Protein AF-0000000075500495 (afdb_homodimer)

pLDDT: mean 76.92, std 33.28, range [12.85, 98.94]

Sequence (786 aa):
MLSRLILFIFIFLASHLAGNVRGARKKTERGWGWNQLRRHCGGARPRPSAGRRLRGAQIGCRGGCWAKMAAMKKALPPRLVGLTFFRAVSTSSMGTLPKQVKIVEVGPRDGLQNEKNIVPTPVKIKLIDMLSEGGLSVIEATSFVSPKWVPQMADHTEVLKGIQKFPGINYPVLVPNLKGFETAVAAGAKEVAIFGAASELFTKKNINCSIEESFQRFDATLKAARSANIPVRGYISCVLGCPYEGKISPAKVAEVTKKLYSMGCYEISLGDTIGVGTPGIMKDMLSAVMQEVPPAALAVHCHDTYGQALANTLMALQMGVSVVDSSVAGLGGCPYAQGASGNLATEDLVYMLEGLGIHTGVNLQKVLEAGNFICQALNRKTGSKVAQATCKLMLSRLILFIFIFLASHLAGNVRGARKKTERGWGWNQLRRHCGGARPRPSAGRRLRGAQIGCRGGCWAKMAAMKKALPPRLVGLTFFRAVSTSSMGTLPKQVKIVEVGPRDGLQNEKNIVPTPVKIKLIDMLSEGGLSVIEATSFVSPKWVPQMADHTEVLKGIQKFPGINYPVLVPNLKGFETAVAAGAKEVAIFGAASELFTKKNINCSIEESFQRFDATLKAARSANIPVRGYISCVLGCPYEGKISPAKVAEVTKKLYSMGCYEISLGDTIGVGTPGIMKDMLSAVMQEVPPAALAVHCHDTYGQALANTLMALQMGVSVVDSSVAGLGGCPYAQGASGNLATEDLVYMLEGLGIHTGVNLQKVLEAGNFICQALNRKTGSKVAQATCKL

Solvent-accessible surface area (backbone atoms only — not comparable to full-atom values): 44076 Å² total; per-residue (Å²): 142,87,86,81,82,81,85,80,80,85,76,83,79,82,79,79,83,72,87,69,90,75,76,93,80,88,85,89,78,92,77,86,84,88,84,88,86,91,86,87,94,83,91,81,89,90,78,88,93,82,91,77,93,80,90,89,94,86,87,85,85,88,87,90,86,88,81,86,89,89,91,80,85,70,76,81,80,78,78,77,74,75,73,75,72,75,71,71,70,73,68,66,45,47,42,72,62,54,67,50,40,50,50,38,36,28,22,65,24,61,17,44,49,76,48,88,65,76,73,55,63,70,56,54,26,50,45,53,37,39,40,54,72,14,37,46,48,30,36,32,54,30,31,42,48,57,39,89,81,40,57,60,32,55,56,29,57,61,37,62,60,62,37,73,82,52,89,83,45,46,58,30,30,37,26,82,38,47,69,23,41,52,52,37,45,74,46,63,47,68,29,37,29,39,77,51,51,48,36,56,68,58,30,31,72,71,70,69,39,49,58,69,54,49,51,58,52,44,44,59,34,47,52,52,26,56,74,67,73,32,57,36,35,33,36,31,34,24,46,52,25,36,98,84,74,36,79,43,59,32,64,49,36,21,51,52,50,38,49,47,44,71,70,56,30,68,34,39,32,44,18,22,57,66,7,72,39,21,40,35,51,45,49,53,27,48,57,43,26,50,74,67,40,62,43,90,34,34,29,40,29,35,19,25,19,37,61,26,25,64,32,28,48,51,46,40,25,40,70,48,33,36,33,39,41,24,6,50,30,14,29,42,52,23,94,87,29,69,88,23,48,8,29,25,20,33,55,35,50,53,52,41,34,52,42,54,69,29,45,57,69,57,39,62,69,42,43,48,51,34,25,51,52,52,23,59,75,68,70,49,80,67,65,18,34,37,53,52,42,53,65,72,102,139,88,75,83,79,77,73,78,71,81,73,80,76,76,78,66,87,68,83,72,87,67,85,69,82,70,84,85,77,87,81,90,79,91,82,88,78,85,84,84,82,88,80,86,88,86,86,91,82,92,85,90,93,83,93,86,93,84,92,84,85,87,86,94,85,93,85,78,85,77,79,78,82,76,82,71,80,74,76,79,69,76,71,73,73,72,70,70,67,74,66,66,48,47,44,72,64,53,67,50,39,51,50,36,36,29,23,65,24,62,16,44,49,77,50,87,63,78,71,55,63,69,58,55,26,49,43,53,37,40,40,56,72,13,38,47,47,29,37,31,56,32,32,41,47,59,39,89,81,41,58,61,31,56,56,30,59,61,37,63,60,62,39,72,83,54,90,85,43,45,56,29,30,38,26,82,36,48,68,23,40,52,54,37,46,74,46,64,50,68,30,37,28,39,77,50,49,50,37,56,66,57,31,31,74,72,71,68,39,48,57,71,55,49,51,58,51,42,46,60,33,46,51,53,26,57,74,66,72,32,56,36,36,32,35,30,33,23,47,50,24,36,99,84,74,38,78,43,58,32,63,49,36,22,51,52,49,38,50,47,45,72,69,58,29,69,34,39,31,44,18,20,58,68,7,74,38,20,40,36,50,46,51,52,28,49,58,42,26,49,75,66,39,62,43,89,34,34,29,41,30,33,19,25,18,37,60,28,24,63,32,28,48,51,46,41,24,40,71,48,33,38,32,39,41,25,6,50,30,13,29,42,54,23,94,86,29,68,88,21,47,8,30,26,21,34,56,35,49,52,52,40,36,51,42,54,67,30,44,56,68,55,41,61,68,43,42,47,51,34,26,51,52,52,24,59,75,67,70,50,80,68,63,17,34,37,53,52,43,55,64,72,103

Structure (mmCIF, N/CA/C/O backbone):
data_AF-0000000075500495-model_v1
#
loop_
_entity.id
_entity.type
_entity.pdbx_description
1 polymer 'Hydroxymethylglutaryl-CoA lyase, mitochondrial'
#
loop_
_atom_site.group_PDB
_atom_site.id
_atom_site.type_symbol
_atom_site.label_atom_id
_atom_site.label_alt_id
_atom_site.label_comp_id
_atom_site.label_asym_id
_atom_site.label_entity_id
_atom_site.label_seq_id
_atom_site.pdbx_PDB_ins_code
_atom_site.Cartn_x
_atom_site.Cartn_y
_atom_site.Cartn_z
_atom_site.occupancy
_atom_site.B_iso_or_equiv
_atom_site.auth_seq_id
_atom_site.auth_comp_id
_atom_site.auth_asym_id
_atom_site.auth_atom_id
_atom_site.pdbx_PDB_model_num
ATOM 1 N N . MET A 1 1 ? 46.781 5.895 12.102 1 22.7 1 MET A N 1
ATOM 2 C CA . MET A 1 1 ? 46.969 6.578 10.82 1 22.7 1 MET A CA 1
ATOM 3 C C . MET A 1 1 ? 45.625 6.695 10.078 1 22.7 1 MET A C 1
ATOM 5 O O . MET A 1 1 ? 45.062 5.691 9.641 1 22.7 1 MET A O 1
ATOM 9 N N . LEU A 1 2 ? 44.625 7.656 10.539 1 24.5 2 LEU A N 1
ATOM 10 C CA . LEU A 1 2 ? 43.25 8.094 10.672 1 24.5 2 LEU A CA 1
ATOM 11 C C . LEU A 1 2 ? 42.719 8.617 9.344 1 24.5 2 LEU A C 1
ATOM 13 O O . LEU A 1 2 ? 43.188 9.641 8.836 1 24.5 2 LEU A O 1
ATOM 17 N N . SER A 1 3 ? 42.156 7.742 8.359 1 21.31 3 SER A N 1
ATOM 18 C CA . SER A 1 3 ? 41.656 7.652 6.988 1 21.31 3 SER A CA 1
ATOM 19 C C . SER A 1 3 ? 40.5 8.594 6.754 1 21.31 3 SER A C 1
ATOM 21 O O . SER A 1 3 ? 39.375 8.336 7.223 1 21.31 3 SER A O 1
ATOM 23 N N . ARG A 1 4 ? 40.594 10.047 6.578 1 21.89 4 ARG A N 1
ATOM 24 C CA . ARG A 1 4 ? 39.844 11.289 6.449 1 21.89 4 ARG A CA 1
ATOM 25 C C . ARG A 1 4 ? 39.031 11.305 5.16 1 21.89 4 ARG A C 1
ATOM 27 O O . ARG A 1 4 ? 39.594 11.508 4.074 1 21.89 4 ARG A O 1
ATOM 34 N N . LEU A 1 5 ? 38.125 10.305 4.863 1 22.36 5 LEU A N 1
ATOM 35 C CA . LEU A 1 5 ? 37.375 10.07 3.646 1 22.36 5 LEU A CA 1
ATOM 36 C C . LEU A 1 5 ? 36.5 11.281 3.303 1 22.36 5 LEU A C 1
ATOM 38 O O . LEU A 1 5 ? 35.688 11.703 4.109 1 22.36 5 LEU A O 1
ATOM 42 N N . ILE A 1 6 ? 36.812 12.203 2.223 1 21.78 6 ILE A N 1
ATOM 43 C CA . ILE A 1 6 ? 36.594 13.5 1.591 1 21.78 6 ILE A CA 1
ATOM 44 C C . ILE A 1 6 ? 35.219 13.516 0.917 1 21.78 6 ILE A C 1
ATOM 46 O O . ILE A 1 6 ? 34.969 12.719 0.016 1 21.78 6 ILE A O 1
ATOM 50 N N . LEU A 1 7 ? 34.094 13.961 1.588 1 20.62 7 LEU A N 1
ATOM 51 C CA . LEU A 1 7 ? 32.656 14.094 1.309 1 20.62 7 LEU A CA 1
ATOM 52 C C . LEU A 1 7 ? 32.438 15.023 0.124 1 20.62 7 LEU A C 1
ATOM 54 O O . LEU A 1 7 ? 32.688 16.234 0.215 1 20.62 7 LEU A O 1
ATOM 58 N N . PHE A 1 8 ? 32.812 14.703 -1.204 1 20.95 8 PHE A N 1
ATOM 59 C CA . PHE A 1 8 ? 32.75 15.539 -2.395 1 20.95 8 PHE A CA 1
ATOM 60 C C . PHE A 1 8 ? 31.297 15.945 -2.68 1 20.95 8 PHE A C 1
ATOM 62 O O . PHE A 1 8 ? 30.422 15.094 -2.812 1 20.95 8 PHE A O 1
ATOM 69 N N . ILE A 1 9 ? 30.828 17.172 -2.275 1 20.78 9 ILE A N 1
ATOM 70 C CA . ILE A 1 9 ? 29.594 17.953 -2.418 1 20.78 9 ILE A CA 1
ATOM 71 C C . ILE A 1 9 ? 29.328 18.219 -3.896 1 20.78 9 ILE A C 1
ATOM 73 O O . ILE A 1 9 ? 30.141 18.828 -4.59 1 20.78 9 ILE A O 1
ATOM 77 N N . PHE A 1 10 ? 28.641 17.375 -4.68 1 21.11 10 PHE A N 1
ATOM 78 C CA . PHE A 1 10 ? 28.281 17.375 -6.094 1 21.11 10 PHE A CA 1
ATOM 79 C C . PHE A 1 10 ? 27.547 18.672 -6.453 1 21.11 10 PHE A C 1
ATOM 81 O O . PHE A 1 10 ? 26.453 18.922 -5.949 1 21.11 10 PHE A O 1
ATOM 88 N N . ILE A 1 11 ? 28.234 19.844 -6.773 1 20.44 11 ILE A N 1
ATOM 89 C CA . ILE A 1 11 ? 27.875 21.172 -7.246 1 20.44 11 ILE A CA 1
ATOM 90 C C . ILE A 1 11 ? 27.25 21.078 -8.633 1 20.44 11 ILE A C 1
ATOM 92 O O . ILE A 1 11 ? 27.906 20.688 -9.594 1 20.44 11 ILE A O 1
ATOM 96 N N . PHE A 1 12 ? 26.031 20.578 -8.805 1 20.81 12 PHE A N 1
ATOM 97 C CA . PHE A 1 12 ? 25.406 20.531 -10.117 1 20.81 12 PHE A CA 1
ATOM 98 C C . PHE A 1 12 ? 25.344 21.922 -10.734 1 20.81 12 PHE A C 1
ATOM 100 O O . PHE A 1 12 ? 24.781 22.844 -10.141 1 20.81 12 PHE A O 1
ATOM 107 N N . LEU A 1 13 ? 26.344 22.375 -11.617 1 20.11 13 LEU A N 1
ATOM 108 C CA . LEU A 1 13 ? 26.672 23.547 -12.438 1 20.11 13 LEU A CA 1
ATOM 109 C C . LEU A 1 13 ? 25.594 23.797 -13.484 1 20.11 13 LEU A C 1
ATOM 111 O O . LEU A 1 13 ? 25.359 22.953 -14.359 1 20.11 13 LEU A O 1
ATOM 115 N N . ALA A 1 14 ? 24.438 24.531 -13.188 1 20.17 14 ALA A N 1
ATOM 116 C CA . ALA A 1 14 ? 23.406 25.078 -14.07 1 20.17 14 ALA A CA 1
ATOM 117 C C . ALA A 1 14 ? 24.031 26 -15.125 1 20.17 14 ALA A C 1
ATOM 119 O O . ALA A 1 14 ? 24.562 27.062 -14.805 1 20.17 14 ALA A O 1
ATOM 120 N N . SER A 1 15 ? 24.703 25.594 -16.219 1 18.2 15 SER A N 1
ATOM 121 C CA . SER A 1 15 ? 25.391 26.391 -17.234 1 18.2 15 SER A CA 1
ATOM 122 C C . SER A 1 15 ? 24.406 27.203 -18.078 1 18.2 15 SER A C 1
ATOM 124 O O . SER A 1 15 ? 23.719 26.641 -18.938 1 18.2 15 SER A O 1
ATOM 126 N N . HIS A 1 16 ? 23.531 28.094 -17.547 1 20.2 16 HIS A N 1
ATOM 127 C CA . HIS A 1 16 ? 22.719 28.953 -18.406 1 20.2 16 HIS A CA 1
ATOM 128 C C . HIS A 1 16 ? 23.594 29.797 -19.312 1 20.2 16 HIS A C 1
ATOM 130 O O . HIS A 1 16 ? 24.516 30.484 -18.844 1 20.2 16 HIS A O 1
ATOM 136 N N . LEU A 1 17 ? 23.75 29.406 -20.594 1 17.86 17 LEU A N 1
ATOM 137 C CA . LEU A 1 17 ? 24.469 30.094 -21.672 1 17.86 17 LEU A CA 1
ATOM 138 C C . LEU A 1 17 ? 23.938 31.516 -21.859 1 17.86 17 LEU A C 1
ATOM 140 O O . LEU A 1 17 ? 22.719 31.734 -21.734 1 17.86 17 LEU A O 1
ATOM 144 N N . ALA A 1 18 ? 24.875 32.594 -22.031 1 18.45 18 ALA A N 1
ATOM 145 C CA . ALA A 1 18 ? 25.094 34.031 -22.062 1 18.45 18 ALA A CA 1
ATOM 146 C C . ALA A 1 18 ? 24.656 34.625 -23.391 1 18.45 18 ALA A C 1
ATOM 148 O O . ALA A 1 18 ? 24.781 35.844 -23.609 1 18.45 18 ALA A O 1
ATOM 149 N N . GLY A 1 19 ? 23.672 34.125 -24.25 1 17.11 19 GLY A N 1
ATOM 150 C CA . GLY A 1 19 ? 23.922 34.844 -25.484 1 17.11 19 GLY A CA 1
ATOM 151 C C . GLY A 1 19 ? 23.719 36.344 -25.359 1 17.11 19 GLY A C 1
ATOM 152 O O . GLY A 1 19 ? 22.922 36.812 -24.531 1 17.11 19 GLY A O 1
ATOM 153 N N . ASN A 1 20 ? 24.656 37.281 -26 1 16.83 20 ASN A N 1
ATOM 154 C CA . ASN A 1 20 ? 25.188 38.625 -26.062 1 16.83 20 ASN A CA 1
ATOM 155 C C . ASN A 1 20 ? 24.234 39.562 -26.797 1 16.83 20 ASN A C 1
ATOM 157 O O . ASN A 1 20 ? 24.562 40.75 -27.016 1 16.83 20 ASN A O 1
ATOM 161 N N . VAL A 1 21 ? 23.016 39.156 -27.297 1 17.02 21 VAL A N 1
ATOM 162 C CA . VAL A 1 21 ? 22.891 40.094 -28.422 1 17.02 21 VAL A CA 1
ATOM 163 C C . VAL A 1 21 ? 22.797 41.531 -27.906 1 17.02 21 VAL A C 1
ATOM 165 O O . VAL A 1 21 ? 22.234 41.781 -26.844 1 17.02 21 VAL A O 1
ATOM 168 N N . ARG A 1 22 ? 23.438 42.5 -28.719 1 16.48 22 ARG A N 1
ATOM 169 C CA . ARG A 1 22 ? 24.031 43.812 -28.766 1 16.48 22 ARG A CA 1
ATOM 170 C C . ARG A 1 22 ? 22.984 44.906 -28.641 1 16.48 22 ARG A C 1
ATOM 172 O O . ARG A 1 22 ? 23.156 45.875 -27.891 1 16.48 22 ARG A O 1
ATOM 179 N N . GLY A 1 23 ? 21.906 45.094 -29.469 1 15.07 23 GLY A N 1
ATOM 180 C CA . GLY A 1 23 ? 22.125 46.281 -30.281 1 15.07 23 GLY A CA 1
ATOM 181 C C . GLY A 1 23 ? 21.703 47.562 -29.578 1 15.07 23 GLY A C 1
ATOM 182 O O . GLY A 1 23 ? 22.391 48.562 -29.641 1 15.07 23 GLY A O 1
ATOM 183 N N . ALA A 1 24 ? 20.375 47.656 -29.281 1 15.13 24 ALA A N 1
ATOM 184 C CA . ALA A 1 24 ? 19.812 48.938 -29.734 1 15.13 24 ALA A CA 1
ATOM 185 C C . ALA A 1 24 ? 20.281 50.094 -28.844 1 15.13 24 ALA A C 1
ATOM 187 O O . ALA A 1 24 ? 20.453 49.906 -27.641 1 15.13 24 ALA A O 1
ATOM 188 N N . ARG A 1 25 ? 20.453 51.375 -29.422 1 14.86 25 ARG A N 1
ATOM 189 C CA . ARG A 1 25 ? 21.141 52.656 -29.578 1 14.86 25 ARG A CA 1
ATOM 190 C C . ARG A 1 25 ? 20.703 53.625 -28.5 1 14.86 25 ARG A C 1
ATOM 192 O O . ARG A 1 25 ? 21.531 54.219 -27.797 1 14.86 25 ARG A O 1
ATOM 199 N N . LYS A 1 26 ? 19.828 54.688 -28.922 1 14.48 26 LYS A N 1
ATOM 200 C CA . LYS A 1 26 ? 20.266 56.062 -29.016 1 14.48 26 LYS A CA 1
ATOM 201 C C . LYS A 1 26 ? 19.984 56.812 -27.719 1 14.48 26 LYS A C 1
ATOM 203 O O . LYS A 1 26 ? 19.562 56.219 -26.734 1 14.48 26 LYS A O 1
ATOM 208 N N . LYS A 1 27 ? 19.031 58.062 -27.859 1 15.03 27 LYS A N 1
ATOM 209 C CA . LYS A 1 27 ? 19.484 59.438 -27.844 1 15.03 27 LYS A CA 1
ATOM 210 C C . LYS A 1 27 ? 19.312 60.062 -26.453 1 15.03 27 LYS A C 1
ATOM 212 O O . LYS A 1 27 ? 20.266 60.594 -25.891 1 15.03 27 LYS A O 1
ATOM 217 N N . THR A 1 28 ? 18.25 60.938 -26.172 1 14.26 28 THR A N 1
ATOM 218 C CA . THR A 1 28 ? 18.469 62.375 -26 1 14.26 28 THR A CA 1
ATOM 219 C C . THR A 1 28 ? 18.5 62.75 -24.531 1 14.26 28 THR A C 1
ATOM 221 O O . THR A 1 28 ? 18.078 61.969 -23.672 1 14.26 28 THR A O 1
ATOM 224 N N . GLU A 1 29 ? 18.172 64.125 -24.188 1 14.32 29 GLU A N 1
ATOM 225 C CA . GLU A 1 29 ? 18.797 65.312 -23.672 1 14.32 29 GLU A CA 1
ATOM 226 C C . GLU A 1 29 ? 18.328 65.625 -22.25 1 14.32 29 GLU A C 1
ATOM 228 O O . GLU A 1 29 ? 19.125 66.062 -21.406 1 14.32 29 GLU A O 1
ATOM 233 N N . ARG A 1 30 ? 16.984 65.438 -21.891 1 15.33 30 ARG A N 1
ATOM 234 C CA . ARG A 1 30 ? 16.547 66.75 -21.406 1 15.33 30 ARG A CA 1
ATOM 235 C C . ARG A 1 30 ? 17.109 67.062 -20.016 1 15.33 30 ARG A C 1
ATOM 237 O O . ARG A 1 30 ? 17.219 66.188 -19.188 1 15.33 30 ARG A O 1
ATOM 244 N N . GLY A 1 31 ? 17.484 68.312 -19.781 1 14.01 31 GLY A N 1
ATOM 245 C CA . GLY A 1 31 ? 18.312 69.312 -19.062 1 14.01 31 GLY A CA 1
ATOM 246 C C . GLY A 1 31 ? 17.922 69.438 -17.609 1 14.01 31 GLY A C 1
ATOM 247 O O . GLY A 1 31 ? 18.766 69.312 -16.719 1 14.01 31 GLY A O 1
ATOM 248 N N . TRP A 1 32 ? 16.781 70.25 -17.25 1 13.9 32 TRP A N 1
ATOM 249 C CA . TRP A 1 32 ? 17.078 71.562 -16.609 1 13.9 32 TRP A CA 1
ATOM 250 C C . TRP A 1 32 ? 17.25 71.375 -15.109 1 13.9 32 TRP A C 1
ATOM 252 O O . TRP A 1 32 ? 16.859 70.375 -14.547 1 13.9 32 TRP A O 1
ATOM 262 N N . GLY A 1 33 ? 16.547 72.312 -14.312 1 13.56 33 GLY A N 1
ATOM 263 C CA . GLY A 1 33 ? 17.062 73.5 -13.57 1 13.56 33 GLY A CA 1
ATOM 264 C C . GLY A 1 33 ? 17.234 73.188 -12.086 1 13.56 33 GLY A C 1
ATOM 265 O O . GLY A 1 33 ? 16.922 72.125 -11.617 1 13.56 33 GLY A O 1
ATOM 266 N N . TRP A 1 34 ? 16.438 74.062 -11.172 1 13.59 34 TRP A N 1
ATOM 267 C CA . TRP A 1 34 ? 16.969 75.125 -10.383 1 13.59 34 TRP A CA 1
ATOM 268 C C . TRP A 1 34 ? 17.312 74.688 -8.961 1 13.59 34 TRP A C 1
ATOM 270 O O . TRP A 1 34 ? 16.828 73.625 -8.508 1 13.59 34 TRP A O 1
ATOM 280 N N . ASN A 1 35 ? 16.984 75.625 -7.91 1 13.48 35 ASN A N 1
ATOM 281 C CA . ASN A 1 35 ? 17.781 76.5 -7.074 1 13.48 35 ASN A CA 1
ATOM 282 C C . ASN A 1 35 ? 17.938 75.938 -5.66 1 13.48 35 ASN A C 1
ATOM 284 O O . ASN A 1 35 ? 17.453 74.875 -5.367 1 13.48 35 ASN A O 1
ATOM 288 N N . GLN A 1 36 ? 17.406 76.812 -4.547 1 13.15 36 GLN A N 1
ATOM 289 C CA . GLN A 1 36 ? 18.203 77.625 -3.645 1 13.15 36 GLN A CA 1
ATOM 290 C C . GLN A 1 36 ? 18.453 76.938 -2.316 1 13.15 36 GLN A C 1
ATOM 292 O O . GLN A 1 36 ? 17.844 75.875 -2.035 1 13.15 36 GLN A O 1
ATOM 297 N N . LEU A 1 37 ? 18.141 77.75 -1.102 1 13.54 37 LEU A N 1
ATOM 298 C CA . LEU A 1 37 ? 19.031 78.375 -0.148 1 13.54 37 LEU A CA 1
ATOM 299 C C . LEU A 1 37 ? 19.172 77.562 1.115 1 13.54 37 LEU A C 1
ATOM 301 O O . LEU A 1 37 ? 18.406 76.625 1.333 1 13.54 37 LEU A O 1
ATOM 305 N N . ARG A 1 38 ? 18.875 78.312 2.461 1 13.46 38 ARG A N 1
ATOM 306 C CA . ARG A 1 38 ? 19.797 78.875 3.461 1 13.46 38 ARG A CA 1
ATOM 307 C C . ARG A 1 38 ? 19.938 77.875 4.633 1 13.46 38 ARG A C 1
ATOM 309 O O . ARG A 1 38 ? 19.125 77 4.805 1 13.46 38 ARG A O 1
ATOM 316 N N . ARG A 1 39 ? 20.125 78.562 5.969 1 13.52 39 ARG A N 1
ATOM 317 C CA . ARG A 1 39 ? 21.234 78.688 6.914 1 13.52 39 ARG A CA 1
ATOM 318 C C . ARG A 1 39 ? 21.047 77.75 8.109 1 13.52 39 ARG A C 1
ATOM 320 O O . ARG A 1 39 ? 21.953 77 8.422 1 13.52 39 ARG A O 1
ATOM 327 N N . HIS A 1 40 ? 20.672 78.312 9.438 1 13.34 40 HIS A N 1
ATOM 328 C CA . HIS A 1 40 ? 21.609 78.625 10.516 1 13.34 40 HIS A CA 1
ATOM 329 C C . HIS A 1 40 ? 21.578 77.562 11.594 1 13.34 40 HIS A C 1
ATOM 331 O O . HIS A 1 40 ? 22.594 76.938 11.883 1 13.34 40 HIS A O 1
ATOM 337 N N . CYS A 1 41 ? 21.172 77.938 13.008 1 13.8 41 CYS A N 1
ATOM 338 C CA . CYS A 1 41 ? 21.984 78.188 14.188 1 13.8 41 CYS A CA 1
ATOM 339 C C . CYS A 1 41 ? 21.984 77 15.148 1 13.8 41 CYS A C 1
ATOM 341 O O . CYS A 1 41 ? 21.125 76.125 15.055 1 13.8 41 CYS A O 1
ATOM 343 N N . GLY A 1 42 ? 22.703 77.125 16.453 1 13.68 42 GLY A N 1
ATOM 344 C CA . GLY A 1 42 ? 23.781 76.688 17.297 1 13.68 42 GLY A CA 1
ATOM 345 C C . GLY A 1 42 ? 23.297 75.875 18.5 1 13.68 42 GLY A C 1
ATOM 346 O O . GLY A 1 42 ? 23.859 74.812 18.828 1 13.68 42 GLY A O 1
ATOM 347 N N . GLY A 1 43 ? 22.328 76.25 19.328 1 13.45 43 GLY A N 1
ATOM 348 C CA . GLY A 1 43 ? 22.75 76.5 20.688 1 13.45 43 GLY A CA 1
ATOM 349 C C . GLY A 1 43 ? 22.938 75.25 21.531 1 13.45 43 GLY A C 1
ATOM 350 O O . GLY A 1 43 ? 22.422 74.188 21.172 1 13.45 43 GLY A O 1
ATOM 351 N N . ALA A 1 44 ? 23.688 75.25 22.891 1 13.86 44 ALA A N 1
ATOM 352 C CA . ALA A 1 44 ? 24.766 74.812 23.766 1 13.86 44 ALA A CA 1
ATOM 353 C C . ALA A 1 44 ? 24.219 73.875 24.844 1 13.86 44 ALA A C 1
ATOM 355 O O . ALA A 1 44 ? 24.828 72.812 25.141 1 13.86 44 ALA A O 1
ATOM 356 N N . ARG A 1 45 ? 23.109 73.938 25.562 1 14.46 45 ARG A N 1
ATOM 357 C CA . ARG A 1 45 ? 23.422 74.125 26.984 1 14.46 45 ARG A CA 1
ATOM 358 C C . ARG A 1 45 ? 23.75 72.75 27.625 1 14.46 45 ARG A C 1
ATOM 360 O O . ARG A 1 45 ? 23.25 71.75 27.219 1 14.46 45 ARG A O 1
ATOM 367 N N . PRO A 1 46 ? 24.531 72.688 28.891 1 14.22 46 PRO A N 1
ATOM 368 C CA . PRO A 1 46 ? 25.609 72.062 29.641 1 14.22 46 PRO A CA 1
ATOM 369 C C . PRO A 1 46 ? 25.125 70.875 30.453 1 14.22 46 PRO A C 1
ATOM 371 O O . PRO A 1 46 ? 23.922 70.625 30.531 1 14.22 46 PRO A O 1
ATOM 374 N N . ARG A 1 47 ? 25.953 70.562 31.703 1 13.9 47 ARG A N 1
ATOM 375 C CA . ARG A 1 47 ? 26.828 69.625 32.344 1 13.9 47 ARG A CA 1
ATOM 376 C C . ARG A 1 47 ? 26.141 68.938 33.531 1 13.9 47 ARG A C 1
ATOM 378 O O . ARG A 1 47 ? 26.547 67.875 34 1 13.9 47 ARG A O 1
ATOM 385 N N . PRO A 1 48 ? 24.984 69.125 34.094 1 13.58 48 PRO A N 1
ATOM 386 C CA . PRO A 1 48 ? 25.219 69.188 35.562 1 13.58 48 PRO A CA 1
ATOM 387 C C . PRO A 1 48 ? 25.641 67.875 36.156 1 13.58 48 PRO A C 1
ATOM 389 O O . PRO A 1 48 ? 25.406 66.812 35.562 1 13.58 48 PRO A O 1
ATOM 392 N N . SER A 1 49 ? 26.094 67.875 37.594 1 13.45 49 SER A N 1
ATOM 393 C CA . SER A 1 49 ? 27.047 67.5 38.625 1 13.45 49 SER A CA 1
ATOM 394 C C . SER A 1 49 ? 26.656 66.188 39.281 1 13.45 49 SER A C 1
ATOM 396 O O . SER A 1 49 ? 25.516 65.75 39.156 1 13.45 49 SER A O 1
ATOM 398 N N . ALA A 1 50 ? 27.344 65.812 40.625 1 14.41 50 ALA A N 1
ATOM 399 C CA . ALA A 1 50 ? 28.281 64.938 41.312 1 14.41 50 ALA A CA 1
ATOM 400 C C . ALA A 1 50 ? 27.578 64 42.312 1 14.41 50 ALA A C 1
ATOM 402 O O . ALA A 1 50 ? 27.875 62.812 42.438 1 14.41 50 ALA A O 1
ATOM 403 N N . GLY A 1 51 ? 26.625 64.375 43.25 1 13.91 51 GLY A N 1
ATOM 404 C CA . GLY A 1 51 ? 27 64.188 44.625 1 13.91 51 GLY A CA 1
ATOM 405 C C . GLY A 1 51 ? 26.922 62.781 45.125 1 13.91 51 GLY A C 1
ATOM 406 O O . GLY A 1 51 ? 26.125 62 44.594 1 13.91 51 GLY A O 1
ATOM 407 N N . ARG A 1 52 ? 27.891 62.156 46.156 1 15.41 52 ARG A N 1
ATOM 408 C CA . ARG A 1 52 ? 28.672 61.062 46.75 1 15.41 52 ARG A CA 1
ATOM 409 C C . ARG A 1 52 ? 27.875 60.375 47.844 1 15.41 52 ARG A C 1
ATOM 411 O O . ARG A 1 52 ? 28.094 59.188 48.094 1 15.41 52 ARG A O 1
ATOM 418 N N . ARG A 1 53 ? 26.828 60.781 48.562 1 14.75 53 ARG A N 1
ATOM 419 C CA . ARG A 1 53 ? 27.062 60.656 50 1 14.75 53 ARG A CA 1
ATOM 420 C C . ARG A 1 53 ? 27.078 59.188 50.406 1 14.75 53 ARG A C 1
ATOM 422 O O . ARG A 1 53 ? 26.406 58.344 49.781 1 14.75 53 ARG A O 1
ATOM 429 N N . LEU A 1 54 ? 27.875 58.781 51.562 1 14.45 54 LEU A N 1
ATOM 430 C CA . LEU A 1 54 ? 28.719 57.875 52.344 1 14.45 54 LEU A CA 1
ATOM 431 C C . LEU A 1 54 ? 27.859 56.938 53.188 1 14.45 54 LEU A C 1
ATOM 433 O O . LEU A 1 54 ? 28.109 55.719 53.219 1 14.45 54 LEU A O 1
ATOM 437 N N . ARG A 1 55 ? 26.953 57.438 54.188 1 13.94 55 ARG A N 1
ATOM 438 C CA . ARG A 1 55 ? 27.297 57.156 55.562 1 13.94 55 ARG A CA 1
ATOM 439 C C . ARG A 1 55 ? 27.047 55.719 55.938 1 13.94 55 ARG A C 1
ATOM 441 O O . ARG A 1 55 ? 26.391 54.969 55.188 1 13.94 55 ARG A O 1
ATOM 448 N N . GLY A 1 56 ? 26.656 55.438 57.375 1 14 56 GLY A N 1
ATOM 449 C CA . GLY A 1 56 ? 27.188 54.906 58.625 1 14 56 GLY A CA 1
ATOM 450 C C . GLY A 1 56 ? 26.656 53.531 58.938 1 14 56 GLY A C 1
ATOM 451 O O . GLY A 1 56 ? 27.219 52.5 58.531 1 14 56 GLY A O 1
ATOM 452 N N . ALA A 1 57 ? 25.734 53.375 60.188 1 14.98 57 ALA A N 1
ATOM 453 C CA . ALA A 1 57 ? 26.016 52.906 61.531 1 14.98 57 ALA A CA 1
ATOM 454 C C . ALA A 1 57 ? 25.609 51.438 61.688 1 14.98 57 ALA A C 1
ATOM 456 O O . ALA A 1 57 ? 24.875 50.906 60.875 1 14.98 57 ALA A O 1
ATOM 457 N N . GLN A 1 58 ? 25.234 51.031 63.031 1 14.41 58 GLN A N 1
ATOM 458 C CA . GLN A 1 58 ? 25.703 50.25 64.188 1 14.41 58 GLN A CA 1
ATOM 459 C C . GLN A 1 58 ? 24.922 48.938 64.312 1 14.41 58 GLN A C 1
ATOM 461 O O . GLN A 1 58 ? 25.5 47.875 64.375 1 14.41 58 GLN A O 1
ATOM 466 N N . ILE A 1 59 ? 23.781 48.906 65.312 1 14.57 59 ILE A N 1
ATOM 467 C CA . ILE A 1 59 ? 23.891 48.312 66.625 1 14.57 59 ILE A CA 1
ATOM 468 C C . ILE A 1 59 ? 23.375 46.875 66.562 1 14.57 59 ILE A C 1
ATOM 470 O O . ILE A 1 59 ? 22.734 46.438 65.625 1 14.57 59 ILE A O 1
ATOM 474 N N . GLY A 1 60 ? 22.344 46.5 67.562 1 14.11 60 GLY A N 1
ATOM 475 C CA . GLY A 1 60 ? 22.391 45.781 68.812 1 14.11 60 GLY A CA 1
ATOM 476 C C . GLY A 1 60 ? 21.859 44.375 68.75 1 14.11 60 GLY A C 1
ATOM 477 O O . GLY A 1 60 ? 21.312 43.969 67.688 1 14.11 60 GLY A O 1
ATOM 478 N N . CYS A 1 61 ? 20.891 43.938 69.75 1 14.49 61 CYS A N 1
ATOM 479 C CA . CYS A 1 61 ? 20.984 43.062 70.938 1 14.49 61 CYS A CA 1
ATOM 480 C C . CYS A 1 61 ? 20.359 41.688 70.625 1 14.49 61 CYS A C 1
ATOM 482 O O . CYS A 1 61 ? 19.766 41.5 69.562 1 14.49 61 CYS A O 1
ATOM 484 N N . ARG A 1 62 ? 19.219 41.312 71.438 1 15 62 ARG A N 1
ATOM 485 C CA . ARG A 1 62 ? 19.188 40.469 72.625 1 15 62 ARG A CA 1
ATOM 486 C C . ARG A 1 62 ? 18.609 39.094 72.312 1 15 62 ARG A C 1
ATOM 488 O O . ARG A 1 62 ? 18.156 38.875 71.188 1 15 62 ARG A O 1
ATOM 495 N N . GLY A 1 63 ? 17.453 38.656 73 1 14.8 63 GLY A N 1
ATOM 496 C CA . GLY A 1 63 ? 17.312 37.719 74.062 1 14.8 63 GLY A CA 1
ATOM 497 C C . GLY A 1 63 ? 16.812 36.375 73.625 1 14.8 63 GLY A C 1
ATOM 498 O O . GLY A 1 63 ? 17.594 35.438 73.375 1 14.8 63 GLY A O 1
ATOM 499 N N . GLY A 1 64 ? 15.469 35.938 74.062 1 15.06 64 GLY A N 1
ATOM 500 C CA . GLY A 1 64 ? 15.102 35 75.062 1 15.06 64 GLY A CA 1
ATOM 501 C C . GLY A 1 64 ? 14.805 33.625 74.562 1 15.06 64 GLY A C 1
ATOM 502 O O . GLY A 1 64 ? 14.672 33.406 73.375 1 15.06 64 GLY A O 1
ATOM 503 N N . CYS A 1 65 ? 13.906 32.781 75.375 1 15.4 65 CYS A N 1
ATOM 504 C CA . CYS A 1 65 ? 13.945 31.594 76.25 1 15.4 65 CYS A CA 1
ATOM 505 C C . CYS A 1 65 ? 13.328 30.391 75.562 1 15.4 65 CYS A C 1
ATOM 507 O O . CYS A 1 65 ? 13.93 29.312 75.5 1 15.4 65 CYS A O 1
ATOM 509 N N . TRP A 1 66 ? 11.875 30.141 75.562 1 15.63 66 TRP A N 1
ATOM 510 C CA . TRP A 1 66 ? 11.242 29.125 76.375 1 15.63 66 TRP A CA 1
ATOM 511 C C . TRP A 1 66 ? 11.133 27.797 75.688 1 15.63 66 TRP A C 1
ATOM 513 O O . TRP A 1 66 ? 11.172 27.766 74.438 1 15.63 66 TRP A O 1
ATOM 523 N N . ALA A 1 67 ? 10.602 26.594 76.438 1 16.45 67 ALA A N 1
ATOM 524 C CA . ALA A 1 67 ? 10.766 25.203 76.812 1 16.45 67 ALA A CA 1
ATOM 525 C C . ALA A 1 67 ? 9.93 24.266 75.938 1 16.45 67 ALA A C 1
ATOM 527 O O . ALA A 1 67 ? 10.023 23.047 76.062 1 16.45 67 ALA A O 1
ATOM 528 N N . LYS A 1 68 ? 9.008 24.594 75.062 1 16.41 68 LYS A N 1
ATOM 529 C CA . LYS A 1 68 ? 7.805 23.766 75.125 1 16.41 68 LYS A CA 1
ATOM 530 C C . LYS A 1 68 ? 8.109 22.328 74.688 1 16.41 68 LYS A C 1
ATOM 532 O O . LYS A 1 68 ? 8.875 22.109 73.75 1 16.41 68 LYS A O 1
ATOM 537 N N . MET A 1 69 ? 7.281 21.266 75.188 1 15.98 69 MET A N 1
ATOM 538 C CA . MET A 1 69 ? 7.254 19.922 75.688 1 15.98 69 MET A CA 1
ATOM 539 C C . MET A 1 69 ? 7.266 18.875 74.625 1 15.98 69 MET A C 1
ATOM 541 O O . MET A 1 69 ? 6.996 19.203 73.438 1 15.98 69 MET A O 1
ATOM 545 N N . ALA A 1 70 ? 6.516 17.531 74.875 1 16.75 70 ALA A N 1
ATOM 546 C CA . ALA A 1 70 ? 6.84 16.125 75.125 1 16.75 70 ALA A CA 1
ATOM 547 C C . ALA A 1 70 ? 6.555 15.281 73.938 1 16.75 70 ALA A C 1
ATOM 549 O O . ALA A 1 70 ? 7.41 14.508 73.438 1 16.75 70 ALA A O 1
ATOM 550 N N . ALA A 1 71 ? 5.16 14.68 73.75 1 17.8 71 ALA A N 1
ATOM 551 C CA . ALA A 1 71 ? 4.773 13.281 73.938 1 17.8 71 ALA A CA 1
ATOM 552 C C . ALA A 1 71 ? 4.965 12.5 72.625 1 17.8 71 ALA A C 1
ATOM 554 O O . ALA A 1 71 ? 4.996 13.086 71.5 1 17.8 71 ALA A O 1
ATOM 555 N N . MET A 1 72 ? 4.594 10.922 72.625 1 19.27 72 MET A N 1
ATOM 556 C CA . MET A 1 72 ? 5.133 9.609 72.312 1 19.27 72 MET A CA 1
ATOM 557 C C . MET A 1 72 ? 4.547 9.102 71 1 19.27 72 MET A C 1
ATOM 559 O O . MET A 1 72 ? 4.863 7.996 70.562 1 19.27 72 MET A O 1
ATOM 563 N N . LYS A 1 73 ? 3.65 9.672 70.25 1 21.23 73 LYS A N 1
ATOM 564 C CA . LYS A 1 73 ? 2.613 8.859 69.625 1 21.23 73 LYS A CA 1
ATOM 565 C C . LYS A 1 73 ? 3.193 8 68.5 1 21.23 73 LYS A C 1
ATOM 567 O O . LYS A 1 73 ? 2.979 8.289 67.312 1 21.23 73 LYS A O 1
ATOM 572 N N . LYS A 1 74 ? 4.195 7.184 68.5 1 22.02 74 LYS A N 1
ATOM 573 C CA . LYS A 1 74 ? 4.699 6.82 67.188 1 22.02 74 LYS A CA 1
ATOM 574 C C . LYS A 1 74 ? 3.871 5.699 66.562 1 22.02 74 LYS A C 1
ATOM 576 O O . LYS A 1 74 ? 4.254 5.133 65.562 1 22.02 74 LYS A O 1
ATOM 581 N N . ALA A 1 75 ? 2.826 5.156 67.188 1 21.41 75 ALA A N 1
ATOM 582 C CA . ALA A 1 75 ? 2.809 3.709 67 1 21.41 75 ALA A CA 1
ATOM 583 C C . ALA A 1 75 ? 2.824 3.35 65.5 1 21.41 75 ALA A C 1
ATOM 585 O O . ALA A 1 75 ? 3.67 2.572 65.062 1 21.41 75 ALA A O 1
ATOM 586 N N . LEU A 1 76 ? 1.608 2.803 64.938 1 23.08 76 LEU A N 1
ATOM 587 C CA . LEU A 1 76 ? 1.283 1.483 64.438 1 23.08 76 LEU A CA 1
ATOM 588 C C . LEU A 1 76 ? 1.478 1.446 62.906 1 23.08 76 LEU A C 1
ATOM 590 O O . LEU A 1 76 ? 1.104 2.389 62.219 1 23.08 76 LEU A O 1
ATOM 594 N N . PRO A 1 77 ? 2.289 0.484 62.375 1 26.47 77 PRO A N 1
ATOM 595 C CA . PRO A 1 77 ? 2.752 0.411 61 1 26.47 77 PRO A CA 1
ATOM 596 C C . PRO A 1 77 ? 1.627 0.083 60 1 26.47 77 PRO A C 1
ATOM 598 O O . PRO A 1 77 ? 0.87 -0.866 60.219 1 26.47 77 PRO A O 1
ATOM 601 N N . PRO A 1 78 ? 0.857 0.964 59.5 1 24.91 78 PRO A N 1
ATOM 602 C CA . PRO A 1 78 ? -0.292 0.547 58.688 1 24.91 78 PRO A CA 1
ATOM 603 C C . PRO A 1 78 ? 0.079 -0.471 57.625 1 24.91 78 PRO A C 1
ATOM 605 O O . PRO A 1 78 ? 1.231 -0.52 57.188 1 24.91 78 PRO A O 1
ATOM 608 N N . ARG A 1 79 ? -0.675 -1.698 57.562 1 25.58 79 ARG A N 1
ATOM 609 C CA . ARG A 1 79 ? -0.749 -2.834 56.656 1 25.58 79 ARG A CA 1
ATOM 610 C C . ARG A 1 79 ? -0.866 -2.363 55.219 1 25.58 79 ARG A C 1
ATOM 612 O O . ARG A 1 79 ? -1.768 -1.595 54.875 1 25.58 79 ARG A O 1
ATOM 619 N N . LEU A 1 80 ? 0.215 -2.301 54.531 1 24.19 80 LEU A N 1
ATOM 620 C CA . LEU A 1 80 ? 0.321 -1.985 53.125 1 24.19 80 LEU A CA 1
ATOM 621 C C . LEU A 1 80 ? -0.609 -2.869 52.281 1 24.19 80 LEU A C 1
ATOM 623 O O . LEU A 1 80 ? -0.436 -4.09 52.25 1 24.19 80 LEU A O 1
ATOM 627 N N . VAL A 1 81 ? -1.93 -2.637 52.375 1 27.03 81 VAL A N 1
ATOM 628 C CA . VAL A 1 81 ? -2.842 -3.318 51.469 1 27.03 81 VAL A CA 1
ATOM 629 C C . VAL A 1 81 ? -2.258 -3.312 50.062 1 27.03 81 VAL A C 1
ATOM 631 O O . VAL A 1 81 ? -1.885 -2.258 49.531 1 27.03 81 VAL A O 1
ATOM 634 N N . GLY A 1 82 ? -1.587 -4.441 49.75 1 25.34 82 GLY A N 1
ATOM 635 C CA . GLY A 1 82 ? -1.088 -4.773 48.438 1 25.34 82 GLY A CA 1
ATOM 636 C C . GLY A 1 82 ? -2.088 -4.48 47.312 1 25.34 82 GLY A C 1
ATOM 637 O O . GLY A 1 82 ? -3.182 -5.047 47.312 1 25.34 82 GLY A O 1
ATOM 638 N N . LEU A 1 83 ? -2.219 -3.211 46.969 1 27.67 83 LEU A N 1
ATOM 639 C CA . LEU A 1 83 ? -3.002 -2.852 45.812 1 27.67 83 LEU A CA 1
ATOM 640 C C . LEU A 1 83 ? -2.682 -3.779 44.625 1 27.67 83 LEU A C 1
ATOM 642 O O . LEU A 1 83 ? -1.531 -3.865 44.219 1 27.67 83 LEU A O 1
ATOM 646 N N . THR A 1 84 ? -3.389 -4.91 44.594 1 28.2 84 THR A N 1
ATOM 647 C CA . THR A 1 84 ? -3.391 -5.758 43.406 1 28.2 84 THR A CA 1
ATOM 648 C C . THR A 1 84 ? -3.488 -4.914 42.156 1 28.2 84 THR A C 1
ATOM 650 O O . THR A 1 84 ? -4.453 -4.168 41.969 1 28.2 84 THR A O 1
ATOM 653 N N . PHE A 1 85 ? -2.381 -4.41 41.719 1 26.97 85 PHE A N 1
ATOM 654 C CA . PHE A 1 85 ? -2.311 -3.838 40.375 1 26.97 85 PHE A CA 1
ATOM 655 C C . PHE A 1 85 ? -2.965 -4.762 39.344 1 26.97 85 PHE A C 1
ATOM 657 O O . PHE A 1 85 ? -2.484 -5.871 39.125 1 26.97 85 PHE A O 1
ATOM 664 N N . PHE A 1 86 ? -4.262 -4.77 39.312 1 27.77 86 PHE A N 1
ATOM 665 C CA . PHE A 1 86 ? -4.91 -5.387 38.156 1 27.77 86 PHE A CA 1
ATOM 666 C C . PHE A 1 86 ? -4.215 -4.984 36.875 1 27.77 86 PHE A C 1
ATOM 668 O O . PHE A 1 86 ? -4.25 -3.816 36.469 1 27.77 86 PHE A O 1
ATOM 675 N N . ARG A 1 87 ? -3.1 -5.574 36.656 1 27.34 87 ARG A N 1
ATOM 676 C CA . ARG A 1 87 ? -2.607 -5.523 35.281 1 27.34 87 ARG A CA 1
ATOM 677 C C . ARG A 1 87 ? -3.697 -5.93 34.281 1 27.34 87 ARG A C 1
ATOM 679 O O . ARG A 1 87 ? -4.023 -7.113 34.156 1 27.34 87 ARG A O 1
ATOM 686 N N . ALA A 1 88 ? -4.719 -5.191 34.156 1 29.25 88 ALA A N 1
ATOM 687 C CA . ALA A 1 88 ? -5.473 -5.438 32.938 1 29.25 88 ALA A CA 1
ATOM 688 C C . ALA A 1 88 ? -4.543 -5.602 31.734 1 29.25 88 ALA A C 1
ATOM 690 O O . ALA A 1 88 ? -3.871 -4.652 31.328 1 29.25 88 ALA A O 1
ATOM 691 N N . VAL A 1 89 ? -3.846 -6.672 31.688 1 30.2 89 VAL A N 1
ATOM 692 C CA . VAL A 1 89 ? -3.242 -7.016 30.406 1 30.2 89 VAL A CA 1
ATOM 693 C C . VAL A 1 89 ? -4.191 -6.645 29.281 1 30.2 89 VAL A C 1
ATOM 695 O O . VAL A 1 89 ? -5.328 -7.125 29.219 1 30.2 89 VAL A O 1
ATOM 698 N N . SER A 1 90 ? -4.109 -5.406 28.766 1 31.62 90 SER A N 1
ATOM 699 C CA . SER A 1 90 ? -4.758 -5.035 27.516 1 31.62 90 SER A CA 1
ATOM 700 C C . SER A 1 90 ? -4.715 -6.18 26.516 1 31.62 90 SER A C 1
ATOM 702 O O . SER A 1 90 ? -3.639 -6.555 26.031 1 31.62 90 SER A O 1
ATOM 704 N N . THR A 1 91 ? -5.383 -7.215 26.781 1 33.47 91 THR A N 1
ATOM 705 C CA . THR A 1 91 ? -5.633 -8.125 25.672 1 33.47 91 THR A CA 1
ATOM 706 C C . THR A 1 91 ? -5.656 -7.375 24.344 1 33.47 91 THR A C 1
ATOM 708 O O . THR A 1 91 ? -6.395 -6.398 24.203 1 33.47 91 THR A O 1
ATOM 711 N N . SER A 1 92 ? -4.609 -7.203 23.688 1 35.66 92 SER A N 1
ATOM 712 C CA . SER A 1 92 ? -4.488 -6.68 22.328 1 35.66 92 SER A CA 1
ATOM 713 C C . SER A 1 92 ? -5.676 -7.098 21.469 1 35.66 92 SER A C 1
ATOM 715 O O . SER A 1 92 ? -5.742 -8.234 21 1 35.66 92 SER A O 1
ATOM 717 N N . SER A 1 93 ? -6.926 -7.062 21.938 1 36.53 93 SER A N 1
ATOM 718 C CA . SER A 1 93 ? -8.078 -7.168 21.047 1 36.53 93 SER A CA 1
ATOM 719 C C . SER A 1 93 ? -7.781 -6.531 19.688 1 36.53 93 SER A C 1
ATOM 721 O O . SER A 1 93 ? -7.176 -5.461 19.625 1 36.53 93 SER A O 1
ATOM 723 N N . MET A 1 94 ? -7.25 -7.16 18.766 1 44.09 94 MET A N 1
ATOM 724 C CA . MET A 1 94 ? -7.406 -6.488 17.469 1 44.09 94 MET A CA 1
ATOM 725 C C . MET A 1 94 ? -8.539 -5.469 17.516 1 44.09 94 MET A C 1
ATOM 727 O O . MET A 1 94 ? -9.711 -5.84 17.641 1 44.09 94 MET A O 1
ATOM 731 N N . GLY A 1 95 ? -8.398 -4.461 18.234 1 54.44 95 GLY A N 1
ATOM 732 C CA . GLY A 1 95 ? -9.312 -3.367 18.531 1 54.44 95 GLY A CA 1
ATOM 733 C C . GLY A 1 95 ? -10.195 -3.006 17.344 1 54.44 95 GLY A C 1
ATOM 734 O O . GLY A 1 95 ? -9.891 -3.365 16.203 1 54.44 95 GLY A O 1
ATOM 735 N N . THR A 1 96 ? -11.477 -2.857 17.5 1 80.06 96 THR A N 1
ATOM 736 C CA . THR A 1 96 ? -12.555 -2.457 16.609 1 80.06 96 THR A CA 1
ATOM 737 C C . THR A 1 96 ? -12.148 -1.243 15.781 1 80.06 96 THR A C 1
ATOM 739 O O . THR A 1 96 ? -11.508 -0.323 16.297 1 80.06 96 THR A O 1
ATOM 742 N N . LEU A 1 97 ? -11.969 -1.432 14.422 1 94.12 97 LEU A N 1
ATOM 743 C CA . LEU A 1 97 ? -11.773 -0.334 13.484 1 94.12 97 LEU A CA 1
ATOM 744 C C . LEU A 1 97 ? -12.719 0.823 13.797 1 94.12 97 LEU A C 1
ATOM 746 O O . LEU A 1 97 ? -13.852 0.606 14.234 1 94.12 97 LEU A O 1
ATOM 750 N N . PRO A 1 98 ? -12.227 2.043 13.703 1 97.44 98 PRO A N 1
ATOM 751 C CA . PRO A 1 98 ? -13.133 3.178 13.906 1 97.44 98 PRO A CA 1
ATOM 752 C C . PRO A 1 98 ? -14.32 3.166 12.945 1 97.44 98 PRO A C 1
ATOM 754 O O . PRO A 1 98 ? -14.188 2.73 11.797 1 97.44 98 PRO A O 1
ATOM 757 N N . LYS A 1 99 ? -15.398 3.701 13.406 1 97.06 99 LYS A N 1
ATOM 758 C CA . LYS A 1 99 ? -16.594 3.805 12.562 1 97.06 99 LYS A CA 1
ATOM 759 C C . LYS A 1 99 ? -16.469 4.953 11.57 1 97.06 99 LYS A C 1
ATOM 761 O O . LYS A 1 99 ? -17.062 4.914 10.492 1 97.06 99 LYS A O 1
ATOM 766 N N . GLN A 1 100 ? -15.703 5.945 12.023 1 98.06 100 GLN A N 1
ATOM 767 C CA . GLN A 1 100 ? -15.492 7.133 11.203 1 98.06 100 GLN A CA 1
ATOM 768 C C . GLN A 1 100 ? -14.031 7.574 11.242 1 98.06 100 GLN A C 1
ATOM 770 O O . GLN A 1 100 ? -13.367 7.461 12.273 1 98.06 100 GLN A O 1
ATOM 775 N N . VAL A 1 101 ? -13.562 8.039 10.109 1 98.75 101 VAL A N 1
ATOM 776 C CA . VAL A 1 101 ? -12.211 8.586 10.016 1 98.75 101 VAL A CA 1
ATOM 777 C C . VAL A 1 101 ? -12.266 10.008 9.461 1 98.75 101 VAL A C 1
ATOM 779 O O . VAL A 1 101 ? -12.953 10.273 8.477 1 98.75 101 VAL A O 1
ATOM 782 N N . LYS A 1 102 ? -11.617 10.93 10.172 1 98.75 102 LYS A N 1
ATOM 783 C CA . LYS A 1 102 ? -11.398 12.289 9.672 1 98.75 102 LYS A CA 1
ATOM 784 C C . LYS A 1 102 ? -10.164 12.352 8.781 1 98.75 102 LYS A C 1
ATOM 786 O O . LYS A 1 102 ? -9.062 12.008 9.219 1 98.75 102 LYS A O 1
ATOM 791 N N . ILE A 1 103 ? -10.375 12.758 7.559 1 98.88 103 ILE A N 1
ATOM 792 C CA . ILE A 1 103 ? -9.266 12.945 6.637 1 98.88 103 ILE A CA 1
ATOM 793 C C . ILE A 1 103 ? -8.844 14.414 6.621 1 98.88 103 ILE A C 1
ATOM 795 O O . ILE A 1 103 ? -9.672 15.297 6.375 1 98.88 103 ILE A O 1
ATOM 799 N N . VAL A 1 104 ? -7.605 14.672 6.945 1 98.94 104 VAL A N 1
ATOM 800 C CA . VAL A 1 104 ? -7.027 16 6.809 1 98.94 104 VAL A CA 1
ATOM 801 C C . VAL A 1 104 ? -6.293 16.109 5.473 1 98.94 104 VAL A C 1
ATOM 803 O O . VAL A 1 104 ? -5.227 15.516 5.297 1 98.94 104 VAL A O 1
ATOM 806 N N . GLU A 1 105 ? -6.91 16.859 4.574 1 98.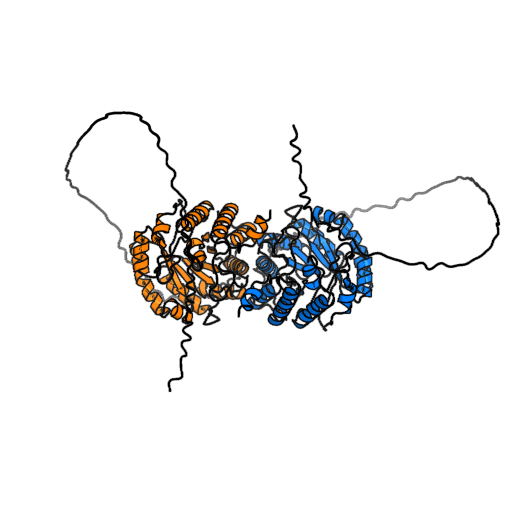94 105 GLU A N 1
ATOM 807 C CA . GLU A 1 105 ? -6.309 17.078 3.262 1 98.94 105 GLU A CA 1
ATOM 808 C C . GLU A 1 105 ? -5.195 18.109 3.328 1 98.94 105 GLU A C 1
ATOM 810 O O . GLU A 1 105 ? -5.438 19.281 3.672 1 98.94 105 GLU A O 1
ATOM 815 N N . VAL A 1 106 ? -3.984 17.672 2.924 1 98.75 106 VAL A N 1
ATOM 816 C CA . VAL A 1 106 ? -2.855 18.578 3.102 1 98.75 106 VAL A CA 1
ATOM 817 C C . VAL A 1 106 ? -2.275 18.953 1.741 1 98.75 106 VAL A C 1
ATOM 819 O O . VAL A 1 106 ? -1.257 19.641 1.663 1 98.75 106 VAL A O 1
ATOM 822 N N . GLY A 1 107 ? -2.887 18.609 0.669 1 98.44 107 GLY A N 1
ATOM 823 C CA . GLY A 1 107 ? -2.412 18.828 -0.687 1 98.44 107 GLY A CA 1
ATOM 824 C C . GLY A 1 107 ? -2.07 20.281 -0.964 1 98.44 107 GLY A C 1
ATOM 825 O O . GLY A 1 107 ? -0.957 20.594 -1.394 1 98.44 107 GLY A O 1
ATOM 826 N N . PRO A 1 108 ? -2.947 21.203 -0.687 1 98.69 108 PRO A N 1
ATOM 827 C CA . PRO A 1 108 ? -2.691 22.609 -1.013 1 98.69 108 PRO A CA 1
ATOM 828 C C . PRO A 1 108 ? -1.482 23.172 -0.271 1 98.69 108 PRO A C 1
ATOM 830 O O . PRO A 1 108 ? -0.71 23.953 -0.841 1 98.69 108 PRO A O 1
ATOM 833 N N . ARG A 1 109 ? -1.341 22.781 0.942 1 98.06 109 ARG A N 1
ATOM 834 C CA . ARG A 1 109 ? -0.231 23.312 1.727 1 98.06 109 ARG A CA 1
ATOM 835 C C . ARG A 1 109 ? 1.004 22.438 1.598 1 98.06 109 ARG A C 1
ATOM 837 O O . ARG A 1 109 ? 1.987 22.812 0.961 1 98.06 109 ARG A O 1
ATOM 844 N N . ASP A 1 110 ? 0.964 21.219 2.068 1 96.38 110 ASP A N 1
ATOM 845 C CA . ASP A 1 110 ? 2.096 20.297 2.1 1 96.38 110 ASP A CA 1
ATOM 846 C C . ASP A 1 110 ? 2.395 19.75 0.706 1 96.38 110 ASP A C 1
ATOM 848 O O . ASP A 1 110 ? 3.553 19.703 0.286 1 96.38 110 ASP A O 1
ATOM 852 N N . GLY A 1 111 ? 1.402 19.359 0.006 1 96.88 111 GLY A N 1
ATOM 853 C CA . GLY A 1 111 ? 1.551 18.766 -1.309 1 96.88 111 GLY A CA 1
ATOM 854 C C . GLY A 1 111 ? 2.184 19.688 -2.324 1 96.88 111 GLY A C 1
ATOM 855 O O . GLY A 1 111 ? 3 19.266 -3.143 1 96.88 111 GLY A O 1
ATOM 856 N N . LEU A 1 112 ? 1.839 20.953 -2.262 1 96.88 112 LEU A N 1
ATOM 857 C CA . LEU A 1 112 ? 2.301 21.906 -3.266 1 96.88 112 LEU A CA 1
ATOM 858 C C . LEU A 1 112 ? 3.602 22.562 -2.826 1 96.88 112 LEU A C 1
ATOM 860 O O . LEU A 1 112 ? 4.262 23.234 -3.625 1 96.88 112 LEU A O 1
ATOM 864 N N . GLN A 1 113 ? 4.02 22.344 -1.613 1 93.31 113 GLN A N 1
ATOM 865 C CA . GLN A 1 113 ? 5.098 23.109 -1 1 93.31 113 GLN A CA 1
ATOM 866 C C . GLN A 1 113 ? 6.387 22.984 -1.809 1 93.31 113 GLN A C 1
ATOM 868 O O . GLN A 1 113 ? 7.086 23.984 -2.025 1 93.31 113 GLN A O 1
ATOM 873 N N . ASN A 1 114 ? 6.664 21.812 -2.316 1 87.31 114 ASN A N 1
ATOM 874 C CA . ASN A 1 114 ? 7.977 21.562 -2.912 1 87.31 114 ASN A CA 1
ATOM 875 C C . ASN A 1 114 ? 7.898 21.516 -4.434 1 87.31 114 ASN A C 1
ATOM 877 O O . ASN A 1 114 ? 8.836 21.047 -5.09 1 87.31 114 ASN A O 1
ATOM 881 N N . GLU A 1 115 ? 6.812 21.969 -4.945 1 91.25 115 GLU A N 1
ATOM 882 C CA . GLU A 1 115 ? 6.73 22.047 -6.398 1 91.25 115 GLU A CA 1
ATOM 883 C C . GLU A 1 115 ? 7.781 23 -6.953 1 91.25 115 GLU A C 1
ATOM 885 O O . GLU A 1 115 ? 8.023 24.078 -6.383 1 91.25 115 GLU A O 1
ATOM 890 N N . LYS A 1 116 ? 8.391 22.609 -8.031 1 86.88 116 LYS A N 1
ATOM 891 C CA . LYS A 1 116 ? 9.492 23.391 -8.609 1 86.88 116 LYS A CA 1
ATOM 892 C C . LYS A 1 116 ? 9 24.734 -9.133 1 86.88 116 LYS A C 1
ATOM 894 O O . LYS A 1 116 ? 9.656 25.75 -8.93 1 86.88 116 LYS A O 1
ATOM 899 N N . ASN A 1 117 ? 7.93 24.719 -9.859 1 93 117 ASN A N 1
ATOM 900 C CA . ASN A 1 117 ? 7.355 25.953 -10.391 1 93 117 ASN A CA 1
ATOM 901 C C . ASN A 1 117 ? 6.289 26.516 -9.453 1 93 117 ASN A C 1
ATOM 903 O O . ASN A 1 117 ? 5.535 25.766 -8.836 1 93 117 ASN A O 1
ATOM 907 N N . ILE A 1 118 ? 6.262 27.828 -9.375 1 96.94 118 ILE A N 1
ATOM 908 C CA . ILE A 1 118 ? 5.234 28.469 -8.562 1 96.94 118 ILE A CA 1
ATOM 909 C C . ILE A 1 118 ? 3.857 28.219 -9.172 1 96.94 118 ILE A C 1
ATOM 911 O O . ILE A 1 118 ? 3.629 28.516 -10.344 1 96.94 118 ILE A O 1
ATOM 915 N N . VAL A 1 119 ? 3.016 27.672 -8.414 1 98.19 119 VAL A N 1
ATOM 916 C CA . VAL A 1 119 ? 1.631 27.469 -8.82 1 98.19 119 VAL A CA 1
ATOM 917 C C . VAL A 1 119 ? 0.843 28.766 -8.688 1 98.19 119 VAL A C 1
ATOM 919 O O . VAL A 1 119 ? 0.865 29.406 -7.633 1 98.19 119 VAL A O 1
ATOM 922 N N . PRO A 1 120 ? 0.117 29.203 -9.734 1 98.5 120 PRO A N 1
ATOM 923 C CA . PRO A 1 120 ? -0.638 30.453 -9.664 1 98.5 120 PRO A CA 1
ATOM 924 C C . PRO A 1 120 ? -1.688 30.453 -8.555 1 98.5 120 PRO A C 1
ATOM 926 O O . PRO A 1 120 ? -2.33 29.422 -8.312 1 98.5 120 PRO A O 1
ATOM 929 N N . THR A 1 121 ? -1.856 31.609 -7.945 1 98.62 121 THR A N 1
ATOM 930 C CA . THR A 1 121 ? -2.779 31.797 -6.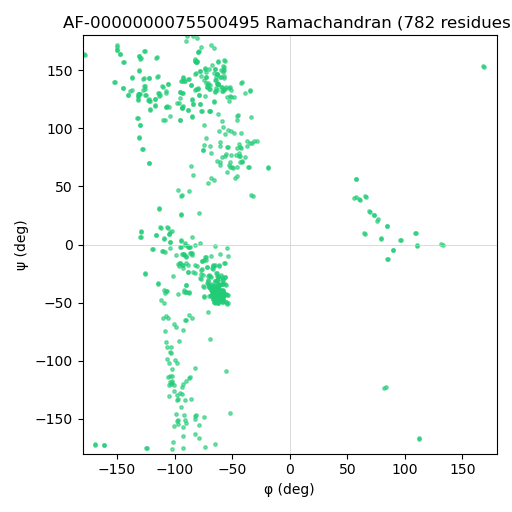832 1 98.62 121 THR A CA 1
ATOM 931 C C . THR A 1 121 ? -4.18 31.312 -7.203 1 98.62 121 THR A C 1
ATOM 933 O O . THR A 1 121 ? -4.809 30.578 -6.445 1 98.62 121 THR A O 1
ATOM 936 N N . PRO A 1 122 ? -4.699 31.609 -8.406 1 98.81 122 PRO A N 1
ATOM 937 C CA . PRO A 1 122 ? -6.047 31.156 -8.758 1 98.81 122 PRO A CA 1
ATOM 938 C C . PRO A 1 122 ? -6.152 29.641 -8.836 1 98.81 122 PRO A C 1
ATOM 940 O O . PRO A 1 122 ? -7.203 29.062 -8.539 1 98.81 122 PRO A O 1
ATOM 943 N N . VAL A 1 123 ? -5.074 28.984 -9.227 1 98.81 123 VAL A N 1
ATOM 944 C CA . VAL A 1 123 ? -5.055 27.531 -9.312 1 98.81 123 VAL A CA 1
ATOM 945 C C . VAL A 1 123 ? -5.141 26.922 -7.91 1 98.81 123 VAL A C 1
ATOM 947 O O . VAL A 1 123 ? -5.895 25.969 -7.684 1 98.81 123 VAL A O 1
ATOM 950 N N . LYS A 1 124 ? -4.402 27.484 -6.992 1 98.88 124 LYS A N 1
ATOM 951 C CA . LYS A 1 124 ? -4.453 27.016 -5.609 1 98.88 124 LYS A CA 1
ATOM 952 C C . LYS A 1 124 ? -5.848 27.203 -5.02 1 98.88 124 LYS A C 1
ATOM 954 O O . LYS A 1 124 ? -6.375 26.297 -4.371 1 98.88 124 LYS A O 1
ATOM 959 N N . ILE A 1 125 ? -6.414 28.375 -5.242 1 98.88 125 ILE A N 1
ATOM 960 C CA . ILE A 1 125 ? -7.742 28.672 -4.73 1 98.88 125 ILE A CA 1
ATOM 961 C C . ILE A 1 125 ? -8.758 27.703 -5.316 1 98.88 125 ILE A C 1
ATOM 963 O O . ILE A 1 125 ? -9.57 27.125 -4.586 1 98.88 125 ILE A O 1
ATOM 967 N N . LYS A 1 126 ? -8.664 27.484 -6.602 1 98.88 126 LYS A N 1
ATOM 968 C CA . LYS A 1 126 ? -9.594 26.562 -7.262 1 98.88 126 LYS A CA 1
ATOM 969 C C . LYS A 1 126 ? -9.438 25.141 -6.727 1 98.88 126 LYS A C 1
ATOM 971 O O . LYS A 1 126 ? -10.43 24.438 -6.523 1 98.88 126 LYS A O 1
ATOM 976 N N . LEU A 1 127 ? -8.219 24.703 -6.492 1 98.88 127 LEU A N 1
ATOM 977 C CA . LEU A 1 127 ? -7.973 23.391 -5.93 1 98.88 127 LEU A CA 1
ATOM 978 C C . LEU A 1 127 ? -8.68 23.234 -4.586 1 98.88 127 LEU A C 1
ATOM 980 O O . LEU A 1 127 ? -9.367 22.234 -4.352 1 98.88 127 LEU A O 1
ATOM 984 N N . ILE A 1 128 ? -8.508 24.203 -3.713 1 98.94 128 ILE A N 1
ATOM 985 C CA . ILE A 1 128 ? -9.086 24.141 -2.375 1 98.94 128 ILE A CA 1
ATOM 986 C C . ILE A 1 128 ? -10.609 24.141 -2.477 1 98.94 128 ILE A C 1
ATOM 988 O O . ILE A 1 128 ? -11.289 23.406 -1.761 1 98.94 128 ILE A O 1
ATOM 992 N N . ASP A 1 129 ? -11.117 24.969 -3.389 1 98.88 129 ASP A N 1
ATOM 993 C CA . ASP A 1 129 ? -12.562 25.016 -3.584 1 98.88 129 ASP A CA 1
ATOM 994 C C . ASP A 1 129 ? -13.094 23.672 -4.074 1 98.88 129 ASP A C 1
ATOM 996 O O . ASP A 1 129 ? -14.125 23.203 -3.598 1 98.88 129 ASP A O 1
ATOM 1000 N N . MET A 1 130 ? -12.398 23.062 -5.016 1 98.81 130 MET A N 1
ATOM 1001 C CA . MET A 1 130 ? -12.812 21.766 -5.527 1 98.81 130 MET A CA 1
ATOM 1002 C C . MET A 1 130 ? -12.773 20.719 -4.426 1 98.81 130 MET A C 1
ATOM 1004 O O . MET A 1 130 ? -13.695 19.891 -4.312 1 98.81 130 MET A O 1
ATOM 1008 N N . LEU A 1 131 ? -11.781 20.719 -3.617 1 98.88 131 LEU A N 1
ATOM 1009 C CA . LEU A 1 131 ? -11.656 19.781 -2.51 1 98.88 131 LEU A CA 1
ATOM 1010 C C . LEU A 1 131 ? -12.758 20.016 -1.479 1 98.88 131 LEU A C 1
ATOM 1012 O O . LEU A 1 131 ? -13.273 19.062 -0.893 1 98.88 131 LEU A O 1
ATOM 1016 N N . SER A 1 132 ? -13.125 21.234 -1.282 1 98.75 132 SER A N 1
ATOM 1017 C CA . SER A 1 132 ? -14.195 21.594 -0.35 1 98.75 132 SER A CA 1
ATOM 1018 C C . SER A 1 132 ? -15.531 21 -0.796 1 98.75 132 SER A C 1
ATOM 1020 O O . SER A 1 132 ? -16.359 20.641 0.036 1 98.75 132 SER A O 1
ATOM 1022 N N . GLU A 1 133 ? -15.688 20.859 -2.029 1 98 133 GLU A N 1
ATOM 1023 C CA . GLU A 1 133 ? -16.922 20.297 -2.578 1 98 133 GLU A CA 1
ATOM 1024 C C . GLU A 1 133 ? -16.969 18.797 -2.4 1 98 133 GLU A C 1
ATOM 1026 O O . GLU A 1 133 ? -18.031 18.188 -2.516 1 98 133 GLU A O 1
ATOM 1031 N N . GLY A 1 134 ? -15.828 18.203 -2.08 1 97.31 134 GLY A N 1
ATOM 1032 C CA . GLY A 1 134 ? -15.703 16.766 -2.064 1 97.31 134 GLY A CA 1
ATOM 1033 C C . GLY A 1 134 ? -16.078 16.141 -0.733 1 97.31 134 GLY A C 1
ATOM 1034 O O . GLY A 1 134 ? -16.016 14.922 -0.568 1 97.31 134 GLY A O 1
ATOM 1035 N N . GLY A 1 135 ? -16.422 16.875 0.269 1 96.31 135 GLY A N 1
ATOM 1036 C CA . GLY A 1 135 ? -16.906 16.328 1.53 1 96.31 135 GLY A CA 1
ATOM 1037 C C . GLY A 1 135 ? -15.82 16.219 2.584 1 96.31 135 GLY A C 1
ATOM 1038 O O . GLY A 1 135 ? -16.062 15.711 3.68 1 96.31 135 GLY A O 1
ATOM 1039 N N . LEU A 1 136 ? -14.641 16.672 2.287 1 98.06 136 LEU A N 1
ATOM 1040 C CA . LEU A 1 136 ? -13.578 16.75 3.283 1 98.06 136 LEU A CA 1
ATOM 1041 C C . LEU A 1 136 ? -13.953 17.719 4.398 1 98.06 136 LEU A C 1
ATOM 1043 O O . LEU A 1 136 ? -14.523 18.781 4.137 1 98.06 136 LEU A O 1
ATOM 1047 N N . SER A 1 137 ? -13.672 17.344 5.621 1 97.81 137 SER A N 1
ATOM 1048 C CA . SER A 1 137 ? -14.039 18.219 6.734 1 97.81 137 SER A CA 1
ATOM 1049 C C . SER A 1 137 ? -12.891 19.156 7.113 1 97.81 137 SER A C 1
ATOM 1051 O O . SER A 1 137 ? -13.094 20.125 7.832 1 97.81 137 SER A O 1
ATOM 1053 N N . VAL A 1 138 ? -11.672 18.828 6.68 1 98.88 138 VAL A N 1
ATOM 1054 C CA . VAL A 1 138 ? -10.508 19.641 6.988 1 98.88 138 VAL A CA 1
ATOM 1055 C C . VAL A 1 138 ? -9.594 19.719 5.766 1 98.88 138 VAL A C 1
ATOM 1057 O O . VAL A 1 138 ? -9.242 18.703 5.176 1 98.88 138 VAL A O 1
ATOM 1060 N N . ILE A 1 139 ? -9.219 20.891 5.375 1 98.94 139 ILE A N 1
ATOM 1061 C CA . ILE A 1 139 ? -8.289 21.156 4.281 1 98.94 139 ILE A CA 1
ATOM 1062 C C . ILE A 1 139 ? -7.23 22.172 4.734 1 98.94 139 ILE A C 1
ATOM 1064 O O . ILE A 1 139 ? -7.543 23.328 4.969 1 98.94 139 ILE A O 1
ATOM 1068 N N . GLU A 1 140 ? -6.031 21.703 4.91 1 98.88 140 GLU A N 1
ATOM 1069 C CA . GLU A 1 140 ? -4.949 22.641 5.227 1 98.88 140 GLU A CA 1
ATOM 1070 C C . GLU A 1 140 ? -4.613 23.516 4.027 1 98.88 140 GLU A C 1
ATOM 1072 O O . GLU A 1 140 ? -4.035 23.047 3.045 1 98.88 140 GLU A O 1
ATOM 1077 N N . ALA A 1 141 ? -4.855 24.781 4.176 1 98.81 141 ALA A N 1
ATOM 1078 C CA . ALA A 1 141 ? -4.992 25.641 3.002 1 98.81 141 ALA A CA 1
ATOM 1079 C C . ALA A 1 141 ? -3.633 26.172 2.551 1 98.81 141 ALA A C 1
ATOM 1081 O O . ALA A 1 141 ? -3.371 26.281 1.35 1 98.81 141 ALA A O 1
ATOM 1082 N N . THR A 1 142 ? -2.863 26.531 3.453 1 98.69 142 THR A N 1
ATOM 1083 C CA . THR A 1 142 ? -1.605 27.188 3.131 1 98.69 142 THR A CA 1
ATOM 1084 C C . THR A 1 142 ? -0.717 27.297 4.367 1 98.69 142 THR A C 1
ATOM 1086 O O . THR A 1 142 ? -0.951 26.609 5.367 1 98.69 142 THR A O 1
ATOM 1089 N N . SER A 1 143 ? 0.414 28.047 4.203 1 98.31 143 SER A N 1
ATOM 1090 C CA . SER A 1 143 ? 1.374 28.234 5.285 1 98.31 143 SER A CA 1
ATOM 1091 C C . SER A 1 143 ? 1.852 29.672 5.363 1 98.31 143 SER A C 1
ATOM 1093 O O . SER A 1 143 ? 2.188 30.281 4.34 1 98.31 143 SER A O 1
ATOM 1095 N N . PHE A 1 144 ? 1.858 30.219 6.594 1 98.06 144 PHE A N 1
ATOM 1096 C CA . PHE A 1 144 ? 2.309 31.594 6.828 1 98.06 144 PHE A CA 1
ATOM 1097 C C . PHE A 1 144 ? 3.779 31.609 7.23 1 98.06 144 PHE A C 1
ATOM 1099 O O . PHE A 1 144 ? 4.148 32.281 8.203 1 98.06 144 PHE A O 1
ATOM 1106 N N . VAL A 1 145 ? 4.469 30.75 6.496 1 94.12 145 VAL A N 1
ATOM 1107 C CA . VAL A 1 145 ? 5.926 30.75 6.59 1 94.12 145 VAL A CA 1
ATOM 1108 C C . VAL A 1 145 ? 6.492 31.875 5.727 1 94.12 145 VAL A C 1
ATOM 1110 O O . VAL A 1 145 ? 5.82 32.375 4.816 1 94.12 145 VAL A O 1
ATOM 1113 N N . SER A 1 146 ? 7.691 32.281 6.055 1 92 146 SER A N 1
ATOM 1114 C CA . SER A 1 146 ? 8.32 33.344 5.281 1 92 146 SER A CA 1
ATOM 1115 C C . SER A 1 146 ? 8.453 32.969 3.811 1 92 146 SER A C 1
ATOM 1117 O O . SER A 1 146 ? 8.906 31.859 3.49 1 92 146 SER A O 1
ATOM 1119 N N . PRO A 1 147 ? 8.078 33.844 2.912 1 93.69 147 PRO A N 1
ATOM 1120 C CA . PRO A 1 147 ? 8.227 33.594 1.479 1 93.69 147 PRO A CA 1
ATOM 1121 C C . PRO A 1 147 ? 9.68 33.344 1.07 1 93.69 147 PRO A C 1
ATOM 1123 O O . PRO A 1 147 ? 9.93 32.688 0.066 1 93.69 147 PRO A O 1
ATOM 1126 N N . LYS A 1 148 ? 10.586 33.906 1.798 1 91.12 148 LYS A N 1
ATOM 1127 C CA . LYS A 1 148 ? 12.008 33.688 1.531 1 91.12 148 LYS A CA 1
ATOM 1128 C C . LYS A 1 148 ? 12.391 32.219 1.666 1 91.12 148 LYS A C 1
ATOM 1130 O O . LYS A 1 148 ? 13.195 31.703 0.885 1 91.12 148 LYS A O 1
ATOM 1135 N N . TRP A 1 149 ? 11.781 31.562 2.582 1 87.81 149 TRP A N 1
ATOM 1136 C CA . TRP A 1 149 ? 12.133 30.172 2.875 1 87.81 149 TRP A CA 1
ATOM 1137 C C . TRP A 1 149 ? 11.281 29.219 2.061 1 87.81 149 TRP A C 1
ATOM 1139 O O . TRP A 1 149 ? 11.758 28.156 1.651 1 87.81 149 TRP A O 1
ATOM 1149 N N . VAL A 1 150 ? 9.961 29.547 1.93 1 92.69 150 VAL A N 1
ATOM 1150 C CA . VAL A 1 150 ? 9.062 28.719 1.134 1 92.69 150 VAL A CA 1
ATOM 1151 C C . VAL A 1 150 ? 8.32 29.594 0.12 1 92.69 150 VAL A C 1
ATOM 1153 O O . VAL A 1 150 ? 7.133 29.875 0.276 1 92.69 150 VAL A O 1
ATOM 1156 N N . PRO A 1 151 ? 8.953 29.875 -0.971 1 95.62 151 PRO A N 1
ATOM 1157 C CA . PRO A 1 151 ? 8.375 30.781 -1.964 1 95.62 151 PRO A CA 1
ATOM 1158 C C . PRO A 1 151 ? 7.02 30.312 -2.48 1 95.62 151 PRO A C 1
ATOM 1160 O O . PRO A 1 151 ? 6.156 31.125 -2.812 1 95.62 151 PRO A O 1
ATOM 1163 N N . GLN A 1 152 ? 6.781 29.016 -2.521 1 96.19 152 GLN A N 1
ATOM 1164 C CA . GLN A 1 152 ? 5.547 28.422 -3.02 1 96.19 152 GLN A CA 1
ATOM 1165 C C . GLN A 1 152 ? 4.344 28.875 -2.203 1 96.19 152 GLN A C 1
ATOM 1167 O O . GLN A 1 152 ? 3.209 28.844 -2.684 1 96.19 152 GLN A O 1
ATOM 1172 N N . MET A 1 153 ? 4.578 29.422 -0.963 1 97.06 153 MET A N 1
ATOM 1173 C CA . MET A 1 153 ? 3.5 29.781 -0.051 1 97.06 153 MET A CA 1
ATOM 1174 C C . MET A 1 153 ? 3.428 31.297 0.119 1 97.06 153 MET A C 1
ATOM 1176 O O . MET A 1 153 ? 2.777 31.797 1.042 1 97.06 153 MET A O 1
ATOM 1180 N N . ALA A 1 154 ? 4.074 32.062 -0.756 1 97.5 154 ALA A N 1
ATOM 1181 C CA . ALA A 1 154 ? 4.176 33.5 -0.629 1 97.5 154 ALA A CA 1
ATOM 1182 C C . ALA A 1 154 ? 2.803 34.156 -0.707 1 97.5 154 ALA A C 1
ATOM 1184 O O . ALA A 1 154 ? 2.584 35.219 -0.128 1 97.5 154 ALA A O 1
ATOM 1185 N N . ASP A 1 155 ? 1.95 33.5 -1.373 1 98.38 155 ASP A N 1
ATOM 1186 C CA . ASP A 1 155 ? 0.632 34.094 -1.6 1 98.38 155 ASP A CA 1
ATOM 1187 C C . ASP A 1 155 ? -0.365 33.625 -0.54 1 98.38 155 ASP A C 1
ATOM 1189 O O . ASP A 1 155 ? -1.569 33.562 -0.795 1 98.38 155 ASP A O 1
ATOM 1193 N N . HIS A 1 156 ? 0.084 33.25 0.633 1 98.5 156 HIS A N 1
ATOM 1194 C CA . HIS A 1 156 ? -0.718 32.625 1.679 1 98.5 156 HIS A CA 1
ATOM 1195 C C . HIS A 1 156 ? -1.914 33.5 2.051 1 98.5 156 HIS A C 1
ATOM 1197 O O . HIS A 1 156 ? -3.025 33 2.221 1 98.5 156 HIS A O 1
ATOM 1203 N N . THR A 1 157 ? -1.751 34.812 2.186 1 98.56 157 THR A N 1
ATOM 1204 C CA . THR A 1 157 ? -2.846 35.688 2.559 1 98.56 157 THR A CA 1
ATOM 1205 C C . THR A 1 157 ? -3.916 35.719 1.473 1 98.56 157 THR A C 1
ATOM 1207 O O . THR A 1 157 ? -5.109 35.594 1.767 1 98.56 157 THR A O 1
ATOM 1210 N N . GLU A 1 158 ? -3.471 35.875 0.208 1 98.62 158 GLU A N 1
ATOM 1211 C CA . GLU A 1 158 ? -4.395 35.875 -0.921 1 98.62 158 GLU A CA 1
ATOM 1212 C C . GLU A 1 158 ? -5.164 34.562 -1.031 1 98.62 158 GLU A C 1
ATOM 1214 O O . GLU A 1 158 ? -6.371 34.562 -1.277 1 98.62 158 GLU A O 1
ATOM 1219 N N . VAL A 1 159 ? -4.504 33.438 -0.8 1 98.81 159 VAL A N 1
ATOM 1220 C CA . VAL A 1 159 ? -5.125 32.125 -0.896 1 98.81 159 VAL A CA 1
ATOM 1221 C C . VAL A 1 159 ? -6.184 31.984 0.195 1 98.81 159 VAL A C 1
ATOM 1223 O O . VAL A 1 159 ? -7.332 31.641 -0.089 1 98.81 159 VAL A O 1
ATOM 1226 N N . LEU A 1 160 ? -5.812 32.312 1.412 1 98.81 160 LEU A N 1
ATOM 1227 C CA . LEU A 1 160 ? -6.734 32.094 2.521 1 98.81 160 LEU A CA 1
ATOM 1228 C C . LEU A 1 160 ? -7.957 32.969 2.395 1 98.81 160 LEU A C 1
ATOM 1230 O O . LEU A 1 160 ? -9.078 32.562 2.691 1 98.81 160 LEU A O 1
ATOM 1234 N N . LYS A 1 161 ? -7.77 34.188 1.946 1 98.44 161 LYS A N 1
ATOM 1235 C CA . LYS A 1 161 ? -8.883 35.094 1.786 1 98.44 161 LYS A CA 1
ATOM 1236 C C . LYS A 1 161 ? -9.711 34.75 0.55 1 98.44 161 LYS A C 1
ATOM 1238 O O . LYS A 1 161 ? -10.906 35.062 0.499 1 98.44 161 LYS A O 1
ATOM 1243 N N . GLY A 1 162 ? -9.094 34.125 -0.416 1 98.62 162 GLY A N 1
ATOM 1244 C CA . GLY A 1 162 ? -9.695 33.938 -1.726 1 98.62 162 GLY A CA 1
ATOM 1245 C C . GLY A 1 162 ? -10.531 32.688 -1.834 1 98.62 162 GLY A C 1
ATOM 1246 O O . GLY A 1 162 ? -11.352 32.531 -2.746 1 98.62 162 GLY A O 1
ATOM 1247 N N . ILE A 1 163 ? -10.375 31.719 -0.918 1 98.62 163 ILE A N 1
ATOM 1248 C CA . ILE A 1 163 ? -11.078 30.438 -1.031 1 98.62 163 ILE A CA 1
ATOM 1249 C C . ILE A 1 163 ? -12.531 30.625 -0.584 1 98.62 163 ILE A C 1
ATOM 1251 O O . ILE A 1 163 ? -12.836 31.5 0.228 1 98.62 163 ILE A O 1
ATOM 1255 N N . GLN A 1 164 ? -13.406 29.828 -1.179 1 97.5 164 GLN A N 1
ATOM 1256 C CA . GLN A 1 164 ? -14.766 29.703 -0.675 1 97.5 164 GLN A CA 1
ATOM 1257 C C . GLN A 1 164 ? -14.82 28.828 0.576 1 97.5 164 GLN A C 1
ATOM 1259 O O . GLN A 1 164 ? -14.578 27.625 0.508 1 97.5 164 GLN A O 1
ATOM 1264 N N . LYS A 1 165 ? -15.18 29.438 1.628 1 96.75 165 LYS A N 1
ATOM 1265 C CA . LYS A 1 165 ? -15.242 28.688 2.883 1 96.75 165 LYS A CA 1
ATOM 1266 C C . LYS A 1 165 ? -16.609 28.031 3.068 1 96.75 165 LYS A C 1
ATOM 1268 O O . LYS A 1 165 ? -17.609 28.734 3.246 1 96.75 165 LYS A O 1
ATOM 1273 N N . PHE A 1 166 ? -16.594 26.75 3.084 1 96 166 PHE A N 1
ATOM 1274 C CA . PHE A 1 166 ? -17.828 25.984 3.24 1 96 166 PHE A CA 1
ATOM 1275 C C . PHE A 1 166 ? -18.141 25.75 4.715 1 96 166 PHE A C 1
ATOM 1277 O O . PHE A 1 166 ? -17.219 25.516 5.52 1 96 166 PHE A O 1
ATOM 1284 N N . PRO A 1 167 ? -19.453 25.812 5.059 1 95 167 PRO A N 1
ATOM 1285 C CA . PRO A 1 167 ? -19.812 25.5 6.445 1 95 167 PRO A CA 1
ATOM 1286 C C . PRO A 1 167 ? -19.406 24.078 6.855 1 95 167 PRO A C 1
ATOM 1288 O O . PRO A 1 167 ? -19.531 23.141 6.07 1 95 167 PRO A O 1
ATOM 1291 N N . GLY A 1 168 ? -18.859 24 7.984 1 95.19 168 GLY A N 1
ATOM 1292 C CA . GLY A 1 168 ? -18.531 22.703 8.523 1 95.19 168 GLY A CA 1
ATOM 1293 C C . GLY A 1 168 ? -17.141 22.219 8.141 1 95.19 168 GLY A C 1
ATOM 1294 O O . GLY A 1 168 ? -16.688 21.172 8.594 1 95.19 168 GLY A O 1
ATOM 1295 N N . ILE A 1 169 ? -16.469 23.031 7.273 1 98.06 169 ILE A N 1
ATOM 1296 C CA . ILE A 1 169 ? -15.117 22.656 6.879 1 98.06 169 ILE A CA 1
ATOM 1297 C C . ILE A 1 169 ? -14.109 23.594 7.559 1 98.06 169 ILE A C 1
ATOM 1299 O O . ILE A 1 169 ? -14.312 24.812 7.609 1 98.06 169 ILE A O 1
ATOM 1303 N N . ASN A 1 170 ? -13.102 23.031 8.148 1 98.56 170 ASN A N 1
ATOM 1304 C CA . ASN A 1 170 ? -11.992 23.797 8.703 1 98.56 170 ASN A CA 1
ATOM 1305 C C . ASN A 1 170 ? -10.867 23.969 7.688 1 98.56 170 ASN A C 1
ATOM 1307 O O . ASN A 1 170 ? -10.555 23.031 6.941 1 98.56 170 ASN A O 1
ATOM 1311 N N . TYR A 1 171 ? -10.281 25.141 7.676 1 98.81 171 TYR A N 1
ATOM 1312 C CA . TYR A 1 171 ? -9.156 25.438 6.793 1 98.81 171 TYR A CA 1
ATOM 1313 C C . TYR A 1 171 ? -7.938 25.875 7.594 1 98.81 171 TYR A C 1
ATOM 1315 O O . TYR A 1 171 ? -7.523 27.047 7.516 1 98.81 171 TYR A O 1
ATOM 1323 N N . PRO A 1 172 ? -7.352 24.922 8.312 1 98.88 172 PRO A N 1
ATOM 1324 C CA . PRO A 1 172 ? -6.164 25.297 9.078 1 98.88 172 PRO A CA 1
ATOM 1325 C C . PRO A 1 172 ? -5.012 25.766 8.195 1 98.88 172 PRO A C 1
ATOM 1327 O O . PRO A 1 172 ? -5.004 25.5 6.988 1 98.88 172 PRO A O 1
ATOM 1330 N N . VAL A 1 173 ? -4.113 26.547 8.82 1 98.88 173 VAL A N 1
ATOM 1331 C CA . VAL A 1 173 ? -2.898 26.984 8.148 1 98.88 173 VAL A CA 1
ATOM 1332 C C . VAL A 1 173 ? -1.686 26.719 9.031 1 98.88 173 VAL A C 1
ATOM 1334 O O . VAL A 1 173 ? -1.794 26.734 10.266 1 98.88 173 VAL A O 1
ATOM 1337 N N . LEU A 1 174 ? -0.555 26.469 8.383 1 98.31 174 LEU A N 1
ATOM 1338 C CA . LEU A 1 174 ? 0.69 26.266 9.117 1 98.31 174 LEU A CA 1
ATOM 1339 C C . LEU A 1 174 ? 1.319 27.609 9.5 1 98.31 174 LEU A C 1
ATOM 1341 O O . LEU A 1 174 ? 1.359 28.531 8.688 1 98.31 174 LEU A O 1
ATOM 1345 N N . VAL A 1 175 ? 1.747 27.703 10.766 1 97.62 175 VAL A N 1
ATOM 1346 C CA . VAL A 1 175 ? 2.443 28.906 11.227 1 97.62 175 VAL A CA 1
ATOM 1347 C C . VAL A 1 175 ? 3.77 28.516 11.875 1 97.62 175 VAL A C 1
ATOM 1349 O O . VAL A 1 175 ? 3.811 27.625 12.727 1 97.62 175 VAL A O 1
ATOM 1352 N N . PRO A 1 176 ? 4.848 29.156 11.562 1 93.25 176 PRO A N 1
ATOM 1353 C CA . PRO A 1 176 ? 6.164 28.766 12.086 1 93.25 176 PRO A CA 1
ATOM 1354 C C . PRO A 1 176 ? 6.48 29.438 13.43 1 93.25 176 PRO A C 1
ATOM 1356 O O . PRO A 1 176 ? 7.348 28.953 14.164 1 93.25 176 PRO A O 1
ATOM 1359 N N . ASN A 1 177 ? 5.816 30.641 13.719 1 93.19 177 ASN A N 1
ATOM 1360 C CA . ASN A 1 177 ? 6.094 31.453 14.906 1 93.19 177 ASN A CA 1
ATOM 1361 C C . ASN A 1 177 ? 4.957 32.406 15.203 1 93.19 177 ASN A C 1
ATOM 1363 O O . ASN A 1 177 ? 3.908 32.375 14.555 1 93.19 177 ASN A O 1
ATOM 1367 N N . LEU A 1 178 ? 5.238 33.25 16.156 1 96.38 178 LEU A N 1
ATOM 1368 C CA . LEU A 1 178 ? 4.211 34.188 16.609 1 96.38 178 LEU A CA 1
ATOM 1369 C C . LEU A 1 178 ? 3.85 35.156 15.5 1 96.38 178 LEU A C 1
ATOM 1371 O O . LEU A 1 178 ? 2.674 35.469 15.297 1 96.38 178 LEU A O 1
ATOM 1375 N N . LYS A 1 179 ? 4.852 35.656 14.812 1 95.94 179 LYS A N 1
ATOM 1376 C CA . LYS A 1 179 ? 4.59 36.562 13.711 1 95.94 179 LYS A CA 1
ATOM 1377 C C . LYS A 1 179 ? 3.705 35.938 12.648 1 95.94 179 LYS A C 1
ATOM 1379 O O . LYS A 1 179 ? 2.75 36.531 12.172 1 95.94 179 LYS A O 1
ATOM 1384 N N . GLY A 1 180 ? 4.051 34.719 12.273 1 97.06 180 GLY A N 1
ATOM 1385 C CA . GLY A 1 180 ? 3.211 33.969 11.352 1 97.06 180 GLY A CA 1
ATOM 1386 C C . GLY A 1 180 ? 1.797 33.781 11.867 1 97.06 180 GLY A C 1
ATOM 1387 O O . GLY A 1 180 ? 0.834 33.875 11.102 1 97.06 180 GLY A O 1
ATOM 1388 N N . PHE A 1 181 ? 1.669 33.531 13.102 1 98.06 181 PHE A N 1
ATOM 1389 C CA . PHE A 1 181 ? 0.369 33.344 13.727 1 98.06 181 PHE A CA 1
ATOM 1390 C C . PHE A 1 181 ? -0.473 34.594 13.625 1 98.06 181 PHE A C 1
ATOM 1392 O O . PHE A 1 181 ? -1.635 34.562 13.219 1 98.06 181 PHE A O 1
ATOM 1399 N N . GLU A 1 182 ? 0.142 35.719 13.945 1 98.12 182 GLU A N 1
ATOM 1400 C CA . GLU A 1 182 ? -0.564 36.969 13.906 1 98.12 182 GLU A CA 1
ATOM 1401 C C . GLU A 1 182 ? -1.016 37.312 12.484 1 98.12 182 GLU A C 1
ATOM 1403 O O . GLU A 1 182 ? -2.141 37.781 12.281 1 98.12 182 GLU A O 1
ATOM 1408 N N . THR A 1 183 ? -0.147 37.062 11.578 1 98.12 183 THR A N 1
ATOM 1409 C CA . THR A 1 183 ? -0.484 37.312 10.18 1 98.12 183 THR A CA 1
ATOM 1410 C C . THR A 1 183 ? -1.621 36.406 9.734 1 98.12 183 THR A C 1
ATOM 1412 O O . THR A 1 183 ? -2.506 36.812 8.984 1 98.12 183 THR A O 1
ATOM 1415 N N . ALA A 1 184 ? -1.571 35.125 10.164 1 98.69 184 ALA A N 1
ATOM 1416 C CA . ALA A 1 184 ? -2.605 34.156 9.82 1 98.69 184 ALA A CA 1
ATOM 1417 C C . ALA A 1 184 ? -3.963 34.594 10.375 1 98.69 184 ALA A C 1
ATOM 1419 O O . ALA A 1 184 ? -4.969 34.531 9.664 1 98.69 184 ALA A O 1
ATOM 1420 N N . VAL A 1 185 ? -4.004 35.031 11.617 1 98.38 185 VAL A N 1
ATOM 1421 C CA . VAL A 1 185 ? -5.238 35.438 12.266 1 98.38 185 VAL A CA 1
ATOM 1422 C C . VAL A 1 185 ? -5.797 36.688 11.562 1 98.38 185 VAL A C 1
ATOM 1424 O O . VAL A 1 185 ? -7.004 36.781 11.328 1 98.38 185 VAL A O 1
ATOM 1427 N N . ALA A 1 186 ? -4.871 37.594 11.258 1 98.19 186 ALA A N 1
ATOM 1428 C CA . ALA A 1 186 ? -5.285 38.781 10.547 1 98.19 186 ALA A CA 1
ATOM 1429 C C . ALA A 1 186 ? -5.898 38.438 9.195 1 98.19 186 ALA A C 1
ATOM 1431 O O . ALA A 1 186 ? -6.793 39.156 8.711 1 98.19 186 ALA A O 1
ATOM 1432 N N . ALA A 1 187 ? -5.441 37.344 8.641 1 98.31 187 ALA A N 1
ATOM 1433 C CA . ALA A 1 187 ? -5.93 36.906 7.332 1 98.31 187 ALA A CA 1
ATOM 1434 C C . ALA A 1 187 ? -7.219 36.094 7.465 1 98.31 187 ALA A C 1
ATOM 1436 O O . ALA A 1 187 ? -7.852 35.75 6.465 1 98.31 187 ALA A O 1
ATOM 1437 N N . GLY A 1 188 ? -7.602 35.781 8.703 1 97.75 188 GLY A N 1
ATOM 1438 C CA . GLY A 1 188 ? -8.883 35.125 8.914 1 97.75 188 GLY A CA 1
ATOM 1439 C C . GLY A 1 188 ? -8.758 33.656 9.336 1 97.75 188 GLY A C 1
ATOM 1440 O O . GLY A 1 188 ? -9.75 32.938 9.367 1 97.75 188 GLY A O 1
ATOM 1441 N N . ALA A 1 189 ? -7.582 33.188 9.664 1 98.56 189 ALA A N 1
ATOM 1442 C CA . ALA A 1 189 ? -7.402 31.797 10.094 1 98.56 189 ALA A CA 1
ATOM 1443 C C . ALA A 1 189 ? -8.148 31.516 11.391 1 98.56 189 ALA A C 1
ATOM 1445 O O . ALA A 1 189 ? -8.102 32.312 12.328 1 98.56 189 ALA A O 1
ATOM 1446 N N . LYS A 1 190 ? -8.852 30.391 11.43 1 98.25 190 LYS A N 1
ATOM 1447 C CA . LYS A 1 190 ? -9.609 30 12.617 1 98.25 190 LYS A CA 1
ATOM 1448 C C . LYS A 1 190 ? -8.969 28.781 13.289 1 98.25 190 LYS A C 1
ATOM 1450 O O . LYS A 1 190 ? -9.398 28.375 14.367 1 98.25 190 LYS A O 1
ATOM 1455 N N . GLU A 1 191 ? -8.031 28.266 12.703 1 98.56 191 GLU A N 1
ATOM 1456 C CA . GLU A 1 191 ? -7.238 27.141 13.188 1 98.56 191 GLU A CA 1
ATOM 1457 C C . GLU A 1 191 ? -5.82 27.172 12.625 1 98.56 191 GLU A C 1
ATOM 1459 O O . GLU A 1 191 ? -5.617 27.562 11.469 1 98.56 191 GLU A O 1
ATOM 1464 N N . VAL A 1 192 ? -4.875 26.844 13.461 1 98.75 192 VAL A N 1
ATOM 1465 C CA . VAL A 1 192 ? -3.496 26.875 12.984 1 98.75 192 VAL A CA 1
ATOM 1466 C C . VAL A 1 192 ? -2.797 25.562 13.352 1 98.75 192 VAL A C 1
ATOM 1468 O O . VAL A 1 192 ? -3.305 24.797 14.172 1 98.75 192 VAL A O 1
ATOM 1471 N N . ALA A 1 193 ? -1.695 25.328 12.656 1 98.62 193 ALA A N 1
ATOM 1472 C CA . ALA A 1 193 ? -0.838 24.172 12.953 1 98.62 193 ALA A CA 1
ATOM 1473 C C . ALA A 1 193 ? 0.609 24.609 13.156 1 98.62 193 ALA A C 1
ATOM 1475 O O . ALA A 1 193 ? 1.077 25.562 12.516 1 98.62 193 ALA A O 1
ATOM 1476 N N . ILE A 1 194 ? 1.227 23.969 14.07 1 97 194 ILE A N 1
ATOM 1477 C CA . ILE A 1 194 ? 2.658 24.156 14.281 1 97 194 ILE A CA 1
ATOM 1478 C C . ILE A 1 194 ? 3.4 22.844 13.977 1 97 194 ILE A C 1
ATOM 1480 O O . ILE A 1 194 ? 2.793 21.781 13.93 1 97 194 ILE A O 1
ATOM 1484 N N . PHE A 1 195 ? 4.668 23.016 13.758 1 93.38 195 PHE A N 1
ATOM 1485 C CA . PHE A 1 195 ? 5.418 21.859 13.281 1 93.38 195 PHE A CA 1
ATOM 1486 C C . PHE A 1 195 ? 6.695 21.672 14.094 1 93.38 195 PHE A C 1
ATOM 1488 O O . PHE A 1 195 ? 7.48 22.625 14.25 1 93.38 195 PHE A O 1
ATOM 1495 N N . GLY A 1 196 ? 6.84 20.469 14.641 1 93.44 196 GLY A N 1
ATOM 1496 C CA . GLY A 1 196 ? 8.062 20.016 15.289 1 93.44 196 GLY A CA 1
ATOM 1497 C C . GLY A 1 196 ? 8.594 18.719 14.719 1 93.44 196 GLY A C 1
ATOM 1498 O O . GLY A 1 196 ? 8.156 18.281 13.656 1 93.44 196 GLY A O 1
ATOM 1499 N N . ALA A 1 197 ? 9.711 18.188 15.375 1 94.94 197 ALA A N 1
ATOM 1500 C CA . ALA A 1 197 ? 10.305 16.953 14.898 1 94.94 197 ALA A CA 1
ATOM 1501 C C . ALA A 1 197 ? 10.82 16.109 16.062 1 94.94 197 ALA A C 1
ATOM 1503 O O . ALA A 1 197 ? 11.125 16.641 17.141 1 94.94 197 ALA A O 1
ATOM 1504 N N . ALA A 1 198 ? 10.914 14.875 15.766 1 96.12 198 ALA A N 1
ATOM 1505 C CA . ALA A 1 198 ? 11.43 13.945 16.766 1 96.12 198 ALA A CA 1
ATOM 1506 C C . ALA A 1 198 ? 12.93 13.727 16.594 1 96.12 198 ALA A C 1
ATOM 1508 O O . ALA A 1 198 ? 13.539 12.953 17.328 1 96.12 198 ALA A O 1
ATOM 1509 N N . SER A 1 199 ? 13.523 14.414 15.68 1 93.38 199 SER A N 1
ATOM 1510 C CA . SER A 1 199 ? 14.945 14.305 15.398 1 93.38 199 SER A CA 1
ATOM 1511 C C . SER A 1 199 ? 15.672 15.617 15.672 1 93.38 199 SER A C 1
ATOM 1513 O O . SER A 1 199 ? 15.328 16.656 15.109 1 93.38 199 SER A O 1
ATOM 1515 N N . GLU A 1 200 ? 16.719 15.57 16.5 1 92.12 200 GLU A N 1
ATOM 1516 C CA . GLU A 1 200 ? 17.531 16.75 16.797 1 92.12 200 GLU A CA 1
ATOM 1517 C C . GLU A 1 200 ? 18.219 17.281 15.555 1 92.12 200 GLU A C 1
ATOM 1519 O O . GLU A 1 200 ? 18.234 18.484 15.305 1 92.12 200 GLU A O 1
ATOM 1524 N N . LEU A 1 201 ? 18.75 16.297 14.836 1 90.12 201 LEU A N 1
ATOM 1525 C CA . LEU A 1 201 ? 19.5 16.688 13.648 1 90.12 201 LEU A CA 1
ATOM 1526 C C . LEU A 1 201 ? 18.562 17.297 12.602 1 90.12 201 LEU A C 1
ATOM 1528 O O . LEU A 1 201 ? 18.906 18.281 11.953 1 90.12 201 LEU A O 1
ATOM 1532 N N . PHE A 1 202 ? 17.453 16.75 12.477 1 90.81 202 PHE A N 1
ATOM 1533 C CA . PHE A 1 202 ? 16.453 17.297 11.562 1 90.81 202 PHE A CA 1
ATOM 1534 C C . PHE A 1 202 ? 16.031 18.688 12 1 90.81 202 PHE A C 1
ATOM 1536 O O . PHE A 1 202 ? 15.906 19.594 11.172 1 90.81 202 PHE A O 1
ATOM 1543 N N . THR A 1 203 ? 15.789 18.891 13.219 1 89.81 203 THR A N 1
ATOM 1544 C CA . THR A 1 203 ? 15.383 20.172 13.766 1 89.81 203 THR A CA 1
ATOM 1545 C C . THR A 1 203 ? 16.453 21.234 13.531 1 89.81 203 THR A C 1
ATOM 1547 O O . THR A 1 203 ? 16.156 22.344 13.102 1 89.81 203 THR A O 1
ATOM 1550 N N . LYS A 1 204 ? 17.625 20.828 13.742 1 88.88 204 LYS A N 1
ATOM 1551 C CA . LYS A 1 204 ? 18.75 21.75 13.555 1 88.88 204 LYS A CA 1
ATOM 1552 C C . LYS A 1 204 ? 18.891 22.156 12.094 1 88.88 204 LYS A C 1
ATOM 1554 O O . LYS A 1 204 ? 19.078 23.344 11.789 1 88.88 204 LYS A O 1
ATOM 1559 N N . LYS A 1 205 ? 18.75 21.266 11.266 1 84.44 205 LYS A N 1
ATOM 1560 C CA . LYS A 1 205 ? 18.922 21.531 9.836 1 84.44 205 LYS A CA 1
ATOM 1561 C C . LYS A 1 205 ? 17.766 22.359 9.289 1 84.44 205 LYS A C 1
ATOM 1563 O O . LYS A 1 205 ? 17.969 23.203 8.414 1 84.44 205 LYS A O 1
ATOM 1568 N N . ASN A 1 206 ? 16.609 22.172 9.812 1 80.38 206 ASN A N 1
ATOM 1569 C CA . ASN A 1 206 ? 15.43 22.812 9.25 1 80.38 206 ASN A CA 1
ATOM 1570 C C . ASN A 1 206 ? 15.172 24.172 9.883 1 80.38 206 ASN A C 1
ATOM 1572 O O . ASN A 1 206 ? 14.773 25.109 9.203 1 80.38 206 ASN A O 1
ATOM 1576 N N . ILE A 1 207 ? 15.344 24.281 11.172 1 79.12 207 ILE A N 1
ATOM 1577 C CA . ILE A 1 207 ? 14.953 25.547 11.805 1 79.12 207 ILE A CA 1
ATOM 1578 C C . ILE A 1 207 ? 16.094 26.062 12.672 1 79.12 207 ILE A C 1
ATOM 1580 O O . ILE A 1 207 ? 15.93 27.031 13.422 1 79.12 207 ILE A O 1
ATOM 1584 N N . ASN A 1 208 ? 17.297 25.438 12.656 1 82.25 208 ASN A N 1
ATOM 1585 C CA . ASN A 1 208 ? 18.531 25.891 13.273 1 82.25 208 ASN A CA 1
ATOM 1586 C C . ASN A 1 208 ? 18.391 26.016 14.789 1 82.25 208 ASN A C 1
ATOM 1588 O O . ASN A 1 208 ? 18.797 27.031 15.367 1 82.25 208 ASN A O 1
ATOM 1592 N N . CYS A 1 209 ? 17.719 25.156 15.438 1 85.69 209 CYS A N 1
ATOM 1593 C CA . CYS A 1 209 ? 17.609 25.109 16.891 1 85.69 209 CYS A CA 1
ATOM 1594 C C . CYS A 1 209 ? 17.406 23.688 17.375 1 85.69 209 CYS A C 1
ATOM 1596 O O . CYS A 1 209 ? 17.266 22.766 16.578 1 85.69 209 CYS A O 1
ATOM 1598 N N . SER A 1 210 ? 17.5 23.5 18.734 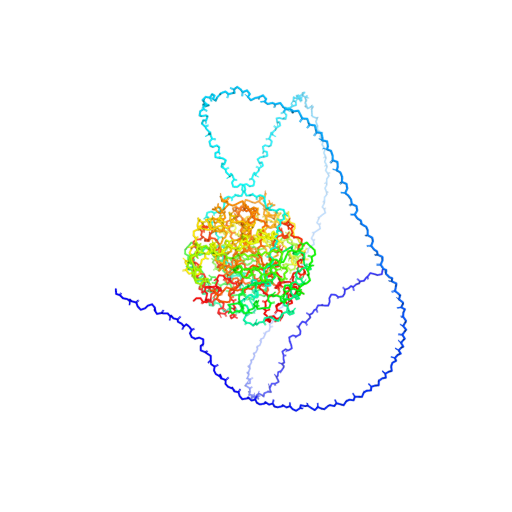1 88.19 210 SER A N 1
ATOM 1599 C CA . SER A 1 210 ? 17.219 22.203 19.344 1 88.19 210 SER A CA 1
ATOM 1600 C C . SER A 1 210 ? 15.719 21.984 19.469 1 88.19 210 SER A C 1
ATOM 1602 O O . SER A 1 210 ? 14.93 22.922 19.344 1 88.19 210 SER A O 1
ATOM 1604 N N . ILE A 1 211 ? 15.344 20.766 19.734 1 90.56 211 ILE A N 1
ATOM 1605 C CA . ILE A 1 211 ? 13.945 20.422 19.984 1 90.56 211 ILE A CA 1
ATOM 1606 C C . ILE A 1 211 ? 13.43 21.234 21.172 1 90.56 211 ILE A C 1
ATOM 1608 O O . ILE A 1 211 ? 12.344 21.812 21.125 1 90.56 211 ILE A O 1
ATOM 1612 N N . GLU A 1 212 ? 14.219 21.312 22.203 1 89.69 212 GLU A N 1
ATOM 1613 C CA . GLU A 1 212 ? 13.828 22.062 23.391 1 89.69 212 GLU A CA 1
ATOM 1614 C C . GLU A 1 212 ? 13.625 23.531 23.062 1 89.69 212 GLU A C 1
ATOM 1616 O O . GLU A 1 212 ? 12.664 24.156 23.531 1 89.69 212 GLU A O 1
ATOM 1621 N N . GLU A 1 213 ? 14.484 24.047 22.328 1 88.75 213 GLU A N 1
ATOM 1622 C CA . GLU A 1 213 ? 14.359 25.453 21.922 1 88.75 213 GLU A CA 1
ATOM 1623 C C . GLU A 1 213 ? 13.125 25.672 21.047 1 88.75 213 GLU A C 1
ATOM 1625 O O . GLU A 1 213 ? 12.477 26.719 21.125 1 88.75 213 GLU A O 1
ATOM 1630 N N . SER A 1 214 ? 12.844 24.703 20.25 1 88.69 214 SER A N 1
ATOM 1631 C CA . SER A 1 214 ? 11.656 24.812 19.406 1 88.69 214 SER A CA 1
ATOM 1632 C C . SER A 1 214 ? 10.391 24.906 20.25 1 88.69 214 SER A C 1
ATOM 1634 O O . SER A 1 214 ? 9.461 25.641 19.906 1 88.69 214 SER A O 1
ATOM 1636 N N . PHE A 1 215 ? 10.336 24.25 21.359 1 91.75 215 PHE A N 1
ATOM 1637 C CA . PHE A 1 215 ? 9.18 24.281 22.234 1 91.75 215 PHE A CA 1
ATOM 1638 C C . PHE A 1 215 ? 9.016 25.672 22.859 1 91.75 215 PHE A C 1
ATOM 1640 O O . PHE A 1 215 ? 7.895 26.141 23.047 1 91.75 215 PHE A O 1
ATOM 1647 N N . GLN A 1 216 ? 10.133 26.219 23.125 1 88.94 216 GLN A N 1
ATOM 1648 C CA . GLN A 1 216 ? 10.078 27.562 23.672 1 88.94 216 GLN A CA 1
ATOM 1649 C C . GLN A 1 216 ? 9.5 28.547 22.656 1 88.94 216 GLN A C 1
ATOM 1651 O O . GLN A 1 216 ? 8.727 29.438 23.031 1 88.94 216 GLN A O 1
ATOM 1656 N N . ARG A 1 217 ? 9.859 28.328 21.516 1 86.81 217 ARG A N 1
ATOM 1657 C CA . ARG A 1 217 ? 9.344 29.188 20.453 1 86.81 217 ARG A CA 1
ATOM 1658 C C . ARG A 1 217 ? 7.852 28.953 20.25 1 86.81 217 ARG A C 1
ATOM 1660 O O . ARG A 1 217 ? 7.109 29.891 19.953 1 86.81 217 ARG A O 1
ATOM 1667 N N . PHE A 1 218 ? 7.41 27.75 20.438 1 93.94 218 PHE A N 1
ATOM 1668 C CA . PHE A 1 218 ? 6.004 27.406 20.266 1 93.94 218 PHE A CA 1
ATOM 1669 C C . PHE A 1 218 ? 5.156 28.016 21.375 1 93.94 218 PHE A C 1
ATOM 1671 O O . PHE A 1 218 ? 3.975 28.312 21.172 1 93.94 218 PHE A O 1
ATOM 1678 N N . ASP A 1 219 ? 5.773 28.234 22.5 1 94.81 219 ASP A N 1
ATOM 1679 C CA . ASP A 1 219 ? 5.043 28.688 23.672 1 94.81 219 ASP A CA 1
ATOM 1680 C C . ASP A 1 219 ? 4.336 30 23.406 1 94.81 219 ASP A C 1
ATOM 1682 O O . ASP A 1 219 ? 3.172 30.188 23.781 1 94.81 219 ASP A O 1
ATOM 1686 N N . ALA A 1 220 ? 5.039 30.938 22.844 1 94.62 220 ALA A N 1
ATOM 1687 C CA . ALA A 1 220 ? 4.453 32.25 22.531 1 94.62 220 ALA A CA 1
ATOM 1688 C C . ALA A 1 220 ? 3.254 32.094 21.609 1 94.62 220 ALA A C 1
ATOM 1690 O O . ALA A 1 220 ? 2.225 32.75 21.797 1 94.62 220 ALA A O 1
ATOM 1691 N N . THR A 1 221 ? 3.451 31.266 20.641 1 97 221 THR A N 1
ATOM 1692 C CA . THR A 1 221 ? 2.389 31.031 19.672 1 97 221 THR A CA 1
ATOM 1693 C C . THR A 1 221 ? 1.182 30.375 20.328 1 97 221 THR A C 1
ATOM 1695 O O . THR A 1 221 ? 0.042 30.781 20.109 1 97 221 THR A O 1
ATOM 1698 N N . LEU A 1 222 ? 1.367 29.391 21.156 1 97.88 222 LEU A N 1
ATOM 1699 C CA . LEU A 1 222 ? 0.301 28.656 21.828 1 97.88 222 LEU A CA 1
ATOM 1700 C C . LEU A 1 222 ? -0.441 29.531 22.812 1 97.88 222 LEU A C 1
ATOM 1702 O O . LEU A 1 222 ? -1.664 29.438 22.953 1 97.88 222 LEU A O 1
ATOM 1706 N N . LYS A 1 223 ? 0.264 30.406 23.5 1 97.12 223 LYS A N 1
ATOM 1707 C CA . LYS A 1 223 ? -0.368 31.344 24.406 1 97.12 223 LYS A CA 1
ATOM 1708 C C . LYS A 1 223 ? -1.262 32.344 23.656 1 97.12 223 LYS A C 1
ATOM 1710 O O . LYS A 1 223 ? -2.387 32.594 24.078 1 97.12 223 LYS A O 1
ATOM 1715 N N . ALA A 1 224 ? -0.672 32.812 22.594 1 98 224 ALA A N 1
ATOM 1716 C CA . ALA A 1 224 ? -1.455 33.75 21.781 1 98 224 ALA A CA 1
ATOM 1717 C C . ALA A 1 224 ? -2.705 33.062 21.234 1 98 224 ALA A C 1
ATOM 1719 O O . ALA A 1 224 ? -3.781 33.656 21.188 1 98 224 ALA A O 1
ATOM 1720 N N . ALA A 1 225 ? -2.59 31.844 20.781 1 98.56 225 ALA A N 1
ATOM 1721 C CA . ALA A 1 225 ? -3.709 31.078 20.25 1 98.56 225 ALA A CA 1
ATOM 1722 C C . ALA A 1 225 ? -4.785 30.859 21.312 1 98.56 225 ALA A C 1
ATOM 1724 O O . ALA A 1 225 ? -5.977 31 21.031 1 98.56 225 ALA A O 1
ATOM 1725 N N . ARG A 1 226 ? -4.383 30.531 22.484 1 97.62 226 ARG A N 1
ATOM 1726 C CA . ARG A 1 226 ? -5.312 30.344 23.594 1 97.62 226 ARG A CA 1
ATOM 1727 C C . ARG A 1 226 ? -6.086 31.625 23.891 1 97.62 226 ARG A C 1
ATOM 1729 O O . ARG A 1 226 ? -7.301 31.594 24.109 1 97.62 226 ARG A O 1
ATOM 1736 N N . SER A 1 227 ? -5.336 32.688 23.906 1 97.44 227 SER A N 1
ATOM 1737 C CA . SER A 1 227 ? -5.957 33.969 24.172 1 97.44 227 SER A CA 1
ATOM 1738 C C . SER A 1 227 ? -6.98 34.312 23.094 1 97.44 227 SER A C 1
ATOM 1740 O O . SER A 1 227 ? -7.992 34.969 23.375 1 97.44 227 SER A O 1
ATOM 174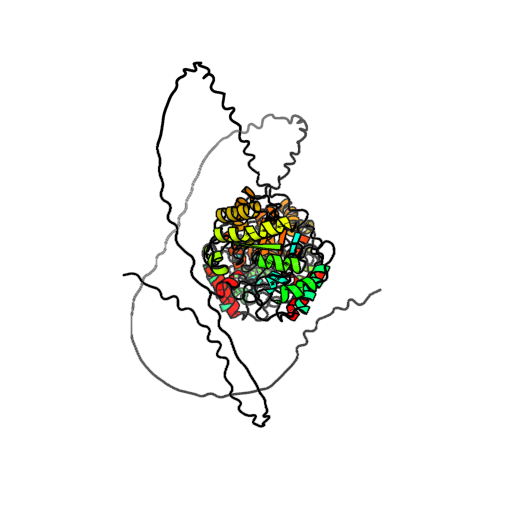2 N N . ALA A 1 228 ? -6.695 33.906 21.922 1 97.56 228 ALA A N 1
ATOM 1743 C CA . ALA A 1 228 ? -7.566 34.219 20.797 1 97.56 228 ALA A CA 1
ATOM 1744 C C . ALA A 1 228 ? -8.617 33.125 20.594 1 97.56 228 ALA A C 1
ATOM 1746 O O . ALA A 1 228 ? -9.453 33.219 19.703 1 97.56 228 ALA A O 1
ATOM 1747 N N . ASN A 1 229 ? -8.625 32.031 21.422 1 97.81 229 ASN A N 1
ATOM 1748 C CA . ASN A 1 229 ? -9.516 30.875 21.328 1 97.81 229 ASN A CA 1
ATOM 1749 C C . ASN A 1 229 ? -9.391 30.203 19.969 1 97.81 229 ASN A C 1
ATOM 1751 O O . ASN A 1 229 ? -10.406 29.922 19.312 1 97.81 229 ASN A O 1
ATOM 1755 N N . ILE A 1 230 ? -8.18 30.094 19.484 1 98.5 230 ILE A N 1
ATOM 1756 C CA . ILE A 1 230 ? -7.871 29.422 18.219 1 98.5 230 ILE A CA 1
ATOM 1757 C C . ILE A 1 230 ? -7.207 28.078 18.5 1 98.5 230 ILE A C 1
ATOM 1759 O O . ILE A 1 230 ? -6.16 28.016 19.156 1 98.5 230 ILE A O 1
ATOM 1763 N N . PRO A 1 231 ? -7.859 26.984 18.047 1 98.62 231 PRO A N 1
ATOM 1764 C CA . PRO A 1 231 ? -7.234 25.672 18.266 1 98.62 231 PRO A CA 1
ATOM 1765 C C . PRO A 1 231 ? -5.93 25.516 17.5 1 98.62 231 PRO A C 1
ATOM 1767 O O . PRO A 1 231 ? -5.801 26.031 16.375 1 98.62 231 PRO A O 1
ATOM 1770 N N . VAL A 1 232 ? -4.973 24.75 18.094 1 98.81 232 VAL A N 1
ATOM 1771 C CA . VAL A 1 232 ? -3.668 24.516 17.484 1 98.81 232 VAL A CA 1
ATOM 1772 C C . VAL A 1 232 ? -3.441 23.016 17.297 1 98.81 232 VAL A C 1
ATOM 1774 O O . VAL A 1 232 ? -3.566 22.25 18.25 1 98.81 232 VAL A O 1
ATOM 1777 N N . ARG A 1 233 ? -3.186 22.672 16.062 1 98.75 233 ARG A N 1
ATOM 1778 C CA . ARG A 1 233 ? -2.773 21.312 15.727 1 98.75 233 ARG A CA 1
ATOM 1779 C C . ARG A 1 233 ? -1.253 21.203 15.68 1 98.75 233 ARG A C 1
ATOM 1781 O O . ARG A 1 233 ? -0.566 22.141 15.273 1 98.75 233 ARG A O 1
ATOM 1788 N N . GLY A 1 234 ? -0.736 20.062 16.188 1 98.56 234 GLY A N 1
ATOM 1789 C CA . GLY A 1 234 ? 0.703 19.844 16.156 1 98.56 234 GLY A CA 1
ATOM 1790 C C . GLY A 1 234 ? 1.124 18.766 15.18 1 98.56 234 GLY A C 1
ATOM 1791 O O . GLY A 1 234 ? 0.456 17.734 15.07 1 98.56 234 GLY A O 1
ATOM 1792 N N . TYR A 1 235 ? 2.18 19.062 14.43 1 97.94 235 TYR A N 1
ATOM 1793 C CA . TYR A 1 235 ? 2.852 18.078 13.609 1 97.94 235 TYR A CA 1
ATOM 1794 C C . TYR A 1 235 ? 4.184 17.656 14.227 1 97.94 235 TYR A C 1
ATOM 1796 O O . TYR A 1 235 ? 4.926 18.516 14.727 1 97.94 235 TYR A O 1
ATOM 1804 N N . ILE A 1 236 ? 4.477 16.375 14.195 1 98.06 236 ILE A N 1
ATOM 1805 C CA . ILE A 1 236 ? 5.805 15.875 14.539 1 98.06 236 ILE A CA 1
ATOM 1806 C C . ILE A 1 236 ? 6.395 15.109 13.352 1 98.06 236 ILE A C 1
ATOM 1808 O O . ILE A 1 236 ? 5.879 14.055 12.969 1 98.06 236 ILE A O 1
ATOM 1812 N N . SER A 1 237 ? 7.5 15.602 12.789 1 95.62 237 SER A N 1
ATOM 1813 C CA . SER A 1 237 ? 8.203 14.953 11.688 1 95.62 237 SER A CA 1
ATOM 1814 C C . SER A 1 237 ? 9.125 13.852 12.195 1 95.62 237 SER A C 1
ATOM 1816 O O . SER A 1 237 ? 9.492 13.836 13.367 1 95.62 237 SER A O 1
ATOM 1818 N N . CYS A 1 238 ? 9.469 12.898 11.328 1 96.31 238 CYS A N 1
ATOM 1819 C CA . CYS A 1 238 ? 10.508 11.883 11.492 1 96.31 238 CYS A CA 1
ATOM 1820 C C . CYS A 1 238 ? 10.156 10.922 12.625 1 96.31 238 CYS A C 1
ATOM 1822 O O . CYS A 1 238 ? 11.023 10.547 13.414 1 96.31 238 CYS A O 1
ATOM 1824 N N . VAL A 1 239 ? 8.93 10.562 12.648 1 98.25 239 VAL A N 1
ATOM 1825 C CA . VAL A 1 239 ? 8.531 9.719 13.773 1 98.25 239 VAL A CA 1
ATOM 1826 C C . VAL A 1 239 ? 8.898 8.266 13.484 1 98.25 239 VAL A C 1
ATOM 1828 O O . VAL A 1 239 ? 8.945 7.441 14.398 1 98.25 239 VAL A O 1
ATOM 1831 N N . LEU A 1 240 ? 9.148 7.98 12.18 1 98 240 LEU A N 1
ATOM 1832 C CA . LEU A 1 240 ? 9.469 6.602 11.836 1 98 240 LEU A CA 1
ATOM 1833 C C . LEU A 1 240 ? 10.859 6.504 11.219 1 98 240 LEU A C 1
ATOM 1835 O O . LEU A 1 240 ? 11.32 5.41 10.891 1 98 240 LEU A O 1
ATOM 1839 N N . GLY A 1 241 ? 11.453 7.602 11.039 1 95.62 241 GLY A N 1
ATOM 1840 C CA . GLY A 1 241 ? 12.781 7.676 10.469 1 95.62 241 GLY A CA 1
ATOM 1841 C C . GLY A 1 241 ? 13.195 9.086 10.086 1 95.62 241 GLY A C 1
ATOM 1842 O O . GLY A 1 241 ? 12.344 9.922 9.781 1 95.62 241 GLY A O 1
ATOM 1843 N N . CYS A 1 242 ? 14.461 9.266 10.109 1 94.38 242 CYS A N 1
ATOM 1844 C CA . CYS A 1 242 ? 15.062 10.555 9.781 1 94.38 242 CYS A CA 1
ATOM 1845 C C . CYS A 1 242 ? 16.109 10.406 8.688 1 94.38 242 CYS A C 1
ATOM 1847 O O . CYS A 1 242 ? 16.891 9.453 8.695 1 94.38 242 CYS A O 1
ATOM 1849 N N . PRO A 1 243 ? 16.109 11.289 7.742 1 89.62 243 PRO A N 1
ATOM 1850 C CA . PRO A 1 243 ? 17.094 11.18 6.672 1 89.62 243 PRO A CA 1
ATOM 1851 C C . PRO A 1 243 ? 18.531 11.383 7.168 1 89.62 243 PRO A C 1
ATOM 1853 O O . PRO A 1 243 ? 19.484 10.938 6.516 1 89.62 243 PRO A O 1
ATOM 1856 N N . TYR A 1 244 ? 18.703 11.969 8.32 1 90.25 244 TYR A N 1
ATOM 1857 C CA . TYR A 1 244 ? 20.031 12.289 8.828 1 90.25 244 TYR A CA 1
ATOM 1858 C C . TYR A 1 244 ? 20.422 11.359 9.969 1 90.25 244 TYR A C 1
ATOM 1860 O O . TYR A 1 244 ? 21.547 10.875 10.031 1 90.25 244 TYR A O 1
ATOM 1868 N N . GLU A 1 245 ? 19.422 11.086 10.82 1 92.5 245 GLU A N 1
ATOM 1869 C CA . GLU A 1 245 ? 19.719 10.32 12.023 1 92.5 245 GLU A CA 1
ATOM 1870 C C . GLU A 1 245 ? 19.406 8.836 11.836 1 92.5 245 GLU A C 1
ATOM 1872 O O . GLU A 1 245 ? 19.859 7.996 12.609 1 92.5 245 GLU A O 1
ATOM 1877 N N . GLY A 1 246 ? 18.641 8.547 10.844 1 93.38 246 GLY A N 1
ATOM 1878 C CA . GLY A 1 246 ? 18.219 7.164 10.688 1 93.38 246 GLY A CA 1
ATOM 1879 C C . GLY A 1 246 ? 17.047 6.793 11.57 1 93.38 246 GLY A C 1
ATOM 1880 O O . GLY A 1 246 ? 15.992 7.449 11.523 1 93.38 246 GLY A O 1
ATOM 1881 N N . LYS A 1 247 ? 17.297 5.797 12.344 1 95.06 247 LYS A N 1
ATOM 1882 C CA . LYS A 1 247 ? 16.219 5.312 13.211 1 95.06 247 LYS A CA 1
ATOM 1883 C C . LYS A 1 247 ? 15.93 6.297 14.336 1 95.06 247 LYS A C 1
ATOM 1885 O O . LYS A 1 247 ? 16.859 6.871 14.914 1 95.06 247 LYS A O 1
ATOM 1890 N N . ILE A 1 248 ? 14.688 6.48 14.617 1 97 248 ILE A N 1
ATOM 1891 C CA . ILE A 1 248 ? 14.234 7.316 15.719 1 97 248 ILE A CA 1
ATOM 1892 C C . ILE A 1 248 ? 13.539 6.449 16.766 1 97 248 ILE A C 1
ATOM 1894 O O . ILE A 1 248 ? 12.68 5.629 16.438 1 97 248 ILE A O 1
ATOM 1898 N N . SER A 1 249 ? 13.914 6.605 17.984 1 97.31 249 SER A N 1
ATOM 1899 C CA . SER A 1 249 ? 13.352 5.773 19.047 1 97.31 249 SER A CA 1
ATOM 1900 C C . SER A 1 249 ? 11.891 6.117 19.297 1 97.31 249 SER A C 1
ATOM 1902 O O . SER A 1 249 ? 11.531 7.297 19.391 1 97.31 249 SER A O 1
ATOM 1904 N N . PRO A 1 250 ? 11.055 5.109 19.469 1 98.38 250 PRO A N 1
ATOM 1905 C CA . PRO A 1 250 ? 9.656 5.348 19.844 1 98.38 250 PRO A CA 1
ATOM 1906 C C . PRO A 1 250 ? 9.516 6.184 21.109 1 98.38 250 PRO A C 1
ATOM 1908 O O . PRO A 1 250 ? 8.602 7.008 21.219 1 98.38 250 PRO A O 1
ATOM 1911 N N . ALA A 1 251 ? 10.398 6.004 22.016 1 98.38 251 ALA A N 1
ATOM 1912 C CA . ALA A 1 251 ? 10.359 6.742 23.266 1 98.38 251 ALA A CA 1
ATOM 1913 C C . ALA A 1 251 ? 10.539 8.242 23.031 1 98.38 251 ALA A C 1
ATOM 1915 O O . ALA A 1 251 ? 9.906 9.062 23.703 1 98.38 251 ALA A O 1
ATOM 1916 N N . LYS A 1 252 ? 11.406 8.547 22.156 1 98 252 LYS A N 1
ATOM 1917 C CA . LYS A 1 252 ? 11.625 9.953 21.828 1 98 252 LYS A CA 1
ATOM 1918 C C . LYS A 1 252 ? 10.383 10.562 21.188 1 98 252 LYS A C 1
ATOM 1920 O O . LYS A 1 252 ? 10.016 11.703 21.5 1 98 252 LYS A O 1
ATOM 1925 N N . VAL A 1 253 ? 9.773 9.859 20.312 1 98.75 253 VAL A N 1
ATOM 1926 C CA . VAL A 1 253 ? 8.539 10.328 19.688 1 98.75 253 VAL A CA 1
ATOM 1927 C C . VAL A 1 253 ? 7.469 10.547 20.75 1 98.75 253 VAL A C 1
ATOM 1929 O O . VAL A 1 253 ? 6.77 11.562 20.734 1 98.75 253 VAL A O 1
ATOM 1932 N N . ALA A 1 254 ? 7.363 9.617 21.672 1 98.81 254 ALA A N 1
ATOM 1933 C CA . ALA A 1 254 ? 6.395 9.734 22.766 1 98.81 254 ALA A CA 1
ATOM 1934 C C . ALA A 1 254 ? 6.66 10.984 23.594 1 98.81 254 ALA A C 1
ATOM 1936 O O . ALA A 1 254 ? 5.73 11.703 23.953 1 98.81 254 ALA A O 1
ATOM 1937 N N . GLU A 1 255 ? 7.926 11.219 23.844 1 98.25 255 GLU A N 1
ATOM 1938 C CA . GLU A 1 255 ? 8.32 12.383 24.641 1 98.25 255 GLU A CA 1
ATOM 1939 C C . GLU A 1 255 ? 7.906 13.68 23.953 1 98.25 255 GLU A C 1
ATOM 1941 O O . GLU A 1 255 ? 7.285 14.547 24.578 1 98.25 255 GLU A O 1
ATOM 1946 N N . VAL A 1 256 ? 8.234 13.805 22.719 1 98.12 256 VAL A N 1
ATOM 1947 C CA . VAL A 1 256 ? 7.938 15.023 21.969 1 98.12 256 VAL A CA 1
ATOM 1948 C C . VAL A 1 256 ? 6.43 15.188 21.828 1 98.12 256 VAL A C 1
ATOM 1950 O O . VAL A 1 256 ? 5.906 16.297 21.938 1 98.12 256 VAL A O 1
ATOM 1953 N N . THR A 1 257 ? 5.746 14.094 21.609 1 98.75 257 THR A N 1
ATOM 1954 C CA . THR A 1 257 ? 4.297 14.117 21.453 1 98.75 257 THR A CA 1
ATOM 1955 C C . THR A 1 257 ? 3.623 14.578 22.75 1 98.75 257 THR A C 1
ATOM 1957 O O . THR A 1 257 ? 2.719 15.414 22.719 1 98.75 257 THR A O 1
ATOM 1960 N N . LYS A 1 258 ? 4.055 14 23.812 1 98.56 258 LYS A N 1
ATOM 1961 C CA . LYS A 1 258 ? 3.525 14.375 25.125 1 98.56 258 LYS A CA 1
ATOM 1962 C C . LYS A 1 258 ? 3.713 15.867 25.375 1 98.56 258 LYS A C 1
ATOM 1964 O O . LYS A 1 258 ? 2.811 16.531 25.891 1 98.56 258 LYS A O 1
ATOM 1969 N N . LYS A 1 259 ? 4.844 16.328 25.031 1 97.69 259 LYS A N 1
ATOM 1970 C CA . LYS A 1 259 ? 5.152 17.734 25.266 1 97.69 259 LYS A CA 1
ATOM 1971 C C . LYS A 1 259 ? 4.215 18.656 24.484 1 97.69 259 LYS A C 1
ATOM 1973 O O . LYS A 1 259 ? 3.621 19.578 25.031 1 97.69 259 LYS A O 1
ATOM 1978 N N . LEU A 1 260 ? 4.031 18.422 23.219 1 97.62 260 LEU A N 1
ATOM 1979 C CA . LEU A 1 260 ? 3.146 19.234 22.391 1 97.62 260 LEU A CA 1
ATOM 1980 C C . LEU A 1 260 ? 1.708 19.156 22.891 1 97.62 260 LEU A C 1
ATOM 1982 O O . LEU A 1 260 ? 1 20.172 22.906 1 97.62 260 LEU A O 1
ATOM 1986 N N . TYR A 1 261 ? 1.303 17.984 23.266 1 98.25 261 TYR A N 1
ATOM 1987 C CA . TYR A 1 261 ? -0.042 17.781 23.797 1 98.25 261 TYR A CA 1
ATOM 1988 C C . TYR A 1 261 ? -0.238 18.562 25.078 1 98.25 261 TYR A C 1
ATOM 1990 O O . TYR A 1 261 ? -1.256 19.234 25.266 1 98.25 261 TYR A O 1
ATOM 1998 N N . SER A 1 262 ? 0.762 18.531 25.938 1 97.5 262 SER A N 1
ATOM 1999 C CA . SER A 1 262 ? 0.694 19.219 27.219 1 97.5 262 SER A CA 1
ATOM 2000 C C . SER A 1 262 ? 0.707 20.734 27.047 1 97.5 262 SER A C 1
ATOM 2002 O O . SER A 1 262 ? 0.156 21.453 27.875 1 97.5 262 SER A O 1
ATOM 2004 N N . MET A 1 263 ? 1.299 21.172 26 1 96.88 263 MET A N 1
ATOM 2005 C CA . MET A 1 263 ? 1.385 22.609 25.719 1 96.88 263 MET A CA 1
ATOM 2006 C C . MET A 1 263 ? 0.054 23.141 25.203 1 96.88 263 MET A C 1
ATOM 2008 O O . MET A 1 263 ? -0.174 24.359 25.219 1 96.88 263 MET A O 1
ATOM 2012 N N . GLY A 1 264 ? -0.774 22.219 24.688 1 97.25 264 GLY A N 1
ATOM 2013 C CA . GLY A 1 264 ? -2.107 22.703 24.359 1 97.25 264 GLY A CA 1
ATOM 2014 C C . GLY A 1 264 ? -2.564 22.312 22.969 1 97.25 264 GLY A C 1
ATOM 2015 O O . GLY A 1 264 ? -3.684 22.641 22.562 1 97.25 264 GLY A O 1
ATOM 2016 N N . CYS A 1 265 ? -1.777 21.594 22.188 1 98.44 265 CYS A N 1
ATOM 2017 C CA . CYS A 1 265 ? -2.242 21.109 20.906 1 98.44 265 CYS A CA 1
ATOM 2018 C C . CYS A 1 265 ? -3.377 20.109 21.078 1 98.44 265 CYS A C 1
ATOM 2020 O O . CYS A 1 265 ? -3.268 19.172 21.859 1 98.44 265 CYS A O 1
ATOM 2022 N N . TYR A 1 266 ? -4.457 20.266 20.328 1 98.19 266 TYR A N 1
ATOM 2023 C CA . TYR A 1 266 ? -5.629 19.422 20.547 1 98.19 266 TYR A CA 1
ATOM 2024 C C . TYR A 1 266 ? -5.48 18.094 19.812 1 98.19 266 TYR A C 1
ATOM 2026 O O . TYR A 1 266 ? -6.152 17.109 20.156 1 98.19 266 TYR A O 1
ATOM 2034 N N . GLU A 1 267 ? -4.684 18.094 18.797 1 98.69 267 GLU A N 1
ATOM 2035 C CA . GLU A 1 267 ? -4.406 16.938 17.938 1 98.69 267 GLU A CA 1
ATOM 2036 C C . GLU A 1 267 ? -2.953 16.938 17.469 1 98.69 267 GLU A C 1
ATOM 2038 O O . GLU A 1 267 ? -2.404 17.984 17.125 1 98.69 267 GLU A O 1
ATOM 2043 N N . ILE A 1 268 ? -2.301 15.766 17.547 1 98.88 268 ILE A N 1
ATOM 2044 C CA . ILE A 1 268 ? -0.908 15.641 17.125 1 98.88 268 ILE A CA 1
ATOM 2045 C C . ILE A 1 268 ? -0.806 14.68 15.945 1 98.88 268 ILE A C 1
ATOM 2047 O O . ILE A 1 268 ? -1.179 13.508 16.047 1 98.88 268 ILE A O 1
ATOM 2051 N N . SER A 1 269 ? -0.322 15.18 14.852 1 98.88 269 SER A N 1
ATOM 2052 C CA . SER A 1 269 ? -0.117 14.383 13.648 1 98.88 269 SER A CA 1
ATOM 2053 C C . SER A 1 269 ? 1.304 13.828 13.594 1 98.88 269 SER A C 1
ATOM 2055 O O . SER A 1 269 ? 2.271 14.594 13.562 1 98.88 269 SER A O 1
ATOM 2057 N N . LEU A 1 270 ? 1.432 12.555 13.586 1 98.94 270 LEU A N 1
ATOM 2058 C CA . LEU A 1 270 ? 2.709 11.852 13.57 1 98.94 270 LEU A CA 1
ATOM 2059 C C . LEU A 1 270 ? 3.135 11.523 12.141 1 98.94 270 LEU A C 1
ATOM 2061 O O . LEU A 1 270 ? 2.506 10.695 11.477 1 98.94 270 LEU A O 1
ATOM 2065 N N . GLY A 1 271 ? 4.305 12.094 11.688 1 98.06 271 GLY A N 1
ATOM 2066 C CA . GLY A 1 271 ? 4.645 12.086 10.273 1 98.06 271 GLY A CA 1
ATOM 2067 C C . GLY A 1 271 ? 5.77 11.125 9.938 1 98.06 271 GLY A C 1
ATOM 2068 O O . GLY A 1 271 ? 6.887 11.266 10.445 1 98.06 271 GLY A O 1
ATOM 2069 N N . ASP A 1 272 ? 5.461 10.164 9.125 1 97.31 272 ASP A N 1
ATOM 2070 C CA . ASP A 1 272 ? 6.484 9.391 8.43 1 97.31 272 ASP A CA 1
ATOM 2071 C C . ASP A 1 272 ? 7.098 10.188 7.285 1 97.31 272 ASP A C 1
ATOM 2073 O O . ASP A 1 272 ? 6.828 9.914 6.113 1 97.31 272 ASP A O 1
ATOM 2077 N N . THR A 1 273 ? 8.008 11.023 7.562 1 94.12 273 THR A N 1
ATOM 2078 C CA . THR A 1 273 ? 8.484 12.133 6.742 1 94.12 273 THR A CA 1
ATOM 2079 C C . THR A 1 273 ? 9.156 11.617 5.473 1 94.12 273 THR A C 1
ATOM 2081 O O . THR A 1 273 ? 8.953 12.164 4.391 1 94.12 273 THR A O 1
ATOM 2084 N N . ILE A 1 274 ? 9.867 10.602 5.609 1 93.38 274 ILE A N 1
ATOM 2085 C CA . ILE A 1 274 ? 10.625 10.156 4.449 1 93.38 274 ILE A CA 1
ATOM 2086 C C . ILE A 1 274 ? 10.039 8.852 3.912 1 93.38 274 ILE A C 1
ATOM 2088 O O . ILE A 1 274 ? 10.633 8.195 3.057 1 93.38 274 ILE A O 1
ATOM 2092 N N . GLY A 1 275 ? 8.93 8.383 4.457 1 95.81 275 GLY A N 1
ATOM 2093 C CA . GLY A 1 275 ? 8.172 7.262 3.926 1 95.81 275 GLY A CA 1
ATOM 2094 C C . GLY A 1 275 ? 8.844 5.922 4.148 1 95.81 275 GLY A C 1
ATOM 2095 O O . GLY A 1 275 ? 8.609 4.973 3.4 1 95.81 275 GLY A O 1
ATOM 2096 N N . VAL A 1 276 ? 9.703 5.77 5.168 1 95.88 276 VAL A N 1
ATOM 2097 C CA . VAL A 1 276 ? 10.461 4.543 5.398 1 95.88 276 VAL A CA 1
ATOM 2098 C C . VAL A 1 276 ? 9.695 3.643 6.371 1 95.88 276 VAL A C 1
ATOM 2100 O O . VAL A 1 276 ? 10.078 2.49 6.586 1 95.88 276 VAL A O 1
ATOM 2103 N N . GLY A 1 277 ? 8.633 4.172 6.93 1 97.5 277 GLY A N 1
ATOM 2104 C CA . GLY A 1 277 ? 7.914 3.424 7.949 1 97.5 277 GLY A CA 1
ATOM 2105 C C . GLY A 1 277 ? 7.273 2.158 7.414 1 97.5 277 GLY A C 1
ATOM 2106 O O . GLY A 1 277 ? 6.895 2.094 6.242 1 97.5 277 GLY A O 1
ATOM 2107 N N . THR A 1 278 ? 7.133 1.166 8.289 1 98.5 278 THR A N 1
ATOM 2108 C CA . THR A 1 278 ? 6.387 -0.062 8.055 1 98.5 278 THR A CA 1
ATOM 2109 C C . THR A 1 278 ? 5.352 -0.292 9.148 1 98.5 278 THR A C 1
ATOM 2111 O O . THR A 1 278 ? 5.402 0.353 10.203 1 98.5 278 THR A O 1
ATOM 2114 N N . PRO A 1 279 ? 4.441 -1.236 8.875 1 98.62 279 PRO A N 1
ATOM 2115 C CA . PRO A 1 279 ? 3.416 -1.466 9.898 1 98.62 279 PRO A CA 1
ATOM 2116 C C . PRO A 1 279 ? 4.008 -1.879 11.242 1 98.62 279 PRO A C 1
ATOM 2118 O O . PRO A 1 279 ? 3.484 -1.5 12.297 1 98.62 279 PRO A O 1
ATOM 2121 N N . GLY A 1 280 ? 5.113 -2.623 11.227 1 98 280 GLY A N 1
ATOM 2122 C CA . GLY A 1 280 ? 5.742 -3.023 12.477 1 98 280 GLY A CA 1
ATOM 2123 C C . GLY A 1 280 ? 6.301 -1.854 13.266 1 98 280 GLY A C 1
ATOM 2124 O O . GLY A 1 280 ? 6.043 -1.725 14.461 1 98 280 GLY A O 1
ATOM 2125 N N . ILE A 1 281 ? 6.984 -1.014 12.57 1 97.81 281 ILE A N 1
ATOM 2126 C CA . ILE A 1 281 ? 7.59 0.151 13.203 1 97.81 281 ILE A CA 1
ATOM 2127 C C . ILE A 1 281 ? 6.5 1.139 13.617 1 97.81 281 ILE A C 1
ATOM 2129 O O . ILE A 1 281 ? 6.609 1.797 14.656 1 97.81 281 ILE A O 1
ATOM 2133 N N . MET A 1 282 ? 5.469 1.282 12.859 1 98.62 282 MET A N 1
ATOM 2134 C CA . MET A 1 282 ? 4.309 2.1 13.203 1 98.62 282 MET A CA 1
ATOM 2135 C C . MET A 1 282 ? 3.666 1.62 14.5 1 98.62 282 MET A C 1
ATOM 2137 O O . MET A 1 282 ? 3.375 2.424 15.383 1 98.62 282 MET A O 1
ATOM 2141 N N . LYS A 1 283 ? 3.475 0.337 14.57 1 98.31 283 LYS A N 1
ATOM 2142 C CA . LYS A 1 283 ? 2.887 -0.254 15.773 1 98.31 283 LYS A CA 1
ATOM 2143 C C . LYS A 1 283 ? 3.727 0.06 17 1 98.31 283 LYS A C 1
ATOM 2145 O O . LYS A 1 283 ? 3.193 0.476 18.031 1 98.31 283 LYS A O 1
ATOM 2150 N N . ASP A 1 284 ? 5.043 -0.11 16.875 1 98.44 284 ASP A N 1
ATOM 2151 C CA . ASP A 1 284 ? 5.941 0.151 18 1 98.44 284 ASP A CA 1
ATOM 2152 C C . ASP A 1 284 ? 5.887 1.619 18.406 1 98.44 284 ASP A C 1
ATOM 2154 O O . ASP A 1 284 ? 5.789 1.93 19.594 1 98.44 284 ASP A O 1
ATOM 2158 N N . MET A 1 285 ? 5.934 2.434 17.438 1 98.81 285 MET A N 1
ATOM 2159 C CA . MET A 1 285 ? 5.914 3.871 17.703 1 98.81 285 MET A CA 1
ATOM 2160 C C . MET A 1 285 ? 4.605 4.293 18.344 1 98.81 285 MET A C 1
ATOM 2162 O O . MET A 1 285 ? 4.609 4.977 19.375 1 98.81 285 MET A O 1
ATOM 2166 N N . LEU A 1 286 ? 3.48 3.875 17.844 1 98.88 286 LEU A N 1
ATOM 2167 C CA . LEU A 1 286 ? 2.176 4.25 18.375 1 98.88 286 LEU A CA 1
ATOM 2168 C C . LEU A 1 286 ? 1.978 3.668 19.781 1 98.88 286 LEU A C 1
ATOM 2170 O O . LEU A 1 286 ? 1.365 4.305 20.641 1 98.88 286 LEU A O 1
ATOM 2174 N N . SER A 1 287 ? 2.494 2.453 20 1 98.69 287 SER A N 1
ATOM 2175 C CA . SER A 1 287 ? 2.402 1.844 21.312 1 98.69 287 SER A CA 1
ATOM 2176 C C . SER A 1 287 ? 3.068 2.719 22.375 1 98.69 287 SER A C 1
ATOM 2178 O O . SER A 1 287 ? 2.531 2.893 23.469 1 98.69 287 SER A O 1
ATOM 2180 N N . ALA A 1 288 ? 4.168 3.232 22.016 1 98.81 288 ALA A N 1
ATOM 2181 C CA . ALA A 1 288 ? 4.875 4.113 22.938 1 98.81 288 ALA A CA 1
ATOM 2182 C C . ALA A 1 288 ? 4.125 5.426 23.141 1 98.81 288 ALA A C 1
ATOM 2184 O O . ALA A 1 288 ? 3.945 5.887 24.266 1 98.81 288 ALA A O 1
ATOM 2185 N N . VAL A 1 289 ? 3.648 5.988 22.078 1 98.94 289 VAL A N 1
ATOM 2186 C CA . VAL A 1 289 ? 3.008 7.297 22.109 1 98.94 289 VAL A CA 1
ATOM 2187 C C . VAL A 1 289 ? 1.692 7.211 22.891 1 98.94 289 VAL A C 1
ATOM 2189 O O . VAL A 1 289 ? 1.359 8.117 23.656 1 98.94 289 VAL A O 1
ATOM 2192 N N . MET A 1 290 ? 0.981 6.148 22.703 1 98.69 290 MET A N 1
ATOM 2193 C CA . MET A 1 290 ? -0.358 6.008 23.266 1 98.69 290 MET A CA 1
ATOM 2194 C C . MET A 1 290 ? -0.293 5.781 24.781 1 98.69 290 MET A C 1
ATOM 2196 O O . MET A 1 290 ? -1.311 5.867 25.469 1 98.69 290 MET A O 1
ATOM 2200 N N . GLN A 1 291 ? 0.88 5.523 25.312 1 98.44 291 GLN A N 1
ATOM 2201 C CA . GLN A 1 291 ? 1.056 5.496 26.766 1 98.44 291 GLN A CA 1
ATOM 2202 C C . GLN A 1 291 ? 0.983 6.902 27.344 1 98.44 291 GLN A C 1
ATOM 2204 O O . GLN A 1 291 ? 0.708 7.07 28.531 1 98.44 291 GLN A O 1
ATOM 2209 N N . GLU A 1 292 ? 1.176 7.879 26.469 1 98.5 292 GLU A N 1
ATOM 2210 C CA . GLU A 1 292 ? 1.29 9.258 26.953 1 98.5 292 GLU A CA 1
ATOM 2211 C C . GLU A 1 292 ? 0.118 10.102 26.469 1 98.5 292 GLU A C 1
ATOM 2213 O O . GLU A 1 292 ? -0.276 11.062 27.141 1 98.5 292 GLU A O 1
ATOM 2218 N N . VAL A 1 293 ? -0.348 9.844 25.359 1 98.69 293 VAL A N 1
ATOM 2219 C CA . VAL A 1 293 ? -1.378 10.648 24.703 1 98.69 293 VAL A CA 1
ATOM 2220 C C . VAL A 1 293 ? -2.504 9.742 24.203 1 98.69 293 VAL A C 1
ATOM 2222 O O . VAL A 1 293 ? -2.25 8.719 23.578 1 98.69 293 VAL A O 1
ATOM 2225 N N . PRO A 1 294 ? -3.785 10.055 24.516 1 98.38 294 PRO A N 1
ATOM 2226 C CA . PRO A 1 294 ? -4.891 9.203 24.078 1 98.38 294 PRO A CA 1
ATOM 2227 C C . PRO A 1 294 ? -5.012 9.141 22.547 1 98.38 294 PRO A C 1
ATOM 2229 O O . PRO A 1 294 ? -4.789 10.148 21.875 1 98.38 294 PRO A O 1
ATOM 2232 N N . PRO A 1 295 ? -5.43 8.016 21.969 1 97.88 295 PRO A N 1
ATOM 2233 C CA . PRO A 1 295 ? -5.551 7.848 20.516 1 97.88 295 PRO A CA 1
ATOM 2234 C C . PRO A 1 295 ? -6.449 8.898 19.875 1 97.88 295 PRO A C 1
ATOM 2236 O O . PRO A 1 295 ? -6.234 9.289 18.719 1 97.88 295 PRO A O 1
ATOM 2239 N N . ALA A 1 296 ? -7.402 9.406 20.625 1 97.62 296 ALA A N 1
ATOM 2240 C CA . ALA A 1 296 ? -8.352 10.383 20.094 1 97.62 296 ALA A CA 1
ATOM 2241 C C . ALA A 1 296 ? -7.648 11.695 19.75 1 97.62 296 ALA A C 1
ATOM 2243 O O . ALA A 1 296 ? -8.188 12.508 18.984 1 97.62 296 ALA A O 1
ATOM 2244 N N . ALA A 1 297 ? -6.469 11.898 20.281 1 98.75 297 ALA A N 1
ATOM 2245 C CA . ALA A 1 297 ? -5.715 13.125 20.031 1 98.75 297 ALA A CA 1
ATOM 2246 C C . ALA A 1 297 ? -4.586 12.875 19.031 1 98.75 297 ALA A C 1
ATOM 2248 O O . ALA A 1 297 ? -3.707 13.727 18.859 1 98.75 297 ALA A O 1
ATOM 2249 N N . LEU A 1 298 ? -4.609 11.727 18.406 1 98.88 298 LEU A N 1
ATOM 2250 C CA . LEU A 1 298 ? -3.506 11.375 17.516 1 98.88 298 LEU A CA 1
ATOM 2251 C C . LEU A 1 298 ? -3.979 11.273 16.062 1 98.88 298 LEU A C 1
ATOM 2253 O O . LEU A 1 298 ? -5.113 10.875 15.812 1 98.88 298 LEU A O 1
ATOM 2257 N N . ALA A 1 299 ? -3.135 11.664 15.188 1 98.94 299 ALA A N 1
ATOM 2258 C CA . ALA A 1 299 ? -3.268 11.477 13.75 1 98.94 299 ALA A CA 1
ATOM 2259 C C . ALA A 1 299 ? -1.994 10.883 13.148 1 98.94 299 ALA A C 1
ATOM 2261 O O . ALA A 1 299 ? -0.937 10.898 13.789 1 98.94 299 ALA A O 1
ATOM 2262 N N . VAL A 1 300 ? -2.139 10.305 11.984 1 98.94 300 VAL A N 1
ATOM 2263 C CA . VAL A 1 300 ? -0.954 9.82 11.289 1 98.94 300 VAL A CA 1
ATOM 2264 C C . VAL A 1 300 ? -0.853 10.484 9.914 1 98.94 300 VAL A C 1
ATOM 2266 O O . VAL A 1 300 ? -1.87 10.758 9.273 1 98.94 300 VAL A O 1
ATOM 2269 N N . HIS A 1 301 ? 0.346 10.766 9.523 1 98.62 301 HIS A N 1
ATOM 2270 C CA . HIS A 1 301 ? 0.75 11.391 8.273 1 98.62 301 HIS A CA 1
ATOM 2271 C C . HIS A 1 301 ? 1.854 10.586 7.59 1 98.62 301 HIS A C 1
ATOM 2273 O O . HIS A 1 301 ? 3.033 10.75 7.91 1 98.62 301 HIS A O 1
ATOM 2279 N N . CYS A 1 302 ? 1.446 9.852 6.562 1 98.19 302 CYS A N 1
ATOM 2280 C CA . CYS A 1 302 ? 2.426 8.945 5.969 1 98.19 302 CYS A CA 1
ATOM 2281 C C . CYS A 1 302 ? 2.777 9.383 4.551 1 98.19 302 CYS A C 1
ATOM 2283 O O . CYS A 1 302 ? 1.889 9.633 3.734 1 98.19 302 CYS A O 1
ATOM 2285 N N . HIS A 1 303 ? 4.062 9.5 4.324 1 96.81 303 HIS A N 1
ATOM 2286 C CA . HIS A 1 303 ? 4.531 9.523 2.945 1 96.81 303 HIS A CA 1
ATOM 2287 C C . HIS A 1 303 ? 4.625 8.109 2.371 1 96.81 303 HIS A C 1
ATOM 2289 O O . HIS A 1 303 ? 4.754 7.141 3.117 1 96.81 303 HIS A O 1
ATOM 2295 N N . ASP A 1 304 ? 4.578 8.047 1.057 1 96.56 304 ASP A N 1
ATOM 2296 C CA . ASP A 1 304 ? 4.465 6.746 0.413 1 96.56 304 ASP A CA 1
ATOM 2297 C C . ASP A 1 304 ? 5.723 6.418 -0.389 1 96.56 304 ASP A C 1
ATOM 2299 O O . ASP A 1 304 ? 5.66 5.695 -1.388 1 96.56 304 ASP A O 1
ATOM 2303 N N . THR A 1 305 ? 6.836 6.887 0.03 1 95.06 305 THR A N 1
ATOM 2304 C CA . THR A 1 305 ? 8.102 6.754 -0.69 1 95.06 305 THR A CA 1
ATOM 2305 C C . THR A 1 305 ? 8.469 5.285 -0.873 1 95.06 305 THR A C 1
ATOM 2307 O O . THR A 1 305 ? 8.867 4.867 -1.962 1 95.06 305 THR A O 1
ATOM 2310 N N . TYR A 1 306 ? 8.266 4.496 0.132 1 95.44 306 TYR A N 1
ATOM 2311 C CA . TYR A 1 306 ? 8.609 3.08 0.046 1 95.44 306 TYR A CA 1
ATOM 2312 C C . TYR A 1 306 ? 7.359 2.223 -0.114 1 95.44 306 TYR A C 1
ATOM 2314 O O . TYR A 1 306 ? 7.398 1.009 0.1 1 95.44 306 TYR A O 1
ATOM 2322 N N . GLY A 1 307 ? 6.23 2.812 -0.338 1 96.31 307 GLY A N 1
ATOM 2323 C CA . GLY A 1 307 ? 5.016 2.115 -0.729 1 96.31 307 GLY A CA 1
ATOM 2324 C C . GLY A 1 307 ? 4.234 1.568 0.452 1 96.31 307 GLY A C 1
ATOM 2325 O O . GLY A 1 307 ? 3.365 0.712 0.284 1 96.31 307 GLY A O 1
ATOM 2326 N N . GLN A 1 308 ? 4.543 2.049 1.623 1 98.31 308 GLN A N 1
ATOM 2327 C CA . GLN A 1 308 ? 3.998 1.407 2.814 1 98.31 308 GLN A CA 1
ATOM 2328 C C . GLN A 1 308 ? 2.857 2.229 3.41 1 98.31 308 GLN A C 1
ATOM 2330 O O . GLN A 1 308 ? 2.24 1.822 4.395 1 98.31 308 GLN A O 1
ATOM 2335 N N . ALA A 1 309 ? 2.473 3.316 2.836 1 98.56 309 ALA A N 1
ATOM 2336 C CA . ALA A 1 309 ? 1.628 4.309 3.494 1 98.56 309 ALA A CA 1
ATOM 2337 C C . ALA A 1 309 ? 0.271 3.717 3.861 1 98.56 309 ALA A C 1
ATOM 2339 O O . ALA A 1 309 ? -0.211 3.9 4.984 1 98.56 309 ALA A O 1
ATOM 2340 N N . LEU A 1 310 ? -0.389 3.018 2.953 1 98.88 310 LEU A N 1
ATOM 2341 C CA . LEU A 1 310 ? -1.708 2.463 3.24 1 98.88 310 LEU A CA 1
ATOM 2342 C C . LEU A 1 310 ? -1.62 1.372 4.301 1 98.88 310 LEU A C 1
ATOM 2344 O O . LEU A 1 310 ? -2.469 1.298 5.191 1 98.88 310 LEU A O 1
ATOM 2348 N N . ALA A 1 311 ? -0.606 0.513 4.188 1 98.81 311 ALA A N 1
ATOM 2349 C CA . ALA A 1 311 ? -0.428 -0.532 5.191 1 98.81 311 ALA A CA 1
ATOM 2350 C C . ALA A 1 311 ? -0.159 0.071 6.566 1 98.81 311 ALA A C 1
ATOM 2352 O O . ALA A 1 311 ? -0.686 -0.406 7.574 1 98.81 311 ALA A O 1
ATOM 2353 N N . ASN A 1 312 ? 0.672 1.118 6.609 1 98.88 312 ASN A N 1
ATOM 2354 C CA . ASN A 1 312 ? 0.922 1.839 7.852 1 98.88 312 ASN A CA 1
ATOM 2355 C C . ASN A 1 312 ? -0.363 2.43 8.422 1 98.88 312 ASN A C 1
ATOM 2357 O O . ASN A 1 312 ? -0.609 2.34 9.633 1 98.88 312 ASN A O 1
ATOM 2361 N N . THR A 1 313 ? -1.117 3.045 7.578 1 98.88 313 THR A N 1
ATOM 2362 C CA . THR A 1 313 ? -2.379 3.652 7.984 1 98.88 313 THR A CA 1
ATOM 2363 C C . THR A 1 313 ? -3.34 2.596 8.523 1 98.88 313 THR A C 1
ATOM 2365 O O . THR A 1 313 ? -4.008 2.812 9.531 1 98.88 313 THR A O 1
ATOM 2368 N N . LEU A 1 314 ? -3.391 1.454 7.832 1 98.81 314 LEU A N 1
ATOM 2369 C CA . LEU A 1 314 ? -4.242 0.369 8.305 1 98.81 314 LEU A CA 1
ATOM 2370 C C . LEU A 1 314 ? -3.859 -0.041 9.727 1 98.81 314 LEU A C 1
ATOM 2372 O O . LEU A 1 314 ? -4.73 -0.222 10.578 1 98.81 314 LEU A O 1
ATOM 2376 N N . MET A 1 315 ? -2.547 -0.17 9.992 1 98.56 315 MET A N 1
ATOM 2377 C CA . MET A 1 315 ? -2.074 -0.501 11.336 1 98.56 315 MET A CA 1
ATOM 2378 C C . MET A 1 315 ? -2.514 0.554 12.344 1 98.56 315 MET A C 1
ATOM 2380 O O . MET A 1 315 ? -2.994 0.221 13.43 1 98.56 315 MET A O 1
ATOM 2384 N N . ALA A 1 316 ? -2.41 1.785 11.953 1 98.81 316 ALA A N 1
ATOM 2385 C CA . ALA A 1 316 ? -2.805 2.875 12.836 1 98.81 316 ALA A CA 1
ATOM 2386 C C . ALA A 1 316 ? -4.297 2.82 13.148 1 98.81 316 ALA A C 1
ATOM 2388 O O . ALA A 1 316 ? -4.711 3.004 14.297 1 98.81 316 ALA A O 1
ATOM 2389 N N . LEU A 1 317 ? -5.09 2.57 12.133 1 98.69 317 LEU A N 1
ATOM 2390 C CA . LEU A 1 317 ? -6.531 2.447 12.312 1 98.69 317 LEU A CA 1
ATOM 2391 C C . LEU A 1 317 ? -6.863 1.307 13.273 1 98.69 317 LEU A C 1
ATOM 2393 O O . LEU A 1 317 ? -7.703 1.461 14.156 1 98.69 317 LEU A O 1
ATOM 2397 N N . GLN A 1 318 ? -6.184 0.264 13.086 1 97.75 318 GLN A N 1
ATOM 2398 C CA . GLN A 1 318 ? -6.414 -0.914 13.914 1 97.75 318 GLN A CA 1
ATOM 2399 C C . GLN A 1 318 ? -6.012 -0.654 15.359 1 97.75 318 GLN A C 1
ATOM 2401 O O . GLN A 1 318 ? -6.465 -1.352 16.266 1 97.75 318 GLN A O 1
ATOM 2406 N N . MET A 1 319 ? -5.188 0.313 15.555 1 98 319 MET A N 1
ATOM 2407 C CA . MET A 1 319 ? -4.746 0.665 16.906 1 98 319 MET A CA 1
ATOM 2408 C C . MET A 1 319 ? -5.613 1.778 17.484 1 98 319 MET A C 1
ATOM 2410 O O . MET A 1 319 ? -5.348 2.262 18.578 1 98 319 MET A O 1
ATOM 2414 N N . GLY A 1 320 ? -6.551 2.262 16.703 1 97.75 320 GLY A N 1
ATOM 2415 C CA . GLY A 1 320 ? -7.551 3.156 17.266 1 97.75 320 GLY A CA 1
ATOM 2416 C C . GLY A 1 320 ? -7.41 4.59 16.781 1 97.75 320 GLY A C 1
ATOM 2417 O O . GLY A 1 320 ? -8.188 5.461 17.172 1 97.75 320 GLY A O 1
ATOM 2418 N N . VAL A 1 321 ? -6.434 4.867 15.953 1 98.69 321 VAL A N 1
ATOM 2419 C CA . VAL A 1 321 ? -6.289 6.199 15.375 1 98.69 321 VAL A CA 1
ATOM 2420 C C . VAL A 1 321 ? -7.383 6.434 14.336 1 98.69 321 VAL A C 1
ATOM 2422 O O . VAL A 1 321 ? -7.684 5.551 13.531 1 98.69 321 VAL A O 1
ATOM 2425 N N . SER A 1 322 ? -7.992 7.605 14.367 1 98.69 322 SER A N 1
ATOM 2426 C CA . SER A 1 322 ? -9.117 7.836 13.461 1 98.69 322 SER A CA 1
ATOM 2427 C C . SER A 1 322 ? -8.938 9.133 12.68 1 98.69 322 SER A C 1
ATOM 2429 O O . SER A 1 322 ? -9.891 9.648 12.094 1 98.69 322 SER A O 1
ATOM 2431 N N . VAL A 1 323 ? -7.77 9.727 12.711 1 98.88 323 VAL A N 1
ATOM 2432 C CA . VAL A 1 323 ? -7.441 10.906 11.922 1 98.88 323 VAL A CA 1
ATOM 2433 C C . VAL A 1 323 ? -6.227 10.625 11.047 1 98.88 323 VAL A C 1
ATOM 2435 O O . VAL A 1 323 ? -5.188 10.172 11.539 1 98.88 323 VAL A O 1
ATOM 2438 N N . VAL A 1 324 ? -6.418 10.844 9.703 1 98.94 324 VAL A N 1
ATOM 2439 C CA . VAL A 1 324 ? -5.355 10.516 8.758 1 98.94 324 VAL A CA 1
ATOM 2440 C C . VAL A 1 324 ? -5.125 11.695 7.816 1 98.94 324 VAL A C 1
ATOM 2442 O O . VAL A 1 324 ? -6.07 12.227 7.23 1 98.94 324 VAL A O 1
ATOM 2445 N N . ASP A 1 325 ? -3.861 12.086 7.703 1 98.88 325 ASP A N 1
ATOM 2446 C CA . ASP A 1 325 ? -3.473 13.086 6.715 1 98.88 325 ASP A CA 1
ATOM 2447 C C . ASP A 1 325 ? -3.195 12.438 5.359 1 98.88 325 ASP A C 1
ATOM 2449 O O . ASP A 1 325 ? -2.57 11.383 5.285 1 98.88 325 ASP A O 1
ATOM 2453 N N . SER A 1 326 ? -3.654 13.055 4.371 1 98.75 326 SER A N 1
ATOM 2454 C CA . SER A 1 326 ? -3.393 12.617 3.004 1 98.75 326 SER A CA 1
ATOM 2455 C C . SER A 1 326 ? -3.385 13.797 2.041 1 98.75 326 SER A C 1
ATOM 2457 O O . SER A 1 326 ? -3.715 14.922 2.426 1 98.75 326 SER A O 1
ATOM 2459 N N . SER A 1 327 ? -2.912 13.578 0.844 1 98.62 327 SER A N 1
ATOM 2460 C CA . SER A 1 327 ? -2.799 14.625 -0.167 1 98.62 327 SER A CA 1
ATOM 2461 C C . SER A 1 327 ? -3.371 14.172 -1.504 1 98.62 327 SER A C 1
ATOM 2463 O O . SER A 1 327 ? -2.943 13.148 -2.053 1 98.62 327 SER A O 1
ATOM 2465 N N . VAL A 1 328 ? -4.25 14.969 -2.047 1 98.56 328 VAL A N 1
ATOM 2466 C CA . VAL A 1 328 ? -4.871 14.664 -3.332 1 98.56 328 VAL A CA 1
ATOM 2467 C C . VAL A 1 328 ? -3.791 14.359 -4.371 1 98.56 328 VAL A C 1
ATOM 2469 O O . VAL A 1 328 ? -2.754 15.031 -4.406 1 98.56 328 VAL A O 1
ATOM 2472 N N . ALA A 1 329 ? -3.977 13.297 -5.172 1 97.44 329 ALA A N 1
ATOM 2473 C CA . ALA A 1 329 ? -3.096 12.867 -6.258 1 97.44 329 ALA A CA 1
ATOM 2474 C C . ALA A 1 329 ? -1.737 12.43 -5.715 1 97.44 329 ALA A C 1
ATOM 2476 O O . ALA A 1 329 ? -0.799 12.203 -6.484 1 97.44 329 ALA A O 1
ATOM 2477 N N . GLY A 1 330 ? -1.659 12.32 -4.418 1 97.19 330 GLY A N 1
ATOM 2478 C CA . GLY A 1 330 ? -0.369 11.977 -3.842 1 97.19 330 GLY A CA 1
ATOM 2479 C C . GLY A 1 330 ? 0.661 13.078 -3.982 1 97.19 330 GLY A C 1
ATOM 2480 O O . GLY A 1 330 ? 1.858 12.812 -4.094 1 97.19 330 GLY A O 1
ATOM 2481 N N . LEU A 1 331 ? 0.22 14.305 -4.02 1 96.31 331 LEU A N 1
ATOM 2482 C CA . LEU A 1 331 ? 1.123 15.445 -4.16 1 96.31 331 LEU A CA 1
ATOM 2483 C C . LEU A 1 331 ? 2.164 15.453 -3.047 1 96.31 331 LEU A C 1
ATOM 2485 O O . LEU A 1 331 ? 1.917 14.938 -1.955 1 96.31 331 LEU A O 1
ATOM 2489 N N . GLY A 1 332 ? 3.156 16.109 -3.348 1 93 332 GLY A N 1
ATOM 2490 C CA . GLY A 1 332 ? 4.301 16.188 -2.451 1 93 332 GLY A CA 1
ATOM 2491 C C . GLY A 1 332 ? 5.535 15.492 -2.998 1 93 332 GLY A C 1
ATOM 2492 O O . GLY A 1 332 ? 5.621 15.219 -4.195 1 93 332 GLY A O 1
ATOM 2493 N N . GLY A 1 333 ? 6.426 15.266 -2.32 1 81.5 333 GLY A N 1
ATOM 2494 C CA . GLY A 1 333 ? 7.707 14.641 -2.607 1 81.5 333 GLY A CA 1
ATOM 2495 C C . GLY A 1 333 ? 8.594 14.508 -1.381 1 81.5 333 GLY A C 1
ATOM 2496 O O . GLY A 1 333 ? 8.211 14.914 -0.284 1 81.5 333 GLY A O 1
ATOM 2497 N N . CYS A 1 334 ? 9.484 13.75 -1.555 1 69.38 334 CYS A N 1
ATOM 2498 C CA . CYS A 1 334 ? 10.492 13.602 -0.507 1 69.38 334 CYS A CA 1
ATOM 2499 C C . CYS A 1 334 ? 11.828 14.203 -0.941 1 69.38 334 CYS A C 1
ATOM 2501 O O . CYS A 1 334 ? 12.469 13.695 -1.86 1 69.38 334 CYS A O 1
ATOM 2503 N N . PRO A 1 335 ? 12.125 15.344 -0.337 1 67.81 335 PRO A N 1
ATOM 2504 C CA . PRO A 1 335 ? 13.383 15.961 -0.762 1 67.81 335 PRO A CA 1
ATOM 2505 C C . PRO A 1 335 ? 14.586 15.031 -0.591 1 67.81 335 PRO A C 1
ATOM 2507 O O . PRO A 1 335 ? 15.641 15.266 -1.184 1 67.81 335 PRO A O 1
ATOM 2510 N N . TYR A 1 336 ? 14.438 14.023 0.14 1 66.5 336 TYR A N 1
ATOM 2511 C CA . TYR A 1 336 ? 15.555 13.141 0.469 1 66.5 336 TYR A CA 1
ATOM 2512 C C . TYR A 1 336 ? 15.602 11.945 -0.471 1 66.5 336 TYR A C 1
ATOM 2514 O O . TYR A 1 336 ? 16.562 11.172 -0.455 1 66.5 336 TYR A O 1
ATOM 2522 N N . ALA A 1 337 ? 14.594 11.727 -1.133 1 60.44 337 ALA A N 1
ATOM 2523 C CA . ALA A 1 337 ? 14.492 10.68 -2.146 1 60.44 337 ALA A CA 1
ATOM 2524 C C . ALA A 1 337 ? 13.914 11.227 -3.445 1 60.44 337 ALA A C 1
ATOM 2526 O O . ALA A 1 337 ? 12.688 11.32 -3.592 1 60.44 337 ALA A O 1
ATOM 2527 N N . GLN A 1 338 ? 14.852 11.617 -4.242 1 61.38 338 GLN A N 1
ATOM 2528 C CA . GLN A 1 338 ? 14.391 12.242 -5.48 1 61.38 338 GLN A CA 1
ATOM 2529 C C . GLN A 1 338 ? 13.469 11.312 -6.254 1 61.38 338 GLN A C 1
ATOM 2531 O O . GLN A 1 338 ? 13.773 10.133 -6.434 1 61.38 338 GLN A O 1
ATOM 2536 N N . GLY A 1 339 ? 12.367 11.789 -6.738 1 59.56 339 GLY A N 1
ATOM 2537 C CA . GLY A 1 339 ? 11.445 11.008 -7.559 1 59.56 339 GLY A CA 1
ATOM 2538 C C . GLY A 1 339 ? 10.469 10.188 -6.738 1 59.56 339 GLY A C 1
ATOM 2539 O O . GLY A 1 339 ? 9.523 9.609 -7.285 1 59.56 339 GLY A O 1
ATOM 2540 N N . ALA A 1 340 ? 10.805 10.141 -5.512 1 65.06 340 ALA A N 1
ATOM 2541 C CA . ALA A 1 340 ? 9.945 9.312 -4.664 1 65.06 340 ALA A CA 1
ATOM 2542 C C . ALA A 1 340 ? 8.602 9.984 -4.418 1 65.06 340 ALA A C 1
ATOM 2544 O O . ALA A 1 340 ? 8.5 11.219 -4.461 1 65.06 340 ALA A O 1
ATOM 2545 N N . SER A 1 341 ? 7.656 9.031 -4.383 1 68.69 341 SER A N 1
ATOM 2546 C CA . SER A 1 341 ? 6.312 9.516 -4.07 1 68.69 341 SER A CA 1
ATOM 2547 C C . SER A 1 341 ? 6.285 10.25 -2.734 1 68.69 341 SER A C 1
ATOM 2549 O O . SER A 1 341 ? 7.125 10 -1.865 1 68.69 341 SER A O 1
ATOM 2551 N N . GLY A 1 342 ? 5.465 11.242 -2.734 1 86.19 342 GLY A N 1
ATOM 2552 C CA . GLY A 1 342 ? 5.301 12.094 -1.564 1 86.19 342 GLY A CA 1
ATOM 2553 C C . GLY A 1 342 ? 4.258 11.57 -0.592 1 86.19 342 GLY A C 1
ATOM 2554 O O . GLY A 1 342 ? 4.379 10.453 -0.085 1 86.19 342 GLY A O 1
ATOM 2555 N N . ASN A 1 343 ? 3.189 12.242 -0.394 1 96.94 343 ASN A N 1
ATOM 2556 C CA . ASN A 1 343 ? 2.129 11.969 0.569 1 96.94 343 ASN A CA 1
ATOM 2557 C C . ASN A 1 343 ? 1.278 10.773 0.139 1 96.94 343 ASN A C 1
ATOM 2559 O O . ASN A 1 343 ? 1.231 10.438 -1.045 1 96.94 343 ASN A O 1
ATOM 2563 N N . LEU A 1 344 ? 0.709 10.07 1.058 1 98.31 344 LEU A N 1
ATOM 2564 C CA . LEU A 1 344 ? -0.374 9.141 0.75 1 98.31 344 LEU A CA 1
ATOM 2565 C C . LEU A 1 344 ? -1.472 9.836 -0.051 1 98.31 344 LEU A C 1
ATOM 2567 O O . LEU A 1 344 ? -1.961 10.891 0.345 1 98.31 344 LEU A O 1
ATOM 2571 N N . ALA A 1 345 ? -1.836 9.25 -1.161 1 98.5 345 ALA A N 1
ATOM 2572 C CA . ALA A 1 345 ? -2.869 9.844 -2.01 1 98.5 345 ALA A CA 1
ATOM 2573 C C . ALA A 1 345 ? -4.238 9.758 -1.347 1 98.5 345 ALA A C 1
ATOM 2575 O O . ALA A 1 345 ? -4.66 8.68 -0.909 1 98.5 345 ALA A O 1
ATOM 2576 N N . THR A 1 346 ? -4.953 10.852 -1.366 1 98.88 346 THR A N 1
ATOM 2577 C CA . THR A 1 346 ? -6.27 10.898 -0.743 1 98.88 346 THR A CA 1
ATOM 2578 C C . THR A 1 346 ? -7.223 9.922 -1.424 1 98.88 346 THR A C 1
ATOM 2580 O O . THR A 1 346 ? -8.008 9.242 -0.755 1 98.88 346 THR A O 1
ATOM 2583 N N . GLU A 1 347 ? -7.141 9.82 -2.727 1 98.69 347 GLU A N 1
ATOM 2584 C CA . GLU A 1 347 ? -7.996 8.898 -3.471 1 98.69 347 GLU A CA 1
ATOM 2585 C C . GLU A 1 347 ? -7.805 7.461 -2.996 1 98.69 347 GLU A C 1
ATOM 2587 O O . GLU A 1 347 ? -8.781 6.738 -2.779 1 98.69 347 GLU A O 1
ATOM 2592 N N . ASP A 1 348 ? -6.566 7.074 -2.818 1 98.56 348 ASP A N 1
ATOM 2593 C CA . ASP A 1 348 ? -6.254 5.707 -2.414 1 98.56 348 ASP A CA 1
ATOM 2594 C C . ASP A 1 348 ? -6.727 5.438 -0.987 1 98.56 348 ASP A C 1
ATOM 2596 O O . ASP A 1 348 ? -7.207 4.34 -0.686 1 98.56 348 ASP A O 1
ATOM 2600 N N . LEU A 1 349 ? -6.578 6.434 -0.147 1 98.88 349 LEU A N 1
ATOM 2601 C CA . LEU A 1 349 ? -7.043 6.316 1.23 1 98.88 349 LEU A CA 1
ATOM 2602 C C . LEU A 1 349 ? -8.562 6.16 1.282 1 98.88 349 LEU A C 1
ATOM 2604 O O . LEU A 1 349 ? -9.07 5.266 1.959 1 98.88 349 LEU A O 1
ATOM 2608 N N . VAL A 1 350 ? -9.273 7.039 0.584 1 98.88 350 VAL A N 1
ATOM 2609 C CA . VAL A 1 350 ? -10.734 6.992 0.578 1 98.88 350 VAL A CA 1
ATOM 2610 C C . VAL A 1 350 ? -11.203 5.633 0.071 1 98.88 350 VAL A C 1
ATOM 2612 O O . VAL A 1 350 ? -12.117 5.031 0.641 1 98.88 350 VAL A O 1
ATOM 2615 N N . TYR A 1 351 ? -10.539 5.133 -0.952 1 98.56 351 TYR A N 1
ATOM 2616 C CA . TYR A 1 351 ? -10.859 3.83 -1.521 1 98.56 351 TYR A CA 1
ATOM 2617 C C . TYR A 1 351 ? -10.734 2.73 -0.472 1 98.56 351 TYR A C 1
ATOM 2619 O O . TYR A 1 351 ? -11.641 1.91 -0.311 1 98.56 351 TYR A O 1
ATOM 2627 N N . MET A 1 352 ? -9.656 2.705 0.224 1 98.81 352 MET A N 1
ATOM 2628 C CA . MET A 1 352 ? -9.43 1.699 1.258 1 98.81 352 MET A CA 1
ATOM 2629 C C . MET A 1 352 ? -10.492 1.797 2.352 1 98.81 352 MET A C 1
ATOM 2631 O O . MET A 1 352 ? -11.047 0.782 2.773 1 98.81 352 MET A O 1
ATOM 2635 N N . LEU A 1 353 ? -10.75 3.041 2.814 1 98.81 353 LEU A N 1
ATOM 2636 C CA . LEU A 1 353 ? -11.68 3.25 3.916 1 98.81 353 LEU A CA 1
ATOM 2637 C C . LEU A 1 353 ? -13.094 2.832 3.52 1 98.81 353 LEU A C 1
ATOM 2639 O O . LEU A 1 353 ? -13.82 2.236 4.32 1 98.81 353 LEU A O 1
ATOM 2643 N N . GLU A 1 354 ? -13.453 3.15 2.334 1 98 354 GLU A N 1
ATOM 2644 C CA . GLU A 1 354 ? -14.75 2.691 1.843 1 98 354 GLU A CA 1
ATOM 2645 C C . GLU A 1 354 ? -14.844 1.168 1.861 1 98 354 GLU A C 1
ATOM 2647 O O . GLU A 1 354 ? -15.852 0.605 2.285 1 98 354 GLU A O 1
ATOM 2652 N N . GLY A 1 355 ? -13.828 0.515 1.417 1 97.5 355 GLY A N 1
ATOM 2653 C CA . GLY A 1 355 ? -13.797 -0.939 1.417 1 97.5 355 GLY A CA 1
ATOM 2654 C C . GLY A 1 355 ? -13.852 -1.537 2.811 1 97.5 355 GLY A C 1
ATOM 2655 O O . GLY A 1 355 ? -14.289 -2.674 2.986 1 97.5 355 GLY A O 1
ATOM 2656 N N . LEU A 1 356 ? -13.43 -0.775 3.775 1 98 356 LEU A N 1
ATOM 2657 C CA . LEU A 1 356 ? -13.445 -1.201 5.172 1 98 356 LEU A CA 1
ATOM 2658 C C . LEU A 1 356 ? -14.797 -0.896 5.812 1 98 356 LEU A C 1
ATOM 2660 O O . LEU A 1 356 ? -15.039 -1.263 6.965 1 98 356 LEU A O 1
ATOM 2664 N N . GLY A 1 357 ? -15.648 -0.194 5.09 1 96.94 357 GLY A N 1
ATOM 2665 C CA . GLY A 1 357 ? -16.938 0.22 5.637 1 96.94 357 GLY A CA 1
ATOM 2666 C C . GLY A 1 357 ? -16.828 1.383 6.605 1 96.94 357 GLY A C 1
ATOM 2667 O O . GLY A 1 357 ? -17.672 1.554 7.477 1 96.94 357 GLY A O 1
ATOM 2668 N N . ILE A 1 358 ? -15.742 2.133 6.527 1 98.19 358 ILE A N 1
ATOM 2669 C CA . ILE A 1 358 ? -15.5 3.264 7.418 1 98.19 358 ILE A CA 1
ATOM 2670 C C . ILE A 1 358 ? -16.031 4.547 6.781 1 98.19 358 ILE A C 1
ATOM 2672 O O . ILE A 1 358 ? -15.711 4.855 5.633 1 98.19 358 ILE A O 1
ATOM 2676 N N . HIS A 1 359 ? -16.797 5.277 7.543 1 97.38 359 HIS A N 1
ATOM 2677 C CA . HIS A 1 359 ? -17.406 6.504 7.035 1 97.38 359 HIS A CA 1
ATOM 2678 C C . HIS A 1 359 ? -16.406 7.656 7.051 1 97.38 359 HIS A C 1
ATOM 2680 O O . HIS A 1 359 ? -15.695 7.859 8.039 1 97.38 359 HIS A O 1
ATOM 2686 N N . THR A 1 360 ? -16.359 8.391 5.934 1 96.94 360 THR A N 1
ATOM 2687 C CA . THR A 1 360 ? -15.5 9.562 5.867 1 96.94 360 THR A CA 1
ATOM 2688 C C . THR A 1 360 ? -16.297 10.805 5.465 1 96.94 360 THR A C 1
ATOM 2690 O O . THR A 1 360 ? -15.875 11.93 5.727 1 96.94 360 THR A O 1
ATOM 2693 N N . GLY A 1 361 ? -17.406 10.617 4.781 1 96.88 361 GLY A N 1
ATOM 2694 C CA . GLY A 1 361 ? -18.172 11.711 4.199 1 96.88 361 GLY A CA 1
ATOM 2695 C C . GLY A 1 361 ? -17.578 12.227 2.904 1 96.88 361 GLY A C 1
ATOM 2696 O O . GLY A 1 361 ? -18.125 13.148 2.291 1 96.88 361 GLY A O 1
ATOM 2697 N N . VAL A 1 362 ? -16.562 11.617 2.395 1 98.5 362 VAL A N 1
ATOM 2698 C CA . VAL A 1 362 ? -15.828 12.133 1.242 1 98.5 362 VAL A CA 1
ATOM 2699 C C . VAL A 1 362 ? -16.359 11.492 -0.037 1 98.5 362 VAL A C 1
ATOM 2701 O O . VAL A 1 362 ? -16.594 10.281 -0.078 1 98.5 362 VAL A O 1
ATOM 2704 N N . ASN A 1 363 ? -16.625 12.328 -1.006 1 98.31 363 ASN A N 1
ATOM 2705 C CA . ASN A 1 363 ? -16.984 11.875 -2.344 1 98.31 363 ASN A CA 1
ATOM 2706 C C . ASN A 1 363 ? -15.75 11.594 -3.193 1 98.31 363 ASN A C 1
ATOM 2708 O O . ASN A 1 363 ? -15.086 12.523 -3.66 1 98.31 363 ASN A O 1
ATOM 2712 N N . LEU A 1 364 ? -15.516 10.383 -3.473 1 98.12 364 LEU A N 1
ATOM 2713 C CA . LEU A 1 364 ? -14.297 9.969 -4.164 1 98.12 364 LEU A CA 1
ATOM 2714 C C . LEU A 1 364 ? -14.227 10.578 -5.555 1 98.12 364 LEU A C 1
ATOM 2716 O O . LEU A 1 364 ? -13.164 11.023 -5.992 1 98.12 364 LEU A O 1
ATOM 2720 N N . GLN A 1 365 ? -15.297 10.625 -6.246 1 98 365 GLN A N 1
ATOM 2721 C CA . GLN A 1 365 ? -15.32 11.172 -7.602 1 98 365 GLN A CA 1
ATOM 2722 C C . GLN A 1 365 ? -14.891 12.633 -7.613 1 98 365 GLN A C 1
ATOM 2724 O O . GLN A 1 365 ? -14.148 13.062 -8.5 1 98 365 GLN A O 1
ATOM 2729 N N . LYS A 1 366 ? -15.344 13.383 -6.645 1 98.56 366 LYS A N 1
ATOM 2730 C CA . LYS A 1 366 ? -14.977 14.797 -6.562 1 98.56 366 LYS A CA 1
ATOM 2731 C C . LYS A 1 366 ? -13.492 14.961 -6.254 1 98.56 366 LYS A C 1
ATOM 2733 O O . LYS A 1 366 ? -12.844 15.883 -6.766 1 98.56 366 LYS A O 1
ATOM 2738 N N . VAL A 1 367 ? -12.977 14.078 -5.41 1 98.69 367 VAL A N 1
ATOM 2739 C CA . VAL A 1 367 ? -11.547 14.117 -5.105 1 98.69 367 VAL A CA 1
ATOM 2740 C C . VAL A 1 367 ? -10.742 13.766 -6.355 1 98.69 367 VAL A C 1
ATOM 2742 O O . VAL A 1 367 ? -9.719 14.391 -6.637 1 98.69 367 VAL A O 1
ATOM 2745 N N . LEU A 1 368 ? -11.211 12.797 -7.137 1 98.38 368 LEU A N 1
ATOM 2746 C CA . LEU A 1 368 ? -10.562 12.422 -8.391 1 98.38 368 LEU A CA 1
ATOM 2747 C C . LEU A 1 368 ? -10.523 13.594 -9.359 1 98.38 368 LEU A C 1
ATOM 2749 O O . LEU A 1 368 ? -9.508 13.828 -10.023 1 98.38 368 LEU A O 1
ATOM 2753 N N . GLU A 1 369 ? -11.594 14.305 -9.43 1 98.56 369 GLU A N 1
ATOM 2754 C CA . GLU A 1 369 ? -11.664 15.477 -10.297 1 98.56 369 GLU A CA 1
ATOM 2755 C C . GLU A 1 369 ? -10.672 16.547 -9.867 1 98.56 369 GLU A C 1
ATOM 2757 O O . GLU A 1 369 ? -9.992 17.141 -10.703 1 98.56 369 GLU A O 1
ATOM 2762 N N . ALA A 1 370 ? -10.617 16.797 -8.57 1 98.75 370 ALA A N 1
ATOM 2763 C CA . ALA A 1 370 ? -9.648 17.766 -8.047 1 98.75 370 ALA A CA 1
ATOM 2764 C C . ALA A 1 370 ? -8.219 17.328 -8.336 1 98.75 370 ALA A C 1
ATOM 2766 O O . ALA A 1 370 ? -7.375 18.141 -8.711 1 98.75 370 ALA A O 1
ATOM 2767 N N . GLY A 1 371 ? -7.992 16.031 -8.148 1 98.44 371 GLY A N 1
ATOM 2768 C CA . GLY A 1 371 ? -6.684 15.484 -8.469 1 98.44 371 GLY A CA 1
ATOM 2769 C C . GLY A 1 371 ? -6.309 15.648 -9.93 1 98.44 371 GLY A C 1
ATOM 2770 O O . GLY A 1 371 ? -5.18 16.031 -10.25 1 98.44 371 GLY A O 1
ATOM 2771 N N . ASN A 1 372 ? -7.223 15.375 -10.781 1 98 372 ASN A N 1
ATOM 2772 C CA . ASN A 1 372 ? -6.992 15.555 -12.211 1 98 372 ASN A CA 1
ATOM 2773 C C . ASN A 1 372 ? -6.703 17.016 -12.547 1 98 372 ASN A C 1
ATOM 2775 O O . ASN A 1 372 ? -5.797 17.312 -13.328 1 98 372 ASN A O 1
ATOM 2779 N N . PHE A 1 373 ? -7.48 17.953 -11.984 1 98.56 373 PHE A N 1
ATOM 2780 C CA . PHE A 1 373 ? -7.316 19.375 -12.203 1 98.56 373 PHE A CA 1
ATOM 2781 C C . PHE A 1 373 ? -5.895 19.812 -11.867 1 98.56 373 PHE A C 1
ATOM 2783 O O . PHE A 1 373 ? -5.227 20.453 -12.68 1 98.56 373 PHE A O 1
ATOM 2790 N N . ILE A 1 374 ? -5.41 19.391 -10.664 1 98.56 374 ILE A N 1
ATOM 2791 C CA . ILE A 1 374 ? -4.125 19.922 -10.203 1 98.56 374 ILE A CA 1
ATOM 2792 C C . ILE A 1 374 ? -2.994 19.25 -10.984 1 98.56 374 ILE A C 1
ATOM 2794 O O . ILE A 1 374 ? -1.974 19.875 -11.273 1 98.56 374 ILE A O 1
ATOM 2798 N N . CYS A 1 375 ? -3.141 17.984 -11.312 1 97.44 375 CYS A N 1
ATOM 2799 C CA . CYS A 1 375 ? -2.129 17.312 -12.117 1 97.44 375 CYS A CA 1
ATOM 2800 C C . CYS A 1 375 ? -1.983 17.969 -13.484 1 97.44 375 CYS A C 1
ATOM 2802 O O . CYS A 1 375 ? -0.871 18.109 -13.992 1 97.44 375 CYS A O 1
ATOM 2804 N N . GLN A 1 376 ? -3.105 18.328 -14.086 1 97.75 376 GLN A N 1
ATOM 2805 C CA . GLN A 1 376 ? -3.055 19.062 -15.344 1 97.75 376 GLN A CA 1
ATOM 2806 C C . GLN A 1 376 ? -2.33 20.391 -15.18 1 97.75 376 GLN A C 1
ATOM 2808 O O . GLN A 1 376 ? -1.486 20.766 -16 1 97.75 376 GLN A O 1
ATOM 2813 N N . ALA A 1 377 ? -2.656 21.078 -14.148 1 98 377 ALA A N 1
ATOM 2814 C CA . ALA A 1 377 ? -2.035 22.375 -13.906 1 98 377 ALA A CA 1
ATOM 2815 C C . ALA A 1 377 ? -0.53 22.234 -13.695 1 98 377 ALA A C 1
ATOM 2817 O O . ALA A 1 377 ? 0.242 23.125 -14.078 1 98 377 ALA A O 1
ATOM 2818 N N . LEU A 1 378 ? -0.104 21.156 -13.07 1 96.88 378 LEU A N 1
ATOM 2819 C CA . LEU A 1 378 ? 1.303 20.938 -12.758 1 96.88 378 LEU A CA 1
ATOM 2820 C C . LEU A 1 378 ? 2.006 20.188 -13.891 1 96.88 378 LEU A C 1
ATOM 2822 O O . LEU A 1 378 ? 3.225 20.016 -13.852 1 96.88 378 LEU A O 1
ATOM 2826 N N . ASN A 1 379 ? 1.3 19.703 -14.812 1 95.62 379 ASN A N 1
ATOM 2827 C CA . ASN A 1 379 ? 1.815 18.906 -15.914 1 95.62 379 ASN A CA 1
ATOM 2828 C C . ASN A 1 379 ? 2.549 17.672 -15.414 1 95.62 379 ASN A C 1
ATOM 2830 O O . ASN A 1 379 ? 3.705 17.438 -15.773 1 95.62 379 ASN A O 1
ATOM 2834 N N . ARG A 1 380 ? 1.812 16.891 -14.633 1 92 380 ARG A N 1
ATOM 2835 C CA . ARG A 1 380 ? 2.389 15.633 -14.148 1 92 380 ARG A CA 1
ATOM 2836 C C . ARG A 1 380 ? 1.318 14.562 -14 1 92 380 ARG A C 1
ATOM 2838 O O . ARG A 1 380 ? 0.125 14.867 -13.969 1 92 380 ARG A O 1
ATOM 2845 N N . LYS A 1 381 ? 1.801 13.375 -13.906 1 91.31 381 LYS A N 1
ATOM 2846 C CA . LYS A 1 381 ? 0.897 12.242 -13.711 1 91.31 381 LYS A CA 1
ATOM 2847 C C . LYS A 1 381 ? 0.502 12.102 -12.242 1 91.31 381 LYS A C 1
ATOM 2849 O O . LYS A 1 381 ? 1.28 12.445 -11.352 1 91.31 381 LYS A O 1
ATOM 2854 N N . THR A 1 382 ? -0.713 11.641 -12.047 1 95.31 382 THR A N 1
ATOM 2855 C CA . THR A 1 382 ? -1.191 11.414 -10.688 1 95.31 382 THR A CA 1
ATOM 2856 C C . THR A 1 382 ? -0.384 10.312 -10 1 95.31 382 THR A C 1
ATOM 2858 O O . THR A 1 382 ? 0.007 9.336 -10.648 1 95.31 382 THR A O 1
ATOM 2861 N N . GLY A 1 383 ? -0.111 10.484 -8.734 1 94 383 GLY A N 1
ATOM 2862 C CA . GLY A 1 383 ? 0.519 9.445 -7.938 1 94 383 GLY A CA 1
ATOM 2863 C C . GLY A 1 383 ? -0.475 8.477 -7.332 1 94 383 GLY A C 1
ATOM 2864 O O . GLY A 1 383 ? -0.084 7.52 -6.656 1 94 383 GLY A O 1
ATOM 2865 N N . SER A 1 384 ? -1.76 8.695 -7.551 1 96.25 384 SER A N 1
ATOM 2866 C CA . SER A 1 384 ? -2.809 7.824 -7.023 1 96.25 384 SER A CA 1
ATOM 2867 C C . SER A 1 384 ? -3.051 6.629 -7.938 1 96.25 384 SER A C 1
ATOM 2869 O O . SER A 1 384 ? -3.35 6.801 -9.125 1 96.25 384 SER A O 1
ATOM 2871 N N . LYS A 1 385 ? -2.951 5.461 -7.41 1 95.12 385 LYS A N 1
ATOM 2872 C CA . LYS A 1 385 ? -3.221 4.258 -8.195 1 95.12 385 LYS A CA 1
ATOM 2873 C C . LYS A 1 385 ? -4.707 4.137 -8.523 1 95.12 385 LYS A C 1
ATOM 2875 O O . LYS A 1 385 ? -5.074 3.641 -9.586 1 95.12 385 LYS A O 1
ATOM 2880 N N . VAL A 1 386 ? -5.52 4.539 -7.641 1 96.69 386 VAL A N 1
ATOM 2881 C CA . VAL A 1 386 ? -6.957 4.543 -7.895 1 96.69 386 VAL A CA 1
ATOM 2882 C C . VAL A 1 386 ? -7.266 5.461 -9.078 1 96.69 386 VAL A C 1
ATOM 2884 O O . VAL A 1 386 ? -8.031 5.09 -9.977 1 96.69 386 VAL A O 1
ATOM 2887 N N . ALA A 1 387 ? -6.684 6.645 -9.055 1 96 387 ALA A N 1
ATOM 2888 C CA . ALA A 1 387 ? -6.895 7.578 -10.156 1 96 387 ALA A CA 1
ATOM 2889 C C . ALA A 1 387 ? -6.379 7 -11.469 1 96 387 ALA A C 1
ATOM 2891 O O . ALA A 1 387 ? -7.023 7.141 -12.516 1 96 387 ALA A O 1
ATOM 2892 N N . GLN A 1 388 ? -5.242 6.371 -11.422 1 92.88 388 GLN A N 1
ATOM 2893 C CA . GLN A 1 388 ? -4.676 5.762 -12.617 1 92.88 388 GLN A CA 1
ATOM 2894 C C . GLN A 1 388 ? -5.598 4.676 -13.172 1 92.88 388 GLN A C 1
ATOM 2896 O O . GLN A 1 388 ? -5.75 4.543 -14.383 1 92.88 388 GLN A O 1
ATOM 2901 N N . ALA A 1 389 ? -6.141 3.92 -12.328 1 91.81 389 ALA A N 1
ATOM 2902 C CA . ALA A 1 389 ? -6.977 2.787 -12.711 1 91.81 389 ALA A CA 1
ATOM 2903 C C . ALA A 1 389 ? -8.312 3.262 -13.281 1 91.81 389 ALA A C 1
ATOM 2905 O O . ALA A 1 389 ? -8.922 2.578 -14.109 1 91.81 389 ALA A O 1
ATOM 2906 N N . THR A 1 390 ? -8.805 4.391 -12.82 1 87.69 390 THR A N 1
ATOM 2907 C CA . THR A 1 390 ? -10.125 4.871 -13.211 1 87.69 390 THR A CA 1
ATOM 2908 C C . THR A 1 390 ? -10.039 5.754 -14.445 1 87.69 390 THR A C 1
ATOM 2910 O O . THR A 1 390 ? -11.047 6.016 -15.102 1 87.69 390 THR A O 1
ATOM 2913 N N . CYS A 1 391 ? -9 6.543 -14.641 1 69.31 391 CYS A N 1
ATOM 2914 C CA . CYS A 1 391 ? -8.867 7.426 -15.789 1 69.31 391 CYS A CA 1
ATOM 2915 C C . CYS A 1 391 ? -8.922 6.633 -17.094 1 69.31 391 CYS A C 1
ATOM 2917 O O . CYS A 1 391 ? -9.344 7.156 -18.125 1 69.31 391 CYS A O 1
ATOM 2919 N N . LYS A 1 392 ? -8.438 5.422 -17.141 1 52.94 392 LYS A N 1
ATOM 2920 C CA . LYS A 1 392 ? -8.406 4.715 -18.422 1 52.94 392 LYS A CA 1
ATOM 2921 C C . LYS A 1 392 ? -9.797 4.234 -18.828 1 52.94 392 LYS A C 1
ATOM 2923 O O . LYS A 1 392 ? -9.969 3.594 -19.859 1 52.94 392 LYS A O 1
ATOM 2928 N N . LEU A 1 393 ? -10.797 4.258 -17.844 1 38.78 393 LEU A N 1
ATOM 2929 C CA . LEU A 1 393 ? -12.117 3.967 -18.391 1 38.78 393 LEU A CA 1
ATOM 2930 C C . LEU A 1 393 ? -12.711 5.195 -19.062 1 38.78 393 LEU A C 1
ATOM 2932 O O . LEU A 1 393 ? -12.562 6.316 -18.578 1 38.78 393 LEU A O 1
ATOM 2936 N N . MET B 1 1 ? -38.031 -13.594 -30.281 1 22.36 1 MET B N 1
ATOM 2937 C CA . MET B 1 1 ? -37.531 -12.969 -31.516 1 22.36 1 MET B CA 1
ATOM 2938 C C . MET B 1 1 ? -36.281 -12.164 -31.25 1 22.36 1 MET B C 1
ATOM 2940 O O . MET B 1 1 ? -36.156 -11.484 -30.219 1 22.36 1 MET B O 1
ATOM 2944 N N . LEU B 1 2 ? -35.062 -12.438 -32.062 1 23.22 2 LEU B N 1
ATOM 2945 C CA . LEU B 1 2 ? -33.688 -12.898 -32.094 1 23.22 2 LEU B CA 1
ATOM 2946 C C . LEU B 1 2 ? -32.719 -11.719 -32.062 1 23.22 2 LEU B C 1
ATOM 2948 O O . LEU B 1 2 ? -32.469 -11.102 -33.094 1 23.22 2 LEU B O 1
ATOM 2952 N N . SER B 1 3 ? -32.906 -10.789 -31.203 1 21.94 3 SER B N 1
ATOM 2953 C CA . SER B 1 3 ? -32.219 -9.516 -31.094 1 21.94 3 SER B CA 1
ATOM 2954 C C . SER B 1 3 ? -30.703 -9.711 -31.109 1 21.94 3 SER B C 1
ATOM 2956 O O . SER B 1 3 ? -30.188 -10.688 -30.547 1 21.94 3 SER B O 1
ATOM 2958 N N . ARG B 1 4 ? -29.875 -8.875 -31.969 1 21.5 4 ARG B N 1
ATOM 2959 C CA . ARG B 1 4 ? -28.609 -8.789 -32.688 1 21.5 4 ARG B CA 1
ATOM 2960 C C . ARG B 1 4 ? -27.422 -8.703 -31.734 1 21.5 4 ARG B C 1
ATOM 2962 O O . ARG B 1 4 ? -27.328 -7.77 -30.938 1 21.5 4 ARG B O 1
ATOM 2969 N N . LEU B 1 5 ? -26.922 -9.805 -31.094 1 21.17 5 LEU B N 1
ATOM 2970 C CA . LEU B 1 5 ? -25.719 -10.148 -30.328 1 21.17 5 LEU B CA 1
ATOM 2971 C C . LEU B 1 5 ? -24.469 -9.641 -31.031 1 21.17 5 LEU B C 1
ATOM 2973 O O . LEU B 1 5 ? -24.062 -10.172 -32.062 1 21.17 5 LEU B O 1
ATOM 2977 N N . ILE B 1 6 ? -24.391 -8.219 -31.266 1 22.16 6 ILE B N 1
ATOM 2978 C CA . ILE B 1 6 ? -23.312 -7.562 -32 1 22.16 6 ILE B CA 1
ATOM 2979 C C . ILE B 1 6 ? -21.969 -7.957 -31.406 1 22.16 6 ILE B C 1
ATOM 2981 O O . ILE B 1 6 ? -21.688 -7.684 -30.234 1 22.16 6 ILE B O 1
ATOM 2985 N N . LEU B 1 7 ? -21.422 -9.086 -31.797 1 21.25 7 LEU B N 1
ATOM 2986 C CA . LEU B 1 7 ? -20.109 -9.703 -31.609 1 21.25 7 LEU B CA 1
ATOM 2987 C C . LEU B 1 7 ? -19 -8.742 -32 1 21.25 7 LEU B C 1
ATOM 2989 O O . LEU B 1 7 ? -18.859 -8.375 -33.156 1 21.25 7 LEU B O 1
ATOM 2993 N N . PHE B 1 8 ? -18.828 -7.633 -31.234 1 22.3 8 PHE B N 1
ATOM 2994 C CA . PHE B 1 8 ? -17.812 -6.625 -31.516 1 22.3 8 PHE B CA 1
ATOM 2995 C C . PHE B 1 8 ? -16.438 -7.266 -31.656 1 22.3 8 PHE B C 1
ATOM 2997 O O . PHE B 1 8 ? -15.859 -7.746 -30.688 1 22.3 8 PHE B O 1
ATOM 3004 N N . ILE B 1 9 ? -16.203 -8.062 -32.719 1 21.61 9 ILE B N 1
ATOM 3005 C CA . ILE B 1 9 ? -14.953 -8.641 -33.188 1 21.61 9 ILE B CA 1
ATOM 3006 C C . ILE B 1 9 ? -13.93 -7.523 -33.406 1 21.61 9 ILE B C 1
ATOM 3008 O O . ILE B 1 9 ? -14.141 -6.637 -34.25 1 21.61 9 ILE B O 1
ATOM 3012 N N . PHE B 1 10 ? -13.312 -7.008 -32.344 1 21.8 10 PHE B N 1
ATOM 3013 C CA . PHE B 1 10 ? -12.258 -6.012 -32.438 1 21.8 10 PHE B CA 1
ATOM 3014 C C . PHE B 1 10 ? -11.18 -6.457 -33.406 1 21.8 10 PHE B C 1
ATOM 3016 O O . PHE B 1 10 ? -10.5 -7.461 -33.188 1 21.8 10 PHE B O 1
ATOM 3023 N N . ILE B 1 11 ? -11.406 -6.359 -34.688 1 20.05 11 ILE B N 1
ATOM 3024 C CA . ILE B 1 11 ? -10.547 -6.594 -35.844 1 20.05 11 ILE B CA 1
ATOM 3025 C C . ILE B 1 11 ? -9.266 -5.773 -35.719 1 20.05 11 ILE B C 1
ATOM 3027 O O . ILE B 1 11 ? -9.32 -4.551 -35.562 1 20.05 11 ILE B O 1
ATOM 3031 N N . PHE B 1 12 ? -8.18 -6.461 -35.25 1 21.62 12 PHE B N 1
ATOM 3032 C CA . PHE B 1 12 ? -6.777 -6.051 -35.25 1 21.62 12 PHE B CA 1
ATOM 3033 C C . PHE B 1 12 ? -6.352 -5.582 -36.625 1 21.62 12 PHE B C 1
ATOM 3035 O O . PHE B 1 12 ? -6.297 -6.379 -37.562 1 21.62 12 PHE B O 1
ATOM 3042 N N . LEU B 1 13 ? -6.891 -4.508 -37.062 1 19.7 13 LEU B N 1
ATOM 3043 C CA . LEU B 1 13 ? -6.48 -3.977 -38.344 1 19.7 13 LEU B CA 1
ATOM 3044 C C . LEU B 1 13 ? -4.965 -3.857 -38.438 1 19.7 13 LEU B C 1
ATOM 3046 O O . LEU B 1 13 ? -4.344 -3.178 -37.625 1 19.7 13 LEU B O 1
ATOM 3050 N N . ALA B 1 14 ? -4.34 -4.875 -39.062 1 20.16 14 ALA B N 1
ATOM 3051 C CA . ALA B 1 14 ? -2.994 -5.121 -39.562 1 20.16 14 ALA B CA 1
ATOM 3052 C C . ALA B 1 14 ? -2.559 -4.008 -40.531 1 20.16 14 ALA B C 1
ATOM 3054 O O . ALA B 1 14 ? -3.105 -3.869 -41.625 1 20.16 14 ALA B O 1
ATOM 3055 N N . SER B 1 15 ? -2.461 -2.791 -40.062 1 17.86 15 SER B N 1
ATOM 3056 C CA . SER B 1 15 ? -1.985 -1.836 -41.062 1 17.86 15 SER B CA 1
ATOM 3057 C C . SER B 1 15 ? -0.666 -2.289 -41.688 1 17.86 15 SER B C 1
ATOM 3059 O O . SER B 1 15 ? 0.185 -2.855 -41 1 17.86 15 SER B O 1
ATOM 3061 N N . HIS B 1 16 ? -0.562 -2.363 -43.031 1 19.02 16 HIS B N 1
ATOM 3062 C CA . HIS B 1 16 ? 0.302 -2.789 -44.156 1 19.02 16 HIS B CA 1
ATOM 3063 C C . HIS B 1 16 ? 1.578 -1.958 -44.188 1 19.02 16 HIS B C 1
ATOM 3065 O O . HIS B 1 16 ? 2.424 -2.162 -45.062 1 19.02 16 HIS B O 1
ATOM 3071 N N . LEU B 1 17 ? 1.813 -1 -43.344 1 17.91 17 LEU B N 1
ATOM 3072 C CA . LEU B 1 17 ? 2.691 -0.132 -44.125 1 17.91 17 LEU B CA 1
ATOM 3073 C C . LEU B 1 17 ? 3.984 -0.854 -44.5 1 17.91 17 LEU B C 1
ATOM 3075 O O . LEU B 1 17 ? 4.648 -1.424 -43.625 1 17.91 17 LEU B O 1
ATOM 3079 N N . ALA B 1 18 ? 4.23 -1.169 -45.844 1 17.92 18 ALA B N 1
ATOM 3080 C CA . ALA B 1 18 ? 5.184 -1.817 -46.75 1 17.92 18 ALA B CA 1
ATOM 3081 C C . ALA B 1 18 ? 6.555 -1.145 -46.688 1 17.92 18 ALA B C 1
ATOM 3083 O O . ALA B 1 18 ? 7.551 -1.698 -47.125 1 17.92 18 ALA B O 1
ATOM 3084 N N . GLY B 1 19 ? 6.766 -0.014 -46.031 1 16.78 19 GLY B N 1
ATOM 3085 C CA . GLY B 1 19 ? 7.777 0.613 -46.844 1 16.78 19 GLY B CA 1
ATOM 3086 C C . GLY B 1 19 ? 9.047 -0.205 -46.969 1 16.78 19 GLY B C 1
ATOM 3087 O O . GLY B 1 19 ? 9.305 -1.081 -46.156 1 16.78 19 GLY B O 1
ATOM 3088 N N . ASN B 1 20 ? 9.797 -0.08 -48.125 1 16.23 20 ASN B N 1
ATOM 3089 C CA . ASN B 1 20 ? 10.789 -0.666 -49.031 1 16.23 20 ASN B CA 1
ATOM 3090 C C . ASN B 1 20 ? 12.164 -0.744 -48.375 1 16.23 20 ASN B C 1
ATOM 3092 O O . ASN B 1 20 ? 12.891 -1.716 -48.562 1 16.23 20 ASN B O 1
ATOM 3096 N N . VAL B 1 21 ? 12.594 0.251 -47.562 1 16.59 21 VAL B N 1
ATOM 3097 C CA . VAL B 1 21 ? 13.883 0.632 -48.156 1 16.59 21 VAL B CA 1
ATOM 3098 C C . VAL B 1 21 ? 14.922 -0.455 -47.844 1 16.59 21 VAL B C 1
ATOM 3100 O O . VAL B 1 21 ? 14.922 -1.043 -46.781 1 16.59 21 VAL B O 1
ATOM 3103 N N . ARG B 1 22 ? 15.609 -0.95 -48.906 1 16.52 22 ARG B N 1
ATOM 3104 C CA . ARG B 1 22 ? 16.609 -1.876 -49.438 1 16.52 22 ARG B CA 1
ATOM 3105 C C . ARG B 1 22 ? 17.938 -1.728 -48.688 1 16.52 22 ARG B C 1
ATOM 3107 O O . ARG B 1 22 ? 18.75 -2.654 -48.656 1 16.52 22 ARG B O 1
ATOM 3114 N N . GLY B 1 23 ? 18.234 -0.765 -47.812 1 15.45 23 GLY B N 1
ATOM 3115 C CA . GLY B 1 23 ? 19.609 -0.456 -48.156 1 15.45 23 GLY B CA 1
ATOM 3116 C C . GLY B 1 23 ? 20.578 -1.569 -47.812 1 15.45 23 GLY B C 1
ATOM 3117 O O . GLY B 1 23 ? 20.453 -2.199 -46.75 1 15.45 23 GLY B O 1
ATOM 3118 N N . ALA B 1 24 ? 21.234 -2.213 -48.844 1 15.57 24 ALA B N 1
ATOM 3119 C CA . ALA B 1 24 ? 22.188 -3.279 -49.125 1 15.57 24 ALA B CA 1
ATOM 3120 C C . ALA B 1 24 ? 23.484 -3.076 -48.344 1 15.57 24 ALA B C 1
ATOM 3122 O O . ALA B 1 24 ? 24.328 -3.977 -48.281 1 15.57 24 ALA B O 1
ATOM 3123 N N . ARG B 1 25 ? 23.75 -2.043 -47.562 1 14.68 25 ARG B N 1
ATOM 3124 C CA . ARG B 1 25 ? 25.172 -1.823 -47.844 1 14.68 25 ARG B CA 1
ATOM 3125 C C . ARG B 1 25 ? 25.984 -3.064 -47.531 1 14.68 25 ARG B C 1
ATOM 3127 O O . ARG B 1 25 ? 25.641 -3.826 -46.625 1 14.68 25 ARG B O 1
ATOM 3134 N N . LYS B 1 26 ? 27.078 -3.262 -48.312 1 15.06 26 LYS B N 1
ATOM 3135 C CA . LYS B 1 26 ? 28.125 -4.152 -48.781 1 15.06 26 LYS B CA 1
ATOM 3136 C C . LYS B 1 26 ? 29.125 -4.484 -47.688 1 15.06 26 LYS B C 1
ATOM 3138 O O . LYS B 1 26 ? 29.922 -5.422 -47.812 1 15.06 26 LYS B O 1
ATOM 3143 N N . LYS B 1 27 ? 29.172 -3.865 -46.469 1 14.75 27 LYS B N 1
ATOM 3144 C CA . LYS B 1 27 ? 30.609 -3.713 -46.281 1 14.75 27 LYS B CA 1
ATOM 3145 C C . LYS B 1 27 ? 31.312 -5.066 -46.344 1 14.75 27 LYS B C 1
ATOM 3147 O O . LYS B 1 27 ? 30.734 -6.082 -45.938 1 14.75 27 LYS B O 1
ATOM 3152 N N . THR B 1 28 ? 32.562 -5.031 -46.75 1 14.4 28 THR B N 1
ATOM 3153 C CA . THR B 1 28 ? 33.719 -5.695 -47.312 1 14.4 28 THR B CA 1
ATOM 3154 C C . THR B 1 28 ? 34.25 -6.773 -46.375 1 14.4 28 THR B C 1
ATOM 3156 O O . THR B 1 28 ? 33.938 -6.785 -45.188 1 14.4 28 THR B O 1
ATOM 3159 N N . GLU B 1 29 ? 35.438 -7.32 -46.75 1 14.05 29 GLU B N 1
ATOM 3160 C CA . GLU B 1 29 ? 36.219 -8.516 -47.062 1 14.05 29 GLU B CA 1
ATOM 3161 C C . GLU B 1 29 ? 37.031 -8.977 -45.875 1 14.05 29 GLU B C 1
ATOM 3163 O O . GLU B 1 29 ? 37.25 -10.18 -45.688 1 14.05 29 GLU B O 1
ATOM 3168 N N . ARG B 1 30 ? 37.688 -8.125 -45.094 1 14.44 30 ARG B N 1
ATOM 3169 C CA . ARG B 1 30 ? 39.094 -8.461 -45.094 1 14.44 30 ARG B CA 1
ATOM 3170 C C . ARG B 1 30 ? 39.344 -9.82 -44.438 1 14.44 30 ARG B C 1
ATOM 3172 O O . ARG B 1 30 ? 38.562 -10.273 -43.625 1 14.44 30 ARG B O 1
ATOM 3179 N N . GLY B 1 31 ? 40.625 -10.344 -44.594 1 13.97 31 GLY B N 1
ATOM 3180 C CA . GLY B 1 31 ? 41.469 -11.453 -44.969 1 13.97 31 GLY B CA 1
ATOM 3181 C C . GLY B 1 31 ? 41.844 -12.344 -43.781 1 13.97 31 GLY B C 1
ATOM 3182 O O . GLY B 1 31 ? 41.688 -13.562 -43.875 1 13.97 31 GLY B O 1
ATOM 3183 N N . TRP B 1 32 ? 42.75 -11.938 -42.844 1 14.52 32 TRP B N 1
ATOM 3184 C CA . TRP B 1 32 ? 44.031 -12.664 -42.844 1 14.52 32 TRP B CA 1
ATOM 3185 C C . TRP B 1 32 ? 43.938 -13.953 -42.031 1 14.52 32 TRP B C 1
ATOM 3187 O O . TRP B 1 32 ? 43.031 -14.102 -41.219 1 14.52 32 TRP B O 1
ATOM 3197 N N . GLY B 1 33 ? 45.094 -14.734 -41.969 1 13.89 33 GLY B N 1
ATOM 3198 C CA . GLY B 1 33 ? 45.781 -15.992 -42.188 1 13.89 33 GLY B CA 1
ATOM 3199 C C . GLY B 1 33 ? 45.906 -16.844 -40.938 1 13.89 33 GLY B C 1
ATOM 3200 O O . GLY B 1 33 ? 45.594 -18.031 -40.969 1 13.89 33 GLY B O 1
ATOM 3201 N N . TRP B 1 34 ? 46.75 -16.484 -39.906 1 13.87 34 TRP B N 1
ATOM 3202 C CA . TRP B 1 34 ? 47.906 -17.344 -39.719 1 13.87 34 TRP B CA 1
ATOM 3203 C C . TRP B 1 34 ? 47.5 -18.625 -38.969 1 13.87 34 TRP B C 1
ATOM 3205 O O . TRP B 1 34 ? 46.469 -18.656 -38.281 1 13.87 34 TRP B O 1
ATOM 3215 N N . ASN B 1 35 ? 48.594 -19.375 -38.469 1 13.79 35 ASN B N 1
ATOM 3216 C CA . ASN B 1 35 ? 49.312 -20.656 -38.594 1 13.79 35 ASN B CA 1
ATOM 3217 C C . ASN B 1 35 ? 48.906 -21.625 -37.5 1 13.79 35 ASN B C 1
ATOM 3219 O O . ASN B 1 35 ? 48.531 -22.766 -37.781 1 13.79 35 ASN B O 1
ATOM 3223 N N . GLN B 1 36 ? 49.75 -21.734 -36.406 1 13.37 36 GLN B N 1
ATOM 3224 C CA . GLN B 1 36 ? 50.625 -22.891 -36.281 1 13.37 36 GLN B CA 1
ATOM 3225 C C . GLN B 1 36 ? 49.938 -24.016 -35.5 1 13.37 36 GLN B C 1
ATOM 3227 O O . GLN B 1 36 ? 48.938 -23.797 -34.844 1 13.37 36 GLN B O 1
ATOM 3232 N N . LEU B 1 37 ? 50.812 -24.859 -34.781 1 13.79 37 LEU B N 1
ATOM 3233 C CA . LEU B 1 37 ? 51.312 -26.219 -34.844 1 13.79 37 LEU B CA 1
ATOM 3234 C C . LEU B 1 37 ? 50.688 -27.094 -33.781 1 13.79 37 LEU B C 1
ATOM 3236 O O . LEU B 1 37 ? 50.281 -28.219 -34.031 1 13.79 37 LEU B O 1
ATOM 3240 N N . ARG B 1 38 ? 50.844 -26.891 -32.438 1 13.15 38 ARG B N 1
ATOM 3241 C CA . ARG B 1 38 ? 51.656 -27.922 -31.828 1 13.15 38 ARG B CA 1
ATOM 3242 C C . ARG B 1 38 ? 50.844 -29.188 -31.594 1 13.15 38 ARG B C 1
ATOM 3244 O O . ARG B 1 38 ? 49.625 -29.156 -31.547 1 13.15 38 ARG B O 1
ATOM 3251 N N . ARG B 1 39 ? 51.375 -29.922 -30.578 1 13.45 39 ARG B N 1
ATOM 3252 C CA . ARG B 1 39 ? 51.938 -31.25 -30.422 1 13.45 39 ARG B CA 1
ATOM 3253 C C . ARG B 1 39 ? 50.875 -32.281 -30 1 13.45 39 ARG B C 1
ATOM 3255 O O . ARG B 1 39 ? 49.812 -31.891 -29.516 1 13.45 39 ARG B O 1
ATOM 3262 N N . HIS B 1 40 ? 51.375 -33.219 -29.219 1 13.34 40 HIS B N 1
ATOM 3263 C CA . HIS B 1 40 ? 51.594 -34.656 -29.344 1 13.34 40 HIS B CA 1
ATOM 3264 C C . HIS B 1 40 ? 50.469 -35.438 -28.688 1 13.34 40 HIS B C 1
ATOM 3266 O O . HIS B 1 40 ? 49.656 -34.844 -27.953 1 13.34 40 HIS B O 1
ATOM 3272 N N . CYS B 1 41 ? 50.875 -36.5 -27.859 1 13.53 41 CYS B N 1
ATOM 3273 C CA . CYS B 1 41 ? 50.875 -37.938 -28.047 1 13.53 41 CYS B CA 1
ATOM 3274 C C . CYS B 1 41 ? 49.75 -38.594 -27.281 1 13.53 41 CYS B C 1
ATOM 3276 O O . CYS B 1 41 ? 48.594 -38.188 -27.375 1 13.53 41 CYS B O 1
ATOM 3278 N N . GLY B 1 42 ? 50.125 -39.406 -26.25 1 13.24 42 GLY B N 1
ATOM 3279 C CA . GLY B 1 42 ? 50.125 -40.844 -26.281 1 13.24 42 GLY B CA 1
ATOM 3280 C C . GLY B 1 42 ? 48.875 -41.469 -25.672 1 13.24 42 GLY B C 1
ATOM 3281 O O . GLY B 1 42 ? 48.031 -40.75 -25.156 1 13.24 42 GLY B O 1
ATOM 3282 N N . GLY B 1 43 ? 49.062 -42.562 -24.734 1 13.28 43 GLY B N 1
ATOM 3283 C CA . GLY B 1 43 ? 48.875 -44 -24.812 1 13.28 43 GLY B CA 1
ATOM 3284 C C . GLY B 1 43 ? 47.656 -44.469 -24.031 1 13.28 43 GLY B C 1
ATOM 3285 O O . GLY B 1 43 ? 46.844 -45.25 -24.531 1 13.28 43 GLY B O 1
ATOM 3286 N N . ALA B 1 44 ? 47.469 -44.344 -22.734 1 12.85 44 ALA B N 1
ATOM 3287 C CA . ALA B 1 44 ? 47.469 -45.594 -21.969 1 12.85 44 ALA B CA 1
ATOM 3288 C C . ALA B 1 44 ? 46.125 -46.312 -22.047 1 12.85 44 ALA B C 1
ATOM 3290 O O . ALA B 1 44 ? 45.094 -45.688 -22.328 1 12.85 44 ALA B O 1
ATOM 3291 N N . ARG B 1 45 ? 46.156 -47.562 -21.344 1 13.42 45 ARG B N 1
ATOM 3292 C CA . ARG B 1 45 ? 45.812 -48.969 -21.5 1 13.42 45 ARG B CA 1
ATOM 3293 C C . ARG B 1 45 ? 44.375 -49.219 -21.016 1 13.42 45 ARG B C 1
ATOM 3295 O O . ARG B 1 45 ? 43.781 -48.375 -20.359 1 13.42 45 ARG B O 1
ATOM 3302 N N . PRO B 1 46 ? 44.219 -50.406 -20.141 1 13.56 46 PRO B N 1
ATOM 3303 C CA . PRO B 1 46 ? 43.594 -51.656 -20.484 1 13.56 46 PRO B CA 1
ATOM 3304 C C . PRO B 1 46 ? 42.188 -51.812 -19.891 1 13.56 46 PRO B C 1
ATOM 3306 O O . PRO B 1 46 ? 41.219 -52.062 -20.625 1 13.56 46 PRO B O 1
ATOM 3309 N N . ARG B 1 47 ? 42.031 -52.375 -18.594 1 13.41 47 ARG B N 1
ATOM 3310 C CA . ARG B 1 47 ? 41.719 -53.781 -18.328 1 13.41 47 ARG B CA 1
ATOM 3311 C C . ARG B 1 47 ? 40.219 -53.969 -18.203 1 13.41 47 ARG B C 1
ATOM 3313 O O . ARG B 1 47 ? 39.469 -53.031 -17.906 1 13.41 47 ARG B O 1
ATOM 3320 N N . PRO B 1 48 ? 39.844 -55.375 -17.812 1 13.86 48 PRO B N 1
ATOM 3321 C CA . PRO B 1 48 ? 38.875 -56.406 -18.266 1 13.86 48 PRO B CA 1
ATOM 3322 C C . PRO B 1 48 ? 37.562 -56.375 -17.484 1 13.86 48 PRO B C 1
ATOM 3324 O O . PRO B 1 48 ? 37.406 -55.562 -16.562 1 13.86 48 PRO B O 1
ATOM 3327 N N . SER B 1 49 ? 37.156 -57.719 -16.922 1 13.14 49 SER B N 1
ATOM 3328 C CA . SER B 1 49 ? 36.156 -58.719 -17.297 1 13.14 49 SER B CA 1
ATOM 3329 C C . SER B 1 49 ? 35.031 -58.781 -16.281 1 13.14 49 SER B C 1
ATOM 3331 O O . SER B 1 49 ? 33.844 -58.875 -16.656 1 13.14 49 SER B O 1
ATOM 3333 N N . ALA B 1 50 ? 35.188 -59.156 -14.969 1 13.41 50 ALA B N 1
ATOM 3334 C CA . ALA B 1 50 ? 34.719 -60.438 -14.445 1 13.41 50 ALA B CA 1
ATOM 3335 C C . ALA B 1 50 ? 33.219 -60.438 -14.227 1 13.41 50 ALA B C 1
ATOM 3337 O O . ALA B 1 50 ? 32.625 -59.375 -14.102 1 13.41 50 ALA B O 1
ATOM 3338 N N . GLY B 1 51 ? 32.562 -61.812 -13.906 1 13.41 51 GLY B N 1
ATOM 3339 C CA . GLY B 1 51 ? 31.531 -62.812 -14.133 1 13.41 51 GLY B CA 1
ATOM 3340 C C . GLY B 1 51 ? 30.375 -62.719 -13.164 1 13.41 51 GLY B C 1
ATOM 3341 O O . GLY B 1 51 ? 29.219 -62.656 -13.578 1 13.41 51 GLY B O 1
ATOM 3342 N N . ARG B 1 52 ? 30.469 -63.344 -11.836 1 13.91 52 ARG B N 1
ATOM 3343 C CA . ARG B 1 52 ? 29.828 -64.562 -11.414 1 13.91 52 ARG B CA 1
ATOM 3344 C C . ARG B 1 52 ? 28.375 -64.375 -11.016 1 13.91 52 ARG B C 1
ATOM 3346 O O . ARG B 1 52 ? 27.969 -63.219 -10.805 1 13.91 52 ARG B O 1
ATOM 3353 N N . ARG B 1 53 ? 27.875 -65.312 -9.859 1 14.38 53 ARG B N 1
ATOM 3354 C CA . ARG B 1 53 ? 27.078 -66.5 -9.57 1 14.38 53 ARG B CA 1
ATOM 3355 C C . ARG B 1 53 ? 25.703 -66.125 -9.023 1 14.38 53 ARG B C 1
ATOM 3357 O O . ARG B 1 53 ? 25.5 -65 -8.578 1 14.38 53 ARG B O 1
ATOM 3364 N N . LEU B 1 54 ? 24.984 -67.25 -8.508 1 14.03 54 LEU B N 1
ATOM 3365 C CA . LEU B 1 54 ? 23.781 -68.062 -8.586 1 14.03 54 LEU B CA 1
ATOM 3366 C C . LEU B 1 54 ? 22.797 -67.688 -7.477 1 14.03 54 LEU B C 1
ATOM 3368 O O . LEU B 1 54 ? 21.609 -67.5 -7.73 1 14.03 54 LEU B O 1
ATOM 3372 N N . ARG B 1 55 ? 23.172 -68 -6.102 1 13.92 55 ARG B N 1
ATOM 3373 C CA . ARG B 1 55 ? 22.516 -69.062 -5.355 1 13.92 55 ARG B CA 1
ATOM 3374 C C . ARG B 1 55 ? 21.109 -68.625 -4.941 1 13.92 55 ARG B C 1
ATOM 3376 O O . ARG B 1 55 ? 20.766 -67.438 -4.965 1 13.92 55 ARG B O 1
ATOM 3383 N N . GLY B 1 56 ? 20.406 -69.625 -4.031 1 13.56 56 GLY B N 1
ATOM 3384 C CA . GLY B 1 56 ? 19.344 -70.625 -3.719 1 13.56 56 GLY B CA 1
ATOM 3385 C C . GLY B 1 56 ? 18.281 -70 -2.803 1 13.56 56 GLY B C 1
ATOM 3386 O O . GLY B 1 56 ? 17.094 -70.062 -3.127 1 13.56 56 GLY B O 1
ATOM 3387 N N . ALA B 1 57 ? 18.516 -70.188 -1.325 1 14.16 57 ALA B N 1
ATOM 3388 C CA . ALA B 1 57 ? 17.844 -71.125 -0.435 1 14.16 57 ALA B CA 1
ATOM 3389 C C . ALA B 1 57 ? 16.5 -70.562 0.031 1 14.16 57 ALA B C 1
ATOM 3391 O O . ALA B 1 57 ? 16.234 -69.375 -0.108 1 14.16 57 ALA B O 1
ATOM 3392 N N . GLN B 1 58 ? 16.094 -71.062 1.418 1 13.91 58 GLN B N 1
ATOM 3393 C CA . GLN B 1 58 ? 15.219 -71.938 2.143 1 13.91 58 GLN B CA 1
ATOM 3394 C C . GLN B 1 58 ? 14.07 -71.25 2.807 1 13.91 58 GLN B C 1
ATOM 3396 O O . GLN B 1 58 ? 12.898 -71.562 2.629 1 13.91 58 GLN B O 1
ATOM 3401 N N . ILE B 1 59 ? 14.195 -70.812 4.207 1 14.73 59 ILE B N 1
ATOM 3402 C CA . ILE B 1 59 ? 13.664 -71.562 5.352 1 14.73 59 ILE B CA 1
ATOM 3403 C C . ILE B 1 59 ? 12.266 -71.062 5.688 1 14.73 59 ILE B C 1
ATOM 3405 O O . ILE B 1 59 ? 11.891 -69.938 5.281 1 14.73 59 ILE B O 1
ATOM 3409 N N . GLY B 1 60 ? 11.836 -71.312 7.07 1 14 60 GLY B N 1
ATOM 3410 C CA . GLY B 1 60 ? 10.961 -72.062 7.965 1 14 60 GLY B CA 1
ATOM 3411 C C . GLY B 1 60 ? 9.805 -71.25 8.492 1 14 60 GLY B C 1
ATOM 3412 O O . GLY B 1 60 ? 8.641 -71.562 8.281 1 14 60 GLY B O 1
ATOM 3413 N N . CYS B 1 61 ? 9.906 -70.75 9.852 1 13.95 61 CYS B N 1
ATOM 3414 C CA . CYS B 1 61 ? 9.227 -71.25 11.031 1 13.95 61 CYS B CA 1
ATOM 3415 C C . CYS B 1 61 ? 7.895 -70.562 11.258 1 13.95 61 CYS B C 1
ATOM 3417 O O . CYS B 1 61 ? 6.836 -71.188 11.164 1 13.95 61 CYS B O 1
ATOM 3419 N N . ARG B 1 62 ? 7.809 -69.812 12.516 1 14.5 62 ARG B N 1
ATOM 3420 C CA . ARG B 1 62 ? 7.156 -70.125 13.773 1 14.5 62 ARG B CA 1
ATOM 3421 C C . ARG B 1 62 ? 5.762 -69.562 13.859 1 14.5 62 ARG B C 1
ATOM 3423 O O . ARG B 1 62 ? 5.371 -68.75 13 1 14.5 62 ARG B O 1
ATOM 3430 N N . GLY B 1 63 ? 5.469 -68.625 15.039 1 14.48 63 GLY B N 1
ATOM 3431 C CA . GLY B 1 63 ? 4.77 -68.875 16.297 1 14.48 63 GLY B CA 1
ATOM 3432 C C . GLY B 1 63 ? 3.348 -68.312 16.297 1 14.48 63 GLY B C 1
ATOM 3433 O O . GLY B 1 63 ? 2.816 -68 15.234 1 14.48 63 GLY B O 1
ATOM 3434 N N . GLY B 1 64 ? 2.984 -67.25 17.281 1 15.01 64 GLY B N 1
ATOM 3435 C CA . GLY B 1 64 ? 2.236 -67.312 18.531 1 15.01 64 GLY B CA 1
ATOM 3436 C C . GLY B 1 64 ? 0.787 -66.938 18.375 1 15.01 64 GLY B C 1
ATOM 3437 O O . GLY B 1 64 ? 0.394 -66.375 17.328 1 15.01 64 GLY B O 1
ATOM 3438 N N . CYS B 1 65 ? 0.088 -66.312 19.625 1 15.84 65 CYS B N 1
ATOM 3439 C CA . CYS B 1 65 ? -0.891 -66.625 20.656 1 15.84 65 CYS B CA 1
ATOM 3440 C C . CYS B 1 65 ? -2.174 -65.875 20.453 1 15.84 65 CYS B C 1
ATOM 3442 O O . CYS B 1 65 ? -3.271 -66.438 20.531 1 15.84 65 CYS B O 1
ATOM 3444 N N . TRP B 1 66 ? -2.279 -64.375 20.766 1 15.45 66 TRP B N 1
ATOM 3445 C CA . TRP B 1 66 ? -3.068 -63.906 21.906 1 15.45 66 TRP B CA 1
ATOM 3446 C C . TRP B 1 66 ? -4.547 -63.812 21.547 1 15.45 66 TRP B C 1
ATOM 3448 O O . TRP B 1 66 ? -4.906 -63.812 20.359 1 15.45 66 TRP B O 1
ATOM 3458 N N . ALA B 1 67 ? -5.434 -62.938 22.531 1 17.25 67 ALA B N 1
ATOM 3459 C CA . ALA B 1 67 ? -6.523 -62.938 23.5 1 17.25 67 ALA B CA 1
ATOM 3460 C C . ALA B 1 67 ? -7.797 -62.375 22.891 1 17.25 67 ALA B C 1
ATOM 3462 O O . ALA B 1 67 ? -7.805 -61.219 22.391 1 17.25 67 ALA B O 1
ATOM 3463 N N . LYS B 1 68 ? -8.852 -63.062 22.625 1 17.72 68 LYS B N 1
ATOM 3464 C CA . LYS B 1 68 ? -10.102 -62.875 21.891 1 17.72 68 LYS B CA 1
ATOM 3465 C C . LYS B 1 68 ? -11.148 -62.188 22.766 1 17.72 68 LYS B C 1
ATOM 3467 O O . LYS B 1 68 ? -12.312 -62.062 22.375 1 17.72 68 LYS B O 1
ATOM 3472 N N . MET B 1 69 ? -10.898 -61.656 24.109 1 18.88 69 MET B N 1
ATOM 3473 C CA . MET B 1 69 ? -12.125 -61.781 24.891 1 18.88 69 MET B CA 1
ATOM 3474 C C . MET B 1 69 ? -13.148 -60.719 24.438 1 18.88 69 MET B C 1
ATOM 3476 O O . MET B 1 69 ? -12.875 -59.531 24.484 1 18.88 69 MET B O 1
ATOM 3480 N N . ALA B 1 70 ? -14.188 -61 23.656 1 18.98 70 ALA B N 1
ATOM 3481 C CA . ALA B 1 70 ? -15.156 -60.094 23.031 1 18.98 70 ALA B CA 1
ATOM 3482 C C . ALA B 1 70 ? -16.312 -59.812 23.969 1 18.98 70 ALA B C 1
ATOM 3484 O O . ALA B 1 70 ? -17.281 -60.562 24.031 1 18.98 70 ALA B O 1
ATOM 3485 N N . ALA B 1 71 ? -15.969 -59.5 25.312 1 18 71 ALA B N 1
ATOM 3486 C CA . ALA B 1 71 ? -17.094 -59.438 26.25 1 18 71 ALA B CA 1
ATOM 3487 C C . ALA B 1 71 ? -18.203 -58.531 25.734 1 18 71 ALA B C 1
ATOM 3489 O O . ALA B 1 71 ? -17.984 -57.781 24.797 1 18 71 ALA B O 1
ATOM 3490 N N . MET B 1 72 ? -18.906 -57.781 26.812 1 20.11 72 MET B N 1
ATOM 3491 C CA . MET B 1 72 ? -20.203 -57.625 27.453 1 20.11 72 MET B CA 1
ATOM 3492 C C . MET B 1 72 ? -20.922 -56.375 26.969 1 20.11 72 MET B C 1
ATOM 3494 O O . MET B 1 72 ? -22.141 -56.25 27.156 1 20.11 72 MET B O 1
ATOM 3498 N N . LYS B 1 73 ? -20.406 -55.25 26.5 1 20.92 73 LYS B N 1
ATOM 3499 C CA . LYS B 1 73 ? -20.766 -54 27.109 1 20.92 73 LYS B CA 1
ATOM 3500 C C . LYS B 1 73 ? -22.062 -53.438 26.516 1 20.92 73 LYS B C 1
ATOM 3502 O O . LYS B 1 73 ? -22.094 -53.031 25.359 1 20.92 73 LYS B O 1
ATOM 3507 N N . LYS B 1 74 ? -23.203 -54.062 26.734 1 24.66 74 LYS B N 1
ATOM 3508 C CA . LYS B 1 74 ? -24.328 -53.469 26.031 1 24.66 74 LYS B CA 1
ATOM 3509 C C . LYS B 1 74 ? -24.5 -52 26.422 1 24.66 74 LYS B C 1
ATOM 3511 O O . LYS B 1 74 ? -24.141 -51.594 27.547 1 24.66 74 LYS B O 1
ATOM 3516 N N . ALA B 1 75 ? -25.094 -51.156 25.531 1 22.97 75 ALA B N 1
ATOM 3517 C CA . ALA B 1 75 ? -25.219 -49.781 25.031 1 22.97 75 ALA B CA 1
ATOM 3518 C C . ALA B 1 75 ? -26.219 -48.969 25.875 1 22.97 75 ALA B C 1
ATOM 3520 O O . ALA B 1 75 ? -27.406 -49.281 25.875 1 22.97 75 ALA B O 1
ATOM 3521 N N . LEU B 1 76 ? -25.984 -48.812 27.172 1 24.25 76 LEU B N 1
ATOM 3522 C CA . LEU B 1 76 ? -26.828 -47.906 27.969 1 24.25 76 LEU B CA 1
ATOM 3523 C C . LEU B 1 76 ? -27.188 -46.656 27.203 1 24.25 76 LEU B C 1
ATOM 3525 O O . LEU B 1 76 ? -26.359 -46.156 26.422 1 24.25 76 LEU B O 1
ATOM 3529 N N . PRO B 1 77 ? -28.5 -46.344 27.203 1 30.55 77 PRO B N 1
ATOM 3530 C CA . PRO B 1 77 ? -29.141 -45.281 26.406 1 30.55 77 PRO B CA 1
ATOM 3531 C C . PRO B 1 77 ? -28.609 -43.906 26.703 1 30.55 77 PRO B C 1
ATOM 3533 O O . PRO B 1 77 ? -28.656 -43.469 27.859 1 30.55 77 PRO B O 1
ATOM 3536 N N . PRO B 1 78 ? -27.406 -43.531 26.328 1 25.31 78 PRO B N 1
ATOM 3537 C CA . PRO B 1 78 ? -26.828 -42.312 26.938 1 25.31 78 PRO B CA 1
ATOM 3538 C C . PRO B 1 78 ? -27.734 -41.094 26.844 1 25.31 78 PRO B C 1
ATOM 3540 O O . PRO B 1 78 ? -28.594 -41.031 25.953 1 25.31 78 PRO B O 1
ATOM 3543 N N . ARG B 1 79 ? -28.062 -40.469 28.078 1 26.55 79 ARG B N 1
ATOM 3544 C CA . ARG B 1 79 ? -28.562 -39.125 28.375 1 26.55 79 ARG B CA 1
ATOM 3545 C C . ARG B 1 79 ? -28 -38.094 27.391 1 26.55 79 ARG B C 1
ATOM 3547 O O . ARG B 1 79 ? -26.797 -38.094 27.094 1 26.55 79 ARG B O 1
ATOM 3554 N N . LEU B 1 80 ? -28.844 -37.625 26.562 1 25.92 80 LEU B N 1
ATOM 3555 C CA . LEU B 1 80 ? -28.641 -36.562 25.594 1 25.92 80 LEU B CA 1
ATOM 3556 C C . LEU B 1 80 ? -27.969 -35.375 26.234 1 25.92 80 LEU B C 1
ATOM 3558 O O . LEU B 1 80 ? -28.578 -34.656 27.047 1 25.92 80 LEU B O 1
ATOM 3562 N N . VAL B 1 81 ? -26.766 -35.562 26.844 1 26.8 81 VAL B N 1
ATOM 3563 C CA . VAL B 1 81 ? -26.125 -34.344 27.375 1 26.8 81 VAL B CA 1
ATOM 3564 C C . VAL B 1 81 ? -26.188 -33.219 26.344 1 26.8 81 VAL B C 1
ATOM 3566 O O . VAL B 1 81 ? -25.938 -33.469 25.156 1 26.8 81 VAL B O 1
ATOM 3569 N N . GLY B 1 82 ? -27.078 -32.25 26.672 1 27.55 82 GLY B N 1
ATOM 3570 C CA . GLY B 1 82 ? -27.188 -30.938 26.047 1 27.55 82 GLY B CA 1
ATOM 3571 C C . GLY B 1 82 ? -25.844 -30.328 25.719 1 27.55 82 GLY B C 1
ATOM 3572 O O . GLY B 1 82 ? -25.031 -30.078 26.625 1 27.55 82 GLY B O 1
ATOM 3573 N N . LEU B 1 83 ? -25.281 -30.859 24.688 1 27.91 83 LEU B N 1
ATOM 3574 C CA . LEU B 1 83 ? -24 -30.312 24.219 1 27.91 83 LEU B CA 1
ATOM 3575 C C . LEU B 1 83 ? -24.062 -28.797 24.172 1 27.91 83 LEU B C 1
ATOM 3577 O O . LEU B 1 83 ? -24.875 -28.219 23.453 1 27.91 83 LEU B O 1
ATOM 3581 N N . THR B 1 84 ? -23.812 -28.234 25.391 1 28.48 84 THR B N 1
ATOM 3582 C CA . THR B 1 84 ? -23.516 -26.812 25.375 1 28.48 84 THR B CA 1
ATOM 3583 C C . THR B 1 84 ? -22.578 -26.469 24.234 1 28.48 84 THR B C 1
ATOM 3585 O O . THR B 1 84 ? -21.469 -27.016 24.125 1 28.48 84 THR B O 1
ATOM 3588 N N . PHE B 1 85 ? -23.156 -26.281 23.078 1 27.17 85 PHE B N 1
ATOM 3589 C CA . PHE B 1 85 ? -22.391 -25.656 22 1 27.17 85 PHE B CA 1
ATOM 3590 C C . PHE B 1 85 ? -21.562 -24.5 22.531 1 27.17 85 PHE B C 1
ATOM 3592 O O . PHE B 1 85 ? -22.094 -23.469 22.953 1 27.17 85 PHE B O 1
ATOM 3599 N N . PHE B 1 86 ? -20.531 -24.828 23.281 1 27.69 86 PHE B N 1
ATOM 3600 C CA . PHE B 1 86 ? -19.578 -23.75 23.531 1 27.69 86 PHE B CA 1
ATOM 3601 C C . PHE B 1 86 ? -19.297 -22.969 22.25 1 27.69 86 PHE B C 1
ATOM 3603 O O . PHE B 1 86 ? -18.719 -23.5 21.312 1 27.69 86 PHE B O 1
ATOM 3610 N N . ARG B 1 87 ? -20.203 -22.125 21.922 1 27.67 87 ARG B N 1
ATOM 3611 C CA . ARG B 1 87 ? -19.812 -21.078 21 1 27.67 87 ARG B CA 1
ATOM 3612 C C . ARG B 1 87 ? -18.484 -20.453 21.406 1 27.67 87 ARG B C 1
ATOM 3614 O O . ARG B 1 87 ? -18.422 -19.688 22.375 1 27.67 87 ARG B O 1
ATOM 3621 N N . ALA B 1 88 ? -17.438 -21.203 21.328 1 29.53 88 ALA B N 1
ATOM 3622 C CA . ALA B 1 88 ? -16.203 -20.438 21.359 1 29.53 88 ALA B CA 1
ATOM 3623 C C . ALA B 1 88 ? -16.312 -19.172 20.5 1 29.53 88 ALA B C 1
ATOM 3625 O O . ALA B 1 88 ? -16.438 -19.266 19.281 1 29.53 88 ALA B O 1
ATOM 3626 N N . VAL B 1 89 ? -17.016 -18.266 20.938 1 30.58 89 VAL B N 1
ATOM 3627 C CA . VAL B 1 89 ? -16.844 -16.938 20.344 1 30.58 89 VAL B CA 1
ATOM 3628 C C . VAL B 1 89 ? -15.367 -16.703 20.031 1 30.58 89 VAL B C 1
ATOM 3630 O O . VAL B 1 89 ? -14.516 -16.719 20.938 1 30.58 89 VAL B O 1
ATOM 3633 N N . SER B 1 90 ? -14.898 -17.188 18.844 1 31.59 90 SER B N 1
ATOM 3634 C CA . SER B 1 90 ? -13.602 -16.75 18.344 1 31.59 90 SER B CA 1
ATOM 3635 C C . SER B 1 90 ? -13.336 -15.289 18.688 1 31.59 90 SER B C 1
ATOM 3637 O O . SER B 1 90 ? -14.008 -14.383 18.172 1 31.59 90 SER B O 1
ATOM 3639 N N . THR B 1 91 ? -13.195 -15.023 19.906 1 33.47 91 THR B N 1
ATOM 3640 C CA . THR B 1 91 ? -12.594 -13.734 20.203 1 33.47 91 THR B CA 1
ATOM 3641 C C . THR B 1 91 ? -11.609 -13.328 19.109 1 33.47 91 THR B C 1
ATOM 3643 O O . THR B 1 91 ? -10.703 -14.094 18.766 1 33.47 91 THR B O 1
ATOM 3646 N N . SER B 1 92 ? -11.992 -12.688 18.125 1 35.88 92 SER B N 1
ATOM 3647 C CA . SER B 1 92 ? -11.172 -12.039 17.094 1 35.88 92 SER B CA 1
ATOM 3648 C C . SER B 1 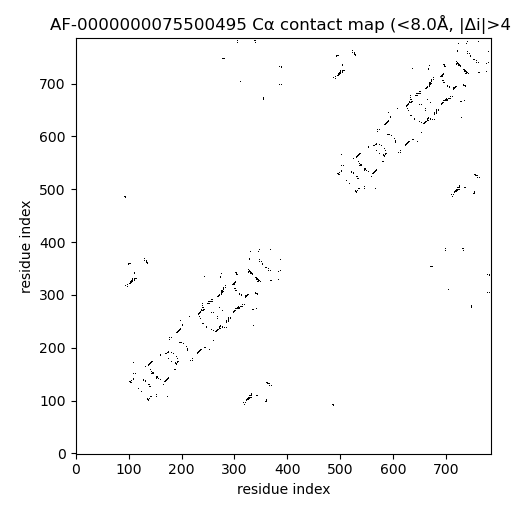92 ? -9.852 -11.547 17.672 1 35.88 92 SER B C 1
ATOM 3650 O O . SER B 1 92 ? -9.812 -10.516 18.344 1 35.88 92 SER B O 1
ATOM 3652 N N . SER B 1 93 ? -9.148 -12.312 18.547 1 36.59 93 SER B N 1
ATOM 3653 C CA . SER B 1 93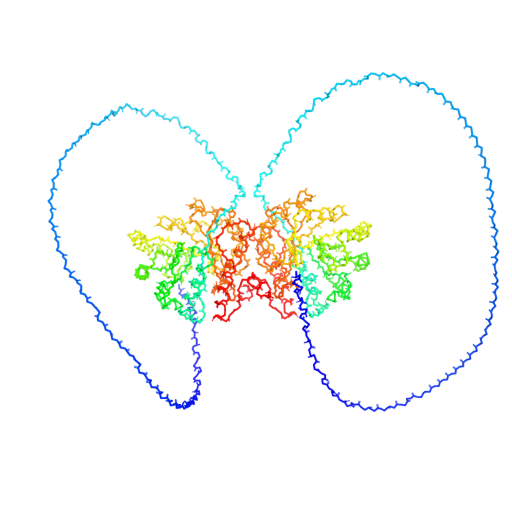 ? -7.77 -11.969 18.891 1 36.59 93 SER B CA 1
ATOM 3654 C C . SER B 1 93 ? -7.039 -11.375 17.688 1 36.59 93 SER B C 1
ATOM 3656 O O . SER B 1 93 ? -7.176 -11.859 16.578 1 36.59 93 SER B O 1
ATOM 3658 N N . MET B 1 94 ? -7.062 -10.172 17.422 1 44.12 94 MET B N 1
ATOM 3659 C CA . MET B 1 94 ? -6.012 -9.75 16.5 1 44.12 94 MET B CA 1
ATOM 3660 C C . MET B 1 94 ? -4.887 -10.773 16.453 1 44.12 94 MET B C 1
ATOM 3662 O O . MET B 1 94 ? -4.145 -10.93 17.422 1 44.12 94 MET B O 1
ATOM 3666 N N . GLY B 1 95 ? -5.137 -11.922 15.984 1 54.31 95 GLY B N 1
ATOM 3667 C CA . GLY B 1 95 ? -4.293 -13.102 15.875 1 54.31 95 GLY B CA 1
ATOM 3668 C C . GLY B 1 95 ? -2.838 -12.773 15.602 1 54.31 95 GLY B C 1
ATOM 3669 O O . GLY B 1 95 ? -2.514 -11.656 15.188 1 54.31 95 GLY B O 1
ATOM 3670 N N . THR B 1 96 ? -1.898 -13.359 16.312 1 79.81 96 THR B N 1
ATOM 3671 C CA . THR B 1 96 ? -0.441 -13.312 16.266 1 79.81 96 THR B CA 1
ATOM 3672 C C . THR B 1 96 ? 0.051 -13.445 14.82 1 79.81 96 THR B C 1
ATOM 3674 O O . THR B 1 96 ? -0.479 -14.242 14.047 1 79.81 96 THR B O 1
ATOM 3677 N N . LEU B 1 97 ? 0.624 -12.336 14.234 1 94.19 97 LEU B N 1
ATOM 3678 C CA . LEU B 1 97 ? 1.311 -12.375 12.945 1 94.19 97 LEU B CA 1
ATOM 3679 C C . LEU B 1 97 ? 2.178 -13.625 12.828 1 94.19 97 LEU B C 1
ATOM 3681 O O . LEU B 1 97 ? 2.74 -14.086 13.82 1 94.19 97 LEU B O 1
ATOM 3685 N N . PRO B 1 98 ? 2.193 -14.242 11.672 1 97.44 98 PRO B N 1
ATOM 3686 C CA . PRO B 1 98 ? 3.082 -15.391 11.5 1 97.44 98 PRO B CA 1
ATOM 3687 C C . PRO B 1 98 ? 4.547 -15.047 11.766 1 97.44 98 PRO B C 1
ATOM 3689 O O . PRO B 1 98 ? 4.984 -13.93 11.492 1 97.44 98 PRO B O 1
ATOM 3692 N N . LYS B 1 99 ? 5.258 -16.031 12.227 1 97 99 LYS B N 1
ATOM 3693 C CA . LYS B 1 99 ? 6.688 -15.852 12.469 1 97 99 LYS B CA 1
ATOM 3694 C C . LYS B 1 99 ? 7.477 -15.906 11.156 1 97 99 LYS B C 1
ATOM 3696 O O . LYS B 1 99 ? 8.547 -15.312 11.047 1 97 99 LYS B O 1
ATOM 3701 N N . GLN B 1 100 ? 6.891 -16.672 10.242 1 98.06 100 GLN B N 1
ATOM 3702 C CA . GLN B 1 100 ? 7.523 -16.844 8.938 1 98.06 100 GLN B CA 1
ATOM 3703 C C . GLN B 1 100 ? 6.492 -16.766 7.816 1 98.06 100 GLN B C 1
ATOM 3705 O O . GLN B 1 100 ? 5.355 -17.219 7.973 1 98.06 100 GLN B O 1
ATOM 3710 N N . VAL B 1 101 ? 6.926 -16.188 6.719 1 98.75 101 VAL B N 1
ATOM 3711 C CA . VAL B 1 101 ? 6.086 -16.109 5.531 1 98.75 101 VAL B CA 1
ATOM 3712 C C . VAL B 1 101 ? 6.828 -16.703 4.332 1 98.75 101 VAL B C 1
ATOM 3714 O O . VAL B 1 101 ? 8 -16.391 4.109 1 98.75 101 VAL B O 1
ATOM 3717 N N . LYS B 1 102 ? 6.176 -17.625 3.639 1 98.75 102 LYS B N 1
ATOM 3718 C CA . LYS B 1 102 ? 6.656 -18.141 2.357 1 98.75 102 LYS B CA 1
ATOM 3719 C C . LYS B 1 102 ? 6.234 -17.219 1.21 1 98.75 102 LYS B C 1
ATOM 3721 O O . LYS B 1 102 ? 5.039 -16.984 1.008 1 98.75 102 LYS B O 1
ATOM 3726 N N . ILE B 1 103 ? 7.219 -16.734 0.506 1 98.88 103 ILE B N 1
ATOM 3727 C CA . ILE B 1 103 ? 6.938 -15.914 -0.669 1 98.88 103 ILE B CA 1
ATOM 3728 C C . ILE B 1 103 ? 7.023 -16.766 -1.929 1 98.88 103 ILE B C 1
ATOM 3730 O O . ILE B 1 103 ? 8.047 -17.422 -2.174 1 98.88 103 ILE B O 1
ATOM 3734 N N . VAL B 1 104 ? 5.953 -16.828 -2.676 1 98.94 104 VAL B N 1
ATOM 3735 C CA . VAL B 1 104 ? 5.949 -17.469 -3.988 1 98.94 104 VAL B CA 1
ATOM 3736 C C . VAL B 1 104 ? 6.176 -16.422 -5.074 1 98.94 104 VAL B C 1
ATOM 3738 O O . VAL B 1 104 ? 5.297 -15.594 -5.352 1 98.94 104 VAL B O 1
ATOM 3741 N N . GLU B 1 105 ? 7.379 -16.469 -5.637 1 98.94 105 GLU B N 1
ATOM 3742 C CA . GLU B 1 105 ? 7.727 -15.539 -6.703 1 98.94 105 GLU B CA 1
ATOM 3743 C C . GLU B 1 105 ? 7.113 -15.969 -8.031 1 98.94 105 GLU B C 1
ATOM 3745 O O . GLU B 1 105 ? 7.426 -17.047 -8.547 1 98.94 105 GLU B O 1
ATOM 3750 N N . VAL B 1 106 ? 6.289 -15.07 -8.594 1 98.75 106 VAL B N 1
ATOM 3751 C CA . VAL B 1 106 ? 5.562 -15.492 -9.781 1 98.75 106 VAL B CA 1
ATOM 3752 C C . VAL B 1 106 ? 6 -14.648 -10.984 1 98.75 106 VAL B C 1
ATOM 3754 O O . VAL B 1 106 ? 5.449 -14.789 -12.078 1 98.75 106 VAL B O 1
ATOM 3757 N N . GLY B 1 107 ? 6.996 -13.844 -10.867 1 98.44 107 GLY B N 1
ATOM 3758 C CA . GLY B 1 107 ? 7.469 -12.938 -11.891 1 98.44 107 GLY B CA 1
ATOM 3759 C C . GLY B 1 107 ? 7.762 -13.625 -13.211 1 98.44 107 GLY B C 1
ATOM 3760 O O . GLY B 1 107 ? 7.23 -13.227 -14.258 1 98.44 107 GLY B O 1
ATOM 3761 N N . PRO B 1 108 ? 8.508 -14.68 -13.227 1 98.69 108 PRO B N 1
ATOM 3762 C CA . PRO B 1 108 ? 8.875 -15.336 -14.484 1 98.69 108 PRO B CA 1
ATOM 3763 C C . PRO B 1 108 ? 7.668 -15.883 -15.234 1 98.69 108 PRO B C 1
ATOM 3765 O O . PRO B 1 108 ? 7.605 -15.789 -16.469 1 98.69 108 PRO B O 1
ATOM 3768 N N . ARG B 1 109 ? 6.777 -16.422 -14.516 1 98.12 109 ARG B N 1
ATOM 3769 C CA . ARG B 1 109 ? 5.613 -17 -15.172 1 98.12 109 ARG B CA 1
ATOM 3770 C C . ARG B 1 109 ? 4.496 -15.984 -15.328 1 98.12 109 ARG B C 1
ATOM 3772 O O . ARG B 1 109 ? 4.203 -15.539 -16.438 1 98.12 109 ARG B O 1
ATOM 3779 N N . ASP B 1 110 ? 3.918 -15.5 -14.266 1 96.44 110 ASP B N 1
ATOM 3780 C CA . ASP B 1 110 ? 2.777 -14.586 -14.266 1 96.44 110 ASP B CA 1
ATOM 3781 C C . ASP B 1 110 ? 3.201 -13.18 -14.672 1 96.44 110 ASP B C 1
ATOM 3783 O O . ASP B 1 110 ? 2.537 -12.539 -15.492 1 96.44 110 ASP B O 1
ATOM 3787 N N . GLY B 1 111 ? 4.27 -12.711 -14.148 1 96.88 111 GLY B N 1
ATOM 3788 C CA . GLY B 1 111 ? 4.75 -11.367 -14.398 1 96.88 111 GLY B CA 1
ATOM 3789 C C . GLY B 1 111 ? 5.094 -11.117 -15.859 1 96.88 111 GLY B C 1
ATOM 3790 O O . GLY B 1 111 ? 4.816 -10.047 -16.391 1 96.88 111 GLY B O 1
ATOM 3791 N N . LEU B 1 112 ? 5.668 -12.094 -16.5 1 96.81 112 LEU B N 1
ATOM 3792 C CA . LEU B 1 112 ? 6.148 -11.914 -17.859 1 96.81 112 LEU B CA 1
ATOM 3793 C C . LEU B 1 112 ? 5.07 -12.305 -18.875 1 96.81 112 LEU B C 1
ATOM 3795 O O . LEU B 1 112 ? 5.199 -12.016 -20.062 1 96.81 112 LEU B O 1
ATOM 3799 N N . GLN B 1 113 ? 3.994 -12.867 -18.406 1 93.38 113 GLN B N 1
ATOM 3800 C CA . GLN B 1 113 ? 3.014 -13.5 -19.281 1 93.38 113 GLN B CA 1
ATOM 3801 C C . GLN B 1 113 ? 2.451 -12.508 -20.297 1 93.38 113 GLN B C 1
ATOM 3803 O O . GLN B 1 113 ? 2.316 -12.828 -21.469 1 93.38 113 GLN B O 1
ATOM 3808 N N . ASN B 1 114 ? 2.199 -11.289 -19.875 1 87.38 114 ASN B N 1
ATOM 3809 C CA . ASN B 1 114 ? 1.468 -10.352 -20.719 1 87.38 114 ASN B CA 1
ATOM 3810 C C . ASN B 1 114 ? 2.393 -9.289 -21.297 1 87.38 114 ASN B C 1
ATOM 3812 O O . ASN B 1 114 ? 1.927 -8.266 -21.812 1 87.38 114 ASN B O 1
ATOM 3816 N N . GLU B 1 115 ? 3.65 -9.555 -21.219 1 91.44 115 GLU B N 1
ATOM 3817 C CA . GLU B 1 115 ? 4.574 -8.633 -21.875 1 91.44 115 GLU B CA 1
ATOM 3818 C C . GLU B 1 115 ? 4.344 -8.594 -23.391 1 91.44 115 GLU B C 1
ATOM 3820 O O . GLU B 1 115 ? 4.117 -9.633 -24.016 1 91.44 115 GLU B O 1
ATOM 3825 N N . LYS B 1 116 ? 4.379 -7.438 -23.938 1 87.06 116 LYS B N 1
ATOM 3826 C CA . LYS B 1 116 ? 4.074 -7.25 -25.359 1 87.06 116 LYS B CA 1
ATOM 3827 C C . LYS B 1 116 ? 5.121 -7.926 -26.234 1 87.06 116 LYS B C 1
ATOM 3829 O O . LYS B 1 116 ? 4.777 -8.578 -27.234 1 87.06 116 LYS B O 1
ATOM 3834 N N . ASN B 1 117 ? 6.359 -7.707 -25.922 1 93.06 117 ASN B N 1
ATOM 3835 C CA . ASN B 1 117 ? 7.441 -8.328 -26.688 1 93.06 117 ASN B CA 1
ATOM 3836 C C . ASN B 1 117 ? 7.883 -9.648 -26.062 1 93.06 117 ASN B C 1
ATOM 3838 O O . ASN B 1 117 ? 7.906 -9.781 -24.844 1 93.06 117 ASN B O 1
ATOM 3842 N N . ILE B 1 118 ? 8.227 -10.578 -26.922 1 97 118 ILE B N 1
ATOM 3843 C CA . ILE B 1 118 ? 8.727 -11.852 -26.422 1 97 118 ILE B CA 1
ATOM 3844 C C . ILE B 1 118 ? 10.07 -11.648 -25.719 1 97 118 ILE B C 1
ATOM 3846 O O . ILE B 1 118 ? 11 -11.094 -26.312 1 97 118 ILE B O 1
ATOM 3850 N N . VAL B 1 119 ? 10.117 -12.031 -24.531 1 98.19 119 VAL B N 1
ATOM 3851 C CA . VAL B 1 119 ? 11.359 -11.992 -23.766 1 98.19 119 VAL B CA 1
ATOM 3852 C C . VAL B 1 119 ? 12.242 -13.18 -24.156 1 98.19 119 VAL B C 1
ATOM 3854 O O . VAL B 1 119 ? 11.789 -14.328 -24.141 1 98.19 119 VAL B O 1
ATOM 3857 N N . PRO B 1 120 ? 13.523 -12.961 -24.5 1 98.5 120 PRO B N 1
ATOM 3858 C CA . PRO B 1 120 ? 14.406 -14.062 -24.906 1 98.5 120 PRO B CA 1
ATOM 3859 C C . PRO B 1 120 ? 14.578 -15.109 -23.812 1 98.5 120 PRO B C 1
ATOM 3861 O O . PRO B 1 120 ? 14.656 -14.766 -22.625 1 98.5 120 PRO B O 1
ATOM 3864 N N . THR B 1 121 ? 14.68 -16.359 -24.234 1 98.62 121 THR B N 1
ATOM 3865 C CA . THR B 1 121 ? 14.797 -17.5 -23.344 1 98.62 121 THR B CA 1
ATOM 3866 C C . THR B 1 121 ? 15.961 -17.312 -22.375 1 98.62 121 THR B C 1
ATOM 3868 O O . THR B 1 121 ? 15.805 -17.5 -21.172 1 98.62 121 THR B O 1
ATOM 3871 N N . PRO B 1 122 ? 17.141 -16.828 -22.812 1 98.81 122 PRO B N 1
ATOM 3872 C CA . PRO B 1 122 ? 18.25 -16.656 -21.875 1 98.81 122 PRO B CA 1
ATOM 3873 C C . PRO B 1 122 ? 17.969 -15.602 -20.797 1 98.81 122 PRO B C 1
ATOM 3875 O O . PRO B 1 122 ? 18.453 -15.719 -19.672 1 98.81 122 PRO B O 1
ATOM 3878 N N . VAL B 1 123 ? 17.188 -14.602 -21.141 1 98.81 123 VAL B N 1
ATOM 3879 C CA . VAL B 1 123 ? 16.828 -13.562 -20.188 1 98.81 123 VAL B CA 1
ATOM 3880 C C . VAL B 1 123 ? 15.922 -14.141 -19.109 1 98.81 123 VAL B C 1
ATOM 3882 O O . VAL B 1 123 ? 16.109 -13.875 -17.922 1 98.81 123 VAL B O 1
ATOM 3885 N N . LYS B 1 124 ? 14.969 -14.945 -19.516 1 98.88 124 LYS B N 1
ATOM 3886 C CA . LYS B 1 124 ? 14.086 -15.602 -18.547 1 98.88 124 LYS B CA 1
ATOM 3887 C C . LYS B 1 124 ? 14.875 -16.5 -17.609 1 98.88 124 LYS B C 1
ATOM 3889 O O . LYS B 1 124 ? 14.664 -16.484 -16.391 1 98.88 124 LYS B O 1
ATOM 3894 N N . ILE B 1 125 ? 15.75 -17.297 -18.188 1 98.88 125 ILE B N 1
ATOM 3895 C CA . ILE B 1 125 ? 16.562 -18.219 -17.422 1 98.88 125 ILE B CA 1
ATOM 3896 C C . ILE B 1 125 ? 17.422 -17.438 -16.422 1 98.88 125 ILE B C 1
ATOM 3898 O O . ILE B 1 125 ? 17.469 -17.781 -15.234 1 98.88 125 ILE B O 1
ATOM 3902 N N . LYS B 1 126 ? 18.031 -16.391 -16.891 1 98.88 126 LYS B N 1
ATOM 3903 C CA . LYS B 1 126 ? 18.875 -15.57 -16.016 1 98.88 126 LYS B CA 1
ATOM 3904 C C . LYS B 1 126 ? 18.062 -14.945 -14.891 1 98.88 126 LYS B C 1
ATOM 3906 O O . LYS B 1 126 ? 18.516 -14.891 -13.742 1 98.88 126 LYS B O 1
ATOM 3911 N N . LEU B 1 127 ? 16.859 -14.477 -15.188 1 98.88 127 LEU B N 1
ATOM 3912 C CA . LEU B 1 127 ? 15.992 -13.906 -14.164 1 98.88 127 LEU B CA 1
ATOM 3913 C C . LEU B 1 127 ? 15.719 -14.922 -13.062 1 98.88 127 LEU B C 1
ATOM 3915 O O . LEU B 1 127 ? 15.859 -14.609 -11.875 1 98.88 127 LEU B O 1
ATOM 3919 N N . ILE B 1 128 ? 15.367 -16.125 -13.445 1 98.94 128 ILE B N 1
ATOM 3920 C CA . ILE B 1 128 ? 15.031 -17.172 -12.484 1 98.94 128 ILE B CA 1
ATOM 3921 C C . ILE B 1 128 ? 16.266 -17.531 -11.656 1 98.94 128 ILE B C 1
ATOM 3923 O O . ILE B 1 128 ? 16.172 -17.703 -10.438 1 98.94 128 ILE B O 1
ATOM 3927 N N . ASP B 1 129 ? 17.391 -17.594 -12.328 1 98.88 129 ASP B N 1
ATOM 3928 C CA . ASP B 1 129 ? 18.625 -17.891 -11.625 1 98.88 129 ASP B CA 1
ATOM 3929 C C . ASP B 1 129 ? 18.969 -16.797 -10.609 1 98.88 129 ASP B C 1
ATOM 3931 O O . ASP B 1 129 ? 19.359 -17.094 -9.477 1 98.88 129 ASP B O 1
ATOM 3935 N N . MET B 1 130 ? 18.812 -15.555 -11.008 1 98.81 130 MET B N 1
ATOM 3936 C CA . MET B 1 130 ? 19.062 -14.438 -10.102 1 98.81 130 MET B CA 1
ATOM 3937 C C . MET B 1 130 ? 18.125 -14.477 -8.906 1 98.81 130 MET B C 1
ATOM 3939 O O . MET B 1 130 ? 18.547 -14.266 -7.77 1 98.81 130 MET B O 1
ATOM 3943 N N . LEU B 1 131 ? 16.891 -14.773 -9.125 1 98.88 131 LEU B N 1
ATOM 3944 C CA . LEU B 1 131 ? 15.906 -14.867 -8.055 1 98.88 131 LEU B CA 1
ATOM 3945 C C . LEU B 1 131 ? 16.219 -16.031 -7.125 1 98.88 131 LEU B C 1
ATOM 3947 O O . LEU B 1 131 ? 16.031 -15.938 -5.91 1 98.88 131 LEU B O 1
ATOM 3951 N N . SER B 1 132 ? 16.719 -17.078 -7.68 1 98.75 132 SER B N 1
ATOM 3952 C CA . SER B 1 132 ? 17.109 -18.25 -6.898 1 98.75 132 SER B CA 1
ATOM 3953 C C . SER B 1 132 ? 18.234 -17.922 -5.926 1 98.75 132 SER B C 1
ATOM 3955 O O . SER B 1 132 ? 18.312 -18.484 -4.828 1 98.75 132 SER B O 1
ATOM 3957 N N . GLU B 1 133 ? 19.031 -17.031 -6.277 1 97.94 133 GLU B N 1
ATOM 3958 C CA . GLU B 1 133 ? 20.141 -16.625 -5.434 1 97.94 133 GLU B CA 1
ATOM 3959 C C . GLU B 1 133 ? 19.672 -15.742 -4.281 1 97.94 133 GLU B C 1
ATOM 3961 O O . GLU B 1 133 ? 20.391 -15.547 -3.303 1 97.94 133 GLU B O 1
ATOM 3966 N N . GLY B 1 134 ? 18.453 -15.25 -4.391 1 97.31 134 GLY B N 1
ATOM 3967 C CA . GLY B 1 134 ? 17.953 -14.258 -3.457 1 97.31 134 GLY B CA 1
ATOM 3968 C C . GLY B 1 134 ? 17.297 -14.859 -2.225 1 97.31 134 GLY B C 1
ATOM 3969 O O . GLY B 1 134 ? 16.828 -14.141 -1.352 1 97.31 134 GLY B O 1
ATOM 3970 N N . GLY B 1 135 ? 17.203 -16.141 -2.092 1 96.19 135 GLY B N 1
ATOM 3971 C CA . GLY B 1 135 ? 16.703 -16.781 -0.888 1 96.19 135 GLY B CA 1
ATOM 3972 C C . GLY B 1 135 ? 15.227 -17.125 -0.967 1 96.19 135 GLY B C 1
ATOM 3973 O O . GLY B 1 135 ? 14.641 -17.578 0.012 1 96.19 135 GLY B O 1
ATOM 3974 N N . LEU B 1 136 ? 14.609 -16.891 -2.072 1 98 136 LEU B N 1
ATOM 3975 C CA . LEU B 1 136 ? 13.234 -17.344 -2.299 1 98 136 LEU B CA 1
ATOM 3976 C C . LEU B 1 136 ? 13.148 -18.859 -2.262 1 98 136 LEU B C 1
ATOM 3978 O O . LEU B 1 136 ? 14.031 -19.547 -2.783 1 98 136 LEU B O 1
ATOM 3982 N N . SER B 1 137 ? 12.117 -19.375 -1.631 1 97.69 137 SER B N 1
ATOM 3983 C CA . SER B 1 137 ? 12 -20.828 -1.527 1 97.69 137 SER B CA 1
ATOM 3984 C C . SER B 1 137 ? 11.148 -21.391 -2.656 1 97.69 137 SER B C 1
ATOM 3986 O O . SER B 1 137 ? 11.156 -22.609 -2.9 1 97.69 137 SER B O 1
ATOM 3988 N N . VAL B 1 138 ? 10.375 -20.562 -3.318 1 98.88 138 VAL B N 1
ATOM 3989 C CA . VAL B 1 138 ? 9.516 -21 -4.414 1 98.88 138 VAL B CA 1
ATOM 3990 C C . VAL B 1 138 ? 9.539 -19.953 -5.535 1 98.88 138 VAL B C 1
ATOM 3992 O O . VAL B 1 138 ? 9.328 -18.766 -5.293 1 98.88 138 VAL B O 1
ATOM 3995 N N . ILE B 1 139 ? 9.789 -20.375 -6.734 1 98.88 139 ILE B N 1
ATOM 3996 C CA . ILE B 1 139 ? 9.766 -19.531 -7.93 1 98.88 139 ILE B CA 1
ATOM 3997 C C . ILE B 1 139 ? 8.969 -20.219 -9.031 1 98.88 139 ILE B C 1
ATOM 3999 O O . ILE B 1 139 ? 9.391 -21.25 -9.562 1 98.88 139 ILE B O 1
ATOM 4003 N N . GLU B 1 140 ? 7.82 -19.719 -9.328 1 98.88 140 GLU B N 1
ATOM 4004 C CA . GLU B 1 140 ? 7.055 -20.266 -10.445 1 98.88 140 GLU B CA 1
ATOM 4005 C C . GLU B 1 140 ? 7.719 -19.938 -11.781 1 98.88 140 GLU B C 1
ATOM 4007 O O . GLU B 1 140 ? 7.707 -18.781 -12.219 1 98.88 140 GLU B O 1
ATOM 4012 N N . ALA B 1 141 ? 8.156 -20.953 -12.453 1 98.81 141 ALA B N 1
ATOM 4013 C CA . ALA B 1 141 ? 9.172 -20.75 -13.484 1 98.81 141 ALA B CA 1
ATOM 4014 C C . ALA B 1 141 ? 8.523 -20.422 -14.828 1 98.81 141 ALA B C 1
ATOM 4016 O O . ALA B 1 141 ? 9.039 -19.594 -15.586 1 98.81 141 ALA B O 1
ATOM 4017 N N . THR B 1 142 ? 7.512 -21.062 -15.117 1 98.69 142 THR B N 1
ATOM 4018 C CA . THR B 1 142 ? 6.906 -20.938 -16.438 1 98.69 142 THR B CA 1
ATOM 4019 C C . THR B 1 142 ? 5.539 -21.609 -16.469 1 98.69 142 THR B C 1
ATOM 4021 O O . THR B 1 142 ? 4.961 -21.906 -15.43 1 98.69 142 THR B O 1
ATOM 4024 N N . SER B 1 143 ? 4.953 -21.703 -17.719 1 98.31 143 SER B N 1
ATOM 4025 C CA . SER B 1 143 ? 3.637 -22.297 -17.906 1 98.31 143 SER B CA 1
ATOM 4026 C C . SER B 1 143 ? 3.609 -23.188 -19.156 1 98.31 143 SER B C 1
ATOM 4028 O O . SER B 1 143 ? 4.094 -22.797 -20.219 1 98.31 143 SER B O 1
ATOM 4030 N N . PHE B 1 144 ? 3.061 -24.406 -18.984 1 98.06 144 PHE B N 1
ATOM 4031 C CA . PHE B 1 144 ? 2.943 -25.344 -20.094 1 98.06 144 PHE B CA 1
ATOM 4032 C C . PHE B 1 144 ? 1.581 -25.234 -20.766 1 98.06 144 PHE B C 1
ATOM 4034 O O . PHE B 1 144 ? 0.915 -26.25 -21 1 98.06 144 PHE B O 1
ATOM 4041 N N . VAL B 1 145 ? 1.232 -23.953 -20.906 1 94.19 145 VAL B N 1
ATOM 4042 C CA . VAL B 1 145 ? 0.056 -23.609 -21.703 1 94.19 145 VAL B CA 1
ATOM 4043 C C . VAL B 1 145 ? 0.419 -23.609 -23.188 1 94.19 145 VAL B C 1
ATOM 4045 O O . VAL B 1 145 ? 1.595 -23.5 -23.547 1 94.19 145 VAL B O 1
ATOM 4048 N N . SER B 1 146 ? -0.576 -23.781 -24 1 92 146 SER B N 1
ATOM 4049 C CA . SER B 1 146 ? -0.327 -23.781 -25.438 1 92 146 SER B CA 1
ATOM 4050 C C . SER B 1 146 ? 0.318 -22.484 -25.906 1 92 146 SER B C 1
ATOM 4052 O O . SER B 1 146 ? -0.145 -21.391 -25.547 1 92 146 SER B O 1
ATOM 4054 N N . PRO B 1 147 ? 1.377 -22.578 -26.703 1 93.69 147 PRO B N 1
ATOM 4055 C CA . PRO B 1 147 ? 2.02 -21.391 -27.234 1 93.69 147 PRO B CA 1
ATOM 4056 C C . PRO B 1 147 ? 1.07 -20.531 -28.078 1 93.69 147 PRO B C 1
ATOM 4058 O O . PRO B 1 147 ? 1.267 -19.312 -28.188 1 93.69 147 PRO B O 1
ATOM 4061 N N . LYS B 1 148 ? 0.093 -21.125 -28.641 1 91.19 148 LYS B N 1
ATOM 4062 C CA . LYS B 1 148 ? -0.904 -20.422 -29.438 1 91.19 148 LYS B CA 1
ATOM 4063 C C . LYS B 1 148 ? -1.674 -19.422 -28.578 1 91.19 148 LYS B C 1
ATOM 4065 O O . LYS B 1 148 ? -1.979 -18.312 -29.031 1 91.19 148 LYS B O 1
ATOM 4070 N N . TRP B 1 149 ? -1.92 -19.781 -27.359 1 87.75 149 TRP B N 1
ATOM 4071 C CA . TRP B 1 149 ? -2.738 -18.953 -26.484 1 87.75 149 TRP B CA 1
ATOM 4072 C C . TRP B 1 149 ? -1.871 -17.984 -25.688 1 87.75 149 TRP B C 1
ATOM 4074 O O . TRP B 1 149 ? -2.287 -16.859 -25.406 1 87.75 149 TRP B O 1
ATOM 4084 N N . VAL B 1 150 ? -0.685 -18.484 -25.234 1 92.69 150 VAL B N 1
ATOM 4085 C CA . VAL B 1 150 ? 0.248 -17.641 -24.5 1 92.69 150 VAL B CA 1
ATOM 4086 C C . VAL B 1 150 ? 1.637 -17.734 -25.125 1 92.69 150 VAL B C 1
ATOM 4088 O O . VAL B 1 150 ? 2.537 -18.359 -24.562 1 92.69 150 VAL B O 1
ATOM 4091 N N . PRO B 1 151 ? 1.86 -16.984 -26.172 1 95.69 151 PRO B N 1
ATOM 4092 C CA . PRO B 1 151 ? 3.127 -17.062 -26.891 1 95.69 151 PRO B CA 1
ATOM 4093 C C . PRO B 1 151 ? 4.34 -16.766 -26.016 1 95.69 151 PRO B C 1
ATOM 4095 O O . PRO B 1 151 ? 5.414 -17.328 -26.234 1 95.69 151 PRO B O 1
ATOM 4098 N N . GLN B 1 152 ? 4.195 -15.938 -25 1 96.25 152 GLN B N 1
ATOM 4099 C CA . GLN B 1 152 ? 5.273 -15.539 -24.109 1 96.25 152 GLN B CA 1
ATOM 4100 C C . GLN B 1 152 ? 5.855 -16.75 -23.375 1 96.25 152 GLN B C 1
ATOM 4102 O O . GLN B 1 152 ? 6.996 -16.703 -22.906 1 96.25 152 GLN B O 1
ATOM 4107 N N . MET B 1 153 ? 5.109 -17.891 -23.328 1 97.06 153 MET B N 1
ATOM 4108 C CA . MET B 1 153 ? 5.52 -19.062 -22.562 1 97.06 153 MET B CA 1
ATOM 4109 C C . MET B 1 153 ? 5.891 -20.219 -23.484 1 97.06 153 MET B C 1
ATOM 4111 O O . MET B 1 153 ? 6 -21.359 -23.047 1 97.06 153 MET B O 1
ATOM 4115 N N . ALA B 1 154 ? 6.082 -19.938 -24.766 1 97.62 154 ALA B N 1
ATOM 4116 C CA . ALA B 1 154 ? 6.316 -20.969 -25.766 1 97.62 154 ALA B CA 1
ATOM 4117 C C . ALA B 1 154 ? 7.602 -21.734 -25.469 1 97.62 154 ALA B C 1
ATOM 4119 O O . ALA B 1 154 ? 7.727 -22.906 -25.828 1 97.62 154 ALA B O 1
ATOM 4120 N N . ASP B 1 155 ? 8.484 -21.094 -24.828 1 98.38 155 ASP B N 1
ATOM 4121 C CA . ASP B 1 155 ? 9.789 -21.703 -24.578 1 98.38 155 ASP B CA 1
ATOM 4122 C C . ASP B 1 155 ? 9.82 -22.391 -23.219 1 98.38 155 ASP B C 1
ATOM 4124 O O . ASP B 1 155 ? 10.883 -22.516 -22.609 1 98.38 155 ASP B O 1
ATOM 4128 N N . HIS B 1 156 ? 8.688 -22.812 -22.703 1 98.5 156 HIS B N 1
ATOM 4129 C CA . HIS B 1 156 ? 8.531 -23.344 -21.359 1 98.5 156 HIS B CA 1
ATOM 4130 C C . HIS B 1 156 ? 9.477 -24.516 -21.109 1 98.5 156 HIS B C 1
ATOM 4132 O O . HIS B 1 156 ? 10.094 -24.609 -20.047 1 98.5 156 HIS B O 1
ATOM 4138 N N . THR B 1 157 ? 9.633 -25.422 -22.047 1 98.56 157 THR B N 1
ATOM 4139 C CA . THR B 1 157 ? 10.5 -26.578 -21.859 1 98.56 157 THR B CA 1
ATOM 4140 C C . THR B 1 157 ? 11.961 -26.141 -21.75 1 98.56 157 THR B C 1
ATOM 4142 O O . THR B 1 157 ? 12.68 -26.609 -20.859 1 98.56 157 THR B O 1
ATOM 4145 N N . GLU B 1 158 ? 12.391 -25.266 -22.656 1 98.62 158 GLU B N 1
ATOM 4146 C CA . GLU B 1 158 ? 13.758 -24.75 -22.625 1 98.62 158 GLU B CA 1
ATOM 4147 C C . GLU B 1 158 ? 14.055 -24.016 -21.328 1 98.62 158 GLU B C 1
ATOM 4149 O O . GLU B 1 158 ? 15.125 -24.172 -20.75 1 98.62 158 GLU B O 1
ATOM 4154 N N . VAL B 1 159 ? 13.109 -23.234 -20.844 1 98.81 159 VAL B N 1
ATOM 4155 C CA . VAL B 1 159 ? 13.289 -22.469 -19.609 1 98.81 159 VAL B CA 1
ATOM 4156 C C . VAL B 1 159 ? 13.43 -23.406 -18.422 1 98.81 159 VAL B C 1
ATOM 4158 O O . VAL B 1 159 ? 14.391 -23.297 -17.656 1 98.81 159 VAL B O 1
ATOM 4161 N N . LEU B 1 160 ? 12.508 -24.344 -18.328 1 98.81 160 LEU B N 1
ATOM 4162 C CA . LEU B 1 160 ? 12.523 -25.219 -17.156 1 98.81 160 LEU B CA 1
ATOM 4163 C C . LEU B 1 160 ? 13.781 -26.078 -17.125 1 98.81 160 LEU B C 1
ATOM 4165 O O . LEU B 1 160 ? 14.359 -26.312 -16.062 1 98.81 160 LEU B O 1
ATOM 4169 N N . LYS B 1 161 ? 14.234 -26.516 -18.25 1 98.44 161 LYS B N 1
ATOM 4170 C CA . LYS B 1 161 ? 15.438 -27.344 -18.328 1 98.44 161 LYS B CA 1
ATOM 4171 C C . LYS B 1 161 ? 16.688 -26.484 -18.172 1 98.44 161 LYS B C 1
ATOM 4173 O O . LYS B 1 161 ? 17.719 -26.984 -17.703 1 98.44 161 LYS B O 1
ATOM 4178 N N . GLY B 1 162 ? 16.594 -25.219 -18.5 1 98.62 162 GLY B N 1
ATOM 4179 C CA . GLY B 1 162 ? 17.766 -24.375 -18.609 1 98.62 162 GLY B CA 1
ATOM 4180 C C . GLY B 1 162 ? 18.125 -23.688 -17.312 1 98.62 162 GLY B C 1
ATOM 4181 O O . GLY B 1 162 ? 19.25 -23.188 -17.156 1 98.62 162 GLY B O 1
ATOM 4182 N N . ILE B 1 163 ? 17.234 -23.625 -16.328 1 98.62 163 ILE B N 1
ATOM 4183 C CA . ILE B 1 163 ? 17.5 -22.891 -15.094 1 98.62 163 ILE B CA 1
ATOM 4184 C C . ILE B 1 163 ? 18.406 -23.719 -14.188 1 98.62 163 ILE B C 1
ATOM 4186 O O . ILE B 1 163 ? 18.422 -24.953 -14.266 1 98.62 163 ILE B O 1
ATOM 4190 N N . GLN B 1 164 ? 19.219 -23 -13.398 1 97.44 164 GLN B N 1
ATOM 4191 C CA . GLN B 1 164 ? 19.938 -23.656 -12.312 1 97.44 164 GLN B CA 1
ATOM 4192 C C . GLN B 1 164 ? 19.031 -23.938 -11.125 1 97.44 164 GLN B C 1
ATOM 4194 O O . GLN B 1 164 ? 18.547 -23.016 -10.469 1 97.44 164 GLN B O 1
ATOM 4199 N N . LYS B 1 165 ? 18.844 -25.172 -10.867 1 96.69 165 LYS B N 1
ATOM 4200 C CA . LYS B 1 165 ? 17.969 -25.547 -9.766 1 96.69 165 LYS B CA 1
ATOM 4201 C C . LYS B 1 165 ? 18.75 -25.625 -8.453 1 96.69 165 LYS B C 1
ATOM 4203 O O . LYS B 1 165 ? 19.609 -26.484 -8.281 1 96.69 165 LYS B O 1
ATOM 4208 N N . PHE B 1 166 ? 18.359 -24.734 -7.566 1 95.88 166 PHE B N 1
ATOM 4209 C CA . PHE B 1 166 ? 19.016 -24.672 -6.266 1 95.88 166 PHE B CA 1
ATOM 4210 C C . PHE B 1 166 ? 18.344 -25.625 -5.277 1 95.88 166 PHE B C 1
ATOM 4212 O O . PHE B 1 166 ? 17.125 -25.781 -5.285 1 95.88 166 PHE B O 1
ATOM 4219 N N . PRO B 1 167 ? 19.203 -26.266 -4.418 1 94.94 167 PRO B N 1
ATOM 4220 C CA . PRO B 1 167 ? 18.594 -27.109 -3.381 1 94.94 167 PRO B CA 1
ATOM 4221 C C . PRO B 1 167 ? 17.656 -26.344 -2.465 1 94.94 167 PRO B C 1
ATOM 4223 O O . PRO B 1 167 ? 17.953 -25.203 -2.086 1 94.94 167 PRO B O 1
ATOM 4226 N N . GLY B 1 168 ? 16.562 -26.922 -2.217 1 95.12 168 GLY B N 1
ATOM 4227 C CA . GLY B 1 168 ? 15.641 -26.328 -1.264 1 95.12 168 GLY B CA 1
ATOM 4228 C C . GLY B 1 168 ? 14.664 -25.359 -1.903 1 95.12 168 GLY B C 1
ATOM 4229 O O . GLY B 1 168 ? 13.773 -24.828 -1.234 1 95.12 168 GLY B O 1
ATOM 4230 N N . ILE B 1 169 ? 14.867 -25.125 -3.221 1 98.06 169 ILE B N 1
ATOM 4231 C CA . ILE B 1 169 ? 13.953 -24.219 -3.916 1 98.06 169 ILE B CA 1
ATOM 4232 C C . ILE B 1 169 ? 13.039 -25.031 -4.832 1 98.06 169 ILE B C 1
ATOM 4234 O O . ILE B 1 169 ? 13.492 -25.922 -5.535 1 98.06 169 ILE B O 1
ATOM 4238 N N . ASN B 1 170 ? 11.766 -24.797 -4.758 1 98.56 170 ASN B N 1
ATOM 4239 C CA . ASN B 1 170 ? 10.805 -25.375 -5.676 1 98.56 170 ASN B CA 1
ATOM 4240 C C . ASN B 1 170 ? 10.562 -24.484 -6.887 1 98.56 170 ASN B C 1
ATOM 4242 O O . ASN B 1 170 ? 10.5 -23.25 -6.75 1 98.56 170 ASN B O 1
ATOM 4246 N N . TYR B 1 171 ? 10.438 -25.094 -8.039 1 98.81 171 TYR B N 1
ATOM 4247 C CA . TYR B 1 171 ? 10.164 -24.375 -9.273 1 98.81 171 TYR B CA 1
ATOM 4248 C C . TYR B 1 171 ? 8.875 -24.891 -9.93 1 98.81 171 TYR B C 1
ATOM 4250 O O . TYR B 1 171 ? 8.914 -25.484 -11 1 98.81 171 TYR B O 1
ATOM 4258 N N . PRO B 1 172 ? 7.758 -24.578 -9.281 1 98.88 172 PRO B N 1
ATOM 4259 C CA . PRO B 1 172 ? 6.5 -25.031 -9.883 1 98.88 172 PRO B CA 1
ATOM 4260 C C . PRO B 1 172 ? 6.246 -24.422 -11.258 1 98.88 172 PRO B C 1
ATOM 4262 O O . PRO B 1 172 ? 6.859 -23.406 -11.602 1 98.88 172 PRO B O 1
ATOM 4265 N N . VAL B 1 173 ? 5.402 -25.109 -12.031 1 98.88 173 VAL B N 1
ATOM 4266 C CA . VAL B 1 173 ? 4.977 -24.609 -13.336 1 98.88 173 VAL B CA 1
ATOM 4267 C C . VAL B 1 173 ? 3.455 -24.703 -13.453 1 98.88 173 VAL B C 1
ATOM 4269 O O . VAL B 1 173 ? 2.834 -25.578 -12.852 1 98.88 173 VAL B O 1
ATOM 4272 N N . LEU B 1 174 ? 2.871 -23.781 -14.227 1 98.25 174 LEU B N 1
ATOM 4273 C CA . LEU B 1 174 ? 1.433 -23.797 -14.469 1 98.25 174 LEU B CA 1
ATOM 4274 C C . LEU B 1 174 ? 1.081 -24.781 -15.586 1 98.25 174 LEU B C 1
ATOM 4276 O O . LEU B 1 174 ? 1.765 -24.828 -16.609 1 98.25 174 LEU B O 1
ATOM 4280 N N . VAL B 1 175 ? 0.065 -25.609 -15.344 1 97.62 175 VAL B N 1
ATOM 4281 C CA . VAL B 1 175 ? -0.411 -26.531 -16.375 1 97.62 175 VAL B CA 1
ATOM 4282 C C . VAL B 1 175 ? -1.913 -26.344 -16.578 1 97.62 175 VAL B C 1
ATOM 4284 O O . VAL B 1 175 ? -2.678 -26.297 -15.609 1 97.62 175 VAL B O 1
ATOM 4287 N N . PRO B 1 176 ? -2.389 -26.266 -17.781 1 93.44 176 PRO B N 1
ATOM 4288 C CA . PRO B 1 176 ? -3.807 -26 -18.031 1 93.44 176 PRO B CA 1
ATOM 4289 C C . PRO B 1 176 ? -4.641 -27.281 -18.078 1 93.44 176 PRO B C 1
ATOM 4291 O O . PRO B 1 176 ? -5.863 -27.234 -17.922 1 93.44 176 PRO B O 1
ATOM 4294 N N . ASN B 1 177 ? -3.961 -28.484 -18.406 1 93.31 177 ASN B N 1
ATOM 4295 C CA . ASN B 1 177 ? -4.637 -29.766 -18.594 1 93.31 177 ASN B CA 1
ATOM 4296 C C . ASN B 1 177 ? -3.664 -30.938 -18.484 1 93.31 177 ASN B C 1
ATOM 4298 O O . ASN B 1 177 ? -2.496 -30.75 -18.141 1 93.31 177 ASN B O 1
ATOM 4302 N N . LEU B 1 178 ? -4.215 -32.062 -18.797 1 96.38 178 LEU B N 1
ATOM 4303 C CA . LEU B 1 178 ? -3.424 -33.281 -18.656 1 96.38 178 LEU B CA 1
ATOM 4304 C C . LEU B 1 178 ? -2.24 -33.281 -19.609 1 96.38 178 LEU B C 1
ATOM 4306 O O . LEU B 1 178 ? -1.134 -33.688 -19.25 1 96.38 178 LEU B O 1
ATOM 4310 N N . LYS B 1 179 ? -2.48 -32.844 -20.828 1 95.94 179 LYS B N 1
ATOM 4311 C CA . LYS B 1 179 ? -1.395 -32.781 -21.797 1 95.94 179 LYS B CA 1
ATOM 4312 C C . LYS B 1 179 ? -0.277 -31.859 -21.312 1 95.94 179 LYS B C 1
ATOM 4314 O O . LYS B 1 179 ? 0.902 -32.219 -21.406 1 95.94 179 LYS B O 1
ATOM 4319 N N . GLY B 1 180 ? -0.665 -30.703 -20.844 1 97.06 180 GLY B N 1
ATOM 4320 C CA . GLY B 1 180 ? 0.312 -29.797 -20.25 1 97.06 180 GLY B CA 1
ATOM 4321 C C . GLY B 1 180 ? 1.054 -30.406 -19.078 1 97.06 180 GLY B C 1
ATOM 4322 O O . GLY B 1 180 ? 2.266 -30.234 -18.938 1 97.06 180 GLY B O 1
ATOM 4323 N N . PHE B 1 181 ? 0.364 -31.125 -18.297 1 98.06 181 PHE B N 1
ATOM 4324 C CA . PHE B 1 181 ? 0.951 -31.797 -17.141 1 98.06 181 PHE B CA 1
ATOM 4325 C C . PHE B 1 181 ? 2.002 -32.812 -17.578 1 98.06 181 PHE B C 1
ATOM 4327 O O . PHE B 1 181 ? 3.119 -32.812 -17.062 1 98.06 181 PHE B O 1
ATOM 4334 N N . GLU B 1 182 ? 1.646 -33.594 -18.547 1 98.12 182 GLU B N 1
ATOM 4335 C CA . GLU B 1 182 ? 2.559 -34.625 -19.031 1 98.12 182 GLU B CA 1
ATOM 4336 C C . GLU B 1 182 ? 3.816 -34 -19.641 1 98.12 182 GLU B C 1
ATOM 4338 O O . GLU B 1 182 ? 4.926 -34.5 -19.406 1 98.12 182 GLU B O 1
ATOM 4343 N N . THR B 1 183 ? 3.607 -32.969 -20.359 1 98.12 183 THR B N 1
ATOM 4344 C CA . THR B 1 183 ? 4.738 -32.25 -20.953 1 98.12 183 THR B CA 1
ATOM 4345 C C . THR B 1 183 ? 5.625 -31.656 -19.875 1 98.12 183 THR B C 1
ATOM 4347 O O . THR B 1 183 ? 6.855 -31.672 -19.984 1 98.12 183 THR B O 1
ATOM 4350 N N . ALA B 1 184 ? 5 -31.109 -18.844 1 98.69 184 ALA B N 1
ATOM 4351 C CA . ALA B 1 184 ? 5.73 -30.5 -17.734 1 98.69 184 ALA B CA 1
ATOM 4352 C C . ALA B 1 184 ? 6.574 -31.547 -17 1 98.69 184 ALA B C 1
ATOM 4354 O O . ALA B 1 184 ? 7.75 -31.312 -16.719 1 98.69 184 ALA B O 1
ATOM 4355 N N . VAL B 1 185 ? 5.984 -32.688 -16.719 1 98.38 185 VAL B N 1
ATOM 4356 C CA . VAL B 1 185 ? 6.676 -33.75 -16.016 1 98.38 185 VAL B CA 1
ATOM 4357 C C . VAL B 1 185 ? 7.84 -34.281 -16.859 1 98.38 185 VAL B C 1
ATOM 4359 O O . VAL B 1 185 ? 8.93 -34.5 -16.344 1 98.38 185 VAL B O 1
ATOM 4362 N N . ALA B 1 186 ? 7.57 -34.406 -18.156 1 98.19 186 ALA B N 1
ATOM 4363 C CA . ALA B 1 186 ? 8.625 -34.844 -19.062 1 98.19 186 ALA B CA 1
ATOM 4364 C C . ALA B 1 186 ? 9.781 -33.844 -19.078 1 98.19 186 ALA B C 1
ATOM 4366 O O . ALA B 1 186 ? 10.938 -34.219 -19.266 1 98.19 186 ALA B O 1
ATOM 4367 N N . ALA B 1 187 ? 9.438 -32.594 -18.812 1 98.31 187 ALA B N 1
ATOM 4368 C CA . ALA B 1 187 ? 10.453 -31.531 -18.812 1 98.31 187 ALA B CA 1
ATOM 4369 C C . ALA B 1 187 ? 11.156 -31.453 -17.469 1 98.31 187 ALA B C 1
ATOM 4371 O O . ALA B 1 187 ? 12.133 -30.719 -17.312 1 98.31 187 ALA B O 1
ATOM 4372 N N . GLY B 1 188 ? 10.656 -32.188 -16.469 1 97.81 188 GLY B N 1
ATOM 4373 C CA . GLY B 1 188 ? 11.352 -32.25 -15.188 1 97.81 188 GLY B CA 1
ATOM 4374 C C . GLY B 1 188 ? 10.617 -31.531 -14.07 1 97.81 188 GLY B C 1
ATOM 4375 O O . GLY B 1 188 ? 11.164 -31.344 -12.984 1 97.81 188 GLY B O 1
ATOM 4376 N N . ALA B 1 189 ? 9.367 -31.094 -14.273 1 98.56 189 ALA B N 1
ATOM 4377 C CA . ALA B 1 189 ? 8.609 -30.406 -13.227 1 98.56 189 ALA B CA 1
ATOM 4378 C C . ALA B 1 189 ? 8.367 -31.312 -12.031 1 98.56 189 ALA B C 1
ATOM 4380 O O . ALA B 1 189 ? 8 -32.5 -12.203 1 98.56 189 ALA B O 1
ATOM 4381 N N . LYS B 1 190 ? 8.602 -30.812 -10.828 1 98.25 190 LYS B N 1
ATOM 4382 C CA . LYS B 1 190 ? 8.391 -31.562 -9.602 1 98.25 190 LYS B CA 1
ATOM 4383 C C . LYS B 1 190 ? 7.184 -31.031 -8.836 1 98.25 190 LYS B C 1
ATOM 4385 O O . LYS B 1 190 ? 6.781 -31.625 -7.824 1 98.25 190 LYS B O 1
ATOM 4390 N N . GLU B 1 191 ? 6.66 -30.031 -9.266 1 98.56 191 GLU B N 1
ATOM 4391 C CA . GLU B 1 191 ? 5.465 -29.391 -8.727 1 98.56 191 GLU B CA 1
ATOM 4392 C C . GLU B 1 191 ? 4.703 -28.641 -9.82 1 98.56 191 GLU B C 1
ATOM 4394 O O . GLU B 1 191 ? 5.312 -28.031 -10.711 1 98.56 191 GLU B O 1
ATOM 4399 N N . VAL B 1 192 ? 3.404 -28.734 -9.758 1 98.75 192 VAL B N 1
ATOM 4400 C CA . VAL B 1 192 ? 2.623 -28.031 -10.773 1 98.75 192 VAL B CA 1
ATOM 4401 C C . VAL B 1 192 ? 1.516 -27.219 -10.109 1 98.75 192 VAL B C 1
ATOM 4403 O O . VAL B 1 192 ? 1.233 -27.406 -8.922 1 98.75 192 VAL B O 1
ATOM 4406 N N . ALA B 1 193 ? 1.005 -26.266 -10.883 1 98.62 193 ALA B N 1
ATOM 4407 C CA . ALA B 1 193 ? -0.137 -25.469 -10.445 1 98.62 193 ALA B CA 1
ATOM 4408 C C . ALA B 1 193 ? -1.256 -25.5 -11.484 1 98.62 193 ALA B C 1
ATOM 4410 O O . ALA B 1 193 ? -0.993 -25.562 -12.688 1 98.62 193 ALA B O 1
ATOM 4411 N N . ILE B 1 194 ? -2.443 -25.516 -10.992 1 97.19 194 ILE B N 1
ATOM 4412 C CA . ILE B 1 194 ? -3.617 -25.391 -11.852 1 97.19 194 ILE B CA 1
ATOM 4413 C C . ILE B 1 194 ? -4.367 -24.094 -11.516 1 97.19 194 ILE B C 1
ATOM 4415 O O . ILE B 1 194 ? -4.164 -23.516 -10.445 1 97.19 194 ILE B O 1
ATOM 4419 N N . PHE B 1 195 ? -5.16 -23.703 -12.453 1 93.5 195 PHE B N 1
ATOM 4420 C CA . PHE B 1 195 ? -5.781 -22.391 -12.297 1 93.5 195 PHE B CA 1
ATOM 4421 C C . PHE B 1 195 ? -7.281 -22.469 -12.555 1 93.5 195 PHE B C 1
ATOM 4423 O O . PHE B 1 195 ? -7.719 -22.969 -13.586 1 93.5 195 PHE B O 1
ATOM 4430 N N . GLY B 1 196 ? -8.047 -22.016 -11.547 1 93.69 196 GLY B N 1
ATOM 4431 C CA . GLY B 1 196 ? -9.484 -21.828 -11.648 1 93.69 196 GLY B CA 1
ATOM 4432 C C . GLY B 1 196 ? -9.922 -20.406 -11.312 1 93.69 196 GLY B C 1
ATOM 4433 O O . GLY B 1 196 ? -9.094 -19.5 -11.234 1 93.69 196 GLY B O 1
ATOM 4434 N N . ALA B 1 197 ? -11.289 -20.203 -11.289 1 95.12 197 ALA B N 1
ATOM 4435 C CA . ALA B 1 197 ? -11.82 -18.875 -10.984 1 95.12 197 ALA B CA 1
ATOM 4436 C C . ALA B 1 197 ? -13.117 -18.969 -10.188 1 95.12 197 ALA B C 1
ATOM 4438 O O . ALA B 1 197 ? -13.82 -19.984 -10.258 1 95.12 197 ALA B O 1
ATOM 4439 N N . ALA B 1 198 ? -13.359 -17.906 -9.523 1 96.31 198 ALA B N 1
ATOM 4440 C CA . ALA B 1 198 ? -14.586 -17.828 -8.734 1 96.31 198 ALA B CA 1
ATOM 4441 C C . ALA B 1 198 ? -15.703 -17.156 -9.523 1 96.31 198 ALA B C 1
ATOM 4443 O O . ALA B 1 198 ? -16.812 -16.969 -9.016 1 96.31 198 ALA B O 1
ATOM 4444 N N . SER B 1 199 ? -15.445 -16.828 -10.75 1 93.75 199 SER B N 1
ATOM 4445 C CA . SER B 1 199 ? -16.422 -16.156 -11.617 1 93.75 199 SER B CA 1
ATOM 4446 C C . SER B 1 199 ? -16.781 -17.031 -12.812 1 93.75 199 SER B C 1
ATOM 4448 O O . SER B 1 199 ? -15.906 -17.438 -13.578 1 93.75 199 SER B O 1
ATOM 4450 N N . GLU B 1 200 ? -18.078 -17.297 -13.008 1 92.62 200 GLU B N 1
ATOM 4451 C CA . GLU B 1 200 ? -18.547 -18.078 -14.148 1 92.62 200 GLU B CA 1
ATOM 4452 C C . GLU B 1 200 ? -18.234 -17.375 -15.469 1 92.62 200 GLU B C 1
ATOM 4454 O O . GLU B 1 200 ? -17.766 -18.016 -16.422 1 92.62 200 GLU B O 1
ATOM 4459 N N . LEU B 1 201 ? -18.484 -16.062 -15.414 1 90.75 201 LEU B N 1
ATOM 4460 C CA . LEU B 1 201 ? -18.266 -15.312 -16.641 1 90.75 201 LEU B CA 1
ATOM 4461 C C . LEU B 1 201 ? -16.781 -15.258 -16.984 1 90.75 201 LEU B C 1
ATOM 4463 O O . LEU B 1 201 ? -16.406 -15.375 -18.156 1 90.75 201 LEU B O 1
ATOM 4467 N N . PHE B 1 202 ? -16.016 -15.109 -16.016 1 91.06 202 PHE B N 1
ATOM 4468 C CA . PHE B 1 202 ? -14.57 -15.117 -16.234 1 91.06 202 PHE B CA 1
ATOM 4469 C C . PHE B 1 202 ? -14.109 -16.469 -16.75 1 91.06 202 PHE B C 1
ATOM 4471 O O . PHE B 1 202 ? -13.289 -16.547 -17.672 1 91.06 202 PHE B O 1
ATOM 4478 N N . THR B 1 203 ? -14.57 -17.516 -16.219 1 90.19 203 THR B N 1
ATOM 4479 C CA . THR B 1 203 ? -14.211 -18.859 -16.641 1 90.19 203 THR B CA 1
ATOM 4480 C C . THR B 1 203 ? -14.625 -19.109 -18.078 1 90.19 203 THR B C 1
ATOM 4482 O O . THR B 1 203 ? -13.852 -19.656 -18.875 1 90.19 203 THR B O 1
ATOM 4485 N N . LYS B 1 204 ? -15.758 -18.656 -18.391 1 89.25 204 LYS B N 1
ATOM 4486 C CA . LYS B 1 204 ? -16.266 -18.844 -19.734 1 89.25 204 LYS B CA 1
ATOM 4487 C C . LYS B 1 204 ? -15.414 -18.078 -20.75 1 89.25 204 LYS B C 1
ATOM 4489 O O . LYS B 1 204 ? -15.07 -18.609 -21.812 1 89.25 204 LYS B O 1
ATOM 4494 N N . LYS B 1 205 ? -15.078 -16.938 -20.406 1 84.88 205 LYS B N 1
ATOM 4495 C CA . LYS B 1 205 ? -14.328 -16.094 -21.312 1 84.88 205 LYS B CA 1
ATOM 4496 C C . LYS B 1 205 ? -12.891 -16.594 -21.484 1 84.88 205 LYS B C 1
ATOM 4498 O O . LYS B 1 205 ? -12.32 -16.5 -22.578 1 84.88 205 LYS B O 1
ATOM 4503 N N . ASN B 1 206 ? -12.344 -17.141 -20.453 1 80.62 206 ASN B N 1
ATOM 4504 C CA . ASN B 1 206 ? -10.93 -17.5 -20.469 1 80.62 206 ASN B CA 1
ATOM 4505 C C . ASN B 1 206 ? -10.727 -18.922 -20.984 1 80.62 206 ASN B C 1
ATOM 4507 O O . ASN B 1 206 ? -9.773 -19.203 -21.703 1 80.62 206 ASN B O 1
ATOM 4511 N N . ILE B 1 207 ? -11.578 -19.828 -20.578 1 79.38 207 ILE B N 1
ATOM 4512 C CA . ILE B 1 207 ? -11.297 -21.219 -20.938 1 79.38 207 ILE B CA 1
ATOM 4513 C C . ILE B 1 207 ? -12.531 -21.844 -21.578 1 79.38 207 ILE B C 1
ATOM 4515 O O . ILE B 1 207 ? -12.57 -23.062 -21.797 1 79.38 207 ILE B O 1
ATOM 4519 N N . ASN B 1 208 ? -13.609 -21.078 -21.844 1 82.44 208 ASN B N 1
ATOM 4520 C CA . ASN B 1 208 ? -14.805 -21.469 -22.594 1 82.44 208 ASN B CA 1
ATOM 4521 C C . ASN B 1 208 ? -15.523 -22.641 -21.938 1 82.44 208 ASN B C 1
ATOM 4523 O O . ASN B 1 208 ? -15.883 -23.625 -22.609 1 82.44 208 ASN B O 1
ATOM 4527 N N . CYS B 1 209 ? -15.609 -22.703 -20.656 1 86 209 CYS B N 1
ATOM 4528 C CA . CYS B 1 209 ? -16.391 -23.703 -19.938 1 86 209 CYS B CA 1
ATOM 4529 C C . CYS B 1 209 ? -16.906 -23.141 -18.609 1 86 209 CYS B C 1
ATOM 4531 O O . CYS B 1 209 ? -16.578 -22 -18.25 1 86 209 CYS B O 1
ATOM 4533 N N . SER B 1 210 ? -17.797 -23.922 -17.938 1 88.62 210 SER B N 1
ATOM 4534 C CA . SER B 1 210 ? -18.281 -23.547 -16.609 1 88.62 210 SER B CA 1
ATOM 4535 C C . SER B 1 210 ? -17.25 -23.906 -15.539 1 88.62 210 SER B C 1
ATOM 4537 O O . SER B 1 210 ? -16.328 -24.656 -15.797 1 88.62 210 SER B O 1
ATOM 4539 N N . ILE B 1 211 ? -17.453 -23.359 -14.375 1 90.81 211 ILE B N 1
ATOM 4540 C CA . ILE B 1 211 ? -16.609 -23.703 -13.227 1 90.81 211 ILE B CA 1
ATOM 4541 C C . ILE B 1 211 ? -16.672 -25.203 -12.961 1 90.81 211 ILE B C 1
ATOM 4543 O O . ILE B 1 211 ? -15.648 -25.859 -12.773 1 90.81 211 ILE B O 1
ATOM 4547 N N . GLU B 1 212 ? -17.859 -25.734 -13.023 1 90.25 212 GLU B N 1
ATOM 4548 C CA . GLU B 1 212 ? -18.031 -27.172 -12.781 1 90.25 212 GLU B CA 1
ATOM 4549 C C . GLU B 1 212 ? -17.297 -28 -13.828 1 90.25 212 GLU B C 1
ATOM 4551 O O . GLU B 1 212 ? -16.641 -29 -13.492 1 90.25 212 GLU B O 1
ATOM 4556 N N . GLU B 1 213 ? -17.391 -27.594 -15.016 1 89 213 GLU B N 1
ATOM 4557 C CA . GLU B 1 213 ? -16.672 -28.281 -16.078 1 89 213 GLU B CA 1
ATOM 4558 C C . GLU B 1 213 ? -15.164 -28.172 -15.906 1 89 213 GLU B C 1
ATOM 4560 O O . GLU B 1 213 ? -14.43 -29.109 -16.219 1 89 213 GLU B O 1
ATOM 4565 N N . SER B 1 214 ? -14.75 -27.047 -15.438 1 88.94 214 SER B N 1
ATOM 4566 C CA . SER B 1 214 ? -13.32 -26.875 -15.203 1 88.94 214 SER B CA 1
ATOM 4567 C C . SER B 1 214 ? -12.797 -27.859 -14.164 1 88.94 214 SER B C 1
ATOM 4569 O O . SER B 1 214 ? -11.688 -28.375 -14.289 1 88.94 214 SER B O 1
ATOM 4571 N N . PHE B 1 215 ? -13.578 -28.203 -13.188 1 91.94 215 PHE B N 1
ATOM 4572 C CA . PHE B 1 215 ? -13.18 -29.156 -12.156 1 91.94 215 PHE B CA 1
ATOM 4573 C C . PHE B 1 215 ? -13.039 -30.547 -12.742 1 91.94 215 PHE B C 1
ATOM 4575 O O . PHE B 1 215 ? -12.156 -31.312 -12.344 1 91.94 215 PHE B O 1
ATOM 4582 N N . GLN B 1 216 ? -13.898 -30.797 -13.633 1 89.19 216 GLN B N 1
ATOM 4583 C CA . GLN B 1 216 ? -13.805 -32.094 -14.289 1 89.19 216 GLN B CA 1
ATOM 4584 C C . GLN B 1 216 ? -12.516 -32.219 -15.086 1 89.19 216 GLN B C 1
ATOM 4586 O O . GLN B 1 216 ? -11.883 -33.281 -15.086 1 89.19 216 GLN B O 1
ATOM 4591 N N . ARG B 1 217 ? -12.188 -31.188 -15.664 1 87.12 217 ARG B N 1
ATOM 4592 C CA . ARG B 1 217 ? -10.945 -31.156 -16.422 1 87.12 217 ARG B CA 1
ATOM 4593 C C . ARG B 1 217 ? -9.734 -31.281 -15.508 1 87.12 217 ARG B C 1
ATOM 4595 O O . ARG B 1 217 ? -8.742 -31.922 -15.859 1 87.12 217 ARG B O 1
ATOM 4602 N N . PHE B 1 218 ? -9.852 -30.719 -14.336 1 94 218 PHE B N 1
ATOM 4603 C CA . PHE B 1 218 ? -8.75 -30.766 -13.375 1 94 218 PHE B CA 1
ATOM 4604 C C . PHE B 1 218 ? -8.57 -32.188 -12.82 1 94 218 PHE B C 1
ATOM 4606 O O . PHE B 1 218 ? -7.465 -32.562 -12.438 1 94 218 PHE B O 1
ATOM 4613 N N . ASP B 1 219 ? -9.641 -32.906 -12.82 1 95 219 ASP B N 1
ATOM 4614 C CA . ASP B 1 219 ? -9.633 -34.219 -12.195 1 95 219 ASP B CA 1
ATOM 4615 C C . ASP B 1 219 ? -8.578 -35.125 -12.828 1 95 219 ASP B C 1
ATOM 4617 O O . ASP B 1 219 ? -7.84 -35.812 -12.117 1 95 219 ASP B O 1
ATOM 4621 N N . ALA B 1 220 ? -8.539 -35.156 -14.117 1 94.75 220 ALA B N 1
ATOM 4622 C CA . ALA B 1 220 ? -7.555 -36 -14.82 1 94.75 220 ALA B CA 1
ATOM 4623 C C . ALA B 1 220 ? -6.133 -35.594 -14.445 1 94.75 220 ALA B C 1
ATOM 4625 O O . ALA B 1 220 ? -5.277 -36.438 -14.211 1 94.75 220 ALA B O 1
ATOM 4626 N N . THR B 1 221 ? -5.938 -34.312 -14.414 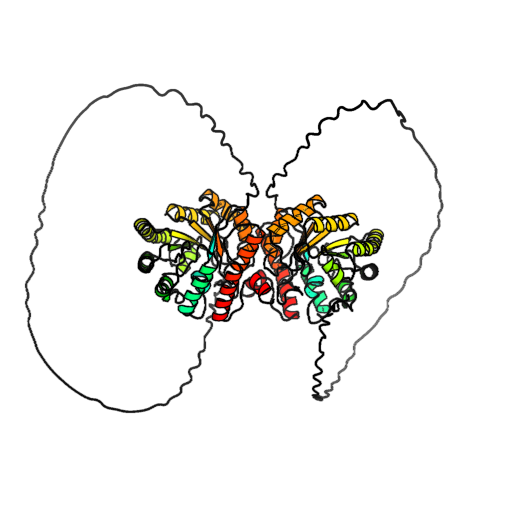1 97.06 221 THR B N 1
ATOM 4627 C CA . THR B 1 221 ? -4.625 -33.781 -14.07 1 97.06 221 THR B CA 1
ATOM 4628 C C . THR B 1 221 ? -4.254 -34.125 -12.633 1 97.06 221 THR B C 1
ATOM 4630 O O . THR B 1 221 ? -3.133 -34.562 -12.359 1 97.06 221 THR B O 1
ATOM 4633 N N . LEU B 1 222 ? -5.145 -33.969 -11.711 1 97.88 222 LEU B N 1
ATOM 4634 C CA . LEU B 1 222 ? -4.902 -34.25 -10.297 1 97.88 222 LEU B CA 1
ATOM 4635 C C . LEU B 1 222 ? -4.66 -35.719 -10.047 1 97.88 222 LEU B C 1
ATOM 4637 O O . LEU B 1 222 ? -3.818 -36.094 -9.227 1 97.88 222 LEU B O 1
ATOM 4641 N N . LYS B 1 223 ? -5.387 -36.594 -10.734 1 97.25 223 LYS B N 1
ATOM 4642 C CA . LYS B 1 223 ? -5.168 -38.031 -10.625 1 97.25 223 LYS B CA 1
ATOM 4643 C C . LYS B 1 223 ? -3.779 -38.406 -11.125 1 97.25 223 LYS B C 1
ATOM 4645 O O . LYS B 1 223 ? -3.082 -39.188 -10.484 1 97.25 223 LYS B O 1
ATOM 4650 N N . ALA B 1 224 ? -3.477 -37.844 -12.266 1 98 224 ALA B N 1
ATOM 4651 C CA . ALA B 1 224 ? -2.148 -38.094 -12.812 1 98 224 ALA B CA 1
ATOM 4652 C C . ALA B 1 224 ? -1.058 -37.625 -11.859 1 98 224 ALA B C 1
ATOM 4654 O O . ALA B 1 224 ? -0.04 -38.281 -11.68 1 98 224 ALA B O 1
ATOM 4655 N N . ALA B 1 225 ? -1.226 -36.5 -11.281 1 98.56 225 ALA B N 1
ATOM 4656 C CA . ALA B 1 225 ? -0.261 -35.906 -10.344 1 98.56 225 ALA B CA 1
ATOM 4657 C C . ALA B 1 225 ? -0.101 -36.781 -9.109 1 98.56 225 ALA B C 1
ATOM 4659 O O . ALA B 1 225 ? 1.018 -37.031 -8.648 1 98.56 225 ALA B O 1
ATOM 4660 N N . ARG B 1 226 ? -1.191 -37.25 -8.602 1 97.69 226 ARG B N 1
ATOM 4661 C CA . ARG B 1 226 ? -1.162 -38.125 -7.449 1 97.69 226 ARG B CA 1
ATOM 4662 C C . ARG B 1 226 ? -0.387 -39.406 -7.766 1 97.69 226 ARG B C 1
ATOM 4664 O O . ARG B 1 226 ? 0.417 -39.875 -6.953 1 97.69 226 ARG B O 1
ATOM 4671 N N . SER B 1 227 ? -0.684 -39.938 -8.906 1 97.56 227 SER B N 1
ATOM 4672 C CA . SER B 1 227 ? -0.012 -41.156 -9.336 1 97.56 227 SER B CA 1
ATOM 4673 C C . SER B 1 227 ? 1.492 -40.938 -9.469 1 97.56 227 SER B C 1
ATOM 4675 O O . SER B 1 227 ? 2.281 -41.844 -9.211 1 97.56 227 SER B O 1
ATOM 4677 N N . ALA B 1 228 ? 1.854 -39.781 -9.867 1 97.56 228 ALA B N 1
ATOM 4678 C CA . ALA B 1 228 ? 3.262 -39.438 -10.078 1 97.56 228 ALA B CA 1
ATOM 4679 C C . ALA B 1 228 ? 3.885 -38.844 -8.812 1 97.56 228 ALA B C 1
ATOM 4681 O O . ALA B 1 228 ? 5.074 -38.531 -8.797 1 97.56 228 ALA B O 1
ATOM 4682 N N . ASN B 1 229 ? 3.127 -38.719 -7.684 1 97.88 229 ASN B N 1
ATOM 4683 C CA . ASN B 1 229 ? 3.561 -38.125 -6.426 1 97.88 229 ASN B CA 1
ATOM 4684 C C . ASN B 1 229 ? 4.066 -36.688 -6.633 1 97.88 229 ASN B C 1
ATOM 4686 O O . ASN B 1 229 ? 5.137 -36.344 -6.141 1 97.88 229 ASN B O 1
ATOM 4690 N N . ILE B 1 230 ? 3.396 -35.938 -7.48 1 98.5 230 ILE B N 1
ATOM 4691 C CA . ILE B 1 230 ? 3.697 -34.531 -7.746 1 98.5 230 ILE B CA 1
ATOM 4692 C C . ILE B 1 230 ? 2.654 -33.656 -7.07 1 98.5 230 ILE B C 1
ATOM 4694 O O . ILE B 1 230 ? 1.457 -33.781 -7.344 1 98.5 230 ILE B O 1
ATOM 4698 N N . PRO B 1 231 ? 3.117 -32.812 -6.121 1 98.62 231 PRO B N 1
ATOM 4699 C CA . PRO B 1 231 ? 2.156 -31.891 -5.48 1 98.62 231 PRO B CA 1
ATOM 4700 C C . PRO B 1 231 ? 1.548 -30.891 -6.457 1 98.62 231 PRO B C 1
ATOM 4702 O O . PRO B 1 231 ? 2.225 -30.438 -7.379 1 98.62 231 PRO B O 1
ATOM 4705 N N . VAL B 1 232 ? 0.256 -30.531 -6.203 1 98.81 232 VAL B N 1
ATOM 4706 C CA . VAL B 1 232 ? -0.465 -29.594 -7.062 1 98.81 232 VAL B CA 1
ATOM 4707 C C . VAL B 1 232 ? -0.941 -28.391 -6.242 1 98.81 232 VAL B C 1
ATOM 4709 O O . VAL B 1 232 ? -1.603 -28.562 -5.215 1 98.81 232 VAL B O 1
ATOM 4712 N N . ARG B 1 233 ? -0.521 -27.25 -6.699 1 98.75 233 ARG B N 1
ATOM 4713 C CA . ARG B 1 233 ? -1.018 -25.984 -6.148 1 98.75 233 ARG B CA 1
ATOM 4714 C C . ARG B 1 233 ? -2.199 -25.453 -6.957 1 98.75 233 ARG B C 1
ATOM 4716 O O . ARG B 1 233 ? -2.244 -25.625 -8.18 1 98.75 233 ARG B O 1
ATOM 4723 N N . GLY B 1 234 ? -3.193 -24.891 -6.23 1 98.62 234 GLY B N 1
ATOM 4724 C CA . GLY B 1 234 ? -4.34 -24.328 -6.93 1 98.62 234 GLY B CA 1
ATOM 4725 C C . GLY B 1 234 ? -4.406 -22.812 -6.848 1 98.62 234 GLY B C 1
ATOM 4726 O O . GLY B 1 234 ? -4.105 -22.234 -5.805 1 98.62 234 GLY B O 1
ATOM 4727 N N . TYR B 1 235 ? -4.711 -22.219 -8 1 97.94 235 TYR B N 1
ATOM 4728 C CA . TYR B 1 235 ? -5.027 -20.797 -8.062 1 97.94 235 TYR B CA 1
ATOM 4729 C C . TYR B 1 235 ? -6.52 -20.578 -8.273 1 97.94 235 TYR B C 1
ATOM 4731 O O . TYR B 1 235 ? -7.152 -21.281 -9.062 1 97.94 235 TYR B O 1
ATOM 4739 N N . ILE B 1 236 ? -7.078 -19.609 -7.566 1 98.12 236 ILE B N 1
ATOM 4740 C CA . ILE B 1 236 ? -8.438 -19.141 -7.828 1 98.12 236 ILE B CA 1
ATOM 4741 C C . ILE B 1 236 ? -8.422 -17.656 -8.164 1 98.12 236 ILE B C 1
ATOM 4743 O O . ILE B 1 236 ? -8.086 -16.828 -7.312 1 98.12 236 ILE B O 1
ATOM 4747 N N . SER B 1 237 ? -8.812 -17.297 -9.398 1 95.69 237 SER B N 1
ATOM 4748 C CA . SER B 1 237 ? -8.898 -15.906 -9.836 1 95.69 237 SER B CA 1
ATOM 4749 C C . SER B 1 237 ? -10.203 -15.266 -9.383 1 95.69 237 SER B C 1
ATOM 4751 O O . SER B 1 237 ? -11.172 -15.961 -9.062 1 95.69 237 SER B O 1
ATOM 4753 N N . CYS B 1 238 ? -10.234 -13.93 -9.305 1 96.38 238 CYS B N 1
ATOM 4754 C CA . CYS B 1 238 ? -11.406 -13.078 -9.133 1 96.38 238 CYS B CA 1
ATOM 4755 C C . CYS B 1 238 ? -12.047 -13.305 -7.77 1 96.38 238 CYS B C 1
ATOM 4757 O O . CYS B 1 238 ? -13.273 -13.352 -7.652 1 96.38 238 CYS B O 1
ATOM 4759 N N . VAL B 1 239 ? -11.211 -13.438 -6.805 1 98.25 239 VAL B N 1
ATOM 4760 C CA . VAL B 1 239 ? -11.781 -13.75 -5.5 1 98.25 239 VAL B CA 1
ATOM 4761 C C . VAL B 1 239 ? -12.305 -12.477 -4.84 1 98.25 239 VAL B C 1
ATOM 4763 O O . VAL B 1 239 ? -13.086 -12.531 -3.891 1 98.25 239 VAL B O 1
ATOM 4766 N N . LEU B 1 240 ? -11.82 -11.312 -5.359 1 98.06 240 LEU B N 1
ATOM 4767 C CA . LEU B 1 240 ? -12.242 -10.055 -4.75 1 98.06 240 LEU B CA 1
ATOM 4768 C C . LEU B 1 240 ? -12.992 -9.188 -5.754 1 98.06 240 LEU B C 1
ATOM 4770 O O . LEU B 1 240 ? -13.453 -8.094 -5.414 1 98.06 240 LEU B O 1
ATOM 4774 N N . GLY B 1 241 ? -13.055 -9.641 -6.918 1 95.81 241 GLY B N 1
ATOM 4775 C CA . GLY B 1 241 ? -13.734 -8.93 -7.988 1 95.81 241 GLY B CA 1
ATOM 4776 C C . GLY B 1 241 ? -13.445 -9.5 -9.367 1 95.81 241 GLY B C 1
ATOM 4777 O O . GLY B 1 241 ? -12.383 -10.086 -9.586 1 95.81 241 GLY B O 1
ATOM 4778 N N . CYS B 1 242 ? -14.375 -9.289 -10.219 1 94.62 242 CYS B N 1
ATOM 4779 C CA . CYS B 1 242 ? -14.297 -9.758 -11.602 1 94.62 242 CYS B CA 1
ATOM 4780 C C . CYS B 1 242 ? -14.523 -8.617 -12.578 1 94.62 242 CYS B C 1
ATOM 4782 O O . CYS B 1 242 ? -15.391 -7.766 -12.367 1 94.62 242 CYS B O 1
ATOM 4784 N N . PRO B 1 243 ? -13.719 -8.57 -13.602 1 89.94 243 PRO B N 1
ATOM 4785 C CA . PRO B 1 243 ? -13.906 -7.488 -14.57 1 89.94 243 PRO B CA 1
ATOM 4786 C C . PRO B 1 243 ? -15.242 -7.574 -15.312 1 89.94 243 PRO B C 1
ATOM 4788 O O . PRO B 1 243 ? -15.719 -6.574 -15.852 1 89.94 243 PRO B O 1
ATOM 4791 N N . TYR B 1 244 ? -15.883 -8.711 -15.289 1 90.56 244 TYR B N 1
ATOM 4792 C CA . TYR B 1 244 ? -17.109 -8.914 -16.047 1 90.56 244 TYR B CA 1
ATOM 4793 C C . TYR B 1 244 ? -18.328 -8.969 -15.133 1 90.56 244 TYR B C 1
ATOM 4795 O O . TYR B 1 244 ? -19.359 -8.383 -15.43 1 90.56 244 TYR B O 1
ATOM 4803 N N . GLU B 1 245 ? -18.125 -9.641 -14 1 92.75 245 GLU B N 1
ATOM 4804 C CA . GLU B 1 245 ? -19.25 -9.875 -13.102 1 92.75 245 GLU B CA 1
ATOM 4805 C C . GLU B 1 245 ? -19.312 -8.828 -11.992 1 92.75 245 GLU B C 1
ATOM 4807 O O . GLU B 1 245 ? -20.328 -8.68 -11.328 1 92.75 245 GLU B O 1
ATOM 4812 N N . GLY B 1 246 ? -18.219 -8.164 -11.781 1 93.56 246 GLY B N 1
ATOM 4813 C CA . GLY B 1 246 ? -18.188 -7.238 -10.664 1 93.56 246 GLY B CA 1
ATOM 4814 C C . GLY B 1 246 ? -17.875 -7.914 -9.336 1 93.56 246 GLY B C 1
ATOM 4815 O O . GLY B 1 246 ? -16.875 -8.609 -9.211 1 93.56 246 GLY B O 1
ATOM 4816 N N . LYS B 1 247 ? -18.797 -7.723 -8.453 1 95.31 247 LYS B N 1
ATOM 4817 C CA . LYS B 1 247 ? -18.594 -8.289 -7.121 1 95.31 247 LYS B CA 1
ATOM 4818 C C . LYS B 1 247 ? -18.75 -9.805 -7.137 1 95.31 247 LYS B C 1
ATOM 4820 O O . LYS B 1 247 ? -19.641 -10.336 -7.812 1 95.31 247 LYS B O 1
ATOM 4825 N N . ILE B 1 248 ? -17.906 -10.461 -6.43 1 97.12 248 ILE B N 1
ATOM 4826 C CA . ILE B 1 248 ? -17.953 -11.906 -6.25 1 97.12 248 ILE B CA 1
ATOM 4827 C C . ILE B 1 248 ? -18.266 -12.234 -4.793 1 97.12 248 ILE B C 1
ATOM 4829 O O . ILE B 1 248 ? -17.641 -11.688 -3.881 1 97.12 248 ILE B O 1
ATOM 4833 N N . SER B 1 249 ? -19.203 -13.078 -4.57 1 97.38 249 SER B N 1
ATOM 4834 C CA . SER B 1 249 ? -19.609 -13.398 -3.205 1 97.38 249 SER B CA 1
ATOM 4835 C C . SER B 1 249 ? -18.531 -14.211 -2.492 1 97.38 249 SER B C 1
ATOM 4837 O O . SER B 1 249 ? -17.984 -15.156 -3.059 1 97.38 249 SER B O 1
ATOM 4839 N N . PRO B 1 250 ? -18.266 -13.883 -1.235 1 98.44 250 PRO B N 1
ATOM 4840 C CA . PRO B 1 250 ? -17.328 -14.68 -0.438 1 98.44 250 PRO B CA 1
ATOM 4841 C C . PRO B 1 250 ? -17.719 -16.156 -0.37 1 98.44 250 PRO B C 1
ATOM 4843 O O . PRO B 1 250 ? -16.859 -17.031 -0.369 1 98.44 250 PRO B O 1
ATOM 4846 N N . ALA B 1 251 ? -18.969 -16.406 -0.359 1 98.38 251 ALA B N 1
ATOM 4847 C CA . ALA B 1 251 ? -19.469 -17.781 -0.29 1 98.38 251 ALA B CA 1
ATOM 4848 C C . ALA B 1 251 ? -19.062 -18.578 -1.529 1 98.38 251 ALA B C 1
ATOM 4850 O O . ALA B 1 251 ? -18.734 -19.766 -1.438 1 98.38 251 ALA B O 1
ATOM 4851 N N . LYS B 1 252 ? -19.125 -17.938 -2.633 1 98.06 252 LYS B N 1
ATOM 4852 C CA . LYS B 1 252 ? -18.719 -18.594 -3.873 1 98.06 252 LYS B CA 1
ATOM 4853 C C . LYS B 1 252 ? -17.234 -18.906 -3.867 1 98.06 252 LYS B C 1
ATOM 4855 O O . LYS B 1 252 ? -16.812 -19.984 -4.301 1 98.06 252 LYS B O 1
ATOM 4860 N N . VAL B 1 253 ? -16.453 -18 -3.412 1 98.75 253 VAL B N 1
ATOM 4861 C CA . VAL B 1 253 ? -15.016 -18.219 -3.301 1 98.75 253 VAL B CA 1
ATOM 4862 C C . VAL B 1 253 ? -14.742 -19.391 -2.371 1 98.75 253 VAL B C 1
ATOM 4864 O O . VAL B 1 253 ? -13.914 -20.25 -2.678 1 98.75 253 VAL B O 1
ATOM 4867 N N . ALA B 1 254 ? -15.445 -19.438 -1.257 1 98.81 254 ALA B N 1
ATOM 4868 C CA . ALA B 1 254 ? -15.289 -20.531 -0.301 1 98.81 254 ALA B CA 1
ATOM 4869 C C . ALA B 1 254 ? -15.633 -21.875 -0.94 1 98.81 254 ALA B C 1
ATOM 4871 O O . ALA B 1 254 ? -14.922 -22.859 -0.746 1 98.81 254 ALA B O 1
ATOM 4872 N N . GLU B 1 255 ? -16.688 -21.844 -1.722 1 98.25 255 GLU B N 1
ATOM 4873 C CA . GLU B 1 255 ? -17.141 -23.062 -2.4 1 98.25 255 GLU B CA 1
ATOM 4874 C C . GLU B 1 255 ? -16.062 -23.578 -3.359 1 98.25 255 GLU B C 1
ATOM 4876 O O . GLU B 1 255 ? -15.711 -24.766 -3.32 1 98.25 255 GLU B O 1
ATOM 4881 N N . VAL B 1 256 ? -15.57 -22.719 -4.176 1 98.19 256 VAL B N 1
ATOM 4882 C CA . VAL B 1 256 ? -14.578 -23.109 -5.18 1 98.19 256 VAL B CA 1
ATOM 4883 C C . VAL B 1 256 ? -13.281 -23.531 -4.492 1 98.19 256 VAL B C 1
ATOM 4885 O O . VAL B 1 256 ? -12.648 -24.5 -4.906 1 98.19 256 VAL B O 1
ATOM 4888 N N . THR B 1 257 ? -12.93 -22.828 -3.439 1 98.75 257 THR B N 1
ATOM 4889 C CA . THR B 1 257 ? -11.719 -23.141 -2.695 1 98.75 257 THR B CA 1
ATOM 4890 C C . THR B 1 257 ? -11.82 -24.531 -2.053 1 98.75 257 THR B C 1
ATOM 4892 O O . THR B 1 257 ? -10.883 -25.328 -2.131 1 98.75 257 THR B O 1
ATOM 4895 N N . LYS B 1 258 ? -12.922 -24.766 -1.438 1 98.56 258 LYS B N 1
ATOM 4896 C CA . LYS B 1 258 ? -13.172 -26.062 -0.813 1 98.56 258 LYS B CA 1
ATOM 4897 C C . LYS B 1 258 ? -13.055 -27.188 -1.831 1 98.56 258 LYS B C 1
ATOM 4899 O O . LYS B 1 258 ? -12.477 -28.234 -1.541 1 98.56 258 LYS B O 1
ATOM 4904 N N . LYS B 1 259 ? -13.602 -26.953 -2.959 1 97.75 259 LYS B N 1
ATOM 4905 C CA . LYS B 1 259 ? -13.586 -27.969 -4.004 1 97.75 259 LYS B CA 1
ATOM 4906 C C . LYS B 1 259 ? -12.156 -28.297 -4.441 1 97.75 259 LYS B C 1
ATOM 4908 O O . LYS B 1 259 ? -11.766 -29.469 -4.492 1 97.75 259 LYS B O 1
ATOM 4913 N N . LEU B 1 260 ? -11.352 -27.328 -4.742 1 97.69 260 LEU B N 1
ATOM 4914 C CA . LEU B 1 260 ? -9.969 -27.547 -5.16 1 97.69 260 LEU B CA 1
ATOM 4915 C C . LEU B 1 260 ? -9.172 -28.234 -4.059 1 97.69 260 LEU B C 1
ATOM 4917 O O . LEU B 1 260 ? -8.367 -29.125 -4.34 1 97.69 260 LEU B O 1
ATOM 4921 N N . TYR B 1 261 ? -9.398 -27.812 -2.846 1 98.25 261 TYR B N 1
ATOM 4922 C CA . TYR B 1 261 ? -8.719 -28.406 -1.705 1 98.25 261 TYR B CA 1
ATOM 4923 C C . TYR B 1 261 ? -9.102 -29.875 -1.562 1 98.25 261 TYR B C 1
ATOM 4925 O O . TYR B 1 261 ? -8.234 -30.734 -1.368 1 98.25 261 TYR B O 1
ATOM 4933 N N . SER B 1 262 ? -10.375 -30.188 -1.737 1 97.56 262 SER B N 1
ATOM 4934 C CA . SER B 1 262 ? -10.875 -31.547 -1.602 1 97.56 262 SER B CA 1
ATOM 4935 C C . SER B 1 262 ? -10.375 -32.438 -2.732 1 97.56 262 SER B C 1
ATOM 4937 O O . SER B 1 262 ? -10.219 -33.656 -2.559 1 97.56 262 SER B O 1
ATOM 4939 N N . MET B 1 263 ? -10.094 -31.844 -3.846 1 96.94 263 MET B N 1
ATOM 4940 C CA . MET B 1 263 ? -9.617 -32.594 -5.004 1 96.94 263 MET B CA 1
ATOM 4941 C C . MET B 1 263 ? -8.148 -32.969 -4.844 1 96.94 263 MET B C 1
ATOM 4943 O O . MET B 1 263 ? -7.645 -33.844 -5.551 1 96.94 263 MET B O 1
ATOM 4947 N N . GLY B 1 264 ? -7.465 -32.188 -3.967 1 97.31 264 GLY B N 1
ATOM 4948 C CA . GLY B 1 264 ? -6.121 -32.688 -3.686 1 97.31 264 GLY B CA 1
ATOM 4949 C C . GLY B 1 264 ? -5.074 -31.578 -3.766 1 97.31 264 GLY B C 1
ATOM 4950 O O . GLY B 1 264 ? -3.889 -31.828 -3.527 1 97.31 264 GLY B O 1
ATOM 4951 N N . CYS B 1 265 ? -5.422 -30.344 -4.062 1 98.44 265 CYS B N 1
ATOM 4952 C CA . CYS B 1 265 ? -4.453 -29.25 -4.023 1 98.44 265 CYS B CA 1
ATOM 4953 C C . CYS B 1 265 ? -3.951 -29.016 -2.604 1 98.44 265 CYS B C 1
ATOM 4955 O O . CYS B 1 265 ? -4.746 -28.906 -1.669 1 98.44 265 CYS B O 1
ATOM 4957 N N . TYR B 1 266 ? -2.643 -28.922 -2.414 1 98.19 266 TYR B N 1
ATOM 4958 C CA . TYR B 1 266 ? -2.094 -28.828 -1.066 1 98.19 266 TYR B CA 1
ATOM 4959 C C . TYR B 1 266 ? -2.154 -27.391 -0.552 1 98.19 266 TYR B C 1
ATOM 4961 O O . TYR B 1 266 ? -2.102 -27.156 0.657 1 98.19 266 TYR B O 1
ATOM 4969 N N . GLU B 1 267 ? -2.188 -26.469 -1.462 1 98.69 267 GLU B N 1
ATOM 4970 C CA . GLU B 1 267 ? -2.223 -25.031 -1.206 1 98.69 267 GLU B CA 1
ATOM 4971 C C . GLU B 1 267 ? -3.076 -24.312 -2.242 1 98.69 267 GLU B C 1
ATOM 4973 O O . GLU B 1 267 ? -3.018 -24.625 -3.434 1 98.69 267 GLU B O 1
ATOM 4978 N N . ILE B 1 268 ? -3.938 -23.391 -1.773 1 98.88 268 ILE B N 1
ATOM 4979 C CA . ILE B 1 268 ? -4.809 -22.641 -2.67 1 98.88 268 ILE B CA 1
ATOM 4980 C C . ILE B 1 268 ? -4.469 -21.156 -2.588 1 98.88 268 ILE B C 1
ATOM 4982 O O . ILE B 1 268 ? -4.562 -20.547 -1.519 1 98.88 268 ILE B O 1
ATOM 4986 N N . SER B 1 269 ? -4.066 -20.609 -3.701 1 98.88 269 SER B N 1
ATOM 4987 C CA . SER B 1 269 ? -3.754 -19.188 -3.795 1 98.88 269 SER B CA 1
ATOM 4988 C C . SER B 1 269 ? -4.965 -18.375 -4.254 1 98.88 269 SER B C 1
ATOM 4990 O O . SER B 1 269 ? -5.492 -18.609 -5.348 1 98.88 269 SER B O 1
ATOM 4992 N N . LEU B 1 270 ? -5.418 -17.469 -3.451 1 98.94 270 LEU B N 1
ATOM 4993 C CA . LEU B 1 270 ? -6.586 -16.641 -3.705 1 98.94 270 LEU B CA 1
ATOM 4994 C C . LEU B 1 270 ? -6.184 -15.32 -4.355 1 98.94 270 LEU B C 1
ATOM 4996 O O . LEU B 1 270 ? -5.539 -14.484 -3.721 1 98.94 270 LEU B O 1
ATOM 5000 N N . GLY B 1 271 ? -6.672 -15.07 -5.625 1 98.06 271 GLY B N 1
ATOM 5001 C CA . GLY B 1 271 ? -6.125 -14 -6.441 1 98.06 271 GLY B CA 1
ATOM 5002 C C . GLY B 1 271 ? -7.059 -12.812 -6.57 1 98.06 271 GLY B C 1
ATOM 5003 O O . GLY B 1 271 ? -8.172 -12.945 -7.082 1 98.06 271 GLY B O 1
ATOM 5004 N N . ASP B 1 272 ? -6.613 -11.688 -6.098 1 97.38 272 ASP B N 1
ATOM 5005 C CA . ASP B 1 272 ? -7.219 -10.414 -6.461 1 97.38 272 ASP B CA 1
ATOM 5006 C C . ASP B 1 272 ? -6.816 -9.992 -7.871 1 97.38 272 ASP B C 1
ATOM 5008 O O . ASP B 1 272 ? -6.016 -9.07 -8.039 1 97.38 272 ASP B O 1
ATOM 5012 N N . THR B 1 273 ? -7.445 -10.5 -8.844 1 94.25 273 THR B N 1
ATOM 5013 C CA . THR B 1 273 ? -7.043 -10.547 -10.242 1 94.25 273 THR B CA 1
ATOM 5014 C C . THR B 1 273 ? -6.973 -9.141 -10.836 1 94.25 273 THR B C 1
ATOM 5016 O O . THR B 1 273 ? -6.039 -8.812 -11.57 1 94.25 273 THR B O 1
ATOM 5019 N N . ILE B 1 274 ? -7.883 -8.359 -10.484 1 93.38 274 ILE B N 1
ATOM 5020 C CA . ILE B 1 274 ? -7.922 -7.047 -11.133 1 93.38 274 ILE B CA 1
ATOM 5021 C C . ILE B 1 274 ? -7.508 -5.969 -10.133 1 93.38 274 ILE B C 1
ATOM 5023 O O . ILE B 1 274 ? -7.656 -4.773 -10.406 1 93.38 274 ILE B O 1
ATOM 5027 N N . GLY B 1 275 ? -7.094 -6.348 -8.93 1 95.81 275 GLY B N 1
ATOM 5028 C CA . GLY B 1 275 ? -6.508 -5.438 -7.953 1 95.81 275 GLY B CA 1
ATOM 5029 C C . GLY B 1 275 ? -7.523 -4.504 -7.32 1 95.81 275 GLY B C 1
ATOM 5030 O O . GLY B 1 275 ? -7.168 -3.416 -6.863 1 95.81 275 GLY B O 1
ATOM 5031 N N . VAL B 1 276 ? -8.82 -4.863 -7.266 1 95.88 276 VAL B N 1
ATOM 5032 C CA . VAL B 1 276 ? -9.867 -3.988 -6.75 1 95.88 276 VAL B CA 1
ATOM 5033 C C . VAL B 1 276 ? -10.086 -4.262 -5.262 1 95.88 276 VAL B C 1
ATOM 5035 O O . VAL B 1 276 ? -10.82 -3.531 -4.594 1 95.88 276 VAL B O 1
ATOM 5038 N N . GLY B 1 277 ? -9.445 -5.305 -4.766 1 97.5 277 GLY B N 1
ATOM 5039 C CA . GLY B 1 277 ? -9.68 -5.695 -3.385 1 97.5 277 GLY B CA 1
ATOM 5040 C C . GLY B 1 277 ? -9.219 -4.648 -2.385 1 97.5 277 GLY B C 1
ATOM 5041 O O . GLY B 1 277 ? -8.273 -3.902 -2.648 1 97.5 277 GLY B O 1
ATOM 5042 N N . THR B 1 278 ? -9.875 -4.613 -1.238 1 98.5 278 THR B N 1
ATOM 5043 C CA . THR B 1 278 ? -9.5 -3.828 -0.071 1 98.5 278 THR B CA 1
ATOM 5044 C C . THR B 1 278 ? -9.398 -4.711 1.168 1 98.5 278 THR B C 1
ATOM 5046 O O . THR B 1 278 ? -9.867 -5.852 1.164 1 98.5 278 THR B O 1
ATOM 5049 N N . PRO B 1 279 ? -8.789 -4.145 2.217 1 98.62 279 PRO B N 1
ATOM 5050 C CA . PRO B 1 279 ? -8.648 -4.973 3.416 1 98.62 279 PRO B CA 1
ATOM 5051 C C . PRO B 1 279 ? -9.992 -5.461 3.957 1 98.62 279 PRO B C 1
ATOM 5053 O O . PRO B 1 279 ? -10.094 -6.582 4.461 1 98.62 279 PRO B O 1
ATOM 5056 N N . GLY B 1 280 ? -11.039 -4.645 3.834 1 98.06 280 GLY B N 1
ATOM 5057 C CA . GLY B 1 280 ? -12.352 -5.062 4.305 1 98.06 280 GLY B CA 1
ATOM 5058 C C . GLY B 1 280 ? -12.922 -6.234 3.525 1 98.06 280 GLY B C 1
ATOM 5059 O O . GLY B 1 280 ? -13.375 -7.219 4.117 1 98.06 280 GLY B O 1
ATOM 5060 N N . ILE B 1 281 ? -12.82 -6.129 2.246 1 97.88 281 ILE B N 1
ATOM 5061 C CA . ILE B 1 281 ? -13.336 -7.18 1.376 1 97.88 281 ILE B CA 1
ATOM 5062 C C . ILE B 1 281 ? -12.461 -8.43 1.505 1 97.88 281 ILE B C 1
ATOM 5064 O O . ILE B 1 281 ? -12.969 -9.555 1.45 1 97.88 281 ILE B O 1
ATOM 5068 N N . MET B 1 282 ? -11.195 -8.281 1.664 1 98.69 282 MET B N 1
ATOM 5069 C CA . MET B 1 282 ? -10.273 -9.391 1.917 1 98.69 282 MET B CA 1
ATOM 5070 C C . MET B 1 282 ? -10.656 -10.133 3.191 1 98.69 282 MET B C 1
ATOM 5072 O O . MET B 1 282 ? -10.727 -11.367 3.197 1 98.69 282 MET B O 1
ATOM 5076 N N . LYS B 1 283 ? -10.898 -9.383 4.223 1 98.38 283 LYS B N 1
ATOM 5077 C CA . LYS B 1 283 ? -11.297 -9.969 5.496 1 98.38 283 LYS B CA 1
ATOM 5078 C C . LYS B 1 283 ? -12.57 -10.805 5.348 1 98.38 283 LYS B C 1
ATOM 5080 O O . LYS B 1 283 ? -12.633 -11.938 5.82 1 98.38 283 LYS B O 1
ATOM 5085 N N . ASP B 1 284 ? -13.555 -10.234 4.656 1 98.44 284 ASP B N 1
ATOM 5086 C CA . ASP B 1 284 ? -14.82 -10.93 4.457 1 98.44 284 ASP B CA 1
ATOM 5087 C C . ASP B 1 284 ? -14.617 -12.219 3.66 1 98.44 284 ASP B C 1
ATOM 5089 O O . ASP B 1 284 ? -15.141 -13.273 4.027 1 98.44 284 ASP B O 1
ATOM 5093 N N . MET B 1 285 ? -13.867 -12.102 2.633 1 98.81 285 MET B N 1
ATOM 5094 C CA . MET B 1 285 ? -13.609 -13.242 1.764 1 98.81 285 MET B CA 1
ATOM 5095 C C . MET B 1 285 ? -12.859 -14.336 2.516 1 98.81 285 MET B C 1
ATOM 5097 O O . MET B 1 285 ? -13.266 -15.5 2.494 1 98.81 285 MET B O 1
ATOM 5101 N N . LEU B 1 286 ? -11.805 -14.008 3.232 1 98.88 286 LEU B N 1
ATOM 5102 C CA . LEU B 1 286 ? -11.008 -14.984 3.961 1 98.88 286 LEU B CA 1
ATOM 5103 C C . LEU B 1 286 ? -11.82 -15.609 5.094 1 98.88 286 LEU B C 1
ATOM 5105 O O . LEU B 1 286 ? -11.664 -16.797 5.391 1 98.88 286 LEU B O 1
ATOM 5109 N N . SER B 1 287 ? -12.68 -14.797 5.746 1 98.69 287 SER B N 1
ATOM 5110 C CA . SER B 1 287 ? -13.531 -15.328 6.801 1 98.69 287 SER B CA 1
ATOM 5111 C C . SER B 1 287 ? -14.414 -16.453 6.285 1 98.69 287 SER B C 1
ATOM 5113 O O . SER B 1 287 ? -14.586 -17.484 6.957 1 98.69 287 SER B O 1
ATOM 5115 N N . ALA B 1 288 ? -14.914 -16.266 5.129 1 98.81 288 ALA B N 1
ATOM 5116 C CA . ALA B 1 288 ? -15.758 -17.297 4.531 1 98.81 288 ALA B CA 1
ATOM 5117 C C . ALA B 1 288 ? -14.922 -18.516 4.141 1 98.81 288 ALA B C 1
ATOM 5119 O O . ALA B 1 288 ? -15.305 -19.656 4.43 1 98.81 288 ALA B O 1
ATOM 5120 N N . VAL B 1 289 ? -13.805 -18.297 3.555 1 98.94 289 VAL B N 1
ATOM 5121 C CA . VAL B 1 289 ? -12.969 -19.375 3.035 1 98.94 289 VAL B CA 1
ATOM 5122 C C . VAL B 1 289 ? -12.422 -20.219 4.191 1 98.94 289 VAL B C 1
ATOM 5124 O O . VAL B 1 289 ? -12.359 -21.438 4.102 1 98.94 289 VAL B O 1
ATOM 5127 N N . MET B 1 290 ? -12.062 -19.578 5.262 1 98.69 290 MET B N 1
ATOM 5128 C CA . MET B 1 290 ? -11.391 -20.234 6.379 1 98.69 290 MET B CA 1
ATOM 5129 C C . MET B 1 290 ? -12.367 -21.094 7.164 1 98.69 290 MET B C 1
ATOM 5131 O O . MET B 1 290 ? -11.953 -21.906 7.996 1 98.69 290 MET B O 1
ATOM 5135 N N . GLN B 1 291 ? -13.656 -20.984 6.906 1 98.44 291 GLN B N 1
ATOM 5136 C CA . GLN B 1 291 ? -14.625 -21.906 7.461 1 98.44 291 GLN B CA 1
ATOM 5137 C C . GLN B 1 291 ? -14.523 -23.281 6.793 1 98.44 291 GLN B C 1
ATOM 5139 O O . GLN B 1 291 ? -14.953 -24.281 7.359 1 98.44 291 GLN B O 1
ATOM 5144 N N . GLU B 1 292 ? -13.898 -23.281 5.613 1 98.56 292 GLU B N 1
ATOM 5145 C CA . GLU B 1 292 ? -13.891 -24.5 4.812 1 98.56 292 GLU B CA 1
ATOM 5146 C C . GLU B 1 292 ? -12.477 -25.062 4.684 1 98.56 292 GLU B C 1
ATOM 5148 O O . GLU B 1 292 ? -12.289 -26.281 4.539 1 98.56 292 GLU B O 1
ATOM 5153 N N . VAL B 1 293 ? -11.555 -24.234 4.648 1 98.75 293 VAL B N 1
ATOM 5154 C CA . VAL B 1 293 ? -10.164 -24.609 4.395 1 98.75 293 VAL B CA 1
ATOM 5155 C C . VAL B 1 293 ? -9.258 -23.984 5.445 1 98.75 293 VAL B C 1
ATOM 5157 O O . VAL B 1 293 ? -9.375 -22.781 5.73 1 98.75 293 VAL B O 1
ATOM 5160 N N . PRO B 1 294 ? -8.359 -24.75 6.113 1 98.38 294 PRO B N 1
ATOM 5161 C CA . PRO B 1 294 ? -7.484 -24.172 7.133 1 98.38 294 PRO B CA 1
ATOM 5162 C C . PRO B 1 294 ? -6.531 -23.125 6.57 1 98.38 294 PRO B C 1
ATOM 5164 O O . PRO B 1 294 ? -6.043 -23.266 5.449 1 98.38 294 PRO B O 1
ATOM 5167 N N . PRO B 1 295 ? -6.172 -22.078 7.324 1 97.88 295 PRO B N 1
ATOM 5168 C CA . PRO B 1 295 ? -5.289 -21 6.863 1 97.88 295 PRO B CA 1
ATOM 5169 C C . PRO B 1 295 ? -3.941 -21.516 6.367 1 97.88 295 PRO B C 1
ATOM 5171 O O . PRO B 1 295 ? -3.344 -20.922 5.465 1 97.88 295 PRO B O 1
ATOM 5174 N N . ALA B 1 296 ? -3.498 -22.625 6.891 1 97.62 296 ALA B N 1
ATOM 5175 C CA . ALA B 1 296 ? -2.197 -23.172 6.527 1 97.62 296 ALA B CA 1
ATOM 5176 C C . ALA B 1 296 ? -2.18 -23.625 5.066 1 97.62 296 ALA B C 1
ATOM 5178 O O . ALA B 1 296 ? -1.109 -23.797 4.477 1 97.62 296 ALA B O 1
ATOM 5179 N N . ALA B 1 297 ? -3.35 -23.828 4.488 1 98.75 297 ALA B N 1
ATOM 5180 C CA . ALA B 1 297 ? -3.455 -24.266 3.102 1 98.75 297 ALA B CA 1
ATOM 5181 C C . ALA B 1 297 ? -3.818 -23.109 2.18 1 98.75 297 ALA B C 1
ATOM 5183 O O . ALA B 1 297 ? -4.168 -23.312 1.016 1 98.75 297 ALA B O 1
ATOM 5184 N N . LEU B 1 298 ? -3.75 -21.906 2.711 1 98.88 298 LEU B N 1
ATOM 5185 C CA . LEU B 1 298 ? -4.188 -20.75 1.927 1 98.88 298 LEU B CA 1
ATOM 5186 C C . LEU B 1 298 ? -3.02 -19.812 1.626 1 98.88 298 LEU B C 1
ATOM 5188 O O . LEU B 1 298 ? -2.104 -19.688 2.439 1 98.88 298 LEU B O 1
ATOM 5192 N N . ALA B 1 299 ? -3.051 -19.25 0.494 1 98.94 299 ALA B N 1
ATOM 5193 C CA . ALA B 1 299 ? -2.17 -18.156 0.057 1 98.94 299 ALA B CA 1
ATOM 5194 C C . ALA B 1 299 ? -2.971 -17 -0.527 1 98.94 299 ALA B C 1
ATOM 5196 O O . ALA B 1 299 ? -4.145 -17.156 -0.874 1 98.94 299 ALA B O 1
ATOM 5197 N N . VAL B 1 300 ? -2.354 -15.859 -0.568 1 98.94 300 VAL B N 1
ATOM 5198 C CA . VAL B 1 300 ? -2.996 -14.719 -1.222 1 98.94 300 VAL B CA 1
ATOM 5199 C C . VAL B 1 300 ? -2.105 -14.203 -2.348 1 98.94 300 VAL B C 1
ATOM 5201 O O . VAL B 1 300 ? -0.877 -14.227 -2.238 1 98.94 300 VAL B O 1
ATOM 5204 N N . HIS B 1 301 ? -2.732 -13.789 -3.406 1 98.62 301 HIS B N 1
ATOM 5205 C CA . HIS B 1 301 ? -2.154 -13.234 -4.625 1 98.62 301 HIS B CA 1
ATOM 5206 C C . HIS B 1 301 ? -2.832 -11.922 -5.012 1 98.62 301 HIS B C 1
ATOM 5208 O O . HIS B 1 301 ? -3.881 -11.93 -5.66 1 98.62 301 HIS B O 1
ATOM 5214 N N . CYS B 1 302 ? -2.133 -10.828 -4.723 1 98.19 302 CYS B N 1
ATOM 5215 C CA . CYS B 1 302 ? -2.795 -9.547 -4.93 1 98.19 302 CYS B CA 1
ATOM 5216 C C . CYS B 1 302 ? -2.133 -8.766 -6.059 1 98.19 302 CYS B C 1
ATOM 5218 O O . CYS B 1 302 ? -0.909 -8.625 -6.086 1 98.19 302 CYS B O 1
ATOM 5220 N N . HIS B 1 303 ? -2.957 -8.328 -6.969 1 96.81 303 HIS B N 1
ATOM 5221 C CA . HIS B 1 303 ? -2.521 -7.27 -7.867 1 96.81 303 HIS B CA 1
ATOM 5222 C C . HIS B 1 303 ? -2.646 -5.898 -7.203 1 96.81 303 HIS B C 1
ATOM 5224 O O . HIS B 1 303 ? -3.439 -5.727 -6.273 1 96.81 303 HIS B O 1
ATOM 5230 N N . ASP B 1 304 ? -1.871 -4.965 -7.715 1 96.56 304 ASP B N 1
ATOM 5231 C CA . ASP B 1 304 ? -1.771 -3.678 -7.035 1 96.56 304 ASP B CA 1
ATOM 5232 C C . ASP B 1 304 ? -2.369 -2.561 -7.891 1 96.56 304 ASP B C 1
ATOM 5234 O O . ASP B 1 304 ? -1.943 -1.408 -7.801 1 96.56 304 ASP B O 1
ATOM 5238 N N . THR B 1 305 ? -3.344 -2.859 -8.672 1 95.06 305 THR B N 1
ATOM 5239 C CA . THR B 1 305 ? -3.941 -1.93 -9.625 1 95.06 305 THR B CA 1
ATOM 5240 C C . THR B 1 305 ? -4.52 -0.715 -8.906 1 95.06 305 THR B C 1
ATOM 5242 O O . THR B 1 305 ? -4.32 0.422 -9.336 1 95.06 305 THR B O 1
ATOM 5245 N N . TYR B 1 306 ? -5.156 -0.932 -7.797 1 95.44 306 TYR B N 1
ATOM 5246 C CA . TYR B 1 306 ? -5.758 0.173 -7.059 1 95.44 306 TYR B CA 1
ATOM 5247 C C . TYR B 1 306 ? -4.938 0.519 -5.824 1 95.44 306 TYR B C 1
ATOM 5249 O O . TYR B 1 306 ? -5.426 1.203 -4.918 1 95.44 306 TYR B O 1
ATOM 5257 N N . GLY B 1 307 ? -3.777 -0.037 -5.688 1 96.31 307 GLY B N 1
ATOM 5258 C CA . GLY B 1 307 ? -2.807 0.364 -4.684 1 96.31 307 GLY B CA 1
ATOM 5259 C C . GLY B 1 307 ? -3.035 -0.295 -3.334 1 96.31 307 GLY B C 1
ATOM 5260 O O . GLY B 1 307 ? -2.5 0.155 -2.318 1 96.31 307 GLY B O 1
ATOM 5261 N N . GLN B 1 308 ? -3.812 -1.336 -3.322 1 98.31 308 GLN B N 1
ATOM 5262 C CA . GLN B 1 308 ? -4.254 -1.874 -2.041 1 98.31 308 GLN B CA 1
ATOM 5263 C C . GLN B 1 308 ? -3.494 -3.148 -1.686 1 98.31 308 GLN B C 1
ATOM 5265 O O . GLN B 1 308 ? -3.699 -3.723 -0.614 1 98.31 308 GLN B O 1
ATOM 5270 N N . ALA B 1 309 ? -2.566 -3.586 -2.465 1 98.56 309 ALA B N 1
ATOM 5271 C CA . ALA B 1 309 ? -2.023 -4.938 -2.373 1 98.56 309 ALA B CA 1
ATOM 5272 C C . ALA B 1 309 ? -1.351 -5.168 -1.021 1 98.56 309 ALA B C 1
ATOM 5274 O O . ALA B 1 309 ? -1.572 -6.195 -0.377 1 98.56 309 ALA B O 1
ATOM 5275 N N . LEU B 1 310 ? -0.511 -4.258 -0.566 1 98.88 310 LEU B N 1
ATOM 5276 C CA . LEU B 1 310 ? 0.189 -4.445 0.699 1 98.88 310 LEU B CA 1
ATOM 5277 C C . LEU B 1 310 ? -0.787 -4.422 1.87 1 98.88 310 LEU B C 1
ATOM 5279 O O . LEU B 1 310 ? -0.663 -5.215 2.805 1 98.88 310 LEU B O 1
ATOM 5283 N N . ALA B 1 311 ? -1.74 -3.484 1.83 1 98.81 311 ALA B N 1
ATOM 5284 C CA . ALA B 1 311 ? -2.742 -3.426 2.891 1 98.81 311 ALA B CA 1
ATOM 5285 C C . ALA B 1 311 ? -3.572 -4.703 2.932 1 98.81 311 ALA B C 1
ATOM 5287 O O . ALA B 1 311 ? -3.875 -5.223 4.012 1 98.81 311 ALA B O 1
ATOM 5288 N N . ASN B 1 312 ? -3.947 -5.207 1.747 1 98.88 312 ASN B N 1
ATOM 5289 C CA . ASN B 1 312 ? -4.656 -6.48 1.66 1 98.88 312 ASN B CA 1
ATOM 5290 C C . ASN B 1 312 ? -3.83 -7.621 2.246 1 98.88 312 ASN B C 1
ATOM 5292 O O . ASN B 1 312 ? -4.352 -8.453 2.986 1 98.88 312 ASN B O 1
ATOM 5296 N N . THR B 1 313 ? -2.594 -7.648 1.886 1 98.88 313 THR B N 1
ATOM 5297 C CA . THR B 1 313 ? -1.689 -8.688 2.373 1 98.88 313 THR B CA 1
ATOM 5298 C C . THR B 1 313 ? -1.544 -8.609 3.891 1 98.88 313 THR B C 1
ATOM 5300 O O . THR B 1 313 ? -1.552 -9.633 4.574 1 98.88 313 THR B O 1
ATOM 5303 N N . LEU B 1 314 ? -1.421 -7.379 4.402 1 98.81 314 LEU B N 1
ATOM 5304 C CA . LEU B 1 314 ? -1.332 -7.211 5.848 1 98.81 314 LEU B CA 1
ATOM 5305 C C . LEU B 1 314 ? -2.553 -7.809 6.543 1 98.81 314 LEU B C 1
ATOM 5307 O O . LEU B 1 314 ? -2.422 -8.516 7.543 1 98.81 314 LEU B O 1
ATOM 5311 N N . MET B 1 315 ? -3.752 -7.547 5.996 1 98.56 315 MET B N 1
ATOM 5312 C CA . MET B 1 315 ? -4.977 -8.117 6.551 1 98.56 315 MET B CA 1
ATOM 5313 C C . MET B 1 315 ? -4.934 -9.641 6.523 1 98.56 315 MET B C 1
ATOM 5315 O O . MET B 1 315 ? -5.277 -10.297 7.508 1 98.56 315 MET B O 1
ATOM 5319 N N . ALA B 1 316 ? -4.453 -10.172 5.438 1 98.81 316 ALA B N 1
ATOM 5320 C CA . ALA B 1 316 ? -4.367 -11.625 5.309 1 98.81 316 ALA B CA 1
ATOM 5321 C C . ALA B 1 316 ? -3.404 -12.211 6.34 1 98.81 316 ALA B C 1
ATOM 5323 O O . ALA B 1 316 ? -3.697 -13.234 6.961 1 98.81 316 ALA B O 1
ATOM 5324 N N . LEU B 1 317 ? -2.271 -11.555 6.52 1 98.69 317 LEU B N 1
ATOM 5325 C CA . LEU B 1 317 ? -1.298 -12 7.512 1 98.69 317 LEU B CA 1
ATOM 5326 C C . LEU B 1 317 ? -1.902 -11.977 8.914 1 98.69 317 LEU B C 1
ATOM 5328 O O . LEU B 1 317 ? -1.724 -12.93 9.68 1 98.69 317 LEU B O 1
ATOM 5332 N N . GLN B 1 318 ? -2.615 -10.961 9.156 1 97.75 318 GLN B N 1
ATOM 5333 C CA . GLN B 1 318 ? -3.232 -10.805 10.469 1 97.75 318 GLN B CA 1
ATOM 5334 C C . GLN B 1 318 ? -4.305 -11.867 10.703 1 97.75 318 GLN B C 1
ATOM 5336 O O . GLN B 1 318 ? -4.676 -12.141 11.844 1 97.75 318 GLN B O 1
ATOM 5341 N N . MET B 1 319 ? -4.777 -12.43 9.648 1 98.06 319 MET B N 1
ATOM 5342 C CA . MET B 1 319 ? -5.797 -13.477 9.75 1 98.06 319 MET B CA 1
ATOM 5343 C C . MET B 1 319 ? -5.16 -14.859 9.734 1 98.06 319 MET B C 1
ATOM 5345 O O . MET B 1 319 ? -5.863 -15.875 9.742 1 98.06 319 MET B O 1
ATOM 5349 N N . GLY B 1 320 ? -3.861 -14.906 9.594 1 97.75 320 GLY B N 1
ATOM 5350 C CA . GLY B 1 320 ? -3.17 -16.172 9.805 1 97.75 320 GLY B CA 1
ATOM 5351 C C . GLY B 1 320 ? -2.609 -16.75 8.523 1 97.75 320 GLY B C 1
ATOM 5352 O O . GLY B 1 320 ? -1.986 -17.812 8.547 1 97.75 320 GLY B O 1
ATOM 5353 N N . VAL B 1 321 ? -2.807 -16.109 7.402 1 98.69 321 VAL B N 1
ATOM 5354 C CA . VAL B 1 321 ? -2.223 -16.562 6.145 1 98.69 321 VAL B CA 1
ATOM 5355 C C . VAL B 1 321 ? -0.718 -16.312 6.148 1 98.69 321 VAL B C 1
ATOM 5357 O O . VAL B 1 321 ? -0.264 -15.25 6.574 1 98.69 321 VAL B O 1
ATOM 5360 N N . SER B 1 322 ? 0.057 -17.281 5.707 1 98.69 322 SER B N 1
ATOM 5361 C CA . SER B 1 322 ? 1.506 -17.125 5.793 1 98.69 322 SER B CA 1
ATOM 5362 C C . SER B 1 322 ? 2.172 -17.406 4.449 1 98.69 322 SER B C 1
ATOM 5364 O O . SER B 1 322 ? 3.387 -17.609 4.383 1 98.69 322 SER B O 1
ATOM 5366 N N . VAL B 1 323 ? 1.411 -17.516 3.387 1 98.88 323 VAL B N 1
ATOM 5367 C CA . VAL B 1 323 ? 1.937 -17.672 2.033 1 98.88 323 VAL B CA 1
ATOM 5368 C C . VAL B 1 323 ? 1.424 -16.547 1.146 1 98.88 323 VAL B C 1
ATOM 5370 O O . VAL B 1 323 ? 0.218 -16.297 1.084 1 98.88 323 VAL B O 1
ATOM 5373 N N . VAL B 1 324 ? 2.4 -15.828 0.504 1 98.94 324 VAL B N 1
ATOM 5374 C CA . VAL B 1 324 ? 2.037 -14.664 -0.299 1 98.94 324 VAL B CA 1
ATOM 5375 C C . VAL B 1 324 ? 2.723 -14.742 -1.662 1 98.94 324 VAL B C 1
ATOM 5377 O O . VAL B 1 324 ? 3.932 -14.961 -1.744 1 98.94 324 VAL B O 1
ATOM 5380 N N . ASP B 1 325 ? 1.918 -14.578 -2.703 1 98.88 325 ASP B N 1
ATOM 5381 C CA . ASP B 1 325 ? 2.461 -14.461 -4.051 1 98.88 325 ASP B CA 1
ATOM 5382 C C . ASP B 1 325 ? 2.852 -13.023 -4.367 1 98.88 325 ASP B C 1
ATOM 5384 O O . ASP B 1 325 ? 2.121 -12.086 -4.027 1 98.88 325 ASP B O 1
ATOM 5388 N N . SER B 1 326 ? 3.939 -12.883 -4.957 1 98.75 326 SER B N 1
ATOM 5389 C CA . SER B 1 326 ? 4.406 -11.578 -5.418 1 98.75 326 SER B CA 1
ATOM 5390 C C . SER B 1 326 ? 5.273 -11.711 -6.664 1 98.75 326 SER B C 1
ATOM 5392 O O . SER B 1 326 ? 5.617 -12.82 -7.074 1 98.75 326 SER B O 1
ATOM 5394 N N . SER B 1 327 ? 5.535 -10.602 -7.316 1 98.62 327 SER B N 1
ATOM 5395 C CA . SER B 1 327 ? 6.312 -10.578 -8.547 1 98.62 327 SER B CA 1
ATOM 5396 C C . SER B 1 327 ? 7.398 -9.508 -8.5 1 98.62 327 SER B C 1
ATOM 5398 O O . SER B 1 327 ? 7.109 -8.328 -8.281 1 98.62 327 SER B O 1
ATOM 5400 N N . VAL B 1 328 ? 8.602 -9.906 -8.781 1 98.56 328 VAL B N 1
ATOM 5401 C CA . VAL B 1 328 ? 9.734 -8.984 -8.781 1 98.56 328 VAL B CA 1
ATOM 5402 C C . VAL B 1 328 ? 9.422 -7.777 -9.656 1 98.56 328 VAL B C 1
ATOM 5404 O O . VAL B 1 328 ? 8.828 -7.914 -10.727 1 98.56 328 VAL B O 1
ATOM 5407 N N . ALA B 1 329 ? 9.727 -6.562 -9.172 1 97.5 329 ALA B N 1
ATOM 5408 C CA . ALA B 1 329 ? 9.555 -5.289 -9.867 1 97.5 329 ALA B CA 1
ATOM 5409 C C . ALA B 1 329 ? 8.078 -4.992 -10.102 1 97.5 329 ALA B C 1
ATOM 5411 O O . ALA B 1 329 ? 7.738 -4.055 -10.836 1 97.5 329 ALA B O 1
ATOM 5412 N N . GLY B 1 330 ? 7.238 -5.797 -9.5 1 97.25 330 GLY B N 1
ATOM 5413 C CA . GLY B 1 330 ? 5.82 -5.602 -9.742 1 97.25 330 GLY B CA 1
ATOM 5414 C C . GLY B 1 330 ? 5.402 -5.965 -11.156 1 97.25 330 GLY B C 1
ATOM 5415 O O . GLY B 1 330 ? 4.469 -5.379 -11.703 1 97.25 330 GLY B O 1
ATOM 5416 N N . LEU B 1 331 ? 6.109 -6.875 -11.773 1 96.38 331 LEU B N 1
ATOM 5417 C CA . LEU B 1 331 ? 5.805 -7.297 -13.133 1 96.38 331 LEU B CA 1
ATOM 5418 C C . LEU B 1 331 ? 4.367 -7.785 -13.242 1 96.38 331 LEU B C 1
ATOM 5420 O O . LEU B 1 331 ? 3.793 -8.266 -12.266 1 96.38 331 LEU B O 1
ATOM 5424 N N . GLY B 1 332 ? 3.951 -7.742 -14.391 1 93.12 332 GLY B N 1
ATOM 5425 C CA . GLY B 1 332 ? 2.576 -8.094 -14.703 1 93.12 332 GLY B CA 1
ATOM 5426 C C . GLY B 1 332 ? 1.749 -6.914 -15.172 1 93.12 332 GLY B C 1
ATOM 5427 O O . GLY B 1 332 ? 2.297 -5.875 -15.547 1 93.12 332 GLY B O 1
ATOM 5428 N N . GLY B 1 333 ? 0.603 -6.984 -15.242 1 81.81 333 GLY B N 1
ATOM 5429 C CA . GLY B 1 333 ? -0.389 -6.016 -15.68 1 81.81 333 GLY B CA 1
ATOM 5430 C C . GLY B 1 333 ? -1.813 -6.52 -15.555 1 81.81 333 GLY B C 1
ATOM 5431 O O . GLY B 1 333 ? -2.039 -7.664 -15.148 1 81.81 333 GLY B O 1
ATOM 5432 N N . CYS B 1 334 ? -2.604 -5.637 -15.602 1 69.56 334 CYS B N 1
ATOM 5433 C CA . CYS B 1 334 ? -4.023 -5.98 -15.617 1 69.56 334 CYS B CA 1
ATOM 5434 C C . CYS B 1 334 ? -4.637 -5.719 -16.984 1 69.56 334 CYS B C 1
ATOM 5436 O O . CYS B 1 334 ? -4.73 -4.57 -17.422 1 69.56 334 CYS B O 1
ATOM 5438 N N . PRO B 1 335 ? -4.914 -6.812 -17.688 1 68.56 335 PRO B N 1
ATOM 5439 C CA . PRO B 1 335 ? -5.473 -6.586 -19.031 1 68.56 335 PRO B CA 1
ATOM 5440 C C . PRO B 1 335 ? -6.75 -5.746 -19 1 68.56 335 PRO B C 1
ATOM 5442 O O . PRO B 1 335 ? -7.16 -5.211 -20.031 1 68.56 335 PRO B O 1
ATOM 5445 N N . TYR B 1 336 ? -7.336 -5.613 -17.891 1 67.19 336 TYR B N 1
ATOM 5446 C CA . TYR B 1 336 ? -8.625 -4.945 -17.781 1 67.19 336 TYR B CA 1
ATOM 5447 C C . TYR B 1 336 ? -8.445 -3.477 -17.406 1 67.19 336 TYR B C 1
ATOM 5449 O O . TYR B 1 336 ? -9.406 -2.705 -17.422 1 67.19 336 TYR B O 1
ATOM 5457 N N . ALA B 1 337 ? -7.352 -3.146 -16.969 1 60.47 337 ALA B N 1
ATOM 5458 C CA . ALA B 1 337 ? -6.98 -1.771 -16.641 1 60.47 337 ALA B CA 1
ATOM 5459 C C . ALA B 1 337 ? -5.633 -1.408 -17.266 1 60.47 337 ALA B C 1
ATOM 5461 O O . ALA B 1 337 ? -4.582 -1.721 -16.703 1 60.47 337 ALA B O 1
ATOM 5462 N N . GLN B 1 338 ? -5.797 -0.86 -18.422 1 61.31 338 GLN B N 1
ATOM 5463 C CA . GLN B 1 338 ? -4.562 -0.55 -19.125 1 61.31 338 GLN B CA 1
ATOM 5464 C C . GLN B 1 338 ? -3.652 0.346 -18.297 1 61.31 338 GLN B C 1
ATOM 5466 O O . GLN B 1 338 ? -4.105 1.344 -17.734 1 61.31 338 GLN B O 1
ATOM 5471 N N . GLY B 1 339 ? -2.387 0.047 -18.203 1 59.34 339 GLY B N 1
ATOM 5472 C CA . GLY B 1 339 ? -1.416 0.871 -17.5 1 59.34 339 GLY B CA 1
ATOM 5473 C C . GLY B 1 339 ? -1.356 0.585 -16.016 1 59.34 339 GLY B C 1
ATOM 5474 O O . GLY B 1 339 ? -0.472 1.085 -15.312 1 59.34 339 GLY B O 1
ATOM 5475 N N . ALA B 1 340 ? -2.324 -0.13 -15.617 1 65 340 ALA B N 1
ATOM 5476 C CA . ALA B 1 340 ? -2.381 -0.392 -14.188 1 65 340 ALA B CA 1
ATOM 5477 C C . ALA B 1 340 ? -1.3 -1.386 -13.766 1 65 340 ALA B C 1
ATOM 5479 O O . ALA B 1 340 ? -0.857 -2.207 -14.57 1 65 340 ALA B O 1
ATOM 5480 N N . SER B 1 341 ? -0.849 -1.04 -12.547 1 68.62 341 SER B N 1
ATOM 5481 C CA . SER B 1 341 ? 0.139 -1.945 -11.969 1 68.62 341 SER B CA 1
ATOM 5482 C C . SER B 1 341 ? -0.405 -3.365 -11.867 1 68.62 341 SER B C 1
ATOM 5484 O O . SER B 1 341 ? -1.618 -3.566 -11.789 1 68.62 341 SER B O 1
ATOM 5486 N N . GLY B 1 342 ? 0.488 -4.266 -12.109 1 86.31 342 GLY B N 1
ATOM 5487 C CA . GLY B 1 342 ? 0.174 -5.688 -12.086 1 86.31 342 GLY B CA 1
ATOM 5488 C C . GLY B 1 342 ? 0.279 -6.293 -10.695 1 86.31 342 GLY B C 1
ATOM 5489 O O . GLY B 1 342 ? -0.411 -5.863 -9.773 1 86.31 342 GLY B O 1
ATOM 5490 N N . ASN B 1 343 ? 1.177 -7.172 -10.453 1 96.94 343 ASN B N 1
ATOM 5491 C CA . ASN B 1 343 ? 1.367 -7.938 -9.227 1 96.94 343 ASN B CA 1
ATOM 5492 C C . ASN B 1 343 ? 1.945 -7.074 -8.109 1 96.94 343 ASN B C 1
ATOM 5494 O O . ASN B 1 343 ? 2.568 -6.047 -8.375 1 96.94 343 ASN B O 1
ATOM 5498 N N . LEU B 1 344 ? 1.661 -7.383 -6.883 1 98.38 344 LEU B N 1
ATOM 5499 C CA . LEU B 1 344 ? 2.42 -6.848 -5.758 1 98.38 344 LEU B CA 1
ATOM 5500 C C . LEU B 1 344 ? 3.916 -7.066 -5.961 1 98.38 344 LEU B C 1
ATOM 5502 O O . LEU B 1 344 ? 4.355 -8.188 -6.234 1 98.38 344 LEU B O 1
ATOM 5506 N N . ALA B 1 345 ? 4.68 -6.004 -5.848 1 98.56 345 ALA B N 1
ATOM 5507 C CA . ALA B 1 345 ? 6.125 -6.102 -6.035 1 98.56 345 ALA B CA 1
ATOM 5508 C C . ALA B 1 345 ? 6.777 -6.879 -4.898 1 98.56 345 ALA B C 1
ATOM 5510 O O . ALA B 1 345 ? 6.555 -6.574 -3.723 1 98.56 345 ALA B O 1
ATOM 5511 N N . THR B 1 346 ? 7.641 -7.797 -5.258 1 98.88 346 THR B N 1
ATOM 5512 C CA . THR B 1 346 ? 8.312 -8.617 -4.254 1 98.88 346 THR B CA 1
ATOM 5513 C C . THR B 1 346 ? 9.172 -7.758 -3.336 1 98.88 346 THR B C 1
ATOM 5515 O O . THR B 1 346 ? 9.211 -7.977 -2.123 1 98.88 346 THR B O 1
ATOM 5518 N N . GLU B 1 347 ? 9.828 -6.762 -3.881 1 98.69 347 GLU B N 1
ATOM 5519 C CA . GLU B 1 347 ? 10.664 -5.867 -3.086 1 98.69 347 GLU B CA 1
ATOM 5520 C C . GLU B 1 347 ? 9.852 -5.18 -1.994 1 98.69 347 GLU B C 1
ATOM 5522 O O . GLU B 1 347 ? 10.281 -5.109 -0.841 1 98.69 347 GLU B O 1
ATOM 5527 N N . ASP B 1 348 ? 8.688 -4.711 -2.363 1 98.56 348 ASP B N 1
ATOM 5528 C CA . ASP B 1 348 ? 7.836 -3.982 -1.423 1 98.56 348 ASP B CA 1
ATOM 5529 C C . ASP B 1 348 ? 7.305 -4.91 -0.332 1 98.56 348 ASP B C 1
ATOM 5531 O O . ASP B 1 348 ? 7.203 -4.516 0.831 1 98.56 348 ASP B O 1
ATOM 5535 N N . LEU B 1 349 ? 6.992 -6.117 -0.733 1 98.88 349 LEU B N 1
ATOM 5536 C CA . LEU B 1 349 ? 6.523 -7.113 0.225 1 98.88 349 LEU B CA 1
ATOM 5537 C C . LEU B 1 349 ? 7.621 -7.457 1.228 1 98.88 349 LEU B C 1
ATOM 5539 O O . LEU B 1 349 ? 7.383 -7.457 2.438 1 98.88 349 LEU B O 1
ATOM 5543 N N . VAL B 1 350 ? 8.812 -7.766 0.719 1 98.88 350 VAL B N 1
ATOM 5544 C CA . VAL B 1 350 ? 9.93 -8.133 1.586 1 98.88 350 VAL B CA 1
ATOM 5545 C C . VAL B 1 350 ? 10.211 -6.996 2.568 1 98.88 350 VAL B C 1
ATOM 5547 O O . VAL B 1 350 ? 10.422 -7.234 3.758 1 98.88 350 VAL B O 1
ATOM 5550 N N . TYR B 1 351 ? 10.148 -5.777 2.08 1 98.56 351 TYR B N 1
ATOM 5551 C CA . TYR B 1 351 ? 10.367 -4.598 2.91 1 98.56 351 TYR B CA 1
ATOM 5552 C C . TYR B 1 351 ? 9.367 -4.543 4.059 1 98.56 351 TYR B C 1
ATOM 5554 O O . TYR B 1 351 ? 9.75 -4.352 5.215 1 98.56 351 TYR B O 1
ATOM 5562 N N . MET B 1 352 ? 8.125 -4.715 3.773 1 98.81 352 MET B N 1
ATOM 5563 C CA . MET B 1 352 ? 7.086 -4.684 4.797 1 98.81 352 MET B CA 1
ATOM 5564 C C . MET B 1 352 ? 7.297 -5.793 5.82 1 98.81 352 MET B C 1
ATOM 5566 O O . MET B 1 352 ? 7.207 -5.559 7.023 1 98.81 352 MET B O 1
ATOM 5570 N N . LEU B 1 353 ? 7.578 -7.012 5.305 1 98.81 353 LEU B N 1
ATOM 5571 C CA . LEU B 1 353 ? 7.723 -8.164 6.184 1 98.81 353 LEU B CA 1
ATOM 5572 C C . LEU B 1 353 ? 8.922 -8 7.109 1 98.81 353 LEU B C 1
ATOM 5574 O O . LEU B 1 353 ? 8.852 -8.352 8.289 1 98.81 353 LEU B O 1
ATOM 5578 N N . GLU B 1 354 ? 9.969 -7.5 6.578 1 98 354 GLU B N 1
ATOM 5579 C CA . GLU B 1 354 ? 11.125 -7.211 7.422 1 98 354 GLU B CA 1
ATOM 5580 C C . GLU B 1 354 ? 10.766 -6.223 8.531 1 98 354 GLU B C 1
ATOM 5582 O O . GLU B 1 354 ? 11.148 -6.414 9.688 1 98 354 GLU B O 1
ATOM 5587 N N . GLY B 1 355 ? 10.055 -5.203 8.195 1 97.5 355 GLY B N 1
ATOM 5588 C CA . GLY B 1 355 ? 9.641 -4.215 9.18 1 97.5 355 GLY B CA 1
ATOM 5589 C C . GLY B 1 355 ? 8.719 -4.789 10.242 1 97.5 355 GLY B C 1
ATOM 5590 O O . GLY B 1 355 ? 8.648 -4.266 11.359 1 97.5 355 GLY B O 1
ATOM 5591 N N . LEU B 1 356 ? 8.047 -5.84 9.906 1 98 356 LEU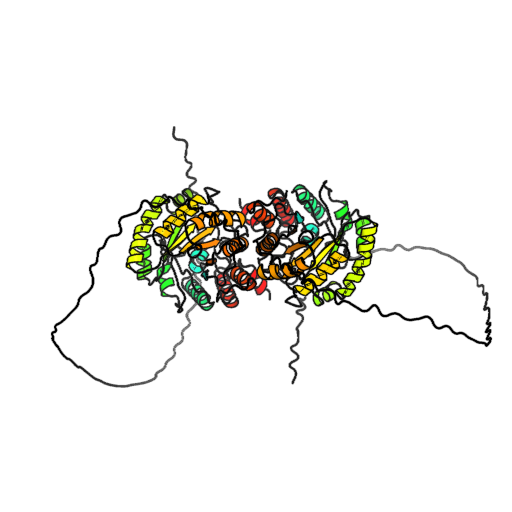 B N 1
ATOM 5592 C CA . LEU B 1 356 ? 7.148 -6.52 10.836 1 98 356 LEU B CA 1
ATOM 5593 C C . LEU B 1 356 ? 7.902 -7.535 11.688 1 98 356 LEU B C 1
ATOM 5595 O O . LEU B 1 356 ? 7.328 -8.141 12.594 1 98 356 LEU B O 1
ATOM 5599 N N . GLY B 1 357 ? 9.164 -7.758 11.367 1 96.94 357 GLY B N 1
ATOM 5600 C CA . GLY B 1 357 ? 9.953 -8.758 12.055 1 96.94 357 GLY B CA 1
ATOM 5601 C C . GLY B 1 357 ? 9.625 -10.18 11.625 1 96.94 357 GLY B C 1
ATOM 5602 O O . GLY B 1 357 ? 9.828 -11.125 12.383 1 96.94 357 GLY B O 1
ATOM 5603 N N . ILE B 1 358 ? 9.055 -10.344 10.453 1 98.19 358 ILE B N 1
ATOM 5604 C CA . ILE B 1 358 ? 8.664 -11.648 9.938 1 98.19 358 ILE B CA 1
ATOM 5605 C C . ILE B 1 358 ? 9.789 -12.219 9.078 1 98.19 358 ILE B C 1
ATOM 5607 O O . ILE B 1 358 ? 10.289 -11.547 8.172 1 98.19 358 ILE B O 1
ATOM 5611 N N . HIS B 1 359 ? 10.141 -13.438 9.352 1 97.31 359 HIS B N 1
ATOM 5612 C CA . HIS B 1 359 ? 11.234 -14.078 8.625 1 97.31 359 HIS B CA 1
ATOM 5613 C C . HIS B 1 359 ? 10.766 -14.586 7.266 1 97.31 359 HIS B C 1
ATOM 5615 O O . HIS B 1 359 ? 9.711 -15.203 7.16 1 97.31 359 HIS B O 1
ATOM 5621 N N . THR B 1 360 ? 11.578 -14.305 6.238 1 96.94 360 THR B N 1
ATOM 5622 C CA . THR B 1 360 ? 11.266 -14.805 4.902 1 96.94 360 THR B CA 1
ATOM 5623 C C . THR B 1 360 ? 12.453 -15.586 4.332 1 96.94 360 THR B C 1
ATOM 5625 O O . THR B 1 360 ? 12.281 -16.406 3.424 1 96.94 360 THR B O 1
ATOM 5628 N N . GLY B 1 361 ? 13.641 -15.289 4.785 1 96.69 361 GLY B N 1
ATOM 5629 C CA . GLY B 1 361 ? 14.859 -15.836 4.215 1 96.69 361 GLY B CA 1
ATOM 5630 C C . GLY B 1 361 ? 15.289 -15.133 2.941 1 96.69 361 GLY B C 1
ATOM 5631 O O . GLY B 1 361 ? 16.312 -15.477 2.354 1 96.69 361 GLY B O 1
ATOM 5632 N N . VAL B 1 362 ? 14.641 -14.109 2.553 1 98.5 362 VAL B N 1
ATOM 5633 C CA . VAL B 1 362 ? 14.875 -13.469 1.268 1 98.5 362 VAL B CA 1
ATOM 5634 C C . VAL B 1 362 ? 15.852 -12.305 1.446 1 98.5 362 VAL B C 1
ATOM 5636 O O . VAL B 1 362 ? 15.727 -11.516 2.391 1 98.5 362 VAL B O 1
ATOM 5639 N N . ASN B 1 363 ? 16.844 -12.266 0.604 1 98.31 363 ASN B N 1
ATOM 5640 C CA . ASN B 1 363 ? 17.766 -11.141 0.534 1 98.31 363 ASN B CA 1
ATOM 5641 C C . ASN B 1 363 ? 17.234 -10.023 -0.359 1 98.31 363 ASN B C 1
ATOM 5643 O O . ASN B 1 363 ? 17.234 -10.148 -1.585 1 98.31 363 ASN B O 1
ATOM 5647 N N . LEU B 1 364 ? 16.875 -8.945 0.216 1 98.12 364 LEU B N 1
ATOM 5648 C CA . LEU B 1 364 ? 16.219 -7.859 -0.5 1 98.12 364 LEU B CA 1
ATOM 5649 C C . LEU B 1 364 ? 17.141 -7.293 -1.583 1 98.12 364 LEU B C 1
ATOM 5651 O O . LEU B 1 364 ? 16.688 -7 -2.691 1 98.12 364 LEU B O 1
ATOM 5655 N N . GLN B 1 365 ? 18.375 -7.148 -1.296 1 98 365 GLN B N 1
ATOM 5656 C CA . GLN B 1 365 ? 19.312 -6.59 -2.26 1 98 365 GLN B CA 1
ATOM 5657 C C . GLN B 1 365 ? 19.391 -7.449 -3.52 1 98 365 GLN B C 1
ATOM 5659 O O . GLN B 1 365 ? 19.438 -6.922 -4.633 1 98 365 GLN B O 1
ATOM 5664 N N . LYS B 1 366 ? 19.359 -8.734 -3.355 1 98.56 366 LYS B N 1
ATOM 5665 C CA . LYS B 1 366 ? 19.422 -9.641 -4.504 1 98.56 366 LYS B CA 1
ATOM 5666 C C . LYS B 1 366 ? 18.141 -9.555 -5.328 1 98.56 366 LYS B C 1
ATOM 5668 O O . LYS B 1 366 ? 18.188 -9.641 -6.559 1 98.56 366 LYS B O 1
ATOM 5673 N N . VAL B 1 367 ? 17.031 -9.398 -4.645 1 98.69 367 VAL B N 1
ATOM 5674 C CA . VAL B 1 367 ? 15.758 -9.242 -5.355 1 98.69 367 VAL B CA 1
ATOM 5675 C C . VAL B 1 367 ? 15.766 -7.93 -6.133 1 98.69 367 VAL B C 1
ATOM 5677 O O . VAL B 1 367 ? 15.312 -7.875 -7.277 1 98.69 367 VAL B O 1
ATOM 5680 N N . LEU B 1 368 ? 16.312 -6.859 -5.523 1 98.38 368 LEU B N 1
ATOM 5681 C CA . LEU B 1 368 ? 16.422 -5.566 -6.195 1 98.38 368 LEU B CA 1
ATOM 5682 C C . LEU B 1 368 ? 17.266 -5.68 -7.457 1 98.38 368 LEU B C 1
ATOM 5684 O O . LEU B 1 368 ? 16.922 -5.105 -8.492 1 98.38 368 LEU B O 1
ATOM 5688 N N . GLU B 1 369 ? 18.328 -6.406 -7.375 1 98.56 369 GLU B N 1
ATOM 5689 C CA . GLU B 1 369 ? 19.203 -6.605 -8.523 1 98.56 369 GLU B CA 1
ATOM 5690 C C . GLU B 1 369 ? 18.484 -7.352 -9.641 1 98.56 369 GLU B C 1
ATOM 5692 O O . GLU B 1 369 ? 18.594 -6.988 -10.82 1 98.56 369 GLU B O 1
ATOM 5697 N N . ALA B 1 370 ? 17.766 -8.406 -9.273 1 98.75 370 ALA B N 1
ATOM 5698 C CA . ALA B 1 370 ? 16.984 -9.148 -10.258 1 98.75 370 ALA B CA 1
ATOM 5699 C C . ALA B 1 370 ? 15.93 -8.25 -10.914 1 98.75 370 ALA B C 1
ATOM 5701 O O . ALA B 1 370 ? 15.719 -8.32 -12.125 1 98.75 370 ALA B O 1
ATOM 5702 N N . GLY B 1 371 ? 15.289 -7.449 -10.062 1 98.5 371 GLY B N 1
ATOM 5703 C CA . GLY B 1 371 ? 14.32 -6.5 -10.578 1 98.5 371 GLY B CA 1
ATOM 5704 C C . GLY B 1 371 ? 14.914 -5.508 -11.555 1 98.5 371 GLY B C 1
ATOM 5705 O O . GLY B 1 371 ? 14.328 -5.23 -12.602 1 98.5 371 GLY B O 1
ATOM 5706 N N . ASN B 1 372 ? 16.031 -4.984 -11.211 1 98 372 ASN B N 1
ATOM 5707 C CA . ASN B 1 372 ? 16.734 -4.062 -12.109 1 98 372 ASN B CA 1
ATOM 5708 C C . ASN B 1 372 ? 17.109 -4.73 -13.43 1 98 372 ASN B C 1
ATOM 5710 O O . ASN B 1 372 ? 16.938 -4.145 -14.492 1 98 372 ASN B O 1
ATOM 5714 N N . PHE B 1 373 ? 17.625 -5.957 -13.375 1 98.56 373 PHE B N 1
ATOM 5715 C CA . PHE B 1 373 ? 18 -6.723 -14.555 1 98.56 373 PHE B CA 1
ATOM 5716 C C . PHE B 1 373 ? 16.828 -6.855 -15.523 1 98.56 373 PHE B C 1
ATOM 5718 O O . PHE B 1 373 ? 16.953 -6.543 -16.703 1 98.56 373 PHE B O 1
ATOM 5725 N N . ILE B 1 374 ? 15.672 -7.27 -14.984 1 98.56 374 ILE B N 1
ATOM 5726 C CA . ILE B 1 374 ? 14.555 -7.578 -15.875 1 98.56 374 ILE B CA 1
ATOM 5727 C C . ILE B 1 374 ? 13.953 -6.281 -16.406 1 98.56 374 ILE B C 1
ATOM 5729 O O . ILE B 1 374 ? 13.5 -6.23 -17.562 1 98.56 374 ILE B O 1
ATOM 5733 N N . CYS B 1 375 ? 13.906 -5.254 -15.594 1 97.44 375 CYS B N 1
ATOM 5734 C CA . CYS B 1 375 ? 13.398 -3.969 -16.078 1 97.44 375 CYS B CA 1
ATOM 5735 C C . CYS B 1 375 ? 14.25 -3.438 -17.219 1 97.44 375 CYS B C 1
ATOM 5737 O O . CYS B 1 375 ? 13.727 -2.873 -18.172 1 97.44 375 CYS B O 1
ATOM 5739 N N . GLN B 1 376 ? 15.57 -3.572 -17.094 1 97.75 376 GLN B N 1
ATOM 5740 C CA . GLN B 1 376 ? 16.453 -3.18 -18.188 1 97.75 376 GLN B CA 1
ATOM 5741 C C . GLN B 1 376 ? 16.172 -3.986 -19.438 1 97.75 376 GLN B C 1
ATOM 5743 O O . GLN B 1 376 ? 16.078 -3.428 -20.531 1 97.75 376 GLN B O 1
ATOM 5748 N N . ALA B 1 377 ? 16 -5.246 -19.281 1 98 377 ALA B N 1
ATOM 5749 C CA . ALA B 1 377 ? 15.734 -6.117 -20.406 1 98 377 ALA B CA 1
ATOM 5750 C C . ALA B 1 377 ? 14.414 -5.75 -21.094 1 98 377 ALA B C 1
ATOM 5752 O O . ALA B 1 377 ? 14.281 -5.867 -22.312 1 98 377 ALA B O 1
ATOM 5753 N N . LEU B 1 378 ? 13.438 -5.336 -20.312 1 96.88 378 LEU B N 1
ATOM 5754 C CA . LEU B 1 378 ? 12.109 -5.02 -20.812 1 96.88 378 LEU B CA 1
ATOM 5755 C C . LEU B 1 378 ? 12.016 -3.551 -21.219 1 96.88 378 LEU B C 1
ATOM 5757 O O . LEU B 1 378 ? 11 -3.117 -21.766 1 96.88 378 LEU B O 1
ATOM 5761 N N . ASN B 1 379 ? 12.961 -2.785 -20.891 1 95.62 379 ASN B N 1
ATOM 5762 C CA . ASN B 1 379 ? 12.977 -1.346 -21.125 1 95.62 379 ASN B CA 1
ATOM 5763 C C . ASN B 1 379 ? 11.789 -0.654 -20.469 1 95.62 379 ASN B C 1
ATOM 5765 O O . ASN B 1 379 ? 11.039 0.068 -21.125 1 95.62 379 ASN B O 1
ATOM 5769 N N . ARG B 1 380 ? 11.688 -0.86 -19.156 1 92 380 ARG B N 1
ATOM 5770 C CA . ARG B 1 380 ? 10.633 -0.19 -18.406 1 92 380 ARG B CA 1
ATOM 5771 C C . ARG B 1 380 ? 11.086 0.136 -17 1 92 380 ARG B C 1
ATOM 5773 O O . ARG B 1 380 ? 12.062 -0.427 -16.5 1 92 380 ARG B O 1
ATOM 5780 N N . LYS B 1 381 ? 10.328 1 -16.406 1 91.19 381 LYS B N 1
ATOM 5781 C CA . LYS B 1 381 ? 10.609 1.371 -15.031 1 91.19 381 LYS B CA 1
ATOM 5782 C C . LYS B 1 381 ? 10.031 0.346 -14.055 1 91.19 381 LYS B C 1
ATOM 5784 O O . LYS B 1 381 ? 9.016 -0.283 -14.344 1 91.19 381 LYS B O 1
ATOM 5789 N N . THR B 1 382 ? 10.742 0.18 -12.953 1 95.31 382 THR B N 1
ATOM 5790 C CA . THR B 1 382 ? 10.258 -0.731 -11.922 1 95.31 382 THR B CA 1
ATOM 5791 C C . THR B 1 382 ? 8.945 -0.234 -11.328 1 95.31 382 THR B C 1
ATOM 5793 O O . THR B 1 382 ? 8.75 0.972 -11.164 1 95.31 382 THR B O 1
ATOM 5796 N N . GLY B 1 383 ? 8.047 -1.153 -11.039 1 94.06 383 GLY B N 1
ATOM 5797 C CA . GLY B 1 383 ? 6.816 -0.826 -10.336 1 94.06 383 GLY B CA 1
ATOM 5798 C C . GLY B 1 383 ? 6.969 -0.863 -8.82 1 94.06 383 GLY B C 1
ATOM 5799 O O . GLY B 1 383 ? 6.016 -0.58 -8.094 1 94.06 383 GLY B O 1
ATOM 5800 N N . SER B 1 384 ? 8.148 -1.215 -8.336 1 96.25 384 SER B N 1
ATOM 5801 C CA . SER B 1 384 ? 8.414 -1.28 -6.902 1 96.25 384 SER B CA 1
ATOM 5802 C C . SER B 1 384 ? 8.797 0.088 -6.348 1 96.25 384 SER B C 1
ATOM 5804 O O . SER B 1 384 ? 9.75 0.71 -6.816 1 96.25 384 SER B O 1
ATOM 5806 N N . LYS B 1 385 ? 8.094 0.526 -5.355 1 95.19 385 LYS B N 1
ATOM 5807 C CA . LYS B 1 385 ? 8.422 1.8 -4.719 1 95.19 385 LYS B CA 1
ATOM 5808 C C . LYS B 1 385 ? 9.719 1.7 -3.926 1 95.19 385 LYS B C 1
ATOM 5810 O O . LYS B 1 385 ? 10.477 2.668 -3.844 1 95.19 385 LYS B O 1
ATOM 5815 N N . VAL B 1 386 ? 9.961 0.602 -3.35 1 96.69 386 VAL B N 1
ATOM 5816 C CA . VAL B 1 386 ? 11.219 0.381 -2.643 1 96.69 386 VAL B CA 1
ATOM 5817 C C . VAL B 1 386 ? 12.383 0.491 -3.619 1 96.69 386 VAL B C 1
ATOM 5819 O O . VAL B 1 386 ? 13.391 1.147 -3.326 1 96.69 386 VAL B O 1
ATOM 5822 N N . ALA B 1 387 ? 12.234 -0.158 -4.762 1 95.94 387 ALA B N 1
ATOM 5823 C CA . ALA B 1 387 ? 13.289 -0.085 -5.77 1 95.94 387 ALA B CA 1
ATOM 5824 C C . ALA B 1 387 ? 13.484 1.349 -6.254 1 95.94 387 ALA B C 1
ATOM 5826 O O . ALA B 1 387 ? 14.617 1.795 -6.441 1 95.94 387 ALA B O 1
ATOM 5827 N N . GLN B 1 388 ? 12.414 2.053 -6.449 1 92.94 388 GLN B N 1
ATOM 5828 C CA . GLN B 1 388 ? 12.5 3.441 -6.887 1 92.94 388 GLN B CA 1
ATOM 5829 C C . GLN B 1 388 ? 13.227 4.301 -5.855 1 92.94 388 GLN B C 1
ATOM 5831 O O . GLN B 1 388 ? 14.008 5.184 -6.215 1 92.94 388 GLN B O 1
ATOM 5836 N N . ALA B 1 389 ? 12.953 4.086 -4.633 1 91.88 389 ALA B N 1
ATOM 5837 C CA . ALA B 1 389 ? 13.508 4.887 -3.545 1 91.88 389 ALA B CA 1
ATOM 5838 C C . ALA B 1 389 ? 14.992 4.598 -3.354 1 91.88 389 ALA B C 1
ATOM 5840 O O . ALA B 1 389 ? 15.742 5.461 -2.902 1 91.88 389 ALA B O 1
ATOM 5841 N N . THR B 1 390 ? 15.414 3.387 -3.639 1 87.56 390 THR B N 1
ATOM 5842 C CA . THR B 1 390 ? 16.781 2.975 -3.385 1 87.56 390 THR B CA 1
ATOM 5843 C C . THR B 1 390 ? 17.672 3.252 -4.598 1 87.56 390 THR B C 1
ATOM 5845 O O . THR B 1 390 ? 18.906 3.244 -4.496 1 87.56 390 THR B O 1
ATOM 5848 N N . CYS B 1 391 ? 17.203 3.141 -5.828 1 68.81 391 CYS B N 1
ATOM 5849 C CA . CYS B 1 391 ? 18.016 3.375 -7.023 1 68.81 391 CYS B CA 1
ATOM 5850 C C . CYS B 1 391 ? 18.578 4.789 -7.027 1 68.81 391 CYS B C 1
ATOM 5852 O O . CYS B 1 391 ? 19.641 5.035 -7.594 1 68.81 391 CYS B O 1
ATOM 5854 N N . LYS B 1 392 ? 17.859 5.773 -6.512 1 52.25 392 LYS B N 1
ATOM 5855 C CA . LYS B 1 392 ? 18.375 7.133 -6.629 1 52.25 392 LYS B CA 1
ATOM 5856 C C . LYS B 1 392 ? 19.562 7.352 -5.688 1 52.25 392 LYS B C 1
ATOM 5858 O O . LYS B 1 392 ? 20.109 8.453 -5.617 1 52.25 392 LYS B O 1
ATOM 5863 N N . LEU B 1 393 ? 19.812 6.395 -4.68 1 38.53 393 LEU B N 1
ATOM 5864 C CA . LEU B 1 393 ? 21.062 6.598 -3.979 1 38.53 393 LEU B CA 1
ATOM 5865 C C . LEU B 1 393 ? 22.234 6.09 -4.812 1 38.53 393 LEU B C 1
ATOM 5867 O O . LEU B 1 393 ? 22.141 5.047 -5.457 1 38.53 393 LEU B O 1
#

Secondary structure (DSSP, 8-state):
--------------------------------------------------------------------------------------------B-----SB-EEEE-IIIIIHHT-SSPPPHHHHHHHHHHHHTTT-SEE--EE-S-TTT-GGGTTHHHHHHHS---TT-B--EE-SSHHHHHHHHHTT-S-EEEEEES-HHHHHHHHSS-HHHHHHHHHHHHHHHHHTT--EEEEEE-SS-BTTTB---HHHHHHHHHHHHHHT-SEEEEEETTS---HHHHHHHHHHHTTTS-GGGEEEEEB-TTS-HHHHHHHHHHTT--EEEEBGGG---BTTBTT---BPBHHHHHHHHHHTT-B----HHHHHHHHHHHHHHHT-----HHHHHHHT-/--------------------------------------------------------------------------------------------B-----SB-EEEE-IIIIIHHT-SSPPPHHHHHHHHHHHHTTT-SEE--EE-S-TTT-GGGTTHHHHHHHS---TT-B--EE-SSHHHHHHHHHTT-S-EEEEEES-HHHHHHHHSS-HHHHHHHHHHHHHHHHHHT--EEEEEE-SS-BTTTB---HHHHHHHHHHHHHHT-SEEEEEETTS---HHHHHHHHHHHTTTS-GGGEEEEEB-TTS-HHHHHHHHHHTT--EEEEBGGG---BTTBTT---BPBHHHHHHHHHHTT-B----HHHHHHHHHHHHHHHT-----HHHHHHHT-

Foldseek 3Di:
DDCPPDPPPPPPPPCPDDDDDDDDDYDDDDDDYDYDDDDDDDDDDDDDDDDDDDDDDDYYYDDDDDDDDDDDPDDDDPDPPPPPPPPPVPPLPLADFDQAFAEAAECLAFQQQPFPDQFDLVLLQVLVQLQVVFQHQEYARYELDDCVQGVSRNCVLVSLLVHDDDPRHAHEYEYAAQVSLVVCVVSPHQEYEYEEELDQVVCCVRVNDGRVVSLVRVLNVLVVCVVVVRAYAYEYPQLQADLVPGGGDLLSLLVSLLSVVVSGHQAYEYEPQQQPDALVSLLRNVVNNCVRPPLARYEYWHFCQVPHRLVNVVSSSSVPHRYYYFYALQGHDHPSDPPGGTTHHPLQNVVVCVVVNHDHSGRSVSSLVSSVSVCVSSVHHRPDPNSVVPVVD/DDPDPPPPPVPPPPDPPDDDDDDPDDDDDDDDDDDDDDYYYDDDDDDDDDDDDDDDDDDDYYDDDDDPPPDDDDDPPDDPPPPPPPPPPPPLPLADFDQAFAEAAECLAFQQQPFPDQFDLVLLQVLVQLQVVFQHQEYARYELDDCVQGVSRNCVLVSLLVHDDDPRHAHEYEYAAQVSLVSCVVSPHQAYEYEEELDQVVCCVRVNDGRVVSLVRVLNVLVVCVVVVRAYAYEYEQLQADLVPGGGALLSLLVSLLSVVVSGHQAYEYEPQQQPDALVSLLRNVVNNCVRPPLARYEYWHFCQVPHRLVNVVSSSSVPHRYYYFYALQGHDHPSDPPGGTTHHPLQNVVVCVVVNHDHSGRSVSSLVSSVSVCVSSVHHRPDPNSVVPVVD

Radius of gyration: 37.34 Å; Cα contacts (8 Å, |Δi|>4): 1456; chains: 2; bounding box: 90×151×126 Å

Organism: Callithrix jacchus (NCBI:txid9483)

Nearest PDB structures (foldseek):
  2cw6-assembly1_A  TM=9.940E-01  e=5.565E-55  Homo sapiens
  3mp5-assembly1_B  TM=9.834E-01  e=1.085E-54  Homo sapiens
  2ftp-assembly1_A  TM=9.878E-01  e=9.593E-44  Pseudomonas aeruginosa PAO1
  1ydn-assembly4_D  TM=9.901E-01  e=1.182E-38  Brucella melitensis bv. 1 str. 16M
  1ydo-assembly1_A  TM=9.884E-01  e=2.450E-38  Bacillus subtilis subsp. subtilis str. 168

InterPro domains:
  IPR000138 Hydroxymethylglutaryl-CoA lyase, active site [PS01062] (327-336)
  IPR000891 Pyruvate carboxyltransferase [PF00682] (100-374)
  IPR000891 Pyruvate carboxyltransferase [PS50991] (101-368)
  IPR013785 Aldolase-type TIM barrel [G3DSA:3.20.20.70] (95-392)
  IPR043594 HMG-CoA lyase [PTHR42738] (88-392)